Protein AF-A0A3Q1HSX6-F1 (afdb_monomer_lite)

Structure (mmCIF, N/CA/C/O backbone):
data_AF-A0A3Q1HSX6-F1
#
_entry.id   AF-A0A3Q1HSX6-F1
#
loop_
_atom_site.group_PDB
_atom_site.id
_atom_site.type_symbol
_atom_site.label_atom_id
_atom_site.label_alt_id
_atom_site.label_comp_id
_atom_site.label_asym_id
_atom_site.label_entity_id
_atom_site.label_seq_id
_atom_site.pdbx_PDB_ins_code
_atom_site.Cartn_x
_atom_site.Cartn_y
_atom_site.Cartn_z
_atom_site.occupancy
_atom_site.B_iso_or_equiv
_atom_site.auth_seq_id
_atom_site.auth_comp_id
_atom_site.auth_asym_id
_atom_site.auth_atom_id
_atom_site.pdbx_PDB_model_num
ATOM 1 N N . MET A 1 1 ? -33.221 10.785 66.964 1.00 66.50 1 MET A N 1
ATOM 2 C CA . MET A 1 1 ? -32.023 10.965 67.820 1.00 66.50 1 MET A CA 1
ATOM 3 C C . MET A 1 1 ? -31.031 11.977 67.249 1.00 66.50 1 MET A C 1
ATOM 5 O O . MET A 1 1 ? -30.765 12.954 67.931 1.00 66.50 1 MET A O 1
ATOM 9 N N . VAL A 1 2 ? -30.527 11.820 66.013 1.00 69.19 2 VAL A N 1
ATOM 10 C CA . VAL A 1 2 ? -29.562 12.775 65.408 1.00 69.19 2 VAL A CA 1
ATOM 11 C C . VAL A 1 2 ? -30.085 14.218 65.379 1.00 69.19 2 VAL A C 1
ATOM 13 O O . VAL A 1 2 ? -29.358 15.136 65.744 1.00 69.19 2 VAL A O 1
ATOM 16 N N . ASP A 1 3 ? -31.352 14.430 65.014 1.00 71.38 3 ASP A N 1
ATOM 17 C CA . ASP A 1 3 ? -31.945 15.776 65.009 1.00 71.38 3 ASP A CA 1
ATOM 18 C C . ASP A 1 3 ? -32.119 16.367 66.412 1.00 71.38 3 ASP A C 1
ATOM 20 O O . ASP A 1 3 ? -31.977 17.574 66.582 1.00 71.38 3 ASP A O 1
ATOM 24 N N . TRP A 1 4 ? -32.351 15.530 67.427 1.00 78.06 4 TRP A N 1
ATOM 25 C CA . TRP A 1 4 ? -32.390 15.960 68.827 1.00 78.06 4 TRP A CA 1
ATOM 26 C C . TRP A 1 4 ? -31.012 16.406 69.310 1.00 78.06 4 TRP A C 1
ATOM 28 O O . TRP A 1 4 ? -30.879 17.515 69.818 1.00 78.06 4 TRP A O 1
ATOM 38 N N . ALA A 1 5 ? -29.969 15.616 69.033 1.00 72.19 5 ALA A N 1
ATOM 39 C CA . ALA A 1 5 ? -28.589 15.968 69.369 1.00 72.19 5 ALA A CA 1
ATOM 40 C C . ALA A 1 5 ? -28.115 17.259 68.671 1.00 72.19 5 ALA A C 1
ATOM 42 O O . ALA A 1 5 ? -27.269 17.979 69.193 1.00 72.19 5 ALA A O 1
ATOM 43 N N . LYS A 1 6 ? -28.680 17.575 67.498 1.00 74.75 6 LYS A N 1
ATOM 44 C CA . LYS A 1 6 ? -28.429 18.823 66.759 1.00 74.75 6 LYS A CA 1
ATOM 45 C C . LYS A 1 6 ? -29.303 20.005 67.207 1.00 74.75 6 LYS A C 1
ATOM 47 O O . LYS A 1 6 ? -29.142 21.095 66.668 1.00 74.75 6 LYS A O 1
ATOM 52 N N . GLY A 1 7 ? -30.229 19.813 68.152 1.00 73.69 7 GLY A N 1
ATOM 53 C CA . GLY A 1 7 ? -31.158 20.851 68.623 1.00 73.69 7 GLY A CA 1
ATOM 54 C C . GLY A 1 7 ? -32.312 21.173 67.661 1.00 73.69 7 GLY A C 1
ATOM 55 O O . GLY A 1 7 ? -32.995 22.182 67.834 1.00 73.69 7 GLY A O 1
ATOM 56 N N . ASN A 1 8 ? -32.543 20.324 66.655 1.00 70.31 8 ASN A N 1
ATOM 57 C CA . ASN A 1 8 ? -33.535 20.514 65.592 1.00 70.31 8 ASN A CA 1
ATOM 58 C C . ASN A 1 8 ? -34.895 19.850 65.885 1.00 70.31 8 ASN A C 1
ATOM 60 O O . ASN A 1 8 ? -35.809 19.956 65.070 1.00 70.31 8 ASN A O 1
ATOM 64 N N . SER A 1 9 ? -35.044 19.146 67.012 1.00 68.88 9 SER A N 1
ATOM 65 C CA . SER A 1 9 ? -36.289 18.461 67.395 1.00 68.88 9 SER A CA 1
ATOM 66 C C . SER A 1 9 ? -36.922 19.037 68.670 1.00 68.88 9 SER A C 1
ATOM 68 O O . SER A 1 9 ? -36.547 20.114 69.125 1.00 68.88 9 SER A O 1
ATOM 70 N N . ASN A 1 10 ? -37.906 18.326 69.239 1.00 62.25 10 ASN A N 1
ATOM 71 C CA . ASN A 1 10 ? -38.688 18.761 70.399 1.00 62.25 10 ASN A CA 1
ATOM 72 C C . ASN A 1 10 ? -37.800 19.272 71.554 1.00 62.25 10 ASN A C 1
ATOM 74 O O . ASN A 1 10 ? -36.986 18.518 72.083 1.00 62.25 10 ASN A O 1
ATOM 78 N N . LYS A 1 11 ? -37.978 20.548 71.927 1.00 63.34 11 LYS A N 1
ATOM 79 C CA . LYS A 1 11 ? -37.194 21.238 72.967 1.00 63.34 11 LYS A CA 1
ATOM 80 C C . LYS A 1 11 ? -37.587 20.836 74.392 1.00 63.34 11 LYS A C 1
ATOM 82 O O . LYS A 1 11 ? -36.882 21.199 75.324 1.00 63.34 11 LYS A O 1
ATOM 87 N N . ASP A 1 12 ? -38.682 20.092 74.542 1.00 67.44 12 ASP A N 1
ATOM 88 C CA . ASP A 1 12 ? -39.203 19.648 75.839 1.00 67.44 12 ASP A CA 1
ATOM 89 C C . ASP A 1 12 ? -38.591 18.319 76.325 1.00 67.44 12 ASP A C 1
ATOM 91 O O . ASP A 1 12 ? -38.933 17.865 77.413 1.00 67.44 12 ASP A O 1
ATOM 95 N N . VAL A 1 13 ? -37.725 17.673 75.532 1.00 70.69 13 VAL A N 1
ATOM 96 C CA . VAL A 1 13 ? -37.025 16.428 75.898 1.00 70.69 13 VAL A CA 1
ATOM 97 C C . VAL A 1 13 ? -35.582 16.756 76.262 1.00 70.69 13 VAL A C 1
ATOM 99 O O . VAL A 1 13 ? -34.804 17.154 75.392 1.00 70.69 13 VAL A O 1
ATOM 102 N N . GLU A 1 14 ? -35.221 16.574 77.532 1.00 72.50 14 GLU A N 1
ATOM 103 C CA . GLU A 1 14 ? -33.885 16.913 78.044 1.00 72.50 14 GLU A CA 1
ATOM 104 C C . GLU A 1 14 ? -32.889 15.753 77.913 1.00 72.50 14 GLU A C 1
ATOM 106 O O . GLU A 1 14 ? -31.696 15.998 77.748 1.00 72.50 14 GLU A O 1
ATOM 111 N N . LEU A 1 15 ? -33.363 14.502 77.939 1.00 77.88 15 LEU A N 1
ATOM 112 C CA . LEU A 1 15 ? -32.532 13.299 77.820 1.00 77.88 15 LEU A CA 1
ATOM 113 C C . LEU A 1 15 ? -33.273 12.191 77.060 1.00 77.88 15 LEU A C 1
ATOM 115 O O . LEU A 1 15 ? -34.463 11.961 77.278 1.00 77.88 15 LEU A O 1
ATOM 119 N N . ILE A 1 16 ? -32.549 11.474 76.195 1.00 78.50 16 ILE A N 1
ATOM 120 C CA . ILE A 1 16 ? -33.041 10.275 75.504 1.00 78.50 16 ILE A CA 1
ATOM 121 C C . ILE A 1 16 ? -32.298 9.054 76.044 1.00 78.50 16 ILE A C 1
ATOM 123 O O . ILE A 1 16 ? -31.069 9.017 76.005 1.00 78.50 16 ILE A O 1
ATOM 127 N N . VAL A 1 17 ? -33.046 8.045 76.488 1.00 81.25 17 VAL A N 1
ATOM 128 C CA . VAL A 1 17 ? -32.527 6.730 76.883 1.00 81.25 17 VAL A CA 1
ATOM 129 C C . VAL A 1 17 ? -32.934 5.732 75.803 1.00 81.25 17 VAL A C 1
ATOM 131 O O . VAL A 1 17 ? -34.119 5.459 75.632 1.00 81.25 17 VAL A O 1
ATOM 134 N N . SER A 1 18 ? -31.966 5.221 75.044 1.00 83.31 18 SER A N 1
ATOM 135 C CA . SER A 1 18 ? -32.203 4.235 73.983 1.00 83.31 18 SER A CA 1
ATOM 136 C C . SER A 1 18 ? -31.735 2.864 74.445 1.00 83.31 18 SER A C 1
ATOM 138 O O . SER A 1 18 ? -30.581 2.715 74.837 1.00 83.31 18 SER A O 1
ATOM 140 N N . LEU A 1 19 ? -32.624 1.879 74.390 1.00 83.75 19 LEU A N 1
ATOM 141 C CA . LEU A 1 19 ? -32.385 0.509 74.831 1.00 83.75 19 LEU A CA 1
ATOM 142 C C . LEU A 1 19 ? -32.900 -0.465 73.773 1.00 83.75 19 LEU A C 1
ATOM 144 O O . LEU A 1 19 ? -33.815 -0.146 73.016 1.00 83.75 19 LEU A O 1
ATOM 148 N N . ASN A 1 20 ? -32.339 -1.667 73.762 1.00 83.44 20 ASN A N 1
ATOM 149 C CA . ASN A 1 20 ? -32.759 -2.750 72.886 1.00 83.44 20 ASN A CA 1
ATOM 150 C C . ASN A 1 20 ? -33.243 -3.937 73.731 1.00 83.44 20 ASN A C 1
ATOM 152 O O . ASN A 1 20 ? -32.587 -4.307 74.708 1.00 83.44 20 ASN A O 1
ATOM 156 N N . PHE A 1 21 ? -34.376 -4.548 73.372 1.00 84.19 21 PHE A N 1
ATOM 157 C CA . PHE A 1 21 ? -34.913 -5.696 74.111 1.00 84.19 21 PHE A CA 1
ATOM 158 C C . PHE A 1 21 ? -33.957 -6.897 74.154 1.00 84.19 21 PHE A C 1
ATOM 160 O O . PHE A 1 21 ? -33.945 -7.612 75.156 1.00 84.19 21 PHE A O 1
ATOM 167 N N . ARG A 1 22 ? -33.097 -7.080 73.145 1.00 83.75 22 ARG A N 1
ATOM 168 C CA . ARG A 1 22 ? -32.042 -8.104 73.153 1.00 83.75 22 ARG A CA 1
ATOM 169 C C . ARG A 1 22 ? -31.040 -7.888 74.290 1.00 83.75 22 ARG A C 1
ATOM 171 O O . ARG A 1 22 ? -30.682 -8.845 74.975 1.00 83.75 22 ARG A O 1
ATOM 178 N N . ASP A 1 23 ? -30.639 -6.643 74.539 1.00 82.56 23 ASP A N 1
ATOM 179 C CA . ASP A 1 23 ? -29.739 -6.312 75.649 1.00 82.56 23 ASP A CA 1
ATOM 180 C C . ASP A 1 23 ? -30.449 -6.483 76.998 1.00 82.56 23 ASP A C 1
ATOM 182 O O . ASP A 1 23 ? -29.859 -6.971 77.964 1.00 82.56 23 ASP A O 1
ATOM 186 N N . LEU A 1 24 ? -31.741 -6.152 77.061 1.00 85.38 24 LEU A N 1
ATOM 187 C CA . LEU A 1 24 ? -32.552 -6.304 78.272 1.00 85.38 24 LEU A CA 1
ATOM 188 C C . LEU A 1 24 ? -32.787 -7.773 78.643 1.00 85.38 24 LEU A C 1
ATOM 190 O O . LEU A 1 24 ? -32.805 -8.096 79.831 1.00 85.38 24 LEU A O 1
ATOM 194 N N . ASN A 1 25 ? -32.879 -8.678 77.661 1.00 85.31 25 ASN A N 1
ATOM 195 C CA . ASN A 1 25 ? -32.965 -10.121 77.914 1.00 85.31 25 ASN A CA 1
ATOM 196 C C . ASN A 1 25 ? -31.742 -10.638 78.694 1.00 85.31 25 ASN A C 1
ATOM 198 O O . ASN A 1 25 ? -31.884 -11.504 79.557 1.00 85.31 25 ASN A O 1
ATOM 202 N N . SER A 1 26 ? -30.545 -10.088 78.442 1.00 83.50 26 SER A N 1
ATOM 203 C CA . SER A 1 26 ? -29.321 -10.481 79.164 1.00 83.50 26 SER A CA 1
ATOM 204 C C . SER A 1 26 ? -29.343 -10.101 80.649 1.00 83.50 26 SER A C 1
ATOM 206 O O . SER A 1 26 ? -28.642 -10.707 81.456 1.00 83.50 26 SER A O 1
ATOM 208 N N . ARG A 1 27 ? -30.201 -9.140 81.016 1.00 81.62 27 ARG A N 1
ATOM 209 C CA . ARG A 1 27 ? -30.387 -8.624 82.378 1.00 81.62 27 ARG A CA 1
ATOM 210 C C . ARG A 1 27 ? -31.648 -9.158 83.057 1.00 81.62 27 ARG A C 1
ATOM 212 O O . ARG A 1 27 ? -32.076 -8.618 84.073 1.00 81.62 27 ARG A O 1
ATOM 219 N N . ARG A 1 28 ? -32.271 -10.208 82.509 1.00 80.31 28 ARG A N 1
ATOM 220 C CA . ARG A 1 28 ? -33.554 -10.747 83.000 1.00 80.31 28 ARG A CA 1
ATOM 221 C C . ARG A 1 28 ? -33.534 -11.164 84.475 1.00 80.31 28 ARG A C 1
ATOM 223 O O . ARG A 1 28 ? -34.549 -11.048 85.150 1.00 80.31 28 ARG A O 1
ATOM 230 N N . ASP A 1 29 ? -32.381 -11.634 84.952 1.00 79.75 29 ASP A N 1
ATOM 231 C CA . ASP A 1 29 ? -32.194 -12.150 86.311 1.00 79.75 29 ASP A CA 1
ATOM 232 C C . ASP A 1 29 ? -31.718 -11.050 87.290 1.00 79.75 29 ASP A C 1
ATOM 234 O O . ASP A 1 29 ? -31.552 -11.304 88.484 1.00 79.75 29 ASP A O 1
ATOM 238 N N . GLU A 1 30 ? -31.499 -9.818 86.809 1.00 85.69 30 GLU A N 1
ATOM 239 C CA . GLU A 1 30 ? -31.124 -8.680 87.650 1.00 85.69 30 GLU A CA 1
ATOM 240 C C . GLU A 1 30 ? -32.336 -8.135 88.414 1.00 85.69 30 GLU A C 1
ATOM 242 O O . GLU A 1 30 ? -33.394 -7.868 87.841 1.00 85.69 30 GLU A O 1
ATOM 247 N N . VAL A 1 31 ? -32.153 -7.900 89.715 1.00 86.94 31 VAL A N 1
ATOM 248 C CA . VAL A 1 31 ? -33.123 -7.202 90.564 1.00 86.94 31 VAL A CA 1
ATOM 249 C C . VAL A 1 31 ? -32.550 -5.838 90.917 1.00 86.94 31 VAL A C 1
ATOM 251 O O . VAL A 1 31 ? -31.549 -5.742 91.627 1.00 86.94 31 VAL A O 1
ATOM 254 N N . GLN A 1 32 ? -33.185 -4.782 90.419 1.00 88.19 32 GLN A N 1
ATOM 255 C CA . GLN A 1 32 ? -32.740 -3.404 90.625 1.00 88.19 32 GLN A CA 1
ATOM 256 C C . GLN A 1 32 ? -33.926 -2.443 90.662 1.00 88.19 32 GLN A C 1
ATOM 258 O O . GLN A 1 32 ? -35.044 -2.803 90.298 1.00 88.19 32 GLN A O 1
ATOM 263 N N . SER A 1 33 ? -33.701 -1.222 91.141 1.00 88.19 33 SER A N 1
ATOM 264 C CA . SER A 1 33 ? -34.723 -0.178 91.091 1.00 88.19 33 SER A CA 1
ATOM 265 C C . SER A 1 33 ? -34.731 0.512 89.725 1.00 88.19 33 SER A C 1
ATOM 267 O O . SER A 1 33 ? -33.700 0.570 89.051 1.00 88.19 33 SER A O 1
ATOM 269 N N . MET A 1 34 ? -35.868 1.086 89.313 1.00 84.31 34 MET A N 1
ATOM 270 C CA . MET A 1 34 ? -35.938 1.854 88.057 1.00 84.31 34 MET A CA 1
ATOM 271 C C . MET A 1 34 ? -34.944 3.025 88.060 1.00 84.31 34 MET A C 1
ATOM 273 O O . MET A 1 34 ? -34.365 3.371 87.031 1.00 84.31 34 MET A O 1
ATOM 277 N N . LYS A 1 35 ? -34.710 3.617 89.238 1.00 81.81 35 LYS A N 1
ATOM 278 C CA . LYS A 1 35 ? -33.718 4.674 89.421 1.00 81.81 35 LYS A CA 1
ATOM 279 C C . LYS A 1 35 ? -32.299 4.182 89.129 1.00 81.81 35 LYS A C 1
ATOM 281 O O . LYS A 1 35 ? -31.565 4.855 88.407 1.00 81.81 35 LYS A O 1
ATOM 286 N N . ASP A 1 36 ? -31.919 3.035 89.683 1.00 82.31 36 ASP A N 1
ATOM 287 C CA . ASP A 1 36 ? -30.578 2.471 89.497 1.00 82.31 36 ASP A CA 1
ATOM 288 C C . ASP A 1 36 ? -30.371 1.999 88.058 1.00 82.31 36 ASP A C 1
ATOM 290 O O . ASP A 1 36 ? -29.321 2.261 87.475 1.00 82.31 36 ASP A O 1
ATOM 294 N N . PHE A 1 37 ? -31.410 1.419 87.453 1.00 84.62 37 PHE A N 1
ATOM 295 C CA . PHE A 1 37 ? -31.402 1.010 86.054 1.00 84.62 37 PHE A CA 1
ATOM 296 C C . PHE A 1 37 ? -31.145 2.192 85.106 1.00 84.62 37 PHE A C 1
ATOM 298 O O . PHE A 1 37 ? -30.237 2.145 84.275 1.00 84.62 37 PHE A O 1
ATOM 305 N N . VAL A 1 38 ? -31.889 3.292 85.259 1.00 79.75 38 VAL A N 1
ATOM 306 C CA . VAL A 1 38 ? -31.696 4.501 84.438 1.00 79.75 38 VAL A CA 1
ATOM 307 C C . VAL A 1 38 ? -30.329 5.139 84.699 1.00 79.75 38 VAL A C 1
ATOM 309 O O . VAL A 1 38 ? -29.666 5.558 83.754 1.00 79.75 38 VAL A O 1
ATOM 312 N N . ASN A 1 39 ? -29.865 5.164 85.954 1.00 78.19 39 ASN A N 1
ATOM 313 C CA . ASN A 1 39 ? -28.528 5.669 86.288 1.00 78.19 39 ASN A CA 1
ATOM 314 C C . ASN A 1 39 ? -27.417 4.838 85.634 1.00 78.19 39 ASN A C 1
ATOM 316 O O . ASN A 1 39 ? -26.446 5.409 85.144 1.00 78.19 39 ASN A O 1
ATOM 320 N N . HIS A 1 40 ? -27.570 3.512 85.596 1.00 79.56 40 HIS A N 1
ATOM 321 C CA . HIS A 1 40 ? -26.648 2.619 84.898 1.00 79.56 40 HIS A CA 1
ATOM 322 C C . HIS A 1 40 ? -26.633 2.897 83.388 1.00 79.56 40 HIS A C 1
ATOM 324 O O . HIS A 1 40 ? -25.601 2.740 82.745 1.00 79.56 40 HIS A O 1
ATOM 330 N N . CYS A 1 41 ? -27.757 3.298 82.793 1.00 75.88 41 CYS A N 1
ATOM 331 C CA . CYS A 1 41 ? -27.826 3.584 81.358 1.00 75.88 41 CYS A CA 1
ATOM 332 C C . CYS A 1 41 ? -27.227 4.949 80.967 1.00 75.88 41 CYS A C 1
ATOM 334 O O . CYS A 1 41 ? -26.964 5.175 79.790 1.00 75.88 41 CYS A O 1
ATOM 336 N N . LEU A 1 42 ? -27.032 5.865 81.924 1.00 72.00 42 LEU A N 1
ATOM 337 C CA . LEU A 1 42 ? -26.632 7.260 81.679 1.00 72.00 42 LEU A CA 1
ATOM 338 C C . LEU A 1 42 ? -25.174 7.585 82.079 1.00 72.00 42 LEU A C 1
ATOM 340 O O . LEU A 1 42 ? -24.827 8.763 82.162 1.00 72.00 42 LEU A O 1
ATOM 344 N N . ASP A 1 43 ? -24.339 6.569 82.339 1.00 61.38 43 ASP A N 1
ATOM 345 C CA . ASP A 1 43 ? -22.885 6.657 82.587 1.00 61.38 43 ASP A CA 1
ATOM 346 C C . ASP A 1 43 ? -22.428 7.908 83.373 1.00 61.38 43 ASP A C 1
ATOM 348 O O . ASP A 1 43 ? -21.659 8.745 82.900 1.00 61.38 43 ASP A O 1
ATOM 352 N N . ASN A 1 44 ? -22.882 8.023 84.628 1.00 53.00 44 ASN A N 1
ATOM 353 C CA . ASN A 1 44 ? -22.411 9.016 85.608 1.00 53.00 44 ASN A CA 1
ATOM 354 C C . ASN A 1 44 ? -22.494 10.500 85.184 1.00 53.00 44 ASN A C 1
ATOM 356 O O . ASN A 1 44 ? -21.733 11.328 85.696 1.00 53.00 44 ASN A O 1
ATOM 360 N N . LEU A 1 45 ? -23.472 10.892 84.360 1.00 54.88 45 LEU A N 1
ATOM 361 C CA . LEU A 1 45 ? -24.006 12.259 84.453 1.00 54.88 45 LEU A CA 1
ATOM 362 C C . LEU A 1 45 ? -24.421 12.508 85.913 1.00 54.88 45 LEU A C 1
ATOM 364 O O . LEU A 1 45 ? -25.024 11.632 86.535 1.00 54.88 45 LEU A O 1
ATOM 368 N N . THR A 1 46 ? -24.037 13.652 86.490 1.00 51.94 46 THR A N 1
ATOM 369 C CA . THR A 1 46 ? -24.166 13.985 87.919 1.00 51.94 46 THR A CA 1
ATOM 370 C C . THR A 1 46 ? -25.540 13.585 88.454 1.00 51.94 46 THR A C 1
ATOM 372 O O . THR A 1 46 ? -26.526 14.292 88.271 1.00 51.94 46 THR A O 1
ATOM 375 N N . GLN A 1 47 ? -25.599 12.432 89.134 1.00 55.75 47 GLN A N 1
ATOM 376 C CA . GLN A 1 47 ? -26.822 11.708 89.528 1.00 55.75 47 GLN A CA 1
ATOM 377 C C . GLN A 1 47 ? -27.810 12.562 90.353 1.00 55.75 47 GLN A C 1
ATOM 379 O O . GLN A 1 47 ? -28.977 12.207 90.525 1.00 55.75 47 GLN A O 1
ATOM 384 N N . ALA A 1 48 ? -27.342 13.699 90.874 1.00 52.00 48 ALA A N 1
ATOM 385 C CA . ALA A 1 48 ? -28.128 14.696 91.578 1.00 52.00 48 ALA A CA 1
ATOM 386 C C . ALA A 1 48 ? -28.989 15.578 90.651 1.00 52.00 48 ALA A C 1
ATOM 388 O O . ALA A 1 48 ? -30.032 16.036 91.093 1.00 52.00 48 ALA A O 1
ATOM 389 N N . GLU A 1 49 ? -28.615 15.832 89.397 1.00 55.44 49 GLU A N 1
ATOM 390 C CA . GLU A 1 49 ? -29.310 16.811 88.541 1.00 55.44 49 GLU A CA 1
ATOM 391 C C . GLU A 1 49 ? -30.540 16.221 87.840 1.00 55.44 49 GLU A C 1
ATOM 393 O O . GLU A 1 49 ? -31.587 16.866 87.831 1.00 55.44 49 GLU A O 1
ATOM 398 N N . VAL A 1 50 ? -30.461 14.973 87.359 1.00 62.00 50 VAL A N 1
ATOM 399 C CA . VAL A 1 50 ? -31.581 14.277 86.687 1.00 62.00 50 VAL A CA 1
ATOM 400 C C . VAL A 1 50 ? -32.769 14.085 87.635 1.00 62.00 50 VAL A C 1
ATOM 402 O O . VAL A 1 50 ? -33.911 14.346 87.271 1.00 62.00 50 VAL A O 1
ATOM 405 N N . TRP A 1 51 ? -32.504 13.684 88.884 1.00 68.31 51 TRP A N 1
ATOM 406 C CA . TRP A 1 51 ? -33.558 13.354 89.850 1.00 68.31 51 TRP A CA 1
ATOM 407 C C . TRP A 1 51 ? -33.963 14.513 90.781 1.00 68.31 51 TRP A C 1
ATOM 409 O O . TRP A 1 51 ? -35.062 14.465 91.335 1.00 68.31 51 TRP A O 1
ATOM 419 N N . ASN A 1 52 ? -33.131 15.552 90.973 1.00 56.50 52 ASN A N 1
ATOM 420 C CA . ASN A 1 52 ? -33.518 16.733 91.773 1.00 56.50 52 ASN A CA 1
ATOM 421 C C . ASN A 1 52 ? -34.198 17.833 90.942 1.00 56.50 52 ASN A C 1
ATOM 423 O O . ASN A 1 52 ? -34.864 18.703 91.512 1.00 56.50 52 ASN A O 1
ATOM 427 N N . ASN A 1 53 ? -34.063 17.817 89.614 1.00 53.53 53 ASN A N 1
ATOM 428 C CA . ASN A 1 53 ? -34.715 18.787 88.745 1.00 53.53 53 ASN A CA 1
ATOM 429 C C . ASN A 1 53 ? -36.121 18.296 88.359 1.00 53.53 53 ASN A C 1
ATOM 431 O O . ASN A 1 53 ? -36.280 17.464 87.473 1.00 53.53 53 ASN A O 1
ATOM 435 N N . ARG A 1 54 ? -37.172 18.851 88.983 1.00 52.91 54 ARG A N 1
ATOM 436 C CA . ARG A 1 54 ? -38.591 18.515 88.699 1.00 52.91 54 ARG A CA 1
ATOM 437 C C . ARG A 1 54 ? -39.049 18.798 87.250 1.00 52.91 54 ARG A C 1
ATOM 439 O O . ARG A 1 54 ? -40.230 18.633 86.958 1.00 52.91 54 ARG A O 1
ATOM 446 N N . LYS A 1 55 ? -38.160 19.275 86.372 1.00 57.69 55 LYS A N 1
ATOM 447 C CA . LYS A 1 55 ? -38.427 19.576 84.958 1.00 57.69 55 LYS A CA 1
ATOM 448 C C . LYS A 1 55 ? -37.748 18.625 83.966 1.00 57.69 55 LYS A C 1
ATOM 450 O O . LYS A 1 55 ? -38.052 18.736 82.783 1.00 57.69 55 LYS A O 1
ATOM 455 N N . CYS A 1 56 ? -36.896 17.704 84.420 1.00 66.31 56 CYS A N 1
ATOM 456 C CA . CYS A 1 56 ? -36.219 16.783 83.513 1.00 66.31 56 CYS A CA 1
ATOM 457 C C . CYS A 1 56 ? -37.206 15.743 82.972 1.00 66.31 56 CYS A C 1
ATOM 459 O O . CYS A 1 56 ? -37.692 14.910 83.734 1.00 66.31 56 CYS A O 1
ATOM 461 N N . LYS A 1 57 ? -37.538 15.833 81.678 1.00 73.62 57 LYS A N 1
ATOM 462 C CA . LYS A 1 57 ? -38.362 14.843 80.972 1.00 73.62 57 LYS A CA 1
ATOM 463 C C . LYS A 1 57 ? -37.469 13.865 80.228 1.00 73.62 57 LYS A C 1
ATOM 465 O O . LYS A 1 57 ? -36.698 14.276 79.350 1.00 73.62 57 LYS A O 1
ATOM 470 N N . LEU A 1 58 ? -37.610 12.587 80.558 1.00 79.06 58 LEU A N 1
ATOM 471 C CA . LEU A 1 58 ? -36.929 11.498 79.874 1.00 79.06 58 LEU A CA 1
ATOM 472 C C . LEU A 1 58 ? -37.753 11.045 78.664 1.00 79.06 58 LEU A C 1
ATOM 474 O O . LEU A 1 58 ? -38.987 11.051 78.666 1.00 79.06 58 LEU A O 1
ATOM 478 N N . PHE A 1 59 ? -37.055 10.636 77.612 1.00 83.06 59 PHE A N 1
ATOM 479 C CA . PHE A 1 59 ? -37.657 9.969 76.468 1.00 83.06 59 PHE A CA 1
ATOM 480 C C . PHE A 1 59 ? -37.006 8.599 76.295 1.00 83.06 59 PHE A C 1
ATOM 482 O O . PHE A 1 59 ? -35.830 8.505 75.942 1.00 83.06 59 PHE A O 1
ATOM 489 N N . PHE A 1 60 ? -37.772 7.541 76.528 1.00 84.75 60 PHE A N 1
ATOM 490 C CA . PHE A 1 60 ? -37.332 6.163 76.352 1.00 84.75 60 PHE A CA 1
ATOM 491 C C . PHE A 1 60 ? -37.607 5.695 74.926 1.00 84.75 60 PHE A C 1
ATOM 493 O O . PHE A 1 60 ? -38.718 5.851 74.417 1.00 84.75 60 PHE A O 1
ATOM 500 N N . ILE A 1 61 ? -36.600 5.104 74.291 1.00 85.56 61 ILE A N 1
ATOM 501 C CA . ILE A 1 61 ? -36.726 4.380 73.027 1.00 85.56 61 ILE A CA 1
ATOM 502 C C . ILE A 1 61 ? -36.398 2.917 73.320 1.00 85.56 61 ILE A C 1
ATOM 504 O O . ILE A 1 61 ? -35.287 2.629 73.761 1.00 85.56 61 ILE A O 1
ATOM 508 N N . LEU A 1 62 ? -37.360 2.020 73.106 1.00 87.12 62 LEU A N 1
ATOM 509 C CA . LEU A 1 62 ? -37.174 0.572 73.219 1.00 87.12 62 LEU A CA 1
ATOM 510 C C . LEU A 1 62 ? -37.256 -0.052 71.826 1.00 87.12 62 LEU A C 1
ATOM 512 O O . LEU A 1 62 ? -38.309 0.017 71.191 1.00 87.12 62 LEU A O 1
ATOM 516 N N . ASP A 1 63 ? -36.156 -0.634 71.364 1.00 86.44 63 ASP A N 1
ATOM 517 C CA . ASP A 1 63 ? -36.026 -1.218 70.025 1.00 86.44 63 ASP A CA 1
ATOM 518 C C . ASP A 1 63 ? -36.092 -2.755 70.045 1.00 86.44 63 ASP A C 1
ATOM 520 O O . ASP A 1 63 ? -35.773 -3.373 71.065 1.00 86.44 63 ASP A O 1
ATOM 524 N N . ASP A 1 64 ? -36.484 -3.353 68.918 1.00 84.00 64 ASP A N 1
ATOM 525 C CA . ASP A 1 64 ? -36.581 -4.806 68.681 1.00 84.00 64 ASP A CA 1
ATOM 526 C C . ASP A 1 64 ? -37.539 -5.581 69.618 1.00 84.00 64 ASP A C 1
ATOM 528 O O . ASP A 1 64 ? -37.204 -6.638 70.159 1.00 84.00 64 ASP A O 1
ATOM 532 N N . LEU A 1 65 ? -38.775 -5.105 69.825 1.00 86.00 65 LEU A N 1
ATOM 533 C CA . LEU A 1 65 ? -39.762 -5.784 70.697 1.00 86.00 65 LEU A CA 1
ATOM 534 C C . LEU A 1 65 ? -40.036 -7.260 70.319 1.00 86.00 65 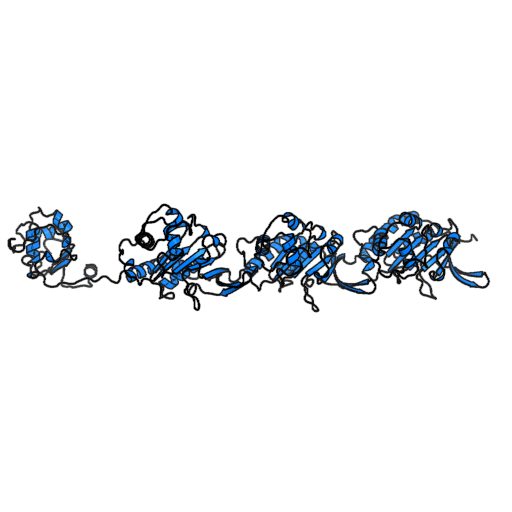LEU A C 1
ATOM 536 O O . LEU A 1 65 ? -40.327 -8.099 71.181 1.00 86.00 65 LEU A O 1
ATOM 540 N N . GLU A 1 66 ? -39.936 -7.618 69.044 1.00 83.19 66 GLU A N 1
ATOM 541 C CA . GLU A 1 66 ? -40.038 -8.994 68.549 1.00 83.19 66 GLU A CA 1
ATOM 542 C C . GLU A 1 66 ? -38.991 -9.929 69.170 1.00 83.19 66 GLU A C 1
ATOM 544 O O . GLU A 1 66 ? -39.319 -11.087 69.435 1.00 83.19 66 GLU A O 1
ATOM 549 N N . GLU A 1 67 ? -37.815 -9.409 69.528 1.00 86.19 67 GLU A N 1
ATOM 550 C CA . GLU A 1 67 ? -36.723 -10.134 70.187 1.00 86.19 67 GLU A CA 1
ATOM 551 C C . GLU A 1 67 ? -36.902 -10.205 71.716 1.00 86.19 67 GLU A C 1
ATOM 553 O O . GLU A 1 67 ? -36.112 -10.844 72.405 1.00 86.19 67 GLU A O 1
ATOM 558 N N . CYS A 1 68 ? -37.928 -9.565 72.293 1.00 85.06 68 CYS A N 1
ATOM 559 C CA . CYS A 1 68 ? -38.176 -9.618 73.737 1.00 85.06 68 CYS A CA 1
ATOM 560 C C . CYS A 1 68 ? -38.551 -11.040 74.199 1.00 85.06 68 CYS A C 1
ATOM 562 O O . CYS A 1 68 ? -39.591 -11.571 73.795 1.00 85.06 68 CYS A O 1
ATOM 564 N N . GLU A 1 69 ? -37.731 -11.625 75.076 1.00 85.44 69 GLU A N 1
ATOM 565 C CA . GLU A 1 69 ? -37.955 -12.939 75.706 1.00 85.44 69 GLU A CA 1
ATOM 566 C C . GLU A 1 69 ? -38.483 -12.818 77.147 1.00 85.44 69 GLU A C 1
ATOM 568 O O . GLU A 1 69 ? -38.820 -13.819 77.781 1.00 85.44 69 GLU A O 1
ATOM 573 N N . LEU A 1 70 ? -38.551 -11.595 77.680 1.00 85.19 70 LEU A N 1
ATOM 574 C CA . LEU A 1 70 ? -39.045 -11.322 79.026 1.00 85.19 70 LEU A CA 1
ATOM 575 C C . LEU A 1 70 ? -40.562 -11.590 79.119 1.00 85.19 70 LEU A C 1
ATOM 577 O O . LEU A 1 70 ? -41.309 -11.204 78.215 1.00 85.19 70 LEU A O 1
ATOM 581 N N . PRO A 1 71 ? -41.052 -12.198 80.216 1.00 85.00 71 PRO A N 1
ATOM 582 C CA . PRO A 1 71 ? -42.477 -12.448 80.418 1.00 85.00 71 PRO A CA 1
ATOM 583 C C . PRO A 1 71 ? -43.207 -11.153 80.811 1.00 85.00 71 PRO A C 1
ATOM 585 O O . PRO A 1 71 ? -43.488 -10.908 81.980 1.00 85.00 71 PRO A O 1
ATOM 588 N N . LEU A 1 72 ? -43.519 -10.302 79.829 1.00 86.06 72 LEU A N 1
ATOM 589 C CA . LEU A 1 72 ? -44.237 -9.039 80.041 1.00 86.06 72 LEU A CA 1
ATOM 590 C C . LEU A 1 72 ? -45.708 -9.291 80.429 1.00 86.06 72 LEU A C 1
ATOM 592 O O . LEU A 1 72 ? -46.608 -9.242 79.590 1.00 86.06 72 LEU A O 1
ATOM 596 N N . ASN A 1 73 ? -45.958 -9.588 81.707 1.00 84.56 73 ASN A N 1
ATOM 597 C CA . ASN A 1 73 ? -47.300 -9.842 82.222 1.00 84.56 73 ASN A CA 1
ATOM 598 C C . ASN A 1 73 ? -47.953 -8.554 82.748 1.00 84.56 73 ASN A C 1
ATOM 600 O O . ASN A 1 73 ? -47.681 -8.101 83.858 1.00 84.56 73 ASN A O 1
ATOM 604 N N . PHE A 1 74 ? -48.854 -7.970 81.960 1.00 86.00 74 PHE A N 1
ATOM 605 C CA . PHE A 1 74 ? -49.525 -6.715 82.304 1.00 86.00 74 PHE A CA 1
ATOM 606 C C . PHE A 1 74 ? -50.615 -6.859 83.382 1.00 86.00 74 PHE A C 1
ATOM 608 O O . PHE A 1 74 ? -50.954 -5.858 84.013 1.00 86.00 74 PHE A O 1
ATOM 615 N N . GLU A 1 75 ? -51.121 -8.064 83.653 1.00 81.19 75 GLU A N 1
ATOM 616 C CA . GLU A 1 75 ? -52.166 -8.287 84.665 1.00 81.19 75 GLU A CA 1
ATOM 617 C C . GLU A 1 75 ? -51.595 -8.714 86.024 1.00 81.19 75 GLU A C 1
ATOM 619 O O . GLU A 1 75 ? -52.026 -8.204 87.057 1.00 81.19 75 GLU A O 1
ATOM 624 N N . GLU A 1 76 ? -50.606 -9.615 86.037 1.00 80.19 76 GLU A N 1
ATOM 625 C CA . GLU A 1 76 ? -50.069 -10.195 87.279 1.00 80.19 76 GLU A CA 1
ATOM 626 C C . GLU A 1 76 ? -48.921 -9.379 87.888 1.00 80.19 76 GLU A C 1
ATOM 628 O O . GLU A 1 76 ? -48.702 -9.438 89.103 1.00 80.19 76 GLU A O 1
ATOM 633 N N . ASN A 1 77 ? -48.189 -8.596 87.083 1.00 85.44 77 ASN A N 1
ATOM 634 C CA . ASN A 1 77 ? -47.066 -7.816 87.601 1.00 85.44 77 ASN A CA 1
ATOM 635 C C . ASN A 1 77 ? -47.550 -6.698 88.529 1.00 85.44 77 ASN A C 1
ATOM 637 O O . ASN A 1 77 ? -48.371 -5.856 88.148 1.00 85.44 77 ASN A O 1
ATOM 641 N N . LYS A 1 78 ? -46.974 -6.670 89.739 1.00 83.00 78 LYS A N 1
ATOM 642 C CA . LYS A 1 78 ? -47.245 -5.666 90.774 1.00 83.00 78 LYS A CA 1
ATOM 643 C C . LYS A 1 78 ? -47.020 -4.253 90.229 1.00 83.00 78 LYS A C 1
ATOM 645 O O . LYS A 1 78 ? -45.983 -3.976 89.625 1.00 83.00 78 LYS A O 1
ATOM 650 N N . ASP A 1 79 ? -47.966 -3.357 90.502 1.00 85.25 79 ASP A N 1
ATOM 651 C CA . ASP A 1 79 ? -47.829 -1.939 90.179 1.00 85.25 79 ASP A CA 1
ATOM 652 C C . ASP A 1 79 ? -46.731 -1.298 91.047 1.00 85.25 79 ASP A C 1
ATOM 654 O O . ASP A 1 79 ? -46.814 -1.290 92.279 1.00 85.25 79 ASP A O 1
ATOM 658 N N . LEU A 1 80 ? -45.716 -0.739 90.391 1.00 83.88 80 LEU A N 1
ATOM 659 C CA . LEU A 1 80 ? -44.625 0.003 91.015 1.00 83.88 80 LEU A CA 1
ATOM 660 C C . LEU A 1 80 ? -44.859 1.503 90.834 1.00 83.88 80 LEU A C 1
ATOM 662 O O . LEU A 1 80 ? -45.031 1.984 89.715 1.00 83.88 80 LEU A O 1
ATOM 666 N N . VAL A 1 81 ? -44.849 2.244 91.943 1.00 76.69 81 VAL A N 1
ATOM 667 C CA . VAL A 1 81 ? -45.011 3.713 91.952 1.00 76.69 81 VAL A CA 1
ATOM 668 C C . VAL A 1 81 ? -43.766 4.410 92.513 1.00 76.69 81 VAL A C 1
ATOM 670 O O . VAL A 1 81 ? -43.508 5.569 92.194 1.00 76.69 81 VAL A O 1
ATOM 673 N N . ASP A 1 82 ? -42.961 3.709 93.320 1.00 80.31 82 ASP A N 1
ATOM 674 C CA . ASP A 1 82 ? -41.682 4.212 93.823 1.00 80.31 82 ASP A CA 1
ATOM 675 C C . ASP A 1 82 ? -40.532 3.760 92.914 1.00 80.31 82 ASP A C 1
ATOM 677 O O . ASP A 1 82 ? -40.277 2.570 92.740 1.00 80.31 82 ASP A O 1
ATOM 681 N N . LEU A 1 83 ? -39.787 4.728 92.380 1.00 79.69 83 LEU A N 1
ATOM 682 C CA . LEU A 1 83 ? -38.609 4.498 91.541 1.00 79.69 83 LEU A CA 1
ATOM 683 C C . LEU A 1 83 ? -37.462 3.788 92.276 1.00 79.69 83 LEU A C 1
ATOM 685 O O . LEU A 1 83 ? -36.528 3.337 91.615 1.00 79.69 83 LEU A O 1
ATOM 689 N N . LYS A 1 84 ? -37.500 3.733 93.615 1.00 81.75 84 LYS A N 1
ATOM 690 C CA . LYS A 1 84 ? -36.514 3.042 94.461 1.00 81.75 84 LYS A CA 1
ATOM 691 C C . LYS A 1 84 ? -36.888 1.595 94.783 1.00 81.75 84 LYS A C 1
ATOM 693 O O . LYS A 1 84 ? -36.069 0.889 95.368 1.00 81.75 84 LYS A O 1
ATOM 698 N N . GLU A 1 85 ? -38.098 1.155 94.447 1.00 86.25 85 GLU A N 1
ATOM 699 C CA . GLU A 1 85 ? -38.511 -0.228 94.676 1.00 86.25 85 GLU A CA 1
ATOM 700 C C . GLU A 1 85 ? -37.776 -1.155 93.700 1.00 86.25 85 GLU A C 1
ATOM 702 O O . GLU A 1 85 ? -37.788 -0.930 92.489 1.00 86.25 85 GLU A O 1
ATOM 707 N N . ALA A 1 86 ? -37.086 -2.165 94.236 1.00 88.12 86 ALA A N 1
ATOM 708 C CA . ALA A 1 86 ? -36.312 -3.107 93.439 1.00 88.12 86 ALA A CA 1
ATOM 709 C C . ALA A 1 86 ? -37.213 -4.217 92.884 1.00 88.12 86 ALA A C 1
ATOM 711 O O . ALA A 1 86 ? -37.961 -4.845 93.636 1.00 88.12 86 ALA A O 1
ATOM 712 N N . ALA A 1 87 ? -37.120 -4.470 91.581 1.00 88.94 87 ALA A N 1
ATOM 713 C CA . ALA A 1 87 ? -37.901 -5.484 90.885 1.00 88.94 87 ALA A CA 1
ATOM 714 C C . ALA A 1 87 ? -37.094 -6.106 89.736 1.00 88.94 87 ALA A C 1
ATOM 716 O O . ALA A 1 87 ? -36.022 -5.612 89.380 1.00 88.94 87 ALA A O 1
ATOM 717 N N . SER A 1 88 ? -37.600 -7.207 89.180 1.00 90.56 88 SER A N 1
ATOM 718 C CA . SER A 1 88 ? -37.040 -7.832 87.982 1.00 90.56 88 SER A CA 1
ATOM 719 C C . SER A 1 88 ? -37.307 -6.984 86.733 1.00 90.56 88 SER A C 1
ATOM 721 O O . SER A 1 88 ? -38.214 -6.144 86.704 1.00 90.56 88 SER A O 1
ATOM 723 N N . MET A 1 89 ? -36.508 -7.201 85.686 1.00 88.94 89 MET A N 1
ATOM 724 C CA . MET A 1 89 ? -36.542 -6.389 84.465 1.00 88.94 89 MET A CA 1
ATOM 725 C C . MET A 1 89 ? -37.911 -6.393 83.763 1.00 88.94 89 MET A C 1
ATOM 727 O O . MET A 1 89 ? -38.373 -5.355 83.293 1.00 88.94 89 MET A O 1
ATOM 731 N N . ASP A 1 90 ? -38.596 -7.534 83.728 1.00 88.38 90 ASP A N 1
ATOM 732 C CA . ASP A 1 90 ? -39.942 -7.669 83.162 1.00 88.38 90 ASP A CA 1
ATOM 733 C C . ASP A 1 90 ? -40.974 -6.813 83.920 1.00 88.38 90 ASP A C 1
ATOM 735 O O . ASP A 1 90 ? -41.791 -6.132 83.293 1.00 88.38 90 ASP A O 1
ATOM 739 N N . VAL A 1 91 ? -40.894 -6.765 85.255 1.00 88.31 91 VAL A N 1
ATOM 740 C CA . VAL A 1 91 ? -41.783 -5.957 86.104 1.00 88.31 91 VAL A CA 1
ATOM 741 C C . VAL A 1 91 ? -41.501 -4.464 85.923 1.00 88.31 91 VAL A C 1
ATOM 743 O O . VAL A 1 91 ? -42.448 -3.679 85.812 1.00 88.31 91 VAL A O 1
ATOM 746 N N . LEU A 1 92 ? -40.226 -4.059 85.843 1.00 88.75 92 LEU A N 1
ATOM 747 C CA . LEU A 1 92 ? -39.837 -2.667 85.577 1.00 88.75 92 LEU A CA 1
ATOM 748 C C . LEU A 1 92 ? -40.344 -2.191 84.208 1.00 88.75 92 LEU A C 1
ATOM 750 O O . LEU A 1 92 ? -40.989 -1.145 84.124 1.00 88.75 92 LEU A O 1
ATOM 754 N N . LEU A 1 93 ? -40.115 -2.976 83.149 1.00 88.00 93 LEU A N 1
ATOM 755 C CA . LEU A 1 93 ? -40.547 -2.640 81.788 1.00 88.00 93 LEU A CA 1
ATOM 756 C C . LEU A 1 93 ? -42.071 -2.622 81.661 1.00 88.00 93 LEU A C 1
ATOM 758 O O . LEU A 1 93 ? -42.619 -1.694 81.072 1.00 88.00 93 LEU A O 1
ATOM 762 N N . THR A 1 94 ? -42.768 -3.586 82.270 1.00 89.00 94 THR A N 1
ATOM 763 C CA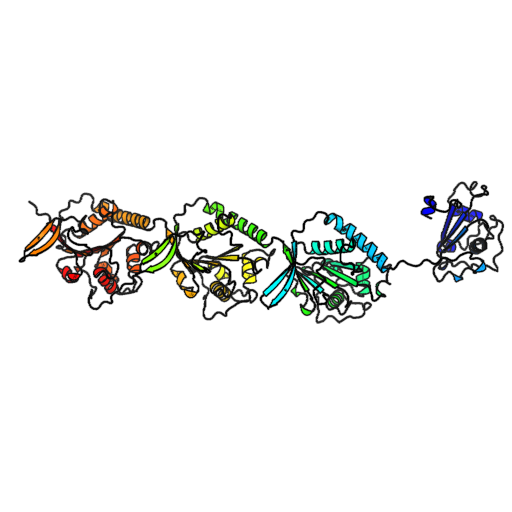 . THR A 1 94 ? -44.239 -3.602 82.293 1.00 89.00 94 THR A CA 1
ATOM 764 C C . THR A 1 94 ? -44.782 -2.330 82.948 1.00 89.00 94 THR A C 1
ATOM 766 O O . THR A 1 94 ? -45.693 -1.697 82.417 1.00 89.00 94 THR A O 1
ATOM 769 N N . ASN A 1 95 ? -44.206 -1.904 84.076 1.00 88.44 95 ASN A N 1
ATOM 770 C CA . ASN A 1 95 ? -44.642 -0.699 84.783 1.00 88.44 95 ASN A CA 1
ATOM 771 C C . ASN A 1 95 ? -44.262 0.611 84.074 1.00 88.44 95 ASN A C 1
ATOM 773 O O . ASN A 1 95 ? -45.002 1.593 84.189 1.00 88.44 95 ASN A O 1
ATOM 777 N N . LEU A 1 96 ? -43.157 0.625 83.322 1.00 87.50 96 LEU A N 1
ATOM 778 C CA . LEU A 1 96 ? -42.797 1.727 82.428 1.00 87.50 96 LEU A CA 1
ATOM 779 C C . LEU A 1 96 ? -43.800 1.844 81.270 1.00 87.50 96 LEU A C 1
ATOM 781 O O . LEU A 1 96 ? -44.291 2.935 80.993 1.00 87.50 96 LEU A O 1
ATOM 785 N N . ILE A 1 97 ? -44.170 0.722 80.641 1.00 87.44 97 ILE A N 1
ATOM 786 C CA . ILE A 1 97 ? -45.154 0.684 79.545 1.00 87.44 97 ILE A CA 1
ATOM 787 C C . ILE A 1 97 ? -46.558 1.063 80.041 1.00 87.44 97 ILE A C 1
ATOM 789 O O . ILE A 1 97 ? -47.255 1.827 79.377 1.00 87.44 97 ILE A O 1
ATOM 793 N N . LYS A 1 98 ? -46.957 0.607 81.238 1.00 86.19 98 LYS A N 1
ATOM 794 C CA . LYS A 1 98 ? -48.211 1.022 81.896 1.00 86.19 98 LYS A CA 1
ATOM 795 C C . LYS A 1 98 ? -48.253 2.522 82.234 1.00 86.19 98 LYS A C 1
ATOM 797 O O . LYS A 1 98 ? -49.312 3.024 82.607 1.00 86.19 98 LYS A O 1
ATOM 802 N N . GLY A 1 99 ? -47.115 3.222 82.193 1.00 82.25 99 GLY A N 1
ATOM 803 C CA . GLY A 1 99 ? -46.986 4.607 82.653 1.00 82.25 99 GLY A CA 1
ATOM 804 C C . GLY A 1 99 ? -47.137 4.767 84.171 1.00 82.25 99 GLY A C 1
ATOM 805 O O . GLY A 1 99 ? -47.472 5.850 84.645 1.00 82.25 99 GLY A O 1
ATOM 806 N N . LYS A 1 100 ? -46.937 3.693 84.949 1.00 83.19 100 LYS A N 1
ATOM 807 C CA . LYS A 1 100 ? -46.974 3.716 86.426 1.00 83.19 100 LYS A CA 1
ATOM 808 C C . LYS A 1 100 ? -45.659 4.233 86.996 1.00 83.19 100 LYS A C 1
ATOM 810 O O . LYS A 1 100 ? -45.657 5.037 87.928 1.00 83.19 100 LYS A O 1
ATOM 815 N N . LEU A 1 101 ? -44.559 3.825 86.369 1.00 78.44 101 LEU A N 1
ATOM 816 C CA . LEU A 1 101 ? -43.250 4.436 86.542 1.00 78.44 101 LEU A CA 1
ATOM 817 C C . LEU A 1 101 ? -43.105 5.560 85.513 1.00 78.44 101 LEU A C 1
ATOM 819 O O . LEU A 1 101 ? -43.357 5.348 84.332 1.00 78.44 101 LEU A O 1
ATOM 823 N N . LEU A 1 102 ? -42.683 6.743 85.969 1.00 77.06 102 LEU A N 1
ATOM 824 C CA . LEU A 1 102 ? -42.395 7.906 85.115 1.00 77.06 102 LEU A CA 1
ATOM 825 C C . LEU A 1 102 ? -43.582 8.370 84.225 1.00 77.06 102 LEU A C 1
ATOM 827 O O . LEU A 1 102 ? -43.439 8.512 83.014 1.00 77.06 102 LEU A O 1
ATOM 831 N N . PRO A 1 103 ? -44.759 8.688 84.804 1.00 73.06 103 PRO A N 1
ATOM 832 C CA . PRO A 1 103 ? -45.985 9.011 84.050 1.00 73.06 103 PRO A CA 1
ATOM 833 C C . PRO A 1 103 ? -45.909 10.283 83.186 1.00 73.06 103 PRO A C 1
ATOM 835 O O . PRO A 1 103 ? -46.757 10.496 82.323 1.00 73.06 103 PRO A O 1
ATOM 838 N N . SER A 1 104 ? -44.939 11.161 83.449 1.00 69.25 104 SER A N 1
ATOM 839 C CA . SER A 1 104 ? -44.747 12.429 82.729 1.00 69.25 104 SER A CA 1
ATOM 840 C C . SER A 1 104 ? -43.767 12.321 81.553 1.00 69.25 104 SER A C 1
ATOM 842 O O . SER A 1 104 ? -43.570 13.315 80.849 1.00 69.25 104 SER A O 1
ATOM 844 N N . ASP A 1 105 ? -43.156 11.148 81.368 1.00 79.12 105 ASP A N 1
ATOM 845 C CA . ASP A 1 105 ? -42.118 10.881 80.375 1.00 79.12 105 ASP A CA 1
ATOM 846 C C . ASP A 1 105 ? -42.696 10.230 79.112 1.00 79.12 105 ASP A C 1
ATOM 848 O O . ASP A 1 105 ? -43.821 9.727 79.084 1.00 79.12 105 ASP A O 1
ATOM 852 N N . HIS A 1 106 ? -41.929 10.276 78.025 1.00 82.62 106 HIS A N 1
ATOM 853 C CA . HIS A 1 106 ? -42.348 9.716 76.743 1.00 82.62 106 HIS A CA 1
ATOM 854 C C . HIS A 1 106 ? -41.687 8.361 76.500 1.00 82.62 106 HIS A C 1
ATOM 856 O O . HIS A 1 106 ? -40.485 8.209 76.695 1.00 82.62 106 HIS A O 1
ATOM 862 N N . LEU A 1 107 ? -42.465 7.394 76.016 1.00 85.00 107 LEU A N 1
ATOM 863 C CA . LEU A 1 107 ? -41.989 6.071 75.631 1.00 85.00 107 LEU A CA 1
ATOM 864 C C . LEU A 1 107 ? -42.313 5.819 74.158 1.00 85.00 107 LEU A C 1
ATOM 866 O O . LEU A 1 107 ? -43.466 5.941 73.738 1.00 85.00 107 LEU A O 1
ATOM 870 N N . TRP A 1 108 ? -41.297 5.455 73.382 1.00 85.88 108 TRP A N 1
ATOM 871 C CA . TRP A 1 108 ? -41.429 5.029 71.995 1.00 85.88 108 TRP A CA 1
ATOM 872 C C . TRP A 1 108 ? -40.893 3.611 71.851 1.00 85.88 108 TRP A C 1
ATOM 874 O O . TRP A 1 108 ? -39.742 3.339 72.174 1.00 85.88 108 TRP A O 1
ATOM 884 N N . ILE A 1 109 ? -41.743 2.709 71.371 1.00 85.25 109 ILE A N 1
ATOM 885 C CA . ILE A 1 109 ? -41.400 1.307 71.157 1.00 85.25 109 ILE A CA 1
ATOM 886 C C . ILE A 1 109 ? -41.372 1.047 69.654 1.00 85.25 109 ILE A C 1
ATOM 888 O O . ILE A 1 109 ? -42.316 1.409 68.945 1.00 85.25 109 ILE A O 1
ATOM 892 N N . ILE A 1 110 ? -40.283 0.452 69.183 1.00 83.62 110 ILE A N 1
ATOM 893 C CA . ILE A 1 110 ? -40.070 0.063 67.792 1.00 83.62 110 ILE A CA 1
ATOM 894 C C . ILE A 1 110 ? -40.189 -1.461 67.719 1.00 83.62 110 ILE A C 1
ATOM 896 O O . ILE A 1 110 ? -39.705 -2.186 68.589 1.00 83.62 110 ILE A O 1
ATOM 900 N N . SER A 1 111 ? -40.922 -1.946 66.717 1.00 80.56 111 SER A N 1
ATOM 901 C CA . SER A 1 111 ? -41.141 -3.375 66.524 1.00 80.56 111 SER A CA 1
ATOM 902 C C . SER A 1 111 ? -41.374 -3.723 65.060 1.00 80.56 111 SER A C 1
ATOM 904 O O . SER A 1 111 ? -42.067 -2.993 64.341 1.00 80.56 111 SER A O 1
ATOM 906 N N . GLY A 1 112 ? -40.854 -4.874 64.647 1.00 73.00 112 GLY A N 1
ATOM 907 C CA . GLY A 1 112 ? -41.261 -5.594 63.454 1.00 73.00 112 GLY A CA 1
ATOM 908 C C . GLY A 1 112 ? -42.677 -6.193 63.560 1.00 73.00 112 GLY A C 1
ATOM 909 O O . GLY A 1 112 ? -43.305 -6.197 64.622 1.00 73.00 112 GLY A O 1
ATOM 910 N N . PRO A 1 113 ? -43.217 -6.747 62.457 1.00 67.56 113 PRO A N 1
ATOM 911 C CA . PRO A 1 113 ? -44.620 -7.173 62.372 1.00 67.56 113 PRO A CA 1
ATOM 912 C C . PRO A 1 113 ? -45.043 -8.230 63.404 1.00 67.56 113 PRO A C 1
ATOM 914 O O . PRO A 1 113 ? -46.221 -8.324 63.743 1.00 67.56 113 PRO A O 1
ATOM 917 N N . SER A 1 114 ? -44.099 -9.035 63.897 1.00 71.81 114 SER A N 1
ATOM 918 C CA . SER A 1 114 ? -44.332 -10.132 64.842 1.00 71.81 114 SER A CA 1
ATOM 919 C C . SER A 1 114 ? -44.399 -9.694 66.311 1.00 71.81 114 SER A C 1
ATOM 921 O O . SER A 1 114 ? -44.997 -10.408 67.117 1.00 71.81 114 SER A O 1
ATOM 923 N N . GLY A 1 115 ? -43.817 -8.547 66.682 1.00 69.50 115 GLY A N 1
ATOM 924 C CA . GLY A 1 115 ? -43.755 -8.085 68.076 1.00 69.50 115 GLY A CA 1
ATOM 925 C C . GLY A 1 115 ? -44.935 -7.212 68.511 1.00 69.50 115 GLY A C 1
ATOM 926 O O . GLY A 1 115 ? -45.197 -7.096 69.707 1.00 69.50 115 GLY A O 1
ATOM 927 N N . VAL A 1 116 ? -45.710 -6.670 67.563 1.00 69.56 116 VAL A N 1
ATOM 928 C CA . VAL A 1 116 ? -46.806 -5.708 67.816 1.00 69.56 116 VAL A CA 1
ATOM 929 C C . VAL A 1 116 ? -47.874 -6.239 68.787 1.00 69.56 116 VAL A C 1
ATOM 931 O O . VAL A 1 116 ? -48.453 -5.463 69.541 1.00 69.56 116 VAL A O 1
ATOM 934 N N . ASN A 1 117 ? -48.103 -7.556 68.827 1.00 77.69 117 ASN A N 1
ATOM 935 C CA . ASN A 1 117 ? -49.106 -8.175 69.704 1.00 77.69 117 ASN A CA 1
ATOM 936 C C . ASN A 1 117 ? -48.619 -8.431 71.144 1.00 77.69 117 ASN A C 1
ATOM 938 O O . ASN A 1 117 ? -49.404 -8.901 71.964 1.00 77.69 117 ASN A O 1
ATOM 942 N N . LYS A 1 118 ? -47.345 -8.160 71.468 1.00 81.81 118 LYS A N 1
ATOM 943 C CA . LYS A 1 118 ? -46.794 -8.389 72.819 1.00 81.81 118 LYS A CA 1
ATOM 944 C C . LYS A 1 118 ? -47.228 -7.334 73.843 1.00 81.81 118 LYS A C 1
ATOM 946 O O . LYS A 1 118 ? -47.070 -7.559 75.037 1.00 81.81 118 LYS A O 1
ATOM 951 N N . ILE A 1 119 ? -47.761 -6.194 73.396 1.00 84.75 119 ILE A N 1
ATOM 952 C CA . ILE A 1 119 ? -48.227 -5.108 74.266 1.00 84.75 119 ILE A CA 1
ATOM 953 C C . ILE A 1 119 ? -49.735 -4.924 74.067 1.00 84.75 119 ILE A C 1
ATOM 955 O O . ILE A 1 119 ? -50.171 -4.716 72.932 1.00 84.75 119 ILE A O 1
ATOM 959 N N . PRO A 1 120 ? -50.546 -4.962 75.139 1.00 84.25 120 PRO A N 1
ATOM 960 C CA . PRO A 1 120 ? -51.975 -4.697 75.041 1.00 84.25 120 PRO A CA 1
ATOM 961 C C . PRO A 1 120 ? -52.257 -3.297 74.481 1.00 84.25 120 PRO A C 1
ATOM 963 O O . PRO A 1 120 ? -51.646 -2.310 74.894 1.00 84.25 120 PRO A O 1
ATOM 966 N N . SER A 1 121 ? -53.226 -3.193 73.568 1.00 83.00 121 SER A N 1
ATOM 967 C CA . SER A 1 121 ? -53.545 -1.936 72.873 1.00 83.00 121 SER A CA 1
ATOM 968 C C . SER A 1 121 ? -53.981 -0.801 73.805 1.00 83.00 121 SER A C 1
ATOM 970 O O . SER A 1 121 ? -53.857 0.362 73.439 1.00 83.00 121 SER A O 1
ATOM 972 N N . GLU A 1 122 ? -54.477 -1.121 75.003 1.00 83.88 122 GLU A N 1
ATOM 973 C CA . GLU A 1 122 ? -54.864 -0.145 76.033 1.00 83.88 122 GLU A CA 1
ATOM 974 C C . GLU A 1 122 ? -53.692 0.706 76.554 1.00 83.88 122 GLU A C 1
ATOM 976 O O . GLU A 1 122 ? -53.918 1.829 77.001 1.00 83.88 122 GLU A O 1
ATOM 981 N N . TYR A 1 123 ? -52.450 0.222 76.432 1.00 85.00 123 TYR A N 1
ATOM 982 C CA . TYR A 1 123 ? -51.236 0.959 76.813 1.00 85.00 123 TYR A CA 1
ATOM 983 C C . TYR A 1 123 ? -50.568 1.683 75.630 1.00 85.00 123 TYR A C 1
ATOM 985 O O . TYR A 1 123 ? -49.536 2.334 75.797 1.00 85.00 123 TYR A O 1
ATOM 993 N N . ILE A 1 124 ? -51.135 1.594 74.420 1.00 82.75 124 ILE A N 1
ATOM 994 C CA . ILE A 1 124 ? -50.558 2.173 73.201 1.00 82.75 124 ILE A CA 1
ATOM 995 C C . ILE A 1 124 ? -51.330 3.434 72.804 1.00 82.75 124 ILE A C 1
ATOM 997 O O . ILE A 1 124 ? -52.443 3.376 72.289 1.00 82.75 124 ILE A O 1
ATOM 1001 N N . HIS A 1 125 ? -50.701 4.599 72.969 1.00 83.44 125 HIS A N 1
ATOM 1002 C CA . HIS A 1 125 ? -51.319 5.884 72.619 1.00 83.44 125 HIS A CA 1
ATOM 1003 C C . HIS A 1 125 ? -51.362 6.170 71.109 1.00 83.44 125 HIS A C 1
ATOM 1005 O O . HIS A 1 125 ? -52.274 6.845 70.628 1.00 83.44 125 HIS A O 1
ATOM 1011 N N . LYS A 1 126 ? -50.352 5.725 70.352 1.00 82.56 126 LYS A N 1
ATOM 1012 C CA . LYS A 1 126 ? -50.222 6.001 68.914 1.00 82.56 126 LYS A CA 1
ATOM 1013 C C . LYS A 1 126 ? -49.387 4.921 68.232 1.00 82.56 126 LYS A C 1
ATOM 1015 O O . LYS A 1 126 ? -48.307 4.597 68.711 1.00 82.56 126 LYS A O 1
ATOM 1020 N N . VAL A 1 127 ? -49.852 4.446 67.076 1.00 79.44 127 VAL A N 1
ATOM 1021 C CA . VAL A 1 127 ? -49.109 3.535 66.191 1.00 79.44 127 VAL A CA 1
ATOM 1022 C C . VAL A 1 127 ? -48.720 4.278 64.912 1.00 79.44 127 VAL A C 1
ATOM 1024 O O . VAL A 1 127 ? -49.541 4.976 64.315 1.00 79.44 127 VAL A O 1
ATOM 1027 N N . THR A 1 128 ? -47.466 4.139 64.487 1.00 74.62 128 THR A N 1
ATOM 1028 C CA . THR A 1 128 ? -46.948 4.687 63.224 1.00 74.62 128 THR A CA 1
ATOM 1029 C C . THR A 1 128 ? -46.277 3.580 62.422 1.00 74.62 128 THR A C 1
ATOM 1031 O O . THR A 1 128 ? -45.416 2.892 62.959 1.00 74.62 128 THR A O 1
ATOM 1034 N N . GLN A 1 129 ? -46.646 3.423 61.148 1.00 69.50 129 GLN A N 1
ATOM 1035 C CA . GLN A 1 129 ? -46.070 2.418 60.254 1.00 69.50 129 GLN A CA 1
ATOM 1036 C C . GLN A 1 129 ? -45.018 3.055 59.337 1.00 69.50 129 GLN A C 1
ATOM 1038 O O . GLN A 1 129 ? -45.310 4.026 58.638 1.00 69.50 129 GLN A O 1
ATOM 1043 N N . CYS A 1 130 ? -43.813 2.488 59.310 1.00 55.97 130 CYS A N 1
ATOM 1044 C CA . CYS A 1 130 ? -42.794 2.826 58.319 1.00 55.97 130 CYS A CA 1
ATOM 1045 C C . CYS A 1 130 ? -43.086 2.070 57.013 1.00 55.97 130 CYS A C 1
ATOM 1047 O O . CYS A 1 130 ? -43.221 0.849 57.025 1.00 55.97 130 CYS A O 1
ATOM 1049 N N . GLN A 1 131 ? -43.202 2.785 55.892 1.00 51.19 131 GLN A N 1
ATOM 1050 C CA . GLN A 1 131 ? -43.262 2.190 54.553 1.00 51.19 131 GLN A CA 1
ATOM 1051 C C . GLN A 1 131 ? -41.899 2.362 53.875 1.00 51.19 131 GLN A C 1
ATOM 1053 O O . GLN A 1 131 ? -41.353 3.468 53.872 1.00 51.19 131 GLN A O 1
ATOM 1058 N N . GLU A 1 132 ? -41.353 1.288 53.304 1.00 49.62 132 GLU A N 1
ATOM 1059 C CA . GLU A 1 132 ? -40.119 1.353 52.519 1.00 49.62 132 GLU A CA 1
ATOM 1060 C C . GLU A 1 132 ? -40.308 2.208 51.259 1.00 49.62 132 GLU A C 1
ATOM 1062 O O . GLU A 1 132 ? -41.305 2.104 50.538 1.00 49.62 132 GLU A O 1
ATOM 1067 N N . LYS A 1 133 ? -39.318 3.058 50.965 1.00 47.56 133 LYS A N 1
ATOM 1068 C CA . LYS A 1 133 ? -39.178 3.663 49.636 1.00 47.56 133 LYS A CA 1
ATOM 1069 C C . LYS A 1 133 ? -38.862 2.548 48.638 1.00 47.56 133 LYS A C 1
ATOM 1071 O O . LYS A 1 133 ? -38.022 1.707 48.919 1.00 47.56 133 LYS A O 1
ATOM 1076 N N . ASN A 1 134 ? -39.519 2.578 47.478 1.00 63.00 134 ASN A N 1
ATOM 1077 C CA . ASN A 1 134 ? -39.381 1.619 46.377 1.00 63.00 134 ASN A CA 1
ATOM 1078 C C . ASN A 1 134 ? -37.915 1.163 46.172 1.00 63.00 134 ASN A C 1
ATOM 1080 O O . ASN A 1 134 ? -37.102 1.951 45.691 1.00 63.00 134 ASN A O 1
ATOM 1084 N N . ALA A 1 135 ? -37.601 -0.089 46.526 1.00 66.75 135 ALA A N 1
ATOM 1085 C CA . ALA A 1 135 ? -36.257 -0.686 46.538 1.00 66.75 135 ALA A CA 1
ATOM 1086 C C . ALA A 1 135 ? -35.442 -0.387 45.263 1.00 66.75 135 ALA A C 1
ATOM 1088 O O . ALA A 1 135 ? -34.318 0.110 45.319 1.00 66.75 135 ALA A O 1
ATOM 1089 N N . VAL A 1 136 ? -36.072 -0.538 44.091 1.00 70.25 136 VAL A N 1
ATOM 1090 C CA . VAL A 1 136 ? -35.449 -0.255 42.785 1.00 70.25 136 VAL A CA 1
ATOM 1091 C C . VAL A 1 136 ? -34.953 1.189 42.686 1.00 70.25 136 VAL A C 1
ATOM 1093 O O . VAL A 1 136 ? -33.881 1.428 42.141 1.00 70.25 136 VAL A O 1
ATOM 1096 N N . GLN A 1 137 ? -35.701 2.163 43.211 1.00 73.69 137 GLN A N 1
ATOM 1097 C CA . GLN A 1 137 ? -35.317 3.577 43.151 1.00 73.69 137 GLN A CA 1
ATOM 1098 C C . GLN A 1 137 ? -34.138 3.889 44.074 1.00 73.69 137 GLN A C 1
ATOM 1100 O O . GLN A 1 137 ? -33.286 4.690 43.696 1.00 73.69 137 GLN A O 1
ATOM 1105 N N . THR A 1 138 ? -34.089 3.259 45.250 1.00 75.88 138 THR A N 1
ATOM 1106 C CA . THR A 1 138 ? -32.968 3.384 46.190 1.00 75.88 138 THR A CA 1
ATOM 1107 C C . THR A 1 138 ? -31.698 2.810 45.567 1.00 75.88 138 THR A C 1
ATOM 1109 O O . THR A 1 138 ? -30.731 3.545 45.390 1.00 75.88 138 THR A O 1
ATOM 1112 N N . LEU A 1 139 ? -31.755 1.562 45.090 1.00 77.81 139 LEU A N 1
ATOM 1113 C CA . LEU A 1 139 ? -30.637 0.905 44.410 1.00 77.81 139 LEU A CA 1
ATOM 1114 C C . LEU A 1 139 ? -30.172 1.685 43.171 1.00 77.81 139 LEU A C 1
ATOM 1116 O O . LEU A 1 139 ? -28.980 1.887 42.960 1.00 77.81 139 LEU A O 1
ATOM 1120 N N . THR A 1 140 ? -31.116 2.191 42.369 1.00 81.62 140 THR A N 1
ATOM 1121 C CA . THR A 1 140 ? -30.792 3.045 41.217 1.00 81.62 140 THR A CA 1
ATOM 1122 C C . THR A 1 140 ? -30.033 4.294 41.661 1.00 81.62 140 THR A C 1
ATOM 1124 O O . THR A 1 140 ? -29.055 4.669 41.025 1.00 81.62 140 THR A O 1
ATOM 1127 N N . ALA A 1 141 ? -30.469 4.967 42.729 1.00 82.88 141 ALA A N 1
ATOM 1128 C CA . ALA A 1 141 ? -29.807 6.176 43.212 1.00 82.88 141 ALA A CA 1
ATOM 1129 C C . ALA A 1 141 ? -28.378 5.896 43.708 1.00 82.88 141 ALA A C 1
ATOM 1131 O O . ALA A 1 141 ? -27.471 6.674 43.399 1.00 82.88 141 ALA A O 1
ATOM 1132 N N . ASP A 1 142 ? -28.179 4.782 44.414 1.00 83.38 142 ASP A N 1
ATOM 1133 C CA . ASP A 1 142 ? -26.874 4.382 44.939 1.00 83.38 142 ASP A CA 1
ATOM 1134 C C . ASP A 1 142 ? -25.897 4.026 43.809 1.00 83.38 142 ASP A C 1
ATOM 1136 O O . ASP A 1 142 ? -24.803 4.593 43.748 1.00 83.38 142 ASP A O 1
ATOM 1140 N N . LEU A 1 143 ? -26.325 3.220 42.830 1.00 84.25 143 LEU A N 1
ATOM 1141 C CA . LEU A 1 143 ? -25.508 2.888 41.654 1.00 84.25 143 LEU A CA 1
ATOM 1142 C C . LEU A 1 143 ? -25.164 4.119 40.818 1.00 84.25 143 LEU A C 1
ATOM 1144 O O . LEU A 1 143 ? -24.033 4.277 40.360 1.00 84.25 143 LEU A O 1
ATOM 1148 N N . LYS A 1 144 ? -26.124 5.032 40.624 1.00 89.00 144 LYS A N 1
ATOM 1149 C CA . LYS A 1 144 ? -25.851 6.292 39.922 1.00 89.00 144 LYS A CA 1
ATOM 1150 C C . LYS A 1 144 ? -24.765 7.090 40.635 1.00 89.00 144 LYS A C 1
ATOM 1152 O O . LYS A 1 144 ? -23.875 7.621 39.978 1.00 89.00 144 LYS A O 1
ATOM 1157 N N . LYS A 1 145 ? -24.807 7.155 41.966 1.00 88.75 145 LYS A N 1
ATOM 1158 C CA . LYS A 1 145 ? -23.782 7.836 42.760 1.00 88.75 145 LYS A CA 1
ATOM 1159 C C . LYS A 1 145 ? -22.416 7.158 42.629 1.00 88.75 145 LYS A C 1
ATOM 1161 O O . LYS A 1 145 ? -21.420 7.858 42.469 1.00 88.75 145 LYS A O 1
ATOM 1166 N N . GLU A 1 146 ? -22.364 5.830 42.661 1.00 86.81 146 GLU A N 1
ATOM 1167 C CA . GLU A 1 146 ? -21.122 5.071 42.483 1.00 86.81 146 GLU A CA 1
ATOM 1168 C C . GLU A 1 146 ? -20.490 5.322 41.106 1.00 86.81 146 GLU A C 1
ATOM 1170 O O . GLU A 1 146 ? -19.311 5.665 41.016 1.00 86.81 146 GLU A O 1
ATOM 1175 N N . VAL A 1 147 ? -21.291 5.247 40.038 1.00 88.25 147 VAL A N 1
ATOM 1176 C CA . VAL A 1 147 ? -20.852 5.524 38.662 1.00 88.25 147 VAL A CA 1
ATOM 1177 C C . VAL A 1 147 ? -20.274 6.933 38.530 1.00 88.25 147 VAL A C 1
ATOM 1179 O O . VAL A 1 147 ? -19.221 7.105 37.914 1.00 88.25 147 VAL A O 1
ATOM 1182 N N . LEU A 1 148 ? -20.937 7.942 39.106 1.00 90.50 148 LEU A N 1
ATOM 1183 C CA . LEU A 1 148 ? -20.449 9.324 39.077 1.00 90.50 148 LEU A CA 1
ATOM 1184 C C . LEU A 1 148 ? -19.129 9.462 39.835 1.00 90.50 148 LEU A C 1
ATOM 1186 O O . LEU A 1 148 ? -18.170 9.988 39.281 1.00 90.50 148 LEU A O 1
ATOM 1190 N N . ASN A 1 149 ? -19.041 8.911 41.047 1.00 89.25 149 ASN A N 1
ATOM 1191 C CA . ASN A 1 149 ? -17.809 8.946 41.836 1.00 89.25 149 ASN A CA 1
ATOM 1192 C C . ASN A 1 149 ? -16.631 8.277 41.114 1.00 89.25 149 ASN A C 1
ATOM 1194 O O . ASN A 1 149 ? -15.497 8.716 41.268 1.00 89.25 149 ASN A O 1
ATOM 1198 N N . LYS A 1 150 ? -16.896 7.211 40.352 1.00 87.38 150 LYS A N 1
ATOM 1199 C CA . LYS A 1 150 ? -15.856 6.432 39.678 1.00 87.38 150 LYS A CA 1
ATOM 1200 C C . LYS A 1 150 ? -15.367 7.073 38.382 1.00 87.38 150 LYS A C 1
ATOM 1202 O O . LYS A 1 150 ? -14.178 7.014 38.107 1.00 87.38 150 LYS A O 1
ATOM 1207 N N . TYR A 1 151 ? -16.265 7.647 37.580 1.00 89.00 151 TYR A N 1
ATOM 1208 C CA . TYR A 1 151 ? -15.944 8.026 36.198 1.00 89.00 151 TYR A CA 1
ATOM 1209 C C . TYR A 1 151 ? -16.136 9.513 35.875 1.00 89.00 151 TYR A C 1
ATOM 1211 O O . TYR A 1 151 ? -15.637 9.972 34.850 1.00 89.00 151 TYR A O 1
ATOM 1219 N N . GLU A 1 152 ? -16.871 10.289 36.679 1.00 85.94 152 GLU A N 1
ATOM 1220 C CA . GLU A 1 152 ? -17.214 11.669 36.305 1.00 85.94 152 GLU A CA 1
ATOM 1221 C C . GLU A 1 152 ? -15.986 12.580 36.210 1.00 85.94 152 GLU A C 1
ATOM 1223 O O . GLU A 1 152 ? -15.855 13.312 35.229 1.00 85.94 152 GLU A O 1
ATOM 1228 N N . GLU A 1 153 ? -15.093 12.526 37.201 1.00 82.19 153 GLU A N 1
ATOM 1229 C CA . GLU A 1 153 ? -13.886 13.357 37.233 1.00 82.19 153 GLU A CA 1
ATOM 1230 C C . GLU A 1 153 ? -12.910 12.952 36.120 1.00 82.19 153 GLU A C 1
ATOM 1232 O O . GLU A 1 153 ? -12.466 13.814 35.360 1.00 82.19 153 GLU A O 1
ATOM 1237 N N . GLU A 1 154 ? -12.675 11.644 35.946 1.00 80.56 154 GLU A N 1
ATOM 1238 C CA . GLU A 1 154 ? -11.782 11.085 34.917 1.00 80.56 154 GLU A CA 1
ATOM 1239 C C . GLU A 1 154 ? -12.212 11.440 33.488 1.00 80.56 154 GLU A C 1
ATOM 1241 O O . GLU A 1 154 ? -11.368 11.640 32.616 1.00 80.56 154 GLU A O 1
ATOM 1246 N N . LEU A 1 155 ? -13.521 11.522 33.235 1.00 81.31 155 LEU A N 1
ATOM 1247 C CA . LEU A 1 155 ? -14.071 11.819 31.909 1.00 81.31 155 LEU A CA 1
ATOM 1248 C C . LEU A 1 155 ? -14.324 13.317 31.680 1.00 81.31 155 LEU A C 1
ATOM 1250 O O . LEU A 1 155 ? -14.633 13.728 30.553 1.00 81.31 155 LEU A O 1
ATOM 1254 N N . SER A 1 156 ? -14.236 14.145 32.725 1.00 73.50 156 SER A N 1
ATOM 1255 C CA . SER A 1 156 ? -14.472 15.585 32.624 1.00 73.50 156 SER A CA 1
ATOM 1256 C C . SER A 1 156 ? -13.337 16.273 31.851 1.00 73.50 156 SER A C 1
ATOM 1258 O O . SER A 1 156 ? -12.163 16.156 32.178 1.00 73.50 156 SER A O 1
ATOM 1260 N N . GLY A 1 157 ? -13.679 16.981 30.770 1.00 62.41 157 GLY A N 1
ATOM 1261 C CA . GLY A 1 157 ? -12.695 17.664 29.917 1.00 62.41 157 GLY A CA 1
ATOM 1262 C C . GLY A 1 157 ? -12.013 16.789 28.855 1.00 62.41 157 GLY A C 1
ATOM 1263 O O . GLY A 1 157 ? -11.232 17.314 28.065 1.00 62.41 157 GLY A O 1
ATOM 1264 N N . CYS A 1 158 ? -12.330 15.493 28.766 1.00 63.31 158 CYS A N 1
ATOM 1265 C CA . CYS A 1 158 ? -11.837 14.640 27.684 1.00 63.31 158 CYS A CA 1
ATOM 1266 C C . CYS A 1 158 ? -12.589 14.910 26.369 1.00 63.31 158 CYS A C 1
ATOM 1268 O O . CYS A 1 158 ? -13.782 14.605 26.236 1.00 63.31 158 CYS A O 1
ATOM 1270 N N . GLU A 1 159 ? -11.890 15.433 25.359 1.00 59.25 159 GLU A N 1
ATOM 1271 C CA . GLU A 1 159 ? -12.397 15.431 23.987 1.00 59.25 159 GLU A CA 1
ATOM 1272 C C . GLU A 1 159 ? -12.318 14.019 23.395 1.00 59.25 159 GLU A C 1
ATOM 1274 O O . GLU A 1 159 ? -11.320 13.313 23.509 1.00 59.25 159 GLU A O 1
ATOM 1279 N N . THR A 1 160 ? -13.402 13.588 22.748 1.00 61.06 160 THR A N 1
ATOM 1280 C CA . THR A 1 160 ? -13.430 12.289 22.067 1.00 61.06 160 THR A CA 1
ATOM 1281 C C . THR A 1 160 ? -12.718 12.405 20.730 1.00 61.06 160 THR A C 1
ATOM 1283 O O . THR A 1 160 ? -13.238 13.032 19.805 1.00 61.06 160 THR A O 1
ATOM 1286 N N . HIS A 1 161 ? -11.556 11.769 20.602 1.00 69.44 161 HIS A N 1
ATOM 1287 C CA . HIS A 1 161 ? -10.936 11.530 19.296 1.00 69.44 161 HIS A CA 1
ATOM 1288 C C . HIS A 1 161 ? -11.634 10.390 18.537 1.00 69.44 161 HIS A C 1
ATOM 1290 O O . HIS A 1 161 ? -11.392 10.204 17.357 1.00 69.44 161 HIS A O 1
ATOM 1296 N N . THR A 1 162 ? -12.551 9.656 19.174 1.00 76.56 162 THR A N 1
ATOM 1297 C CA . THR A 1 162 ? -13.175 8.446 18.628 1.00 76.56 162 THR A CA 1
ATOM 1298 C C . THR A 1 162 ? -14.673 8.616 18.391 1.00 76.56 162 THR A C 1
ATOM 1300 O O . THR A 1 162 ? -15.362 9.382 19.073 1.00 76.56 162 THR A O 1
ATOM 1303 N N . GLU A 1 163 ? -15.183 7.895 17.399 1.00 83.06 163 GLU A N 1
ATOM 1304 C CA . GLU A 1 163 ? -16.583 7.876 16.990 1.00 83.06 163 GLU A CA 1
ATOM 1305 C C . GLU A 1 163 ? -17.084 6.447 16.800 1.00 83.06 163 GLU A C 1
ATOM 1307 O O . GLU A 1 163 ? -16.334 5.528 16.462 1.00 83.06 163 GLU A O 1
ATOM 1312 N N . ILE A 1 164 ? -18.391 6.279 16.992 1.00 85.00 164 ILE A N 1
ATOM 1313 C CA . ILE A 1 164 ? -19.076 5.004 16.820 1.00 85.00 164 ILE A CA 1
ATOM 1314 C C . ILE A 1 164 ? -19.885 5.059 15.529 1.00 85.00 164 ILE A C 1
ATOM 1316 O O . ILE A 1 164 ? -20.649 5.994 15.288 1.00 85.00 164 ILE A O 1
ATOM 1320 N N . TYR A 1 165 ? -19.743 4.026 14.712 1.00 84.06 165 TYR A N 1
ATOM 1321 C CA . TYR A 1 165 ? -20.460 3.876 13.458 1.00 84.06 165 TYR A CA 1
ATOM 1322 C C . TYR A 1 165 ? -21.299 2.607 13.489 1.00 84.06 165 TYR A C 1
ATOM 1324 O O . TYR A 1 165 ? -20.802 1.528 13.803 1.00 84.06 165 TYR A O 1
ATOM 1332 N N . ASP A 1 166 ? -22.568 2.730 13.130 1.00 84.00 166 ASP A N 1
ATOM 1333 C CA . ASP A 1 166 ? -23.438 1.592 12.872 1.00 84.00 166 ASP A CA 1
ATOM 1334 C C . ASP A 1 166 ? -23.012 0.925 11.563 1.00 84.00 166 ASP A C 1
ATOM 1336 O O . ASP A 1 166 ? -22.820 1.604 10.550 1.00 84.00 166 ASP A O 1
ATOM 1340 N N . ILE A 1 167 ? -22.858 -0.401 11.589 1.00 80.81 167 ILE A N 1
ATOM 1341 C CA . ILE A 1 167 ? -22.515 -1.195 10.411 1.00 80.81 167 ILE A CA 1
ATOM 1342 C C . ILE A 1 167 ? 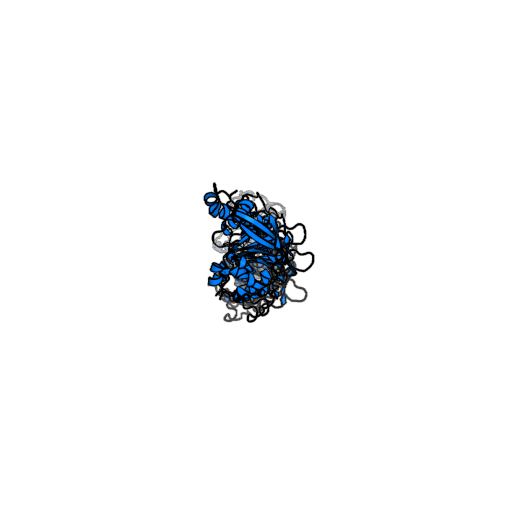-23.800 -1.804 9.857 1.00 80.81 167 ILE A C 1
ATOM 1344 O O . ILE A 1 167 ? -24.331 -2.774 10.399 1.00 80.81 167 ILE A O 1
ATOM 1348 N N . GLU A 1 168 ? -24.288 -1.253 8.750 1.00 75.69 168 GLU A N 1
ATOM 1349 C CA . GLU A 1 168 ? -25.382 -1.842 7.983 1.00 75.69 168 GLU A CA 1
ATOM 1350 C C . GLU A 1 168 ? -24.805 -2.704 6.856 1.00 75.69 168 GLU A C 1
ATOM 1352 O O . GLU A 1 168 ? -24.119 -2.216 5.950 1.00 75.69 168 GLU A O 1
ATOM 1357 N N . GLU A 1 169 ? -25.082 -4.005 6.898 1.00 66.25 169 GLU A N 1
ATOM 1358 C CA . GLU A 1 169 ? -24.728 -4.920 5.818 1.00 66.25 169 GLU A CA 1
ATOM 1359 C C . GLU A 1 169 ? -25.731 -4.754 4.665 1.00 66.25 169 GLU A C 1
ATOM 1361 O O . GLU A 1 169 ? -26.897 -5.131 4.773 1.00 66.25 169 GLU A O 1
ATOM 1366 N N . ILE A 1 170 ? -25.292 -4.132 3.565 1.00 58.31 170 ILE A N 1
ATOM 1367 C CA . ILE A 1 170 ? -26.123 -3.919 2.364 1.00 58.31 170 ILE A CA 1
ATOM 1368 C C . ILE A 1 170 ? -26.037 -5.136 1.436 1.00 58.31 170 ILE A C 1
ATOM 1370 O O . ILE A 1 170 ? -26.995 -5.487 0.750 1.00 58.31 170 ILE A O 1
ATOM 1374 N N . SER A 1 171 ? -24.865 -5.764 1.391 1.00 50.94 171 SER A N 1
ATOM 1375 C CA . SER A 1 171 ? -24.565 -6.993 0.651 1.00 50.94 171 SER A CA 1
ATOM 1376 C C . SER A 1 171 ? -23.314 -7.632 1.259 1.00 50.94 171 SER A C 1
ATOM 1378 O O . SER A 1 171 ? -22.626 -6.963 2.032 1.00 50.94 171 SER A O 1
ATOM 1380 N N . LYS A 1 172 ? -22.975 -8.867 0.861 1.00 46.75 172 LYS A N 1
ATOM 1381 C CA . LYS A 1 172 ? -21.781 -9.586 1.354 1.00 46.75 172 LYS A CA 1
ATOM 1382 C C . LYS A 1 172 ? -20.488 -8.745 1.294 1.00 46.75 172 LYS A C 1
ATOM 1384 O O . LYS A 1 172 ? -19.672 -8.809 2.214 1.00 46.75 172 LYS A O 1
ATOM 1389 N N . ASP A 1 173 ? -20.385 -7.859 0.298 1.00 41.72 173 ASP A N 1
ATOM 1390 C CA . ASP A 1 173 ? -19.145 -7.134 -0.020 1.00 41.72 173 ASP A CA 1
ATOM 1391 C C . ASP A 1 173 ? -19.240 -5.627 0.265 1.00 41.72 173 ASP A C 1
ATOM 1393 O O . ASP A 1 173 ? -18.283 -4.880 0.057 1.00 41.72 173 ASP A O 1
ATOM 1397 N N . LYS A 1 174 ? -20.401 -5.143 0.729 1.00 47.78 174 LYS A N 1
ATOM 1398 C CA . LYS A 1 174 ? -20.643 -3.709 0.927 1.00 47.78 174 LYS A CA 1
ATOM 1399 C C . LYS A 1 174 ? -21.300 -3.444 2.269 1.00 47.78 174 LYS A C 1
ATOM 1401 O O . LYS A 1 174 ? -22.480 -3.727 2.474 1.00 47.78 174 LYS A O 1
ATOM 1406 N N . GLN A 1 175 ? -20.515 -2.847 3.154 1.00 65.88 175 GLN A N 1
ATOM 1407 C CA . GLN A 1 175 ? -20.967 -2.332 4.437 1.00 65.88 175 GLN A CA 1
ATOM 1408 C C . GLN A 1 175 ? -21.133 -0.823 4.326 1.00 65.88 175 GLN A C 1
ATOM 1410 O O . GLN A 1 175 ? -20.306 -0.134 3.724 1.00 65.88 175 GLN A O 1
ATOM 1415 N N . LYS A 1 176 ? -22.224 -0.310 4.885 1.00 71.12 176 LYS A N 1
ATOM 1416 C CA . LYS A 1 176 ? -22.431 1.123 5.043 1.00 71.12 176 LYS A CA 1
ATOM 1417 C C . LYS A 1 176 ? -22.235 1.466 6.504 1.00 71.12 176 LYS A C 1
ATOM 1419 O O . LYS A 1 176 ? -22.897 0.906 7.370 1.00 71.12 176 LYS A O 1
ATOM 1424 N N . LEU A 1 177 ? -21.316 2.392 6.735 1.00 70.56 177 LEU A N 1
ATOM 1425 C CA . LEU A 1 177 ? -21.064 2.983 8.036 1.00 70.56 177 LEU A CA 1
ATOM 1426 C C . LEU A 1 177 ? -21.929 4.236 8.157 1.00 70.56 177 LEU A C 1
ATOM 1428 O O . LEU A 1 177 ? -21.815 5.155 7.343 1.00 70.56 177 LEU A O 1
ATOM 1432 N N . THR A 1 178 ? -22.804 4.271 9.154 1.00 77.00 178 THR A N 1
ATOM 1433 C CA . THR A 1 178 ? -23.550 5.480 9.518 1.00 77.00 178 THR A CA 1
ATOM 1434 C C . THR A 1 178 ? -23.147 5.906 10.912 1.00 77.00 178 THR A C 1
ATOM 1436 O O . THR A 1 178 ? -23.247 5.115 11.844 1.00 77.00 178 THR A O 1
ATOM 1439 N N . GLN A 1 179 ? -22.685 7.147 11.057 1.00 78.06 179 GLN A N 1
ATOM 1440 C CA . GLN A 1 179 ? -22.300 7.680 12.358 1.00 78.06 179 GLN A CA 1
ATOM 1441 C C . GLN A 1 179 ? -23.482 7.585 13.333 1.00 78.06 179 GLN A C 1
ATOM 1443 O O . GLN A 1 179 ? -24.600 7.992 13.007 1.00 78.06 179 GLN A O 1
ATOM 1448 N N . THR A 1 180 ? -23.222 7.045 14.520 1.00 81.81 180 THR A N 1
ATOM 1449 C CA . THR A 1 180 ? -24.161 7.002 15.641 1.00 81.81 180 THR A CA 1
ATOM 1450 C C . THR A 1 180 ? -23.522 7.644 16.869 1.00 81.81 180 THR A C 1
ATOM 1452 O O . THR A 1 180 ? -22.316 7.880 16.933 1.00 81.81 180 THR A O 1
ATOM 1455 N N . THR A 1 181 ? -24.336 7.913 17.879 1.00 82.00 181 THR A N 1
ATOM 1456 C CA . THR A 1 181 ? -23.869 8.306 19.206 1.00 82.00 181 THR A CA 1
ATOM 1457 C C . THR A 1 181 ? -24.005 7.136 20.170 1.00 82.00 181 THR A C 1
ATOM 1459 O O . THR A 1 181 ? -24.840 6.246 19.978 1.00 82.00 181 THR A O 1
ATOM 1462 N N . TYR A 1 182 ? -23.201 7.147 21.233 1.00 79.81 182 TYR A N 1
ATOM 1463 C CA . TYR A 1 182 ? -23.337 6.186 22.330 1.00 79.81 182 TYR A CA 1
ATOM 1464 C C . TYR A 1 182 ? -24.733 6.270 22.981 1.00 79.81 182 TYR A C 1
ATOM 1466 O O . TYR A 1 182 ? -25.283 5.255 23.390 1.00 79.81 182 TYR A O 1
ATOM 1474 N N . GLU A 1 183 ? -25.360 7.451 22.994 1.00 77.50 183 GLU A N 1
ATOM 1475 C CA . GLU A 1 183 ? -26.717 7.673 23.521 1.00 77.50 183 GLU A CA 1
ATOM 1476 C C . GLU A 1 183 ? -27.792 6.874 22.773 1.00 77.50 183 GLU A C 1
ATOM 1478 O O . GLU A 1 183 ? -28.745 6.385 23.373 1.00 77.50 183 GLU A O 1
ATOM 1483 N N . ASN A 1 184 ? -27.631 6.718 21.457 1.00 80.88 184 ASN A N 1
ATOM 1484 C CA . ASN A 1 184 ? -28.596 6.032 20.599 1.00 80.88 184 ASN A CA 1
ATOM 1485 C C . ASN A 1 184 ? -28.160 4.606 20.252 1.00 80.88 184 ASN A C 1
ATOM 1487 O O . ASN A 1 184 ? -28.789 3.951 19.419 1.00 80.88 184 ASN A O 1
ATOM 1491 N N . ILE A 1 185 ? -27.085 4.101 20.864 1.00 84.69 185 ILE A N 1
ATOM 1492 C CA . ILE A 1 185 ? -26.475 2.847 20.424 1.00 84.69 185 ILE A CA 1
ATOM 1493 C C . ILE A 1 185 ? -27.422 1.654 20.596 1.00 84.69 185 ILE A C 1
ATOM 1495 O O . ILE A 1 185 ? -27.507 0.804 19.711 1.00 84.69 185 ILE A O 1
ATOM 1499 N N . LEU A 1 186 ? -28.216 1.669 21.671 1.00 82.56 186 LEU A N 1
ATOM 1500 C CA . LEU A 1 186 ? -29.245 0.680 22.000 1.00 82.56 186 LEU A CA 1
ATOM 1501 C C . LEU A 1 186 ? -30.594 0.936 21.297 1.00 82.56 186 LEU A C 1
ATOM 1503 O O . LEU A 1 186 ? -31.596 0.298 21.626 1.00 82.56 186 LEU A O 1
ATOM 1507 N N . GLN A 1 187 ? -30.647 1.876 20.350 1.00 76.94 187 GLN A N 1
ATOM 1508 C CA . GLN A 1 187 ? -31.842 2.227 19.586 1.00 76.94 187 GLN A CA 1
ATOM 1509 C C . GLN A 1 187 ? -31.625 1.940 18.087 1.00 76.94 187 GLN A C 1
ATOM 1511 O O . GLN A 1 187 ? -30.523 2.079 17.549 1.00 76.94 187 GLN A O 1
ATOM 1516 N N . SER A 1 188 ? -32.685 1.527 17.383 1.00 67.06 188 SER A N 1
ATOM 1517 C CA . SER A 1 188 ? -32.692 1.463 15.913 1.00 67.06 188 SER A CA 1
ATOM 1518 C C . SER A 1 188 ? -34.058 1.830 15.338 1.00 67.06 188 SER A C 1
ATOM 1520 O O . SER A 1 188 ? -35.095 1.607 15.969 1.00 67.06 188 SER A O 1
ATOM 1522 N N . LYS A 1 189 ? -34.076 2.382 14.118 1.00 58.34 189 LYS A N 1
ATOM 1523 C CA . LYS A 1 189 ? -35.316 2.717 13.408 1.00 58.34 189 LYS A CA 1
ATOM 1524 C C . LYS A 1 189 ? -36.036 1.435 12.969 1.00 58.34 189 LYS A C 1
ATOM 1526 O O . LYS A 1 189 ? -35.673 0.826 11.970 1.00 58.34 189 LYS A O 1
ATOM 1531 N N . GLY A 1 190 ? -37.078 1.045 13.703 1.00 55.91 190 GLY A N 1
ATOM 1532 C CA . GLY A 1 190 ? -38.035 0.013 13.281 1.00 55.91 190 GLY A CA 1
ATOM 1533 C C . GLY A 1 190 ? -37.691 -1.438 13.643 1.00 55.91 190 GLY A C 1
ATOM 1534 O O . GLY A 1 190 ? -38.468 -2.324 13.296 1.00 55.91 190 GLY A O 1
ATOM 1535 N N . LYS A 1 191 ? -36.587 -1.706 14.359 1.00 65.38 191 LYS A N 1
ATOM 1536 C CA . LYS A 1 191 ? -36.258 -3.041 14.900 1.00 65.38 191 LYS A CA 1
ATOM 1537 C C . LYS A 1 191 ? -35.964 -2.978 16.402 1.00 65.38 191 LYS A C 1
ATOM 1539 O O . LYS A 1 191 ? -35.294 -2.059 16.876 1.00 65.38 191 LYS A O 1
ATOM 1544 N N . LYS A 1 192 ? -36.444 -3.974 17.157 1.00 77.12 192 LYS A N 1
ATOM 1545 C CA . LYS A 1 192 ? -36.087 -4.152 18.574 1.00 77.12 192 LYS A CA 1
ATOM 1546 C C . LYS A 1 192 ? -34.617 -4.579 18.647 1.00 77.12 192 LYS A C 1
ATOM 1548 O O . LYS A 1 192 ? -34.275 -5.664 18.188 1.00 77.12 192 LYS A O 1
ATOM 1553 N N . VAL A 1 193 ? -33.758 -3.725 19.199 1.00 84.44 193 VAL A N 1
ATOM 1554 C CA . VAL A 1 193 ? -32.338 -4.034 19.420 1.00 84.44 193 VAL A CA 1
ATOM 1555 C C . VAL A 1 193 ? -32.179 -4.547 20.842 1.00 84.44 193 VAL A C 1
ATOM 1557 O O . VAL A 1 193 ? -32.351 -3.787 21.793 1.00 84.44 193 VAL A O 1
ATOM 1560 N N . ARG A 1 194 ? -31.884 -5.842 20.980 1.00 89.00 194 ARG A N 1
ATOM 1561 C CA . ARG A 1 194 ? -31.529 -6.446 22.270 1.00 89.00 194 ARG A CA 1
ATOM 1562 C C . ARG A 1 194 ? -30.025 -6.363 22.507 1.00 89.00 194 ARG A C 1
ATOM 1564 O O . ARG A 1 194 ? -29.606 -5.780 23.496 1.00 89.00 194 ARG A O 1
ATOM 1571 N N . THR A 1 195 ? -29.244 -6.921 21.586 1.00 92.44 195 THR A N 1
ATOM 1572 C CA . THR A 1 195 ? -27.795 -7.097 21.738 1.00 92.44 195 THR A CA 1
ATOM 1573 C C . THR A 1 195 ? -27.048 -6.258 20.712 1.00 92.44 195 THR A C 1
ATOM 1575 O O . THR A 1 195 ? -27.226 -6.451 19.505 1.00 92.44 195 THR A O 1
ATOM 1578 N N . VAL A 1 196 ? -26.203 -5.352 21.195 1.00 93.38 196 VAL A N 1
ATOM 1579 C CA . VAL A 1 196 ? -25.267 -4.566 20.389 1.00 93.38 196 VAL A CA 1
ATOM 1580 C C . VAL A 1 196 ? -23.857 -5.097 20.608 1.00 93.38 196 VAL A C 1
ATOM 1582 O O . VAL A 1 196 ? -23.425 -5.206 21.751 1.00 93.38 196 VAL A O 1
ATOM 1585 N N . LEU A 1 197 ? -23.128 -5.380 19.530 1.00 93.44 197 LEU A N 1
ATOM 1586 C CA . LEU A 1 197 ? -21.694 -5.666 19.578 1.00 93.44 197 LEU A CA 1
ATOM 1587 C C . LEU A 1 197 ? -20.916 -4.479 18.999 1.00 93.44 197 LEU A C 1
ATOM 1589 O O . LEU A 1 197 ? -21.056 -4.162 17.817 1.00 93.44 197 LEU A O 1
ATOM 1593 N N . THR A 1 198 ? -20.086 -3.828 19.810 1.00 92.44 198 THR A N 1
ATOM 1594 C CA . THR A 1 198 ? -19.141 -2.802 19.355 1.00 92.44 198 THR A CA 1
ATOM 1595 C C . THR A 1 198 ? -17.765 -3.413 19.187 1.00 92.44 198 THR A C 1
ATOM 1597 O O . THR A 1 198 ? -17.121 -3.789 20.167 1.00 92.44 198 THR A O 1
ATOM 1600 N N . LYS A 1 199 ? -17.295 -3.472 17.941 1.00 88.19 199 LYS A N 1
ATOM 1601 C CA . LYS A 1 199 ? -15.928 -3.875 17.619 1.00 88.19 199 LYS A CA 1
ATOM 1602 C C . LYS A 1 199 ? -15.008 -2.669 17.459 1.00 88.19 199 LYS A C 1
ATOM 1604 O O . LYS A 1 199 ? -15.427 -1.598 17.029 1.00 88.19 199 LYS A O 1
ATOM 1609 N N . GLY A 1 200 ? -13.734 -2.854 17.762 1.00 81.94 200 GLY A N 1
ATOM 1610 C CA . GLY A 1 200 ? -12.696 -1.865 17.487 1.00 81.94 200 GLY A CA 1
ATOM 1611 C C . GLY A 1 200 ? -11.360 -2.323 18.044 1.00 81.94 200 GLY A C 1
ATOM 1612 O O . GLY A 1 200 ? -11.306 -3.140 18.962 1.00 81.94 200 GLY A O 1
ATOM 1613 N N . VAL A 1 201 ? -10.281 -1.806 17.485 1.00 74.12 201 VAL A N 1
ATOM 1614 C CA . VAL A 1 201 ? -8.899 -2.105 17.884 1.00 74.12 201 VAL A CA 1
ATOM 1615 C C . VAL A 1 201 ? -8.630 -1.809 19.367 1.00 74.12 201 VAL A C 1
ATOM 1617 O O . VAL A 1 201 ? -9.382 -1.092 20.035 1.00 74.12 201 VAL A O 1
ATOM 1620 N N . CYS A 1 202 ? -7.610 -2.449 19.939 1.00 72.44 202 CYS A N 1
ATOM 1621 C CA . CYS A 1 202 ? -7.264 -2.244 21.347 1.00 72.44 202 CYS A CA 1
ATOM 1622 C C . CYS A 1 202 ? -6.852 -0.781 21.586 1.00 72.44 202 CYS A C 1
ATOM 1624 O O . CYS A 1 202 ? -6.226 -0.164 20.729 1.00 72.44 202 CYS A O 1
ATOM 1626 N N . GLY A 1 203 ? -7.243 -0.205 22.725 1.00 70.25 203 GLY A N 1
ATOM 1627 C CA . GLY A 1 203 ? -6.899 1.177 23.081 1.00 70.25 203 GLY A CA 1
ATOM 1628 C C . GLY A 1 203 ? -7.679 2.279 22.350 1.00 70.25 203 GLY A C 1
ATOM 1629 O O . GLY A 1 203 ? -7.538 3.439 22.711 1.00 70.25 203 GLY A O 1
ATOM 1630 N N . ILE A 1 204 ? -8.565 1.955 21.399 1.00 75.25 204 ILE A N 1
ATOM 1631 C CA . ILE A 1 204 ? -9.341 2.944 20.615 1.00 75.25 204 ILE A CA 1
ATOM 1632 C C . ILE A 1 204 ? -10.460 3.653 21.404 1.00 75.25 204 ILE A C 1
ATOM 1634 O O . ILE A 1 204 ? -11.338 4.264 20.817 1.00 75.25 204 ILE A O 1
ATOM 1638 N N . GLY A 1 205 ? -10.523 3.521 22.731 1.00 79.81 205 GLY A N 1
ATOM 1639 C CA . GLY A 1 205 ? -11.552 4.197 23.534 1.00 79.81 205 GLY A CA 1
ATOM 1640 C C . GLY A 1 205 ? -12.948 3.555 23.508 1.00 79.81 205 GLY A C 1
ATOM 1641 O O . GLY A 1 205 ? -13.938 4.231 23.769 1.00 79.81 205 GLY A O 1
ATOM 1642 N N . LYS A 1 206 ? -13.075 2.245 23.240 1.00 87.06 206 LYS A N 1
ATOM 1643 C CA . LYS A 1 206 ? -14.376 1.541 23.353 1.00 87.06 206 LYS A CA 1
ATOM 1644 C C . LYS A 1 206 ? -14.960 1.649 24.770 1.00 87.06 206 LYS A C 1
ATOM 1646 O O . LYS A 1 206 ? -16.095 2.087 24.925 1.00 87.06 206 LYS A O 1
ATOM 1651 N N . THR A 1 207 ? -14.145 1.338 25.781 1.00 88.56 207 THR A N 1
ATOM 1652 C CA . THR A 1 207 ? -14.485 1.449 27.209 1.00 88.56 207 THR A CA 1
ATOM 1653 C C . THR A 1 207 ? -14.819 2.886 27.615 1.00 88.56 207 THR A C 1
ATOM 1655 O O . THR A 1 207 ? -15.740 3.117 28.389 1.00 88.56 207 THR A O 1
ATOM 1658 N N . PHE A 1 208 ? -14.146 3.881 27.027 1.00 88.44 208 PHE A N 1
ATOM 1659 C CA . PHE A 1 208 ? -14.476 5.289 27.257 1.00 88.44 208 PHE A CA 1
ATOM 1660 C C . PHE A 1 208 ? -15.938 5.592 26.875 1.00 88.44 208 PHE A C 1
ATOM 1662 O O . PHE A 1 208 ? -16.649 6.284 27.603 1.00 88.44 208 PHE A O 1
ATOM 1669 N N . HIS A 1 209 ? -16.429 5.053 25.753 1.00 89.06 209 HIS A N 1
ATOM 1670 C CA . HIS A 1 209 ? -17.806 5.294 25.318 1.00 89.06 209 HIS A CA 1
ATOM 1671 C C . HIS A 1 209 ? -18.857 4.629 26.217 1.00 89.06 209 HIS A C 1
ATOM 1673 O O . HIS A 1 209 ? -19.909 5.232 26.444 1.00 89.06 209 HIS A O 1
ATOM 1679 N N . THR A 1 210 ? -18.600 3.430 26.747 1.00 91.19 210 THR A N 1
ATOM 1680 C CA . THR A 1 210 ? -19.511 2.797 27.717 1.00 91.19 210 THR A CA 1
ATOM 1681 C C . THR A 1 210 ? -19.493 3.507 29.060 1.00 91.19 210 THR A C 1
ATOM 1683 O O . THR A 1 210 ? -20.555 3.713 29.642 1.00 91.19 210 THR A O 1
ATOM 1686 N N . GLN A 1 211 ? -18.332 3.969 29.526 1.00 90.69 211 GLN A N 1
ATOM 1687 C CA . GLN A 1 211 ? -18.252 4.781 30.741 1.00 90.69 211 GLN A CA 1
ATOM 1688 C C . GLN A 1 211 ? -19.004 6.107 30.583 1.00 90.69 211 GLN A C 1
ATOM 1690 O O . GLN A 1 211 ? -19.792 6.474 31.453 1.00 90.69 211 GLN A O 1
ATOM 1695 N N . LYS A 1 212 ? -18.865 6.784 29.436 1.00 89.50 212 LYS A N 1
ATOM 1696 C CA . LYS A 1 212 ? -19.624 8.009 29.148 1.00 89.50 212 LYS A CA 1
ATOM 1697 C C . LYS A 1 212 ? -21.135 7.761 29.100 1.00 89.50 212 LYS A C 1
ATOM 1699 O O . LYS A 1 212 ? -21.900 8.548 29.650 1.00 89.50 212 LYS A O 1
ATOM 1704 N N . PHE A 1 213 ? -21.560 6.641 28.516 1.00 90.62 213 PHE A N 1
ATOM 1705 C CA . PHE A 1 213 ? -22.956 6.200 28.550 1.00 90.62 213 PHE A CA 1
ATOM 1706 C C . PHE A 1 213 ? -23.468 5.999 29.985 1.00 90.62 213 PHE A C 1
ATOM 1708 O O . PHE A 1 213 ? -24.560 6.467 30.309 1.00 90.62 213 PHE A O 1
ATOM 1715 N N . MET A 1 214 ? -22.675 5.359 30.853 1.00 90.62 214 MET A N 1
ATOM 1716 C CA . MET A 1 214 ? -23.019 5.168 32.267 1.00 90.62 214 MET A CA 1
ATOM 1717 C C . MET A 1 214 ? -23.108 6.501 33.020 1.00 90.62 214 MET A C 1
ATOM 1719 O O . MET A 1 214 ? -24.085 6.727 33.734 1.00 90.62 214 MET A O 1
ATOM 1723 N N . VAL A 1 215 ? -22.150 7.414 32.822 1.00 90.31 215 VAL A N 1
ATOM 1724 C CA . VAL A 1 215 ? -22.168 8.748 33.447 1.00 90.31 215 VAL A CA 1
ATOM 1725 C C . VAL A 1 215 ? -23.387 9.556 33.002 1.00 90.31 215 VAL A C 1
ATOM 1727 O O . VAL A 1 215 ? -24.066 10.141 33.845 1.00 90.31 215 VAL A O 1
ATOM 1730 N N . ASP A 1 216 ? -23.731 9.562 31.712 1.00 88.88 216 ASP A N 1
ATOM 1731 C CA . ASP A 1 216 ? -24.907 10.298 31.229 1.00 88.88 216 ASP A CA 1
ATOM 1732 C C . ASP A 1 216 ? -26.233 9.693 31.722 1.00 88.88 216 ASP A C 1
ATOM 1734 O O . ASP A 1 216 ? -27.171 10.439 32.029 1.00 88.88 216 ASP A O 1
ATOM 1738 N N . TRP A 1 217 ? -26.312 8.365 31.870 1.00 91.06 217 TRP A N 1
ATOM 1739 C CA . TRP A 1 217 ? -27.432 7.705 32.551 1.00 91.06 217 TRP A CA 1
ATOM 1740 C C . TRP A 1 217 ? -27.515 8.108 34.033 1.00 91.06 217 TRP A C 1
ATOM 1742 O O . TRP A 1 217 ? -28.602 8.419 34.539 1.00 91.06 217 TRP A O 1
ATOM 1752 N N . ALA A 1 218 ? -26.373 8.177 34.724 1.00 89.25 218 ALA A N 1
ATOM 1753 C CA . ALA A 1 218 ? -26.312 8.538 36.134 1.00 89.25 218 ALA A CA 1
ATOM 1754 C C . ALA A 1 218 ? -26.683 10.002 36.401 1.00 89.25 218 ALA A C 1
ATOM 1756 O O . ALA A 1 218 ? -27.446 10.285 37.326 1.00 89.25 218 ALA A O 1
ATOM 1757 N N . LYS A 1 219 ? -26.271 10.917 35.517 1.00 88.00 219 LYS A N 1
ATOM 1758 C CA . LYS A 1 219 ? -26.718 12.323 35.516 1.00 88.00 219 LYS A CA 1
ATOM 1759 C C . LYS A 1 219 ? -28.192 12.488 35.136 1.00 88.00 219 LYS A C 1
ATOM 1761 O O . LYS A 1 219 ? -28.780 13.534 35.394 1.00 88.00 219 LYS A O 1
ATOM 1766 N N . GLY A 1 220 ? -28.802 11.474 34.517 1.00 83.94 220 GLY A N 1
ATOM 1767 C CA . GLY A 1 220 ? -30.165 11.545 33.984 1.00 83.94 220 GLY A CA 1
ATOM 1768 C C . GLY A 1 220 ? -30.277 12.334 32.674 1.00 83.94 220 GLY A C 1
ATOM 1769 O O . GLY A 1 220 ? -31.376 12.762 32.306 1.00 83.94 220 GLY A O 1
ATOM 1770 N N . ASN A 1 221 ? -29.158 12.518 31.968 1.00 81.06 221 ASN A N 1
ATOM 1771 C CA . ASN A 1 221 ? -29.086 13.222 30.688 1.00 81.06 221 ASN A CA 1
ATOM 1772 C C . ASN A 1 221 ? -29.636 12.366 29.538 1.00 81.06 221 ASN A C 1
ATOM 1774 O O . ASN A 1 221 ? -30.280 12.892 28.631 1.00 81.06 221 ASN A O 1
ATOM 1778 N N . SER A 1 222 ? -29.437 11.047 29.595 1.00 79.81 222 SER A N 1
ATOM 1779 C CA . SER A 1 222 ? -29.844 10.093 28.556 1.00 79.81 222 SER A CA 1
ATOM 1780 C C . SER A 1 222 ? -30.409 8.797 29.159 1.00 79.81 222 SER A C 1
ATOM 1782 O O . SER A 1 222 ? -30.390 8.610 30.375 1.00 79.81 222 SER A O 1
ATOM 1784 N N . ASN A 1 223 ? -30.962 7.918 28.310 1.00 78.12 223 ASN A N 1
ATOM 1785 C CA . ASN A 1 223 ? -31.403 6.559 28.675 1.00 78.12 223 ASN A CA 1
ATOM 1786 C C . ASN A 1 223 ? -32.352 6.495 29.887 1.00 78.12 223 ASN A C 1
ATOM 1788 O O . ASN A 1 223 ? -32.258 5.607 30.730 1.00 78.12 223 ASN A O 1
ATOM 1792 N N . LYS A 1 224 ? -33.291 7.449 29.973 1.00 78.81 224 LYS A N 1
ATOM 1793 C CA . LYS A 1 224 ? -34.263 7.569 31.081 1.00 78.81 224 LYS A CA 1
ATOM 1794 C C . LYS A 1 224 ? -35.220 6.380 31.196 1.00 78.81 224 LYS A C 1
ATOM 1796 O O . LYS A 1 224 ? -35.938 6.267 32.180 1.00 78.81 224 LYS A O 1
ATOM 1801 N N . ASP A 1 225 ? -35.272 5.541 30.170 1.00 80.69 225 ASP A N 1
ATOM 1802 C CA . ASP A 1 225 ? -36.046 4.310 30.123 1.00 80.69 225 ASP A CA 1
ATOM 1803 C C . ASP A 1 225 ? -35.286 3.089 30.670 1.00 80.69 225 ASP A C 1
ATOM 1805 O O . ASP A 1 225 ? -35.833 1.991 30.603 1.00 80.69 225 ASP A O 1
ATOM 1809 N N . VAL A 1 226 ? -34.050 3.255 31.154 1.00 84.44 226 VAL A N 1
ATOM 1810 C CA . VAL A 1 226 ? -33.229 2.210 31.784 1.00 84.44 226 VAL A CA 1
ATOM 1811 C C . VAL A 1 226 ? -33.251 2.388 33.298 1.00 84.44 226 VAL A C 1
ATOM 1813 O O . VAL A 1 226 ? -32.874 3.450 33.801 1.00 84.44 226 VAL A O 1
ATOM 1816 N N . ASP A 1 227 ? -33.649 1.336 34.011 1.00 83.25 227 ASP A N 1
ATOM 1817 C CA . ASP A 1 227 ? -33.736 1.361 35.470 1.00 83.25 227 ASP A CA 1
ATOM 1818 C C . ASP A 1 227 ? -32.366 1.104 36.106 1.00 83.25 227 ASP A C 1
ATOM 1820 O O . ASP A 1 227 ? -31.953 1.872 36.966 1.00 83.25 227 ASP A O 1
ATOM 1824 N N . LEU A 1 228 ? -31.629 0.084 35.645 1.00 85.50 228 LEU A N 1
ATOM 1825 C CA . LEU A 1 228 ? -30.303 -0.266 36.174 1.00 85.50 228 LEU A CA 1
ATOM 1826 C C . LEU A 1 228 ? -29.324 -0.615 35.044 1.00 85.50 228 LEU A C 1
ATOM 1828 O O . LEU A 1 228 ? -29.711 -1.185 34.018 1.00 85.50 228 LEU A O 1
ATOM 1832 N N . ILE A 1 229 ? -28.043 -0.309 35.262 1.00 87.62 229 ILE A N 1
ATOM 1833 C CA . ILE A 1 229 ? -26.932 -0.740 34.408 1.00 87.62 229 ILE A CA 1
ATOM 1834 C C . ILE A 1 229 ? -26.034 -1.678 35.213 1.00 87.62 229 ILE A C 1
ATOM 1836 O O . ILE A 1 229 ? -25.583 -1.319 36.295 1.00 87.62 229 ILE A O 1
ATOM 1840 N N . VAL A 1 230 ? -25.749 -2.854 34.657 1.00 88.25 230 VAL A N 1
ATOM 1841 C CA . VAL A 1 230 ? -24.799 -3.823 35.212 1.00 88.25 230 VAL A CA 1
ATOM 1842 C C . VAL A 1 230 ? -23.584 -3.856 34.293 1.00 88.25 230 VAL A C 1
ATOM 1844 O O . VAL A 1 230 ? -23.688 -4.268 33.136 1.00 88.25 230 VAL A O 1
ATOM 1847 N N . SER A 1 231 ? -22.434 -3.402 34.787 1.00 90.69 231 SER A N 1
ATOM 1848 C CA . SER A 1 231 ? -21.178 -3.425 34.036 1.00 90.69 231 SER A CA 1
ATOM 1849 C C . SER A 1 231 ? -20.337 -4.619 34.464 1.00 90.69 231 SER A C 1
ATOM 1851 O O . SER A 1 231 ? -19.925 -4.702 35.614 1.00 90.69 231 SER A O 1
ATOM 1853 N N . LEU A 1 232 ? -20.032 -5.511 33.526 1.00 90.69 232 LEU A N 1
ATOM 1854 C CA . LEU A 1 232 ? -19.214 -6.698 33.743 1.00 90.69 232 LEU A CA 1
ATOM 1855 C C . LEU A 1 232 ? -17.995 -6.663 32.826 1.00 90.69 232 LEU A C 1
ATOM 1857 O O . LEU A 1 232 ? -18.099 -6.333 31.644 1.00 90.69 232 LEU A O 1
ATOM 1861 N N . ASN A 1 233 ? -16.847 -7.057 33.362 1.00 90.06 233 ASN A N 1
ATOM 1862 C CA . ASN A 1 233 ? -15.632 -7.263 32.589 1.00 90.06 233 ASN A CA 1
ATOM 1863 C C . ASN A 1 233 ? -15.379 -8.767 32.446 1.00 90.06 233 ASN A C 1
ATOM 1865 O O . ASN A 1 233 ? -15.377 -9.495 33.440 1.00 90.06 233 ASN A O 1
ATOM 1869 N N . PHE A 1 234 ? -15.145 -9.250 31.225 1.00 90.50 234 PHE A N 1
ATOM 1870 C CA . PHE A 1 234 ? -14.851 -10.666 30.994 1.00 90.50 234 PHE A CA 1
ATOM 1871 C C . PHE A 1 234 ? -13.609 -11.156 31.744 1.00 90.50 234 PHE A C 1
ATOM 1873 O O . PHE A 1 234 ? -13.571 -12.318 32.149 1.00 90.50 234 PHE A O 1
ATOM 1880 N N . ARG A 1 235 ? -12.634 -10.279 31.996 1.00 89.12 235 ARG A N 1
ATOM 1881 C CA . ARG A 1 235 ? -11.464 -10.590 32.821 1.00 89.12 235 ARG A CA 1
ATOM 1882 C C . ARG A 1 235 ? -11.850 -10.965 34.250 1.00 89.12 235 ARG A C 1
ATOM 1884 O O . ARG A 1 235 ? -11.341 -11.947 34.790 1.00 89.12 235 ARG A O 1
ATOM 1891 N N . ASP A 1 236 ? -12.777 -10.218 34.838 1.00 87.75 236 ASP A N 1
ATOM 1892 C CA . ASP A 1 236 ? -13.260 -10.464 36.198 1.00 87.75 236 ASP A CA 1
ATOM 1893 C C . ASP A 1 236 ? -14.110 -11.742 36.232 1.00 87.75 236 ASP A C 1
ATOM 1895 O O . ASP A 1 236 ? -13.974 -12.568 37.134 1.00 87.75 236 ASP A O 1
ATOM 1899 N N . LEU A 1 237 ? -14.912 -11.971 35.186 1.00 89.81 237 LEU A N 1
ATOM 1900 C CA . LEU A 1 237 ? -15.720 -13.185 35.032 1.00 89.81 237 LEU A CA 1
ATOM 1901 C C . LEU A 1 237 ? -14.873 -14.459 34.922 1.00 89.81 237 LEU A C 1
ATOM 1903 O O . LEU A 1 237 ? -15.284 -15.503 35.428 1.00 89.81 237 LEU A O 1
ATOM 1907 N N . ASN A 1 238 ? -13.682 -14.388 34.321 1.00 89.56 238 ASN A N 1
ATOM 1908 C CA . ASN A 1 238 ? -12.774 -15.537 34.252 1.00 89.56 238 ASN A CA 1
ATOM 1909 C C . ASN A 1 238 ? -12.349 -16.019 35.646 1.00 89.56 238 ASN A C 1
ATOM 1911 O O . ASN A 1 238 ? -12.204 -17.223 35.861 1.00 89.56 238 ASN A O 1
ATOM 1915 N N . SER A 1 239 ? -12.196 -15.101 36.606 1.00 87.56 239 SER A N 1
ATOM 1916 C CA . SER A 1 239 ? -11.828 -15.437 37.991 1.00 87.56 239 SER A CA 1
ATOM 1917 C C . SER A 1 239 ? -12.940 -16.194 38.725 1.00 87.56 239 SER A C 1
ATOM 1919 O O . SER A 1 239 ? -12.679 -16.872 39.713 1.00 87.56 239 SER A O 1
ATOM 1921 N N . ARG A 1 240 ? -14.170 -16.110 38.207 1.00 85.06 240 ARG A N 1
ATOM 1922 C CA . ARG A 1 240 ? -15.393 -16.701 38.764 1.00 85.06 240 ARG A CA 1
ATOM 1923 C C . ARG A 1 240 ? -15.900 -17.891 37.943 1.00 85.06 240 ARG A C 1
ATOM 1925 O O . ARG A 1 240 ? -17.020 -18.350 38.135 1.00 85.06 240 ARG A O 1
ATOM 1932 N N . ARG A 1 241 ? -15.099 -18.397 36.997 1.00 83.25 241 ARG A N 1
ATOM 1933 C CA . ARG A 1 241 ? -15.532 -19.389 35.991 1.00 83.25 241 ARG A CA 1
ATOM 1934 C C . ARG A 1 241 ? -16.067 -20.702 36.568 1.00 83.25 241 ARG A C 1
ATOM 1936 O O . ARG A 1 241 ? -16.911 -21.334 35.938 1.00 83.25 241 ARG A O 1
ATOM 1943 N N . ASP A 1 242 ? -15.579 -21.087 37.744 1.00 84.50 242 ASP A N 1
ATOM 1944 C CA . ASP A 1 242 ? -15.937 -22.334 38.426 1.00 84.50 242 ASP A CA 1
ATOM 1945 C C . ASP A 1 242 ? -17.101 -22.143 39.423 1.00 84.50 242 ASP A C 1
ATOM 1947 O O . ASP A 1 242 ? -17.555 -23.104 40.044 1.00 84.50 242 ASP A O 1
ATOM 1951 N N . GLU A 1 243 ? -17.610 -20.913 39.578 1.00 88.38 243 GLU A N 1
ATOM 1952 C CA . GLU A 1 243 ? -18.758 -20.630 40.437 1.00 88.38 243 GLU A CA 1
ATOM 1953 C C . GLU A 1 243 ? -20.054 -21.175 39.834 1.00 88.38 243 GLU A C 1
ATOM 1955 O O . GLU A 1 243 ? -20.328 -21.037 38.637 1.00 88.38 243 GLU A O 1
ATOM 1960 N N . VAL A 1 244 ? -20.891 -21.741 40.702 1.00 90.75 244 VAL A N 1
ATOM 1961 C CA . VAL A 1 244 ? -22.240 -22.196 40.372 1.00 90.75 244 VAL A CA 1
ATOM 1962 C C . VAL A 1 244 ? -23.220 -21.395 41.210 1.00 90.75 244 VAL A C 1
ATOM 1964 O O . VAL A 1 244 ? -23.232 -21.505 42.433 1.00 90.75 244 VAL A O 1
ATOM 1967 N N . GLN A 1 245 ? -24.039 -20.588 40.546 1.00 89.81 245 GLN A N 1
ATOM 1968 C CA . GLN A 1 245 ? -25.024 -19.727 41.197 1.00 89.81 245 GLN A CA 1
ATOM 1969 C C . GLN A 1 245 ? -26.208 -19.478 40.264 1.00 89.81 245 GLN A C 1
ATOM 1971 O O . GLN A 1 245 ? -26.150 -19.804 39.076 1.00 89.81 245 GLN A O 1
ATOM 1976 N N . SER A 1 246 ? -27.307 -18.945 40.792 1.00 89.62 246 SER A N 1
ATOM 1977 C CA . SER A 1 246 ? -28.447 -18.573 39.954 1.00 89.62 246 SER A CA 1
ATOM 1978 C C . SER A 1 246 ? -28.206 -17.234 39.250 1.00 89.62 246 SER A C 1
ATOM 1980 O O . SER A 1 246 ? -27.370 -16.442 39.685 1.00 89.62 246 SER A O 1
ATOM 1982 N N . MET A 1 247 ? -28.946 -16.939 38.175 1.00 87.00 247 MET A N 1
ATOM 1983 C CA . MET A 1 247 ? -28.846 -15.624 37.520 1.00 87.00 247 MET A CA 1
ATOM 1984 C C . MET A 1 247 ? -29.226 -14.491 38.482 1.00 87.00 247 MET A C 1
ATOM 1986 O O . MET A 1 247 ? -28.646 -13.409 38.427 1.00 87.00 247 MET A O 1
ATOM 1990 N N . LYS A 1 248 ? -30.179 -14.751 39.386 1.00 81.44 248 LYS A N 1
ATOM 1991 C CA . LYS A 1 248 ? -30.561 -13.805 40.436 1.00 81.44 248 LYS A CA 1
ATOM 1992 C C . LYS A 1 248 ? -29.384 -13.500 41.367 1.00 81.44 248 LYS A C 1
ATOM 1994 O O . LYS A 1 248 ? -29.077 -12.332 41.590 1.00 81.44 248 LYS A O 1
ATOM 1999 N N . ASP A 1 249 ? -28.726 -14.538 41.875 1.00 82.94 249 ASP A N 1
ATOM 2000 C CA . ASP A 1 249 ? -27.609 -14.382 42.814 1.00 82.94 249 ASP A CA 1
ATOM 2001 C C . ASP A 1 249 ? -26.401 -13.743 42.126 1.00 82.94 249 ASP A C 1
ATOM 2003 O O . ASP A 1 249 ? -25.779 -12.842 42.682 1.00 82.94 249 ASP A O 1
ATOM 2007 N N . PHE A 1 250 ? -26.140 -14.130 40.873 1.00 86.12 250 PHE A N 1
ATOM 2008 C CA . PHE A 1 250 ? -25.071 -13.558 40.065 1.00 86.12 250 PHE A CA 1
ATOM 2009 C C . PHE A 1 250 ? -25.206 -12.042 39.936 1.00 86.12 250 PHE A C 1
ATOM 2011 O O . PHE A 1 250 ? -24.238 -11.325 40.186 1.00 86.12 250 PHE A O 1
ATOM 2018 N N . VAL A 1 251 ? -26.391 -11.536 39.576 1.00 81.06 251 VAL A N 1
ATOM 2019 C CA . VAL A 1 251 ? -26.570 -10.086 39.430 1.00 81.06 251 VAL A CA 1
ATOM 2020 C C . VAL A 1 251 ? -26.581 -9.382 40.784 1.00 81.06 251 VAL A C 1
ATOM 2022 O O . VAL A 1 251 ? -25.971 -8.325 40.882 1.00 81.06 251 VAL A O 1
ATOM 2025 N N . ASN A 1 252 ? -27.192 -9.956 41.826 1.00 78.44 252 ASN A N 1
ATOM 2026 C CA . ASN A 1 252 ? -27.141 -9.374 43.175 1.00 78.44 252 ASN A CA 1
ATOM 2027 C C . ASN A 1 252 ? -25.698 -9.187 43.657 1.00 78.44 252 ASN A C 1
ATOM 2029 O O . ASN A 1 252 ? -25.343 -8.113 44.132 1.00 78.44 252 ASN A O 1
ATOM 2033 N N . HIS A 1 253 ? -24.853 -10.197 43.445 1.00 79.12 253 HIS A N 1
ATOM 2034 C CA . HIS A 1 253 ? -23.435 -10.124 43.771 1.00 79.12 253 HIS A CA 1
ATOM 2035 C C . HIS A 1 253 ? -22.698 -9.064 42.939 1.00 79.12 253 HIS A C 1
ATOM 2037 O O . HIS A 1 253 ? -21.808 -8.396 43.441 1.00 79.12 253 HIS A O 1
ATOM 2043 N N . CYS A 1 254 ? -23.075 -8.868 41.671 1.00 76.75 254 CYS A N 1
ATOM 2044 C CA . CYS A 1 254 ? -22.489 -7.808 40.841 1.00 76.75 254 CYS A CA 1
ATOM 2045 C C . CYS A 1 254 ? -22.917 -6.392 41.259 1.00 76.75 254 CYS A C 1
ATOM 2047 O O . CYS A 1 254 ? -22.325 -5.428 40.784 1.00 76.75 254 CYS A O 1
ATOM 2049 N N . LEU A 1 255 ? -23.960 -6.262 42.082 1.00 72.69 255 LEU A N 1
ATOM 2050 C CA . LEU A 1 255 ? -24.494 -4.987 42.560 1.00 72.69 255 LEU A CA 1
ATOM 2051 C C . LEU A 1 255 ? -24.109 -4.693 44.021 1.00 72.69 255 LEU A C 1
ATOM 2053 O O . LEU A 1 255 ? -24.559 -3.680 44.547 1.00 72.69 255 LEU A O 1
ATOM 2057 N N . ASP A 1 256 ? -23.309 -5.559 44.662 1.00 65.38 256 ASP A N 1
ATOM 2058 C CA . ASP A 1 256 ? -22.857 -5.435 46.061 1.00 65.38 256 ASP A CA 1
ATOM 2059 C C . ASP A 1 256 ? -23.999 -5.173 47.075 1.00 65.38 256 ASP A C 1
ATOM 2061 O O . ASP A 1 256 ? -23.800 -4.556 48.124 1.00 65.38 256 ASP A O 1
ATOM 2065 N N . ASP A 1 257 ? -25.217 -5.659 46.792 1.00 58.38 257 ASP A N 1
ATOM 2066 C CA . ASP A 1 257 ? -26.391 -5.429 47.643 1.00 58.38 257 ASP A CA 1
ATOM 2067 C C . ASP A 1 257 ? -27.130 -6.734 47.989 1.00 58.38 257 ASP A C 1
ATOM 2069 O O . ASP A 1 257 ? -28.140 -7.110 47.385 1.00 58.38 257 ASP A O 1
ATOM 2073 N N . ASP A 1 258 ? -26.647 -7.412 49.035 1.00 48.84 258 ASP A N 1
ATOM 2074 C CA . ASP A 1 258 ? -27.322 -8.558 49.663 1.00 48.84 258 ASP A CA 1
ATOM 2075 C C . ASP A 1 258 ? -28.633 -8.163 50.384 1.00 48.84 258 ASP A C 1
ATOM 2077 O O . ASP A 1 258 ? -29.381 -9.037 50.836 1.00 48.84 258 ASP A O 1
ATOM 2081 N N . LYS A 1 259 ? -28.948 -6.861 50.514 1.00 46.44 259 LYS A N 1
ATOM 2082 C CA . LYS A 1 259 ? -30.084 -6.373 51.318 1.00 46.44 259 LYS A CA 1
ATOM 2083 C C . LYS A 1 259 ? -31.380 -6.177 50.532 1.00 46.44 259 LYS A C 1
ATOM 2085 O O . LYS A 1 259 ? -32.402 -5.896 51.152 1.00 46.44 259 LYS A O 1
ATOM 2090 N N . GLN A 1 260 ? -31.400 -6.369 49.209 1.00 54.38 260 GLN A N 1
ATOM 2091 C CA . GLN A 1 260 ? -32.590 -6.087 48.386 1.00 54.38 260 GLN A CA 1
ATOM 2092 C C . GLN A 1 260 ? -32.994 -7.239 47.449 1.00 54.38 260 GLN A C 1
ATOM 2094 O O . GLN A 1 260 ? -33.230 -7.067 46.251 1.00 54.38 260 GLN A O 1
ATOM 2099 N N . ALA A 1 261 ? -33.179 -8.436 48.020 1.00 47.31 261 ALA A N 1
ATOM 2100 C CA . ALA A 1 261 ? -33.622 -9.654 47.325 1.00 47.31 261 ALA A CA 1
ATOM 2101 C C . ALA A 1 261 ? -34.987 -9.552 46.589 1.00 47.31 261 ALA A C 1
ATOM 2103 O O . ALA A 1 261 ? -35.364 -10.493 45.873 1.00 47.31 261 ALA A O 1
ATOM 2104 N N . GLU A 1 262 ? -35.718 -8.441 46.734 1.00 51.66 262 GLU A N 1
ATOM 2105 C CA . GLU A 1 262 ? -37.065 -8.211 46.190 1.00 51.66 262 GLU A CA 1
ATOM 2106 C C . GLU A 1 262 ? -37.119 -7.433 44.861 1.00 51.66 262 GLU A C 1
ATOM 2108 O O . GLU A 1 262 ? -38.164 -7.443 44.205 1.00 51.66 262 GLU A O 1
ATOM 2113 N N . VAL A 1 263 ? -36.010 -6.839 44.394 1.00 55.00 263 VAL A N 1
ATOM 2114 C CA . VAL A 1 263 ? -35.950 -6.060 43.130 1.00 55.00 263 VAL A CA 1
ATOM 2115 C C . VAL A 1 263 ? -36.424 -6.876 41.913 1.00 55.00 263 VAL A C 1
ATOM 2117 O O . VAL A 1 263 ? -37.084 -6.355 41.014 1.00 55.00 263 VAL A O 1
ATOM 2120 N N . TRP A 1 264 ? -36.167 -8.186 41.929 1.00 54.00 264 TRP A N 1
ATOM 2121 C CA . TRP A 1 264 ? -36.414 -9.122 40.825 1.00 54.00 264 TRP A CA 1
ATOM 2122 C C . TRP A 1 264 ? -37.842 -9.663 40.730 1.00 54.00 264 TRP A C 1
ATOM 2124 O O . TRP A 1 264 ? -38.224 -10.206 39.695 1.00 54.00 264 TRP A O 1
ATOM 2134 N N . ASN A 1 265 ? -38.648 -9.531 41.789 1.00 49.72 265 ASN A N 1
ATOM 2135 C CA . ASN A 1 265 ? -40.030 -10.026 41.782 1.00 49.72 265 ASN A CA 1
ATOM 2136 C C . ASN A 1 265 ? -40.979 -9.101 41.000 1.00 49.72 265 ASN A C 1
ATOM 2138 O O . ASN A 1 265 ? -42.117 -9.478 40.719 1.00 49.72 265 ASN A O 1
ATOM 2142 N N . ASN A 1 266 ? -40.518 -7.904 40.621 1.00 47.62 266 ASN A N 1
ATOM 2143 C CA . ASN A 1 266 ? -41.288 -6.956 39.830 1.00 47.62 266 ASN A CA 1
ATOM 2144 C C . ASN A 1 266 ? -40.902 -7.072 38.349 1.00 47.62 266 ASN A C 1
ATOM 2146 O O . ASN A 1 266 ? -39.843 -6.625 37.919 1.00 47.62 266 ASN A O 1
ATOM 2150 N N . SER A 1 267 ? -41.806 -7.624 37.543 1.00 49.22 267 SER A N 1
ATOM 2151 C CA . SER A 1 267 ? -41.679 -7.903 36.101 1.00 49.22 267 SER A CA 1
ATOM 2152 C C . SER A 1 267 ? -41.565 -6.659 35.191 1.00 49.22 267 SER A C 1
ATOM 2154 O O . SER A 1 267 ? -41.900 -6.709 34.007 1.00 49.22 267 SER A O 1
ATOM 2156 N N . LYS A 1 268 ? -41.112 -5.521 35.733 1.00 62.09 268 LYS A N 1
ATOM 2157 C CA . LYS A 1 268 ? -41.058 -4.213 35.065 1.00 62.09 268 LYS A CA 1
ATOM 2158 C C . LYS A 1 268 ? -39.687 -3.524 35.095 1.00 62.09 268 LYS A C 1
ATOM 2160 O O . LYS A 1 268 ? -39.591 -2.461 34.492 1.00 62.09 268 LYS A O 1
ATOM 2165 N N . CYS A 1 269 ? -38.668 -4.086 35.752 1.00 73.25 269 CYS A N 1
ATOM 2166 C CA . CYS A 1 269 ? -37.323 -3.499 35.767 1.00 73.25 269 CYS A CA 1
ATOM 2167 C C . CYS A 1 269 ? -36.624 -3.714 34.413 1.00 73.25 269 CYS A C 1
ATOM 2169 O O . CYS A 1 269 ? -36.570 -4.840 33.923 1.00 73.25 269 CYS A O 1
ATOM 2171 N N . LYS A 1 270 ? -36.134 -2.639 33.789 1.00 81.62 270 LYS A N 1
ATOM 2172 C CA . LYS A 1 270 ? -35.409 -2.657 32.512 1.00 81.62 270 LYS A CA 1
ATOM 2173 C C . LYS A 1 270 ? -33.910 -2.548 32.751 1.00 81.62 270 LYS A C 1
ATOM 2175 O O . LYS A 1 270 ? -33.414 -1.466 33.082 1.00 81.62 270 LYS A O 1
ATOM 2180 N N . LEU A 1 271 ? -33.195 -3.640 32.505 1.00 85.88 271 LEU A N 1
ATOM 2181 C CA . LEU A 1 271 ? -31.755 -3.723 32.718 1.00 85.88 271 LEU A CA 1
ATOM 2182 C C . LEU A 1 271 ? -30.977 -3.498 31.420 1.00 85.88 271 LEU A C 1
ATOM 2184 O O . LEU A 1 271 ? -31.411 -3.859 30.316 1.00 85.88 271 LEU A O 1
ATOM 2188 N N . VAL A 1 272 ? -29.784 -2.929 31.571 1.00 90.12 272 VAL A N 1
ATOM 2189 C CA . VAL A 1 272 ? -28.750 -2.914 30.536 1.00 90.12 272 VAL A CA 1
ATOM 2190 C C . VAL A 1 272 ? -27.503 -3.596 31.079 1.00 90.12 272 VAL A C 1
ATOM 2192 O O . VAL A 1 272 ? -26.943 -3.155 32.077 1.00 90.12 272 VAL A O 1
ATOM 2195 N N . PHE A 1 273 ? -27.044 -4.639 30.395 1.00 92.31 273 PHE A N 1
ATOM 2196 C CA . PHE A 1 273 ? -25.759 -5.276 30.665 1.00 92.31 273 PHE A CA 1
ATOM 2197 C C . PHE A 1 273 ? -24.697 -4.712 29.728 1.00 92.31 273 PHE A C 1
ATOM 2199 O O . PHE A 1 273 ? -24.858 -4.767 28.507 1.00 92.31 273 PHE A O 1
ATOM 2206 N N . ILE A 1 274 ? -23.607 -4.199 30.287 1.00 94.62 274 ILE A N 1
ATOM 2207 C CA . ILE A 1 274 ? -22.404 -3.836 29.540 1.00 94.62 274 ILE A CA 1
ATOM 2208 C C . ILE A 1 274 ? -21.377 -4.937 29.784 1.00 94.62 274 ILE A C 1
ATOM 2210 O O . ILE A 1 274 ? -20.994 -5.166 30.924 1.00 94.62 274 ILE A O 1
ATOM 2214 N N . LEU A 1 275 ? -20.964 -5.634 28.726 1.00 94.25 275 LEU A N 1
ATOM 2215 C CA . LEU A 1 275 ? -19.955 -6.694 28.779 1.00 94.25 275 LEU A CA 1
ATOM 2216 C C . LEU A 1 275 ? -18.689 -6.196 28.078 1.00 94.25 275 LEU A C 1
ATOM 2218 O O . LEU A 1 275 ? -18.669 -6.109 26.848 1.00 94.25 275 LEU A O 1
ATOM 2222 N N . ASP A 1 276 ? -17.653 -5.851 28.838 1.00 93.75 276 ASP A N 1
ATOM 2223 C CA . ASP A 1 276 ? -16.400 -5.312 28.298 1.00 93.75 276 ASP A CA 1
ATOM 2224 C C . ASP A 1 276 ? -15.294 -6.379 28.207 1.00 93.75 276 ASP A C 1
ATOM 2226 O O . ASP A 1 276 ? -15.171 -7.238 29.083 1.00 93.75 276 ASP A O 1
ATOM 2230 N N . GLY A 1 277 ? -14.496 -6.320 27.137 1.00 91.38 277 GLY A N 1
ATOM 2231 C CA . GLY A 1 277 ? -13.297 -7.143 26.947 1.00 91.38 277 GLY A CA 1
ATOM 2232 C C . GLY A 1 277 ? -13.522 -8.582 26.464 1.00 91.38 277 GLY A C 1
ATOM 2233 O O . GLY A 1 277 ? -12.861 -9.492 26.955 1.00 91.38 277 GLY A O 1
ATOM 2234 N N . LEU A 1 278 ? -14.421 -8.841 25.502 1.00 92.50 278 LEU A N 1
ATOM 2235 C CA . LEU A 1 278 ? -14.697 -10.210 25.000 1.00 92.50 278 LEU A CA 1
ATOM 2236 C C . LEU A 1 278 ? -13.442 -10.968 24.499 1.00 92.50 278 LEU A C 1
ATOM 2238 O O . LEU A 1 278 ? -13.373 -12.203 24.536 1.00 92.50 278 LEU A O 1
ATOM 2242 N N . GLU A 1 279 ? -12.429 -10.243 24.033 1.00 88.69 279 GLU A N 1
ATOM 2243 C CA . GLU A 1 279 ? -11.111 -10.773 23.679 1.00 88.69 279 GLU A CA 1
ATOM 2244 C C . GLU A 1 279 ? -10.404 -11.474 24.839 1.00 88.69 279 GLU A C 1
ATOM 2246 O O . GLU A 1 279 ? -9.777 -12.508 24.609 1.00 88.69 279 GLU A O 1
ATOM 2251 N N . GLU A 1 280 ? -10.606 -10.998 26.066 1.00 89.88 280 GLU A N 1
ATOM 2252 C CA . GLU A 1 280 ? -10.047 -11.563 27.295 1.00 89.88 280 GLU A CA 1
ATOM 2253 C C . GLU A 1 280 ? -10.898 -12.713 27.855 1.00 89.88 280 GLU A C 1
ATOM 2255 O O . GLU A 1 280 ? -10.488 -13.360 28.809 1.00 89.88 280 GLU A O 1
ATOM 2260 N N . CYS A 1 281 ? -12.068 -13.013 27.279 1.00 91.06 281 CYS A N 1
ATOM 2261 C CA . CYS A 1 281 ? -12.932 -14.091 27.762 1.00 91.06 281 CYS A CA 1
ATOM 2262 C C . CYS A 1 281 ? -12.287 -15.477 27.563 1.00 91.06 281 CYS A C 1
ATOM 2264 O O . CYS A 1 281 ? -12.058 -15.899 26.423 1.00 91.06 281 CYS A O 1
ATOM 2266 N N . GLU A 1 282 ? -12.042 -16.186 28.666 1.00 90.94 282 GLU A N 1
ATOM 2267 C CA . GLU A 1 282 ? -11.534 -17.567 28.696 1.00 90.94 282 GLU A CA 1
ATOM 2268 C C . GLU A 1 282 ? -12.656 -18.609 28.800 1.00 90.94 282 GLU A C 1
ATOM 2270 O O . GLU A 1 282 ? -12.410 -19.808 28.654 1.00 90.94 282 GLU A O 1
ATOM 2275 N N . LEU A 1 283 ? -13.889 -18.167 29.062 1.00 88.69 283 LEU A N 1
ATOM 2276 C CA . LEU A 1 283 ? -15.047 -19.049 29.137 1.00 88.69 283 LEU A CA 1
ATOM 2277 C C . LEU A 1 283 ? -15.318 -19.698 27.765 1.00 88.69 283 LEU A C 1
ATOM 2279 O O . LEU A 1 283 ? -15.158 -19.034 26.735 1.00 88.69 283 LEU A O 1
ATOM 2283 N N . PRO A 1 284 ? -15.750 -20.973 27.721 1.00 89.06 284 PRO A N 1
ATOM 2284 C CA . PRO A 1 284 ? -16.009 -21.676 26.463 1.00 89.06 284 PRO A CA 1
ATOM 2285 C C . PRO A 1 284 ? -17.049 -21.011 25.549 1.00 89.06 284 PRO A C 1
ATOM 2287 O O . PRO A 1 284 ? -16.993 -21.206 24.336 1.00 89.06 284 PRO A O 1
ATOM 2290 N N . LEU A 1 285 ? -18.007 -20.281 26.126 1.00 91.00 285 LEU A N 1
ATOM 2291 C CA . LEU A 1 285 ? -19.180 -19.687 25.487 1.00 91.00 285 LEU A CA 1
ATOM 2292 C C . LEU A 1 285 ? -19.889 -20.674 24.552 1.00 91.00 285 LEU A C 1
ATOM 2294 O O . LEU A 1 285 ? -20.114 -20.405 23.372 1.00 91.00 285 LEU A O 1
ATOM 2298 N N . ASN A 1 286 ? -20.231 -21.857 25.069 1.00 89.88 286 ASN A N 1
ATOM 2299 C CA . ASN A 1 286 ? -20.770 -22.924 24.232 1.00 89.88 286 ASN A CA 1
ATOM 2300 C C . ASN A 1 286 ? -22.281 -22.781 23.975 1.00 89.88 286 ASN A C 1
ATOM 2302 O O . ASN A 1 286 ? -23.108 -23.399 24.644 1.00 89.88 286 ASN A O 1
ATOM 2306 N N . PHE A 1 287 ? -22.646 -22.000 22.958 1.00 91.75 287 PHE A N 1
ATOM 2307 C CA . PHE A 1 287 ? -24.046 -21.750 22.595 1.00 91.75 287 PHE A CA 1
ATOM 2308 C C . PHE A 1 287 ? -24.829 -23.006 22.163 1.00 91.75 287 PHE A C 1
ATOM 2310 O O . PHE A 1 287 ? -26.049 -23.023 22.311 1.00 91.75 287 PHE A O 1
ATOM 2317 N N . GLU A 1 288 ? -24.165 -24.059 21.678 1.00 87.88 288 GLU A N 1
ATOM 2318 C CA . GLU A 1 288 ? -24.832 -25.288 21.217 1.00 87.88 288 GLU A CA 1
ATOM 2319 C C . GLU A 1 288 ? -25.025 -26.327 22.329 1.00 87.88 288 GLU A C 1
ATOM 2321 O O . GLU A 1 288 ? -26.069 -26.971 22.400 1.00 87.88 288 GLU A O 1
ATOM 2326 N N . LYS A 1 289 ? -24.015 -26.522 23.189 1.00 88.06 289 LYS A N 1
ATOM 2327 C CA . LYS A 1 289 ? -24.035 -27.569 24.225 1.00 88.06 289 LYS A CA 1
ATOM 2328 C C . LYS A 1 289 ? -24.627 -27.104 25.547 1.00 88.06 289 LYS A C 1
ATOM 2330 O O . LYS A 1 289 ? -25.083 -27.947 26.320 1.00 88.06 289 LYS A O 1
ATOM 2335 N N . ASN A 1 290 ? -24.588 -25.805 25.838 1.00 91.81 290 ASN A N 1
ATOM 2336 C CA . ASN A 1 290 ? -25.109 -25.303 27.102 1.00 91.81 290 ASN A CA 1
ATOM 2337 C C . ASN A 1 290 ? -26.627 -25.451 27.151 1.00 91.81 290 ASN A C 1
ATOM 2339 O O . ASN A 1 290 ? -27.332 -25.058 26.220 1.00 91.81 290 ASN A O 1
ATOM 2343 N N . LYS A 1 291 ? -27.112 -25.998 28.270 1.00 91.19 291 LYS A N 1
ATOM 2344 C CA . LYS A 1 291 ? -28.539 -26.146 28.555 1.00 91.19 291 LYS A CA 1
ATOM 2345 C C . LYS A 1 291 ? -29.220 -24.776 28.513 1.00 91.19 291 LYS A C 1
ATOM 2347 O O . LYS A 1 291 ? -28.707 -23.812 29.084 1.00 91.19 291 LYS A O 1
ATOM 2352 N N . ASP A 1 292 ? -30.392 -24.716 27.889 1.00 91.00 292 ASP A N 1
ATOM 2353 C CA . ASP A 1 292 ? -31.223 -23.520 27.930 1.00 91.00 292 ASP A CA 1
ATOM 2354 C C . ASP A 1 292 ? -31.853 -23.354 29.321 1.00 91.00 292 ASP A C 1
ATOM 2356 O O . ASP A 1 292 ? -32.483 -24.269 29.860 1.00 91.00 292 ASP A O 1
ATOM 2360 N N . LEU A 1 293 ? -31.669 -22.171 29.897 1.00 88.69 293 LEU A N 1
ATOM 2361 C CA . LEU A 1 293 ? -32.198 -21.765 31.192 1.00 88.69 293 LEU A CA 1
ATOM 2362 C C . LEU A 1 293 ? -33.259 -20.688 30.996 1.00 88.69 293 LEU A C 1
ATOM 2364 O O . LEU A 1 293 ? -33.066 -19.747 30.229 1.00 88.69 293 LEU A O 1
ATOM 2368 N N . VAL A 1 294 ? -34.372 -20.822 31.715 1.00 84.31 294 VAL A N 1
ATOM 2369 C CA . VAL A 1 294 ? -35.481 -19.849 31.703 1.00 84.31 294 VAL A CA 1
ATOM 2370 C C . VAL A 1 294 ? -35.811 -19.369 33.120 1.00 84.31 294 VAL A C 1
ATOM 2372 O O . VAL A 1 294 ? -36.288 -18.250 33.299 1.00 84.31 294 VAL A O 1
ATOM 2375 N N . ASP A 1 295 ? -35.535 -20.191 34.137 1.00 81.38 295 ASP A N 1
ATOM 2376 C CA . ASP A 1 295 ? -35.725 -19.830 35.540 1.00 81.38 295 ASP A CA 1
ATOM 2377 C C . ASP A 1 295 ? -34.507 -19.065 36.077 1.00 81.38 295 ASP A C 1
ATOM 2379 O O . ASP A 1 295 ? -33.377 -19.552 36.037 1.00 81.38 295 ASP A O 1
ATOM 2383 N N . LEU A 1 296 ? -34.750 -17.873 36.627 1.00 82.88 296 LEU A N 1
ATOM 2384 C CA . LEU A 1 296 ? -33.726 -17.029 37.245 1.00 82.88 296 LEU A CA 1
ATOM 2385 C C . LEU A 1 296 ? -33.138 -17.627 38.528 1.00 82.88 296 LEU A C 1
ATOM 2387 O O . LEU A 1 296 ? -32.085 -17.163 38.963 1.00 82.88 296 LEU A O 1
ATOM 2391 N N . LYS A 1 297 ? -33.816 -18.609 39.138 1.00 84.50 297 LYS A N 1
ATOM 2392 C CA . LYS A 1 297 ? -33.389 -19.290 40.370 1.00 84.50 297 LYS A CA 1
ATOM 2393 C C . LYS A 1 297 ? -32.605 -20.575 40.111 1.00 84.50 297 LYS A C 1
ATOM 2395 O O . LYS A 1 297 ? -32.043 -21.132 41.051 1.00 84.50 297 LYS A O 1
ATOM 2400 N N . GLU A 1 298 ? -32.567 -21.061 38.871 1.00 88.06 298 GLU A N 1
ATOM 2401 C CA . GLU A 1 298 ? -31.808 -22.264 38.544 1.00 88.06 298 GLU A CA 1
ATOM 2402 C C . GLU A 1 298 ? -30.303 -21.966 38.611 1.00 88.06 298 GLU A C 1
ATOM 2404 O O . GLU A 1 298 ? -29.808 -21.063 37.936 1.00 88.06 298 GLU A O 1
ATOM 2409 N N . ALA A 1 299 ? -29.581 -22.712 39.451 1.00 92.19 299 ALA A N 1
ATOM 2410 C CA . ALA A 1 299 ? -28.145 -22.546 39.624 1.00 92.19 299 ALA A CA 1
ATOM 2411 C C . ALA A 1 299 ? -27.369 -23.200 38.473 1.00 92.19 299 ALA A C 1
ATOM 2413 O O . ALA A 1 299 ? -27.588 -24.368 38.145 1.00 92.19 299 ALA A O 1
ATOM 2414 N N . ALA A 1 300 ? -26.434 -22.457 37.885 1.00 93.06 300 ALA A N 1
ATOM 2415 C CA . ALA A 1 300 ? -25.594 -22.926 36.793 1.00 93.06 300 ALA A CA 1
ATOM 2416 C C . ALA A 1 300 ? -24.223 -22.239 36.806 1.00 93.06 300 ALA A C 1
ATOM 2418 O O . ALA A 1 300 ? -24.005 -21.258 37.514 1.00 93.06 300 ALA A O 1
ATOM 2419 N N . SER A 1 301 ? -23.284 -22.762 36.015 1.00 94.25 301 SER A N 1
ATOM 2420 C CA . SER A 1 301 ? -21.978 -22.122 35.813 1.00 94.25 301 SER A CA 1
ATOM 2421 C C . SER A 1 301 ? -22.114 -20.773 35.101 1.00 94.25 301 SER A C 1
ATOM 2423 O O . SER A 1 301 ? -23.019 -20.611 34.275 1.00 94.25 301 SER A O 1
ATOM 2425 N N . ILE A 1 302 ? -21.153 -19.868 35.304 1.00 92.62 302 ILE A N 1
ATOM 2426 C CA . ILE A 1 302 ? -21.101 -18.558 34.628 1.00 92.62 302 ILE A CA 1
ATOM 2427 C C . ILE A 1 302 ? -21.187 -18.674 33.097 1.00 92.62 302 ILE A C 1
ATOM 2429 O O . ILE A 1 302 ? -21.885 -17.887 32.462 1.00 92.62 302 ILE A O 1
ATOM 2433 N N . ASP A 1 303 ? -20.549 -19.684 32.497 1.00 93.50 303 ASP A N 1
ATOM 2434 C CA . ASP A 1 303 ? -20.610 -19.928 31.048 1.00 93.50 303 ASP A CA 1
ATOM 2435 C C . ASP A 1 303 ? -22.051 -20.160 30.550 1.00 93.50 303 ASP A C 1
ATOM 2437 O O . ASP A 1 303 ? -22.517 -19.554 29.578 1.00 93.50 303 ASP A O 1
ATOM 2441 N N . VAL A 1 304 ? -22.798 -20.996 31.274 1.00 94.19 304 VAL A N 1
ATOM 2442 C CA . VAL A 1 304 ? -24.209 -21.282 30.987 1.00 94.19 304 VAL A CA 1
ATOM 2443 C C . VAL A 1 304 ? -25.066 -20.033 31.219 1.00 94.19 304 VAL A C 1
ATOM 2445 O O . VAL A 1 304 ? -25.917 -19.731 30.384 1.00 94.19 304 VAL A O 1
ATOM 2448 N N . LEU A 1 305 ? -24.832 -19.265 32.288 1.00 93.44 305 LEU A N 1
ATOM 2449 C CA . LEU A 1 305 ? -25.578 -18.026 32.551 1.00 93.44 305 LEU A CA 1
ATOM 2450 C C . LEU A 1 305 ? -25.370 -16.981 31.442 1.00 93.44 305 LEU A C 1
ATOM 2452 O O . LEU A 1 305 ? -26.345 -16.454 30.905 1.00 93.44 305 LEU A O 1
ATOM 2456 N N . LEU A 1 306 ? -24.119 -16.719 31.045 1.00 93.12 306 LEU A N 1
ATOM 2457 C CA . LEU A 1 306 ? -23.788 -15.721 30.020 1.00 93.12 306 LEU A CA 1
ATOM 2458 C C . LEU A 1 306 ? -24.302 -16.115 28.635 1.00 93.12 306 LEU A C 1
ATOM 2460 O O . LEU A 1 306 ? -24.877 -15.281 27.934 1.00 93.12 306 LEU A O 1
ATOM 2464 N N . THR A 1 307 ? -24.146 -17.383 28.241 1.00 94.38 307 THR A N 1
ATOM 2465 C CA . THR A 1 307 ? -24.686 -17.863 26.957 1.00 94.38 307 THR A CA 1
ATOM 2466 C C . THR A 1 307 ? -26.207 -17.725 26.907 1.00 94.38 307 THR A C 1
ATOM 2468 O O . THR A 1 307 ? -26.734 -17.240 25.908 1.00 94.38 307 THR A O 1
ATOM 2471 N N . ASN A 1 308 ? -26.918 -18.043 27.993 1.00 94.12 308 ASN A N 1
ATOM 2472 C CA . ASN A 1 308 ? -28.370 -17.868 28.080 1.00 94.12 308 ASN A CA 1
ATOM 2473 C C . ASN A 1 308 ? -28.812 -16.392 28.122 1.00 94.12 308 ASN A C 1
ATOM 2475 O O . ASN A 1 308 ? -29.817 -16.026 27.506 1.00 94.12 308 ASN A O 1
ATOM 2479 N N . LEU A 1 309 ? -28.042 -15.517 28.774 1.00 92.25 309 LEU A N 1
ATOM 2480 C CA . LEU A 1 309 ? -28.278 -14.070 28.763 1.00 92.25 309 LEU A CA 1
ATOM 2481 C C . LEU A 1 309 ? -28.161 -13.491 27.340 1.00 92.25 309 LEU A C 1
ATOM 2483 O O . LEU A 1 309 ? -29.031 -12.726 26.904 1.00 92.25 309 LEU A O 1
ATOM 2487 N N . ILE A 1 310 ? -27.120 -13.896 26.600 1.00 92.44 310 ILE A N 1
ATOM 2488 C CA . ILE A 1 310 ? -26.864 -13.472 25.213 1.00 92.44 310 ILE A CA 1
ATOM 2489 C C . ILE A 1 310 ? -27.916 -14.049 24.253 1.00 92.44 310 ILE A C 1
ATOM 2491 O O . ILE A 1 310 ? -28.459 -13.294 23.443 1.00 92.44 310 ILE A O 1
ATOM 2495 N N . LYS A 1 311 ? -28.261 -15.343 24.379 1.00 91.69 311 LYS A N 1
ATOM 2496 C CA . LYS A 1 311 ? -29.371 -15.980 23.638 1.00 91.69 311 LYS A CA 1
ATOM 2497 C C . LYS A 1 311 ? -30.703 -15.263 23.874 1.00 91.69 311 LYS A C 1
ATOM 2499 O O . LYS A 1 311 ? -31.549 -15.210 22.986 1.00 91.69 311 LYS A O 1
ATOM 2504 N N . GLY A 1 312 ? -30.884 -14.714 25.075 1.00 88.38 312 GLY A N 1
ATOM 2505 C CA . GLY A 1 312 ? -32.131 -14.104 25.520 1.00 88.38 312 GLY A CA 1
ATOM 2506 C C . GLY A 1 312 ? -33.159 -15.098 26.044 1.00 88.38 312 GLY A C 1
ATOM 2507 O O . GLY A 1 312 ? -34.331 -14.748 26.142 1.00 88.38 312 GLY A O 1
ATOM 2508 N N . THR A 1 313 ? -32.735 -16.312 26.393 1.00 88.81 313 THR A N 1
ATOM 2509 C CA . THR A 1 313 ? -33.547 -17.288 27.137 1.00 88.81 313 THR A CA 1
ATOM 2510 C C . THR A 1 313 ? -33.708 -16.851 28.594 1.00 88.81 313 THR A C 1
ATOM 2512 O O . THR A 1 313 ? -34.815 -16.894 29.132 1.00 88.81 313 THR A O 1
ATOM 2515 N N . LEU A 1 314 ? -32.637 -16.306 29.186 1.00 87.06 314 LEU A N 1
ATOM 2516 C CA . LEU A 1 314 ? -32.685 -15.556 30.437 1.00 87.06 314 LEU A CA 1
ATOM 2517 C C . LEU A 1 314 ? -32.826 -14.058 30.153 1.00 87.06 314 LEU A C 1
ATOM 2519 O O . LEU A 1 314 ? -32.141 -13.496 29.294 1.00 87.06 314 LEU A O 1
ATOM 2523 N N . LEU A 1 315 ? -33.703 -13.402 30.918 1.00 84.50 315 LEU A N 1
ATOM 2524 C CA . LEU A 1 315 ? -33.906 -11.951 30.877 1.00 84.50 315 LEU A CA 1
ATOM 2525 C C . LEU A 1 315 ? -34.236 -11.400 29.467 1.00 84.50 315 LEU A C 1
ATOM 2527 O O . LEU A 1 315 ? -33.570 -10.475 29.005 1.00 84.50 315 LEU A O 1
ATOM 2531 N N . PRO A 1 316 ? -35.261 -11.916 28.751 1.00 82.81 316 PRO A N 1
ATOM 2532 C CA . PRO A 1 316 ? -35.538 -11.648 27.320 1.00 82.81 316 PRO A CA 1
ATOM 2533 C C . PRO A 1 316 ? -35.898 -10.192 26.963 1.00 82.81 316 PRO A C 1
ATOM 2535 O O . PRO A 1 316 ? -35.898 -9.801 25.788 1.00 82.81 316 PRO A O 1
ATOM 2538 N N . SER A 1 317 ? -36.239 -9.375 27.958 1.00 81.25 317 SER A N 1
ATOM 2539 C CA . SER A 1 317 ? -36.592 -7.963 27.766 1.00 81.25 317 SER A CA 1
ATOM 2540 C C . SER A 1 317 ? -35.401 -7.014 27.893 1.00 81.25 317 SER A C 1
ATOM 2542 O O . SER A 1 317 ? -35.482 -5.895 27.386 1.00 81.25 317 SER A O 1
ATOM 2544 N N . ASP A 1 318 ? -34.309 -7.467 28.508 1.00 85.38 318 ASP A N 1
ATOM 2545 C CA . ASP A 1 318 ? -33.152 -6.630 28.826 1.00 85.38 318 ASP A CA 1
ATOM 2546 C C . ASP A 1 318 ? -32.231 -6.410 27.630 1.00 85.38 318 ASP A C 1
ATOM 2548 O O . ASP A 1 318 ? -32.292 -7.127 26.628 1.00 85.38 318 ASP A O 1
ATOM 2552 N N . ARG A 1 319 ? -31.402 -5.372 27.703 1.00 90.00 319 ARG A N 1
ATOM 2553 C CA . ARG A 1 319 ? -30.500 -4.989 26.612 1.00 90.00 319 ARG A CA 1
ATOM 2554 C C . ARG A 1 319 ? -29.057 -5.308 26.972 1.00 90.00 319 ARG A C 1
ATOM 2556 O O . ARG A 1 319 ? -28.668 -5.229 28.131 1.00 90.00 319 ARG A O 1
ATOM 2563 N N . LEU A 1 320 ? -28.271 -5.663 25.966 1.00 93.88 320 LEU A N 1
ATOM 2564 C CA . LEU A 1 320 ? -26.862 -5.993 26.102 1.00 93.88 320 LEU A CA 1
ATOM 2565 C C . LEU A 1 320 ? -26.036 -5.096 25.186 1.00 93.88 320 LEU A C 1
ATOM 2567 O O . LEU A 1 320 ? -26.350 -4.945 24.003 1.00 93.88 320 LEU A O 1
ATOM 2571 N N . TRP A 1 321 ? -24.944 -4.567 25.721 1.00 95.00 321 TRP A N 1
ATOM 2572 C CA . TRP A 1 321 ? -23.900 -3.900 24.965 1.00 95.00 321 TRP A CA 1
ATOM 2573 C C . TRP A 1 321 ? -22.567 -4.602 25.221 1.00 95.00 321 TRP A C 1
ATOM 2575 O O . TRP A 1 321 ? -21.986 -4.503 26.295 1.00 95.00 321 TRP A O 1
ATOM 2585 N N . ILE A 1 322 ? -22.099 -5.338 24.219 1.00 95.00 322 ILE A N 1
ATOM 2586 C CA . ILE A 1 322 ? -20.858 -6.104 24.258 1.00 95.00 322 ILE A CA 1
ATOM 2587 C C . ILE A 1 322 ? -19.769 -5.304 23.547 1.00 95.00 322 ILE A C 1
ATOM 2589 O O . ILE A 1 322 ? -19.959 -4.882 22.405 1.00 95.00 322 ILE A O 1
ATOM 2593 N N . ILE A 1 323 ? -18.627 -5.110 24.199 1.00 94.00 323 ILE A N 1
ATOM 2594 C CA . ILE A 1 323 ? -17.428 -4.522 23.603 1.00 94.00 323 ILE A CA 1
ATOM 2595 C C . ILE A 1 323 ? -16.433 -5.636 23.282 1.00 94.00 323 ILE A C 1
ATOM 2597 O O . ILE A 1 323 ? -16.181 -6.523 24.098 1.00 94.00 323 ILE A O 1
ATOM 2601 N N . SER A 1 324 ? -15.845 -5.582 22.084 1.00 90.75 324 SER A N 1
ATOM 2602 C CA . SER A 1 324 ? -14.856 -6.568 21.658 1.00 90.75 324 SER A CA 1
ATOM 2603 C C . SER A 1 324 ? -13.756 -5.996 20.758 1.00 90.75 324 SER A C 1
ATOM 2605 O O . SER A 1 324 ? -13.972 -5.093 19.945 1.00 90.75 324 SER A O 1
ATOM 2607 N N . GLY A 1 325 ? -12.555 -6.551 20.882 1.00 85.12 325 GLY A N 1
ATOM 2608 C CA . GLY A 1 325 ? -11.499 -6.486 19.882 1.00 85.12 325 GLY A CA 1
ATOM 2609 C C . GLY A 1 325 ? -11.853 -7.275 18.609 1.00 85.12 325 GLY A C 1
ATOM 2610 O O . GLY A 1 325 ? -12.655 -8.209 18.656 1.00 85.12 325 GLY A O 1
ATOM 2611 N N . PRO A 1 326 ? -11.247 -6.966 17.447 1.00 76.50 326 PRO A N 1
ATOM 2612 C CA . PRO A 1 326 ? -11.599 -7.612 16.178 1.00 76.50 326 PRO A CA 1
ATOM 2613 C C . PRO A 1 326 ? -11.400 -9.135 16.182 1.00 76.50 326 PRO A C 1
ATOM 2615 O O . PRO A 1 326 ? -12.107 -9.852 15.478 1.00 76.50 326 PRO A O 1
ATOM 2618 N N . SER A 1 327 ? -10.461 -9.632 16.990 1.00 75.62 327 SER A N 1
ATOM 2619 C CA . SER A 1 327 ? -10.098 -11.049 17.088 1.00 75.62 327 SER A CA 1
ATOM 2620 C C . SER A 1 327 ? -11.158 -11.927 17.760 1.00 75.62 327 SER A C 1
ATOM 2622 O O . SER A 1 327 ? -11.158 -13.136 17.541 1.00 75.62 327 SER A O 1
ATOM 2624 N N . ALA A 1 328 ? -12.060 -11.352 18.560 1.00 82.56 328 ALA A N 1
ATOM 2625 C CA . ALA A 1 328 ? -12.985 -12.117 19.399 1.00 82.56 328 ALA A CA 1
ATOM 2626 C C . ALA A 1 328 ? -14.461 -11.981 19.013 1.00 82.56 328 ALA A C 1
ATOM 2628 O O . ALA A 1 328 ? -15.303 -12.677 19.575 1.00 82.56 328 ALA A O 1
ATOM 2629 N N . VAL A 1 329 ? -14.768 -11.176 17.993 1.00 84.38 329 VAL A N 1
ATOM 2630 C CA . VAL A 1 329 ? -16.127 -10.991 17.452 1.00 84.38 329 VAL A CA 1
ATOM 2631 C C . VAL A 1 329 ? -16.790 -12.324 17.085 1.00 84.38 329 VAL A C 1
ATOM 2633 O O . VAL A 1 329 ? -17.982 -12.498 17.311 1.00 84.38 329 VAL A O 1
ATOM 2636 N N . ASN A 1 330 ? -16.014 -13.288 16.582 1.00 84.12 330 ASN A N 1
ATOM 2637 C CA . ASN A 1 330 ? -16.523 -14.594 16.155 1.00 84.12 330 ASN A CA 1
ATOM 2638 C C . ASN A 1 330 ? -16.796 -15.571 17.314 1.00 84.12 330 ASN A C 1
ATOM 2640 O O . ASN A 1 330 ? -17.301 -16.662 17.059 1.00 84.12 330 ASN A O 1
ATOM 2644 N N . LYS A 1 331 ? -16.476 -15.217 18.571 1.00 87.69 331 LYS A N 1
ATOM 2645 C CA . LYS A 1 331 ? -16.833 -16.042 19.741 1.00 87.69 331 LYS A CA 1
ATOM 2646 C C . LYS A 1 331 ? -18.348 -16.084 19.973 1.00 87.69 331 LYS A C 1
ATOM 2648 O O . LYS A 1 331 ? -18.836 -17.019 20.595 1.00 87.69 331 LYS A O 1
ATOM 2653 N N . ILE A 1 332 ? -19.086 -15.083 19.486 1.00 91.75 332 ILE A N 1
ATOM 2654 C CA . ILE A 1 332 ? -20.544 -15.003 19.604 1.00 91.75 332 ILE A CA 1
ATOM 2655 C C . ILE A 1 332 ? -21.160 -15.204 18.212 1.00 91.75 332 ILE A C 1
ATOM 2657 O O . ILE A 1 332 ? -20.846 -14.436 17.299 1.00 91.75 332 ILE A O 1
ATOM 2661 N N . PRO A 1 333 ? -22.050 -16.195 18.025 1.00 90.88 333 PRO A N 1
ATOM 2662 C CA . PRO A 1 333 ? -22.753 -16.384 16.762 1.00 90.88 333 PRO A CA 1
ATOM 2663 C C . PRO A 1 333 ? -23.558 -15.141 16.354 1.00 90.88 333 PRO A C 1
ATOM 2665 O O . PRO A 1 333 ? -24.232 -14.517 17.177 1.00 90.88 333 PRO A O 1
ATOM 2668 N N . SER A 1 334 ? -23.517 -14.791 15.065 1.00 88.88 334 SER A N 1
ATOM 2669 C CA . SER A 1 334 ? -24.144 -13.566 14.543 1.00 88.88 334 SER A CA 1
ATOM 2670 C C . SER A 1 334 ? -25.666 -13.536 14.701 1.00 88.88 334 SER A C 1
ATOM 2672 O O . SER A 1 334 ? -26.240 -12.456 14.785 1.00 88.88 334 SER A O 1
ATOM 2674 N N . GLU A 1 335 ? -26.318 -14.696 14.807 1.00 89.12 335 GLU A N 1
ATOM 2675 C CA . GLU A 1 335 ? -27.760 -14.831 15.055 1.00 89.12 335 GLU A CA 1
ATOM 2676 C C . GLU A 1 335 ? -28.224 -14.231 16.394 1.00 89.12 335 GLU A C 1
ATOM 2678 O O . GLU A 1 335 ? -29.376 -13.814 16.505 1.00 89.12 335 GLU A O 1
ATOM 2683 N N . TYR A 1 336 ? -27.331 -14.110 17.386 1.00 90.81 336 TYR A N 1
ATOM 2684 C CA . TYR A 1 336 ? -27.638 -13.492 18.684 1.00 90.81 336 TYR A CA 1
ATOM 2685 C C . TYR A 1 336 ? -27.309 -11.991 18.734 1.00 90.81 336 TYR A C 1
ATOM 2687 O O . TYR A 1 336 ? -27.643 -11.297 19.703 1.00 90.81 336 TYR A O 1
ATOM 2695 N N . ILE A 1 337 ? -26.678 -11.453 17.686 1.00 90.81 337 ILE A N 1
ATOM 2696 C CA . ILE A 1 337 ? -26.268 -10.051 17.599 1.00 90.81 337 ILE A CA 1
ATOM 2697 C C . ILE A 1 337 ? -27.269 -9.294 16.729 1.00 90.81 337 ILE A C 1
ATOM 2699 O O . ILE A 1 337 ? -27.413 -9.541 15.536 1.00 90.81 337 ILE A O 1
ATOM 2703 N N . HIS A 1 338 ? -27.954 -8.319 17.324 1.00 89.94 338 HIS A N 1
ATOM 2704 C CA . HIS A 1 338 ? -29.003 -7.566 16.633 1.00 89.94 338 HIS A CA 1
ATOM 2705 C C . HIS A 1 338 ? -28.454 -6.344 15.894 1.00 89.94 338 HIS A C 1
ATOM 2707 O O . HIS A 1 338 ? -29.054 -5.878 14.925 1.00 89.94 338 HIS A O 1
ATOM 2713 N N . LYS A 1 339 ? -27.337 -5.795 16.380 1.00 89.44 339 LYS A N 1
ATOM 2714 C CA . LYS A 1 339 ? -26.693 -4.601 15.835 1.00 89.44 339 LYS A CA 1
ATOM 2715 C C . LYS A 1 339 ? -25.182 -4.701 16.026 1.00 89.44 339 LYS A C 1
ATOM 2717 O O . LYS A 1 339 ? -24.721 -4.998 17.125 1.00 89.44 339 LYS A O 1
ATOM 2722 N N . VAL A 1 340 ? -24.419 -4.426 14.970 1.00 88.81 340 VAL A N 1
ATOM 2723 C CA . VAL A 1 340 ? -22.954 -4.338 15.025 1.00 88.81 340 VAL A CA 1
ATOM 2724 C C . VAL A 1 340 ? -22.547 -2.885 14.829 1.00 88.81 340 VAL A C 1
ATOM 2726 O O . VAL A 1 340 ? -23.041 -2.208 13.928 1.00 88.81 340 VAL A O 1
ATOM 2729 N N . THR A 1 341 ? -21.640 -2.410 15.672 1.00 89.06 341 THR A N 1
ATOM 2730 C CA . THR A 1 341 ? -21.071 -1.064 15.582 1.00 89.06 341 THR A CA 1
ATOM 2731 C C . THR A 1 341 ? -19.547 -1.133 15.577 1.00 89.06 341 THR A C 1
ATOM 2733 O O . THR A 1 341 ? -18.961 -2.104 16.061 1.00 89.06 341 THR A O 1
ATOM 2736 N N . GLN A 1 342 ? -18.898 -0.121 15.011 1.00 86.88 342 GLN A N 1
ATOM 2737 C CA . GLN A 1 342 ? -17.447 0.010 14.952 1.00 86.88 342 GLN A CA 1
ATOM 2738 C C . GLN A 1 342 ? -17.011 1.293 15.647 1.00 86.88 342 GLN A C 1
ATOM 2740 O O . GLN A 1 342 ? -17.486 2.370 15.295 1.00 86.88 342 GLN A O 1
ATOM 2745 N N . CYS A 1 343 ? -16.114 1.168 16.621 1.00 85.00 343 CYS A N 1
ATOM 2746 C CA . CYS A 1 343 ? -15.417 2.304 17.208 1.00 85.00 343 CYS A CA 1
ATOM 2747 C C . CYS A 1 343 ? -14.135 2.566 16.413 1.00 85.00 343 CYS A C 1
ATOM 2749 O O . CYS A 1 343 ? -13.316 1.655 16.251 1.00 85.00 343 CYS A O 1
ATOM 2751 N N . GLN A 1 344 ? -13.975 3.787 15.914 1.00 78.06 344 GLN A N 1
ATOM 2752 C CA . GLN A 1 344 ? -12.808 4.211 15.144 1.00 78.06 344 GLN A CA 1
ATOM 2753 C C . GLN A 1 344 ? -12.450 5.665 15.454 1.00 78.06 344 GLN A C 1
ATOM 2755 O O . GLN A 1 344 ? -13.293 6.440 15.902 1.00 78.06 344 GLN A O 1
ATOM 2760 N N . ASP A 1 345 ? -11.196 6.035 15.218 1.00 74.00 345 ASP A N 1
ATOM 2761 C CA . ASP A 1 345 ? -10.737 7.419 15.338 1.00 74.00 345 ASP A CA 1
ATOM 2762 C C . ASP A 1 345 ? -11.429 8.301 14.275 1.00 74.00 345 ASP A C 1
ATOM 2764 O O . ASP A 1 345 ? -11.574 7.896 13.116 1.00 74.00 345 ASP A O 1
ATOM 2768 N N . LYS A 1 346 ? -11.847 9.511 14.665 1.00 66.88 346 LYS A N 1
ATOM 2769 C CA . LYS A 1 346 ? -12.425 10.549 13.790 1.00 66.88 346 LYS A CA 1
ATOM 2770 C C . LYS A 1 346 ? -11.548 10.828 12.577 1.00 66.88 346 LYS A C 1
ATOM 2772 O O . LYS A 1 346 ? -12.060 11.136 11.503 1.00 66.88 346 LYS A O 1
ATOM 2777 N N . ASN A 1 347 ? -10.235 10.714 12.767 1.00 68.69 347 ASN A N 1
ATOM 2778 C CA . ASN A 1 347 ? -9.229 10.997 11.756 1.00 68.69 347 ASN A CA 1
ATOM 2779 C C . ASN A 1 347 ? -8.376 9.767 11.416 1.00 68.69 347 ASN A C 1
ATOM 2781 O O . ASN A 1 347 ? -7.216 9.918 11.044 1.00 68.69 347 ASN A O 1
ATOM 2785 N N . ALA A 1 348 ? -8.920 8.552 11.544 1.00 68.81 348 ALA A N 1
ATOM 2786 C CA . ALA A 1 348 ? -8.142 7.320 11.396 1.00 68.81 348 ALA A CA 1
ATOM 2787 C C . ALA A 1 348 ? -7.319 7.273 10.091 1.00 68.81 348 ALA A C 1
ATOM 2789 O O . ALA A 1 348 ? -6.119 7.013 10.121 1.00 68.81 348 ALA A O 1
ATOM 2790 N N . VAL A 1 349 ? -7.927 7.625 8.947 1.00 73.50 349 VAL A N 1
ATOM 2791 C CA . VAL A 1 349 ? -7.207 7.684 7.661 1.00 73.50 349 VAL A CA 1
ATOM 2792 C C . VAL A 1 349 ? -6.075 8.708 7.726 1.00 73.50 349 VAL A C 1
ATOM 2794 O O . VAL A 1 349 ? -4.973 8.401 7.297 1.00 73.50 349 VAL A O 1
ATOM 2797 N N . GLN A 1 350 ? -6.305 9.900 8.284 1.00 76.50 350 GLN A N 1
ATOM 2798 C CA . GLN A 1 350 ? -5.280 10.939 8.392 1.00 76.50 350 GLN A CA 1
ATOM 2799 C C . GLN A 1 350 ? -4.142 10.538 9.337 1.00 76.50 350 GLN A C 1
ATOM 2801 O O . GLN A 1 350 ? -2.990 10.832 9.024 1.00 76.50 350 GLN A O 1
ATOM 2806 N N . THR A 1 351 ? -4.444 9.868 10.453 1.00 77.81 351 THR A N 1
ATOM 2807 C CA . THR A 1 351 ? -3.445 9.341 11.394 1.00 77.81 351 THR A CA 1
ATOM 2808 C C . THR A 1 351 ? -2.579 8.287 10.707 1.00 77.81 351 THR A C 1
ATOM 2810 O O . THR A 1 351 ? -1.361 8.439 10.664 1.00 77.81 351 THR A O 1
ATOM 2813 N N . LEU A 1 352 ? -3.200 7.294 10.059 1.00 79.25 352 LEU A N 1
ATOM 2814 C CA . LEU A 1 352 ? -2.492 6.276 9.278 1.00 79.25 352 LEU A CA 1
ATOM 2815 C C . LEU A 1 352 ? -1.660 6.899 8.147 1.00 79.25 352 LEU A C 1
ATOM 2817 O O . LEU A 1 352 ? -0.501 6.542 7.944 1.00 79.25 352 LEU A O 1
ATOM 2821 N N . THR A 1 353 ? -2.226 7.863 7.416 1.00 83.88 353 THR A N 1
ATOM 2822 C CA . THR A 1 353 ? -1.496 8.610 6.389 1.00 83.88 353 THR A CA 1
ATOM 2823 C C . THR A 1 353 ? -0.288 9.316 7.004 1.00 83.88 353 THR A C 1
ATOM 2825 O O . THR A 1 353 ? 0.790 9.250 6.425 1.00 83.88 353 THR A O 1
ATOM 2828 N N . ALA A 1 354 ? -0.422 9.979 8.155 1.00 85.25 354 ALA A N 1
ATOM 2829 C CA . ALA A 1 354 ? 0.682 10.680 8.809 1.00 85.25 354 ALA A CA 1
ATOM 2830 C C . ALA A 1 354 ? 1.811 9.729 9.240 1.00 85.25 354 ALA A C 1
ATOM 2832 O O . ALA A 1 354 ? 2.981 10.034 8.987 1.00 85.25 354 ALA A O 1
ATOM 2833 N N . ASP A 1 355 ? 1.468 8.573 9.810 1.00 84.94 355 ASP A N 1
ATOM 2834 C CA . ASP A 1 355 ? 2.436 7.547 10.209 1.00 84.94 355 ASP A CA 1
ATOM 2835 C C . ASP A 1 355 ? 3.187 6.990 8.989 1.00 84.94 355 ASP A C 1
ATOM 2837 O O . ASP A 1 355 ? 4.418 7.027 8.944 1.00 84.94 355 ASP A O 1
ATOM 2841 N N . LEU A 1 356 ? 2.473 6.621 7.919 1.00 87.00 356 LEU A N 1
ATOM 2842 C CA . LEU A 1 356 ? 3.099 6.157 6.673 1.00 87.00 356 LEU A CA 1
ATOM 2843 C C . LEU A 1 356 ? 3.971 7.228 6.014 1.00 87.00 356 LEU A C 1
ATOM 2845 O O . LEU A 1 356 ? 5.043 6.926 5.486 1.00 87.00 356 LEU A O 1
ATOM 2849 N N . LYS A 1 357 ? 3.528 8.492 6.020 1.00 90.50 357 LYS A N 1
ATOM 2850 C CA . LYS A 1 357 ? 4.334 9.608 5.511 1.00 90.50 357 LYS A CA 1
ATOM 2851 C C . LYS A 1 357 ? 5.641 9.711 6.294 1.00 90.50 357 LYS A C 1
ATOM 2853 O O . LYS A 1 357 ? 6.699 9.833 5.680 1.00 90.50 357 LYS A O 1
ATOM 2858 N N . LYS A 1 358 ? 5.586 9.616 7.624 1.00 91.00 358 LYS A N 1
ATOM 2859 C CA . LYS A 1 358 ? 6.773 9.628 8.486 1.00 91.00 358 LYS A CA 1
ATOM 2860 C C . LYS A 1 358 ? 7.715 8.465 8.165 1.00 91.00 358 LYS A C 1
ATOM 2862 O O . LYS A 1 358 ? 8.912 8.698 8.008 1.00 91.00 358 LYS A O 1
ATOM 2867 N N . ASP A 1 359 ? 7.195 7.253 7.992 1.00 89.06 359 ASP A N 1
ATOM 2868 C CA . ASP A 1 359 ? 8.007 6.079 7.649 1.00 89.06 359 ASP A CA 1
ATOM 2869 C C . ASP A 1 359 ? 8.688 6.214 6.284 1.00 89.06 359 ASP A C 1
ATOM 2871 O O . ASP A 1 359 ? 9.873 5.905 6.137 1.00 89.06 359 ASP A O 1
ATOM 2875 N N . VAL A 1 360 ? 7.974 6.743 5.288 1.00 90.94 360 VAL A N 1
ATOM 2876 C CA . VAL A 1 360 ? 8.534 7.041 3.962 1.00 90.94 360 VAL A CA 1
ATOM 2877 C C . VAL A 1 360 ? 9.673 8.058 4.052 1.00 90.94 360 VAL A C 1
ATOM 2879 O O . VAL A 1 360 ? 10.711 7.858 3.415 1.00 90.94 360 VAL A O 1
ATOM 2882 N N . LEU A 1 361 ? 9.500 9.136 4.824 1.00 92.69 361 LEU A N 1
ATOM 2883 C CA . LEU A 1 361 ? 10.538 10.157 5.004 1.00 92.69 361 LEU A CA 1
ATOM 2884 C C . LEU A 1 361 ? 11.761 9.575 5.712 1.00 92.69 361 LEU A C 1
ATOM 2886 O O . LEU A 1 361 ? 12.867 9.682 5.186 1.00 92.69 361 LEU A O 1
ATOM 2890 N N . ASN A 1 362 ? 11.558 8.863 6.822 1.00 91.88 362 ASN A N 1
ATOM 2891 C CA . ASN A 1 362 ? 12.638 8.207 7.561 1.00 91.88 362 ASN A CA 1
ATOM 2892 C C . ASN A 1 362 ? 13.431 7.231 6.685 1.00 91.88 362 ASN A C 1
ATOM 2894 O O . ASN A 1 362 ? 14.646 7.118 6.821 1.00 91.88 362 ASN A O 1
ATOM 2898 N N . LYS A 1 363 ? 12.746 6.516 5.787 1.00 90.25 363 LYS A N 1
ATOM 2899 C CA . LYS A 1 363 ? 13.368 5.493 4.948 1.00 90.25 363 LYS A CA 1
ATOM 2900 C C . LYS A 1 363 ? 14.126 6.061 3.751 1.00 90.25 363 LYS A C 1
ATOM 2902 O O . LYS A 1 363 ? 15.152 5.499 3.387 1.00 90.25 363 LYS A O 1
ATOM 2907 N N . TYR A 1 364 ? 13.615 7.114 3.111 1.00 89.56 364 TYR A N 1
ATOM 2908 C CA . TYR A 1 364 ? 14.103 7.537 1.791 1.00 89.56 364 TYR A CA 1
ATOM 2909 C C . TYR A 1 364 ? 14.588 8.991 1.714 1.00 89.56 364 TYR A C 1
ATOM 2911 O O . TYR A 1 364 ? 15.269 9.342 0.754 1.00 89.56 364 TYR A O 1
ATOM 2919 N N . GLU A 1 365 ? 14.240 9.875 2.653 1.00 87.06 365 GLU A N 1
ATOM 2920 C CA . GLU A 1 365 ? 14.531 11.308 2.506 1.00 87.06 365 GLU A CA 1
ATOM 2921 C C . GLU A 1 365 ? 16.033 11.610 2.488 1.00 87.06 365 GLU A C 1
ATOM 2923 O O . GLU A 1 365 ? 16.500 12.286 1.565 1.00 87.06 365 GLU A O 1
ATOM 2928 N N . GLU A 1 366 ? 16.780 11.100 3.471 1.00 82.56 366 GLU A N 1
ATOM 2929 C CA . GLU A 1 366 ? 18.228 11.312 3.556 1.00 82.56 366 GLU A CA 1
ATOM 2930 C C . GLU A 1 366 ? 18.944 10.701 2.351 1.00 82.56 366 GLU A C 1
ATOM 2932 O O . GLU A 1 366 ? 19.719 11.400 1.693 1.00 82.56 366 GLU A O 1
ATOM 2937 N N . GLU A 1 367 ? 18.609 9.450 2.004 1.00 81.06 367 GLU A N 1
ATOM 2938 C CA . GLU A 1 367 ? 19.177 8.729 0.858 1.00 81.06 367 GLU A CA 1
ATOM 2939 C C . GLU A 1 367 ? 19.003 9.525 -0.442 1.00 81.06 367 GLU A C 1
ATOM 2941 O O . GLU A 1 367 ? 19.942 9.645 -1.218 1.00 81.06 367 GLU A O 1
ATOM 2946 N N . LEU A 1 368 ? 17.836 10.139 -0.668 1.00 81.56 368 LEU A N 1
ATOM 2947 C CA . LEU A 1 368 ? 17.511 10.840 -1.917 1.00 81.56 368 LEU A CA 1
ATOM 2948 C C . LEU A 1 368 ? 17.906 12.329 -1.945 1.00 81.56 368 LEU A C 1
ATOM 2950 O O . LEU A 1 368 ? 17.677 12.995 -2.965 1.00 81.56 368 LEU A O 1
ATOM 2954 N N . SER A 1 369 ? 18.428 12.884 -0.848 1.00 69.94 369 SER A N 1
ATOM 2955 C CA . SER A 1 369 ? 18.747 14.317 -0.717 1.00 69.94 369 SER A CA 1
ATOM 2956 C C . SER A 1 369 ? 20.056 14.725 -1.418 1.00 69.94 369 SER A C 1
ATOM 2958 O O . SER A 1 369 ? 20.202 15.886 -1.800 1.00 69.94 369 SER A O 1
ATOM 2960 N N . GLY A 1 370 ? 20.970 13.772 -1.651 1.00 60.16 370 GLY A N 1
ATOM 2961 C CA . GLY A 1 370 ? 22.294 14.000 -2.252 1.00 60.16 370 GLY A CA 1
ATOM 2962 C C . GLY A 1 370 ? 22.452 13.570 -3.716 1.00 60.16 370 GLY A C 1
ATOM 2963 O O . GLY A 1 370 ? 23.527 13.755 -4.282 1.00 60.16 370 GLY A O 1
ATOM 2964 N N . PHE A 1 371 ? 21.418 12.999 -4.345 1.00 60.91 371 PHE A N 1
ATOM 2965 C CA . PHE A 1 371 ? 21.499 12.520 -5.731 1.00 60.91 371 PHE A CA 1
ATOM 2966 C C . PHE A 1 371 ? 20.859 13.503 -6.713 1.00 60.91 371 PHE A C 1
ATOM 2968 O O . PHE A 1 371 ? 19.657 13.781 -6.650 1.00 60.91 371 PHE A O 1
ATOM 2975 N N . GLU A 1 372 ? 21.646 13.978 -7.680 1.00 56.81 372 GLU A N 1
ATOM 2976 C CA . GLU A 1 372 ? 21.098 14.627 -8.868 1.00 56.81 372 GLU A CA 1
ATOM 2977 C C . GLU A 1 372 ? 20.373 13.598 -9.742 1.00 56.81 372 GLU A C 1
ATOM 2979 O O . GLU A 1 372 ? 20.846 12.485 -9.982 1.00 56.81 372 GLU A O 1
ATOM 2984 N N . THR A 1 373 ? 19.194 13.968 -10.243 1.00 59.78 373 THR A N 1
ATOM 2985 C CA . THR A 1 373 ? 18.416 13.087 -11.112 1.00 59.78 373 THR A CA 1
ATOM 2986 C C . THR A 1 373 ? 19.052 13.045 -12.500 1.00 59.78 373 THR A C 1
ATOM 2988 O O . THR A 1 373 ? 18.687 13.818 -13.389 1.00 59.78 373 THR A O 1
ATOM 2991 N N . HIS A 1 374 ? 19.970 12.107 -12.721 1.00 68.75 374 HIS A N 1
ATOM 2992 C CA . HIS A 1 374 ? 20.468 11.773 -14.061 1.00 68.75 374 HIS A CA 1
ATOM 2993 C C . HIS A 1 374 ? 19.419 11.027 -14.899 1.00 68.75 374 HIS A C 1
ATOM 2995 O O . HIS A 1 374 ? 19.760 10.437 -15.910 1.00 68.75 374 HIS A O 1
ATOM 3001 N N . THR A 1 375 ? 18.147 10.987 -14.488 1.00 75.81 375 THR A N 1
ATOM 3002 C CA . THR A 1 375 ? 17.108 10.147 -15.094 1.00 75.81 375 THR A CA 1
ATOM 3003 C C . THR A 1 375 ? 15.831 10.945 -15.325 1.00 75.81 375 THR A C 1
ATOM 3005 O O . THR A 1 375 ? 15.450 11.791 -14.514 1.00 75.81 375 THR A O 1
ATOM 3008 N N . GLU A 1 376 ? 15.172 10.679 -16.448 1.00 81.19 376 GLU A N 1
ATOM 3009 C CA . GLU A 1 376 ? 13.949 11.342 -16.887 1.00 81.19 376 GLU A CA 1
ATOM 3010 C C . GLU A 1 376 ? 12.905 10.309 -17.314 1.00 81.19 376 GLU A C 1
ATOM 3012 O O . GLU A 1 376 ? 13.228 9.208 -17.770 1.00 81.19 376 GLU A O 1
ATOM 3017 N N . ILE A 1 377 ? 11.633 10.677 -17.161 1.00 83.56 377 ILE A N 1
ATOM 3018 C CA . ILE A 1 377 ? 10.499 9.837 -17.537 1.00 83.56 377 ILE A CA 1
ATOM 3019 C C . ILE A 1 377 ? 9.826 10.444 -18.762 1.00 83.56 377 ILE A C 1
ATOM 3021 O O . ILE A 1 377 ? 9.512 11.633 -18.796 1.00 83.56 377 ILE A O 1
ATOM 3025 N N . TYR A 1 378 ? 9.557 9.601 -19.749 1.00 81.31 378 TYR A N 1
ATOM 3026 C CA . TYR A 1 378 ? 8.870 9.977 -20.973 1.00 81.31 378 TYR A CA 1
ATOM 3027 C C . TYR A 1 378 ? 7.573 9.188 -21.126 1.00 81.31 378 TYR A C 1
ATOM 3029 O O . TYR A 1 378 ? 7.554 7.968 -20.955 1.00 81.31 378 TYR A O 1
ATOM 3037 N N . ASP A 1 379 ? 6.494 9.881 -21.470 1.00 81.69 379 ASP A N 1
ATOM 3038 C CA . ASP A 1 379 ? 5.224 9.275 -21.846 1.00 81.69 379 ASP A CA 1
ATOM 3039 C C . ASP A 1 379 ? 5.315 8.762 -23.290 1.00 81.69 379 ASP A C 1
ATOM 3041 O O . ASP A 1 379 ? 5.741 9.489 -24.190 1.00 81.69 379 ASP A O 1
ATOM 3045 N N . ILE A 1 380 ? 4.919 7.506 -23.521 1.00 78.12 380 ILE A N 1
ATOM 3046 C CA . ILE A 1 380 ? 4.842 6.922 -24.865 1.00 78.12 380 ILE A CA 1
ATOM 3047 C C . ILE A 1 380 ? 3.416 7.146 -25.384 1.00 78.12 380 ILE A C 1
ATOM 3049 O O . ILE A 1 380 ? 2.504 6.395 -25.039 1.00 78.12 380 ILE A O 1
ATOM 3053 N N . GLU A 1 381 ? 3.212 8.204 -26.178 1.00 65.62 381 GLU A N 1
ATOM 3054 C CA . GLU A 1 381 ? 1.873 8.597 -26.654 1.00 65.62 381 GLU A CA 1
ATOM 3055 C C . GLU A 1 381 ? 1.394 7.759 -27.847 1.00 65.62 381 GLU A C 1
ATOM 3057 O O . GLU A 1 381 ? 0.238 7.341 -27.881 1.00 65.62 381 GLU A O 1
ATOM 3062 N N . GLU A 1 382 ? 2.262 7.542 -28.840 1.00 58.16 382 GLU A N 1
ATOM 3063 C CA . GLU A 1 382 ? 1.895 6.912 -30.112 1.00 58.16 382 GLU A CA 1
ATOM 3064 C C . GLU A 1 382 ? 3.143 6.398 -30.856 1.00 58.16 382 GLU A C 1
ATOM 3066 O O . GLU A 1 382 ? 4.219 7.002 -30.778 1.00 58.16 382 GLU A O 1
ATOM 3071 N N . ILE A 1 383 ? 3.010 5.284 -31.585 1.00 55.41 383 ILE A N 1
ATOM 3072 C CA . ILE A 1 383 ? 4.036 4.786 -32.515 1.00 55.41 383 ILE A CA 1
ATOM 3073 C C . ILE A 1 383 ? 3.657 5.300 -33.906 1.00 55.41 383 ILE A C 1
ATOM 3075 O O . ILE A 1 383 ? 2.741 4.773 -34.531 1.00 55.41 383 ILE A O 1
ATOM 3079 N N . ILE A 1 384 ? 4.341 6.338 -34.391 1.00 48.00 384 ILE A N 1
ATOM 3080 C CA . ILE A 1 384 ? 4.096 6.907 -35.722 1.00 48.00 384 ILE A CA 1
ATOM 3081 C C . ILE A 1 384 ? 5.274 6.529 -36.618 1.00 48.00 384 ILE A C 1
ATOM 3083 O O . ILE A 1 384 ? 6.382 7.021 -36.411 1.00 48.00 384 ILE A O 1
ATOM 3087 N N . LYS A 1 385 ? 5.035 5.686 -37.636 1.00 44.56 385 LYS A N 1
ATOM 3088 C CA . LYS A 1 385 ? 6.070 5.231 -38.593 1.00 44.56 385 LYS A CA 1
ATOM 3089 C C . LYS A 1 385 ? 7.335 4.731 -37.877 1.00 44.56 385 LYS A C 1
ATOM 3091 O O . LYS A 1 385 ? 8.435 5.213 -38.143 1.00 44.56 385 LYS A O 1
ATOM 3096 N N . ASP A 1 386 ? 7.134 3.872 -36.878 1.00 50.03 386 ASP A N 1
ATOM 3097 C CA . ASP A 1 386 ? 8.189 3.220 -36.086 1.00 50.03 386 ASP A CA 1
ATOM 3098 C C . ASP A 1 386 ? 9.042 4.146 -35.207 1.00 50.03 386 ASP A C 1
ATOM 3100 O O . ASP A 1 386 ? 9.909 3.681 -34.466 1.00 50.03 386 ASP A O 1
ATOM 3104 N N . LYS A 1 387 ? 8.713 5.444 -35.174 1.00 49.69 387 LYS A N 1
ATOM 3105 C CA . LYS A 1 387 ? 9.211 6.396 -34.180 1.00 49.69 387 LYS A CA 1
ATOM 3106 C C . LYS A 1 387 ? 8.220 6.516 -33.030 1.00 49.69 387 LYS A C 1
ATOM 3108 O O . LYS A 1 387 ? 7.035 6.792 -33.227 1.00 49.69 387 LYS A O 1
ATOM 3113 N N . GLN A 1 388 ? 8.716 6.314 -31.813 1.00 61.91 388 GLN A N 1
ATOM 3114 C CA . GLN A 1 388 ? 7.943 6.588 -30.605 1.00 61.91 388 GLN A CA 1
ATOM 3115 C C . GLN A 1 388 ? 7.871 8.097 -30.409 1.00 61.91 388 GLN A C 1
ATOM 3117 O O . GLN A 1 388 ? 8.901 8.760 -30.285 1.00 61.91 388 GLN A O 1
ATOM 3122 N N . LYS A 1 389 ? 6.658 8.651 -30.369 1.00 65.19 389 LYS A N 1
ATOM 3123 C CA . LYS A 1 389 ? 6.483 10.026 -29.915 1.00 65.19 389 LYS A CA 1
ATOM 3124 C C . LYS A 1 389 ? 6.581 10.034 -28.392 1.00 65.19 389 LYS A C 1
ATOM 3126 O O . LYS A 1 389 ? 5.645 9.622 -27.706 1.00 65.19 389 LYS A O 1
ATOM 3131 N N . LEU A 1 390 ? 7.733 10.473 -27.895 1.00 65.75 390 LEU A N 1
ATOM 3132 C CA . LEU A 1 390 ? 7.986 10.678 -26.477 1.00 65.75 390 LEU A CA 1
ATOM 3133 C C . LEU A 1 390 ? 7.646 12.115 -26.091 1.00 65.75 390 LEU A C 1
ATOM 3135 O O . LEU A 1 390 ? 8.142 13.063 -26.704 1.00 65.75 390 LEU A O 1
ATOM 3139 N N . THR A 1 391 ? 6.829 12.277 -25.059 1.00 70.06 391 THR A N 1
ATOM 3140 C CA . THR A 1 391 ? 6.647 13.566 -24.390 1.00 70.06 391 THR A CA 1
ATOM 3141 C C . THR A 1 391 ? 7.254 13.478 -23.002 1.00 70.06 391 THR A C 1
ATOM 3143 O O . THR A 1 391 ? 6.978 12.547 -22.247 1.00 70.06 391 THR A O 1
ATOM 3146 N N . GLN A 1 392 ? 8.154 14.410 -22.681 1.00 70.56 392 GLN A N 1
ATOM 3147 C CA . GLN A 1 392 ? 8.752 14.447 -21.352 1.00 70.56 392 GLN A CA 1
ATOM 3148 C C . GLN A 1 392 ? 7.637 14.632 -20.323 1.00 70.56 392 GLN A C 1
ATOM 3150 O O . GLN A 1 392 ? 6.785 15.514 -20.458 1.00 70.56 392 GLN A O 1
ATOM 3155 N N . THR A 1 393 ? 7.648 13.785 -19.304 1.00 76.31 393 THR A N 1
ATOM 3156 C CA . THR A 1 393 ? 6.710 13.838 -18.193 1.00 76.31 393 THR A CA 1
ATOM 3157 C C . THR A 1 393 ? 7.478 13.898 -16.882 1.00 76.31 393 THR A C 1
ATOM 3159 O O . THR A 1 393 ? 8.704 13.799 -16.837 1.00 76.31 393 THR A O 1
ATOM 3162 N N . THR A 1 394 ? 6.753 14.062 -15.788 1.00 77.81 394 THR A N 1
ATOM 3163 C CA . THR A 1 394 ? 7.331 14.030 -14.448 1.00 77.81 394 THR A CA 1
ATOM 3164 C C . THR A 1 394 ? 6.688 12.918 -13.644 1.00 77.81 394 THR A C 1
ATOM 3166 O O . THR A 1 394 ? 5.499 12.630 -13.800 1.00 77.81 394 THR A O 1
ATOM 3169 N N . TYR A 1 395 ? 7.459 12.324 -12.731 1.00 74.44 395 TYR A N 1
ATOM 3170 C CA . TYR A 1 395 ? 6.934 11.346 -11.777 1.00 74.44 395 TYR A CA 1
ATOM 3171 C C . TYR A 1 395 ? 5.716 11.902 -11.015 1.00 74.44 395 TYR A C 1
ATOM 3173 O O . TYR A 1 395 ? 4.756 11.180 -10.771 1.00 74.44 395 TYR A O 1
ATOM 3181 N N . LYS A 1 396 ? 5.695 13.216 -10.739 1.00 73.56 396 LYS A N 1
ATOM 3182 C CA . LYS A 1 396 ? 4.593 13.919 -10.059 1.00 73.56 396 LYS A CA 1
ATOM 3183 C C . LYS A 1 396 ? 3.243 13.770 -10.756 1.00 73.56 396 LYS A C 1
ATOM 3185 O O . LYS A 1 396 ? 2.232 13.674 -10.077 1.00 73.56 396 LYS A O 1
ATOM 3190 N N . ASN A 1 397 ? 3.230 13.734 -12.086 1.00 74.38 397 ASN A N 1
ATOM 3191 C CA . ASN A 1 397 ? 2.004 13.662 -12.880 1.00 74.38 397 ASN A CA 1
ATOM 3192 C C . ASN A 1 397 ? 1.821 12.291 -13.532 1.00 74.38 397 ASN A C 1
ATOM 3194 O O . ASN A 1 397 ? 0.970 12.135 -14.406 1.00 74.38 397 ASN A O 1
ATOM 3198 N N . ILE A 1 398 ? 2.619 11.287 -13.159 1.00 76.81 398 ILE A N 1
ATOM 3199 C CA . ILE A 1 398 ? 2.695 10.055 -13.942 1.00 76.81 398 ILE A CA 1
ATOM 3200 C C . ILE A 1 398 ? 1.363 9.296 -13.953 1.00 76.81 398 ILE A C 1
ATOM 3202 O O . ILE A 1 398 ? 0.981 8.743 -14.985 1.00 76.81 398 ILE A O 1
ATOM 3206 N N . ILE A 1 399 ? 0.626 9.378 -12.842 1.00 74.62 399 ILE A N 1
ATOM 3207 C CA . ILE A 1 399 ? -0.679 8.743 -12.623 1.00 74.62 399 ILE A CA 1
ATOM 3208 C C . ILE A 1 399 ? -1.851 9.693 -12.962 1.00 74.62 399 ILE A C 1
ATOM 3210 O O . ILE A 1 399 ? -3.016 9.304 -12.924 1.00 74.62 399 ILE A O 1
ATOM 3214 N N . GLN A 1 400 ? -1.571 10.943 -13.344 1.00 68.75 400 GLN A N 1
ATOM 3215 C CA . GLN A 1 400 ? -2.582 11.934 -13.715 1.00 68.75 400 GLN A CA 1
ATOM 3216 C C . GLN A 1 400 ? -2.596 12.148 -15.241 1.00 68.75 400 GLN A C 1
ATOM 3218 O O . GLN A 1 400 ? -1.560 12.257 -15.894 1.00 68.75 400 GLN A O 1
ATOM 3223 N N . SER A 1 401 ? -3.784 12.217 -15.848 1.00 65.00 401 SER A N 1
ATOM 3224 C CA . SER A 1 401 ? -3.939 12.520 -17.279 1.00 65.00 401 SER A CA 1
ATOM 3225 C C . SER A 1 401 ? -5.171 13.376 -17.532 1.00 65.00 401 SER A C 1
ATOM 3227 O O . SER A 1 401 ? -6.253 13.093 -17.025 1.00 65.00 401 SER A O 1
ATOM 3229 N N . LYS A 1 402 ? -5.011 14.413 -18.365 1.00 55.84 402 LYS A N 1
ATOM 3230 C CA . LYS A 1 402 ? -6.094 15.335 -18.751 1.00 55.84 402 LYS A CA 1
ATOM 3231 C C . LYS A 1 402 ? -7.062 14.749 -19.789 1.00 55.84 402 LYS A C 1
ATOM 3233 O O . LYS A 1 402 ? -8.128 15.315 -19.992 1.00 55.84 402 LYS A O 1
ATOM 3238 N N . LYS A 1 403 ? -6.686 13.666 -20.486 1.00 57.34 403 LYS A N 1
ATOM 3239 C CA . LYS A 1 403 ? -7.422 13.152 -21.663 1.00 57.34 403 LYS A CA 1
ATOM 3240 C C . LYS A 1 403 ? -8.167 11.836 -21.422 1.00 57.34 403 LYS A C 1
ATOM 3242 O O . LYS A 1 403 ? -9.145 11.575 -22.113 1.00 57.34 403 LYS A O 1
ATOM 3247 N N . LYS A 1 404 ? -7.699 10.990 -20.497 1.00 64.88 404 LYS A N 1
ATOM 3248 C CA . LYS A 1 404 ? -8.280 9.669 -20.188 1.00 64.88 404 LYS A CA 1
ATOM 3249 C C . LYS A 1 404 ? -8.068 9.334 -18.712 1.00 64.88 404 LYS A C 1
ATOM 3251 O O . LYS A 1 404 ? -7.051 9.726 -18.147 1.00 64.88 404 LYS A O 1
ATOM 3256 N N . LYS A 1 405 ? -8.987 8.572 -18.106 1.00 76.88 405 LYS A N 1
ATOM 3257 C CA . LYS A 1 405 ? -8.791 8.005 -16.762 1.00 76.88 405 LYS A CA 1
ATOM 3258 C C . LYS A 1 405 ? -7.623 7.013 -16.822 1.00 76.88 405 LYS A C 1
ATOM 3260 O O . LYS A 1 405 ? -7.715 5.998 -17.505 1.00 76.88 405 LYS A O 1
ATOM 3265 N N . VAL A 1 406 ? -6.520 7.326 -16.145 1.00 85.06 406 VAL A N 1
ATOM 3266 C CA . VAL A 1 406 ? -5.340 6.454 -16.057 1.00 85.06 406 VAL A CA 1
ATOM 3267 C C . VAL A 1 406 ? -5.405 5.711 -14.732 1.00 85.06 406 VAL A C 1
ATOM 3269 O O . VAL A 1 406 ? -5.253 6.316 -13.675 1.00 85.06 406 VAL A O 1
ATOM 3272 N N . ARG A 1 407 ? -5.677 4.405 -14.798 1.00 89.88 407 ARG A N 1
ATOM 3273 C CA . ARG A 1 407 ? -5.628 3.513 -13.634 1.00 89.88 407 ARG A CA 1
ATOM 3274 C C . ARG A 1 407 ? -4.231 2.928 -13.459 1.00 89.88 407 ARG A C 1
ATOM 3276 O O . ARG A 1 407 ? -3.637 3.089 -12.404 1.00 89.88 407 ARG A O 1
ATOM 3283 N N . THR A 1 408 ? -3.725 2.276 -14.504 1.00 93.31 408 THR A N 1
ATOM 3284 C CA . THR A 1 408 ? -2.476 1.504 -14.462 1.00 93.31 408 THR A CA 1
ATOM 3285 C C . THR A 1 408 ? -1.427 2.139 -15.361 1.00 93.31 408 THR A C 1
ATOM 3287 O O . THR A 1 408 ? -1.627 2.242 -16.577 1.00 93.31 408 THR A O 1
ATOM 3290 N N . VAL A 1 409 ? -0.308 2.534 -14.764 1.00 93.81 409 VAL A N 1
ATOM 3291 C CA . VAL A 1 409 ? 0.891 3.026 -15.445 1.00 93.81 409 VAL A CA 1
ATOM 3292 C C . VAL A 1 409 ? 1.958 1.938 -15.403 1.00 93.81 409 VAL A C 1
ATOM 3294 O O . VAL A 1 409 ? 2.265 1.436 -14.326 1.00 93.81 409 VAL A O 1
ATOM 3297 N N . LEU A 1 410 ? 2.552 1.600 -16.547 1.00 94.31 410 LEU A N 1
ATOM 3298 C CA . LEU A 1 410 ? 3.729 0.734 -16.618 1.00 94.31 410 LEU A CA 1
ATOM 3299 C C . LEU A 1 410 ? 4.948 1.546 -17.066 1.00 94.31 410 LEU A C 1
ATOM 3301 O O . LEU A 1 410 ? 5.001 1.996 -18.211 1.00 94.31 410 LEU A O 1
ATOM 3305 N N . THR A 1 411 ? 5.940 1.706 -16.191 1.00 92.94 411 THR A N 1
ATOM 3306 C CA . THR A 1 411 ? 7.229 2.316 -16.538 1.00 92.94 411 THR A CA 1
ATOM 3307 C C . THR A 1 411 ? 8.257 1.248 -16.852 1.00 92.94 411 THR A C 1
ATOM 3309 O O . THR A 1 411 ? 8.616 0.440 -15.996 1.00 92.94 411 THR A O 1
ATOM 3312 N N . LYS A 1 412 ? 8.797 1.283 -18.068 1.00 88.94 412 LYS A N 1
ATOM 3313 C CA . LYS A 1 412 ? 9.902 0.414 -18.477 1.00 88.94 412 LYS A CA 1
ATOM 3314 C C . LYS A 1 412 ? 11.238 1.158 -18.483 1.00 88.94 412 LYS A C 1
ATOM 3316 O O . LYS A 1 412 ? 11.287 2.362 -18.714 1.00 88.94 412 LYS A O 1
ATOM 3321 N N . GLY A 1 413 ? 12.338 0.444 -18.276 1.00 83.56 413 GLY A N 1
ATOM 3322 C CA . GLY A 1 413 ? 13.689 1.008 -18.367 1.00 83.56 413 GLY A CA 1
ATOM 3323 C C . GLY A 1 413 ? 14.756 -0.012 -17.989 1.00 83.56 413 GLY A C 1
ATOM 3324 O O . GLY A 1 413 ? 14.469 -0.969 -17.266 1.00 83.56 413 GLY A O 1
ATOM 3325 N N . VAL A 1 414 ? 15.985 0.169 -18.466 1.00 77.75 414 VAL A N 1
ATOM 3326 C CA . VAL A 1 414 ? 17.091 -0.775 -18.222 1.00 77.75 414 VAL A CA 1
ATOM 3327 C C . VAL A 1 414 ? 17.449 -0.890 -16.733 1.00 77.75 414 VAL A C 1
ATOM 3329 O O . VAL A 1 414 ? 16.970 -0.125 -15.890 1.00 77.75 414 VAL A O 1
ATOM 3332 N N . SER A 1 415 ? 18.251 -1.892 -16.377 1.00 76.31 415 SER A N 1
ATOM 3333 C CA . SER A 1 415 ? 18.726 -2.053 -14.997 1.00 76.31 415 SER A CA 1
ATOM 3334 C C . SER A 1 415 ? 19.558 -0.843 -14.558 1.00 76.31 415 SER A C 1
ATOM 3336 O O . SER A 1 415 ? 20.294 -0.285 -15.363 1.00 76.31 415 SER A O 1
ATOM 3338 N N . GLY A 1 416 ? 19.436 -0.424 -13.296 1.00 73.50 416 GLY A N 1
ATOM 3339 C CA . GLY A 1 416 ? 20.224 0.684 -12.737 1.00 73.50 416 GLY A CA 1
ATOM 3340 C C . GLY A 1 416 ? 19.829 2.094 -13.198 1.00 73.50 416 GLY A C 1
ATOM 3341 O O . GLY A 1 416 ? 20.328 3.058 -12.637 1.00 73.50 416 GLY A O 1
ATOM 3342 N N . ILE A 1 417 ? 18.883 2.248 -14.134 1.00 77.12 417 ILE A N 1
ATOM 3343 C CA . ILE A 1 417 ? 18.471 3.555 -14.693 1.00 77.12 417 ILE A CA 1
ATOM 3344 C C . ILE A 1 417 ? 17.632 4.428 -13.741 1.00 77.12 417 ILE A C 1
ATOM 3346 O O . ILE A 1 417 ? 16.946 5.338 -14.179 1.00 77.12 417 ILE A O 1
ATOM 3350 N N . GLY A 1 418 ? 17.574 4.114 -12.446 1.00 82.19 418 GLY A N 1
ATOM 3351 C CA . GLY A 1 418 ? 16.837 4.925 -11.469 1.00 82.19 418 GLY A CA 1
ATOM 3352 C C . GLY A 1 418 ? 15.304 4.817 -11.506 1.00 82.19 418 GLY A C 1
ATOM 3353 O O . GLY A 1 418 ? 14.633 5.707 -11.004 1.00 82.19 418 GLY A O 1
ATOM 3354 N N . LYS A 1 419 ? 14.704 3.740 -12.044 1.00 88.81 419 LYS A N 1
ATOM 3355 C CA . LYS A 1 419 ? 13.236 3.524 -11.951 1.00 88.81 419 LYS A CA 1
ATOM 3356 C C . LYS A 1 419 ? 12.734 3.547 -10.500 1.00 88.81 419 LYS A C 1
ATOM 3358 O O . LYS A 1 419 ? 11.815 4.295 -10.191 1.00 88.81 419 LYS A O 1
ATOM 3363 N N . THR A 1 420 ? 13.379 2.772 -9.627 1.00 90.06 420 THR A N 1
ATOM 3364 C CA . THR A 1 420 ? 13.068 2.706 -8.191 1.00 90.06 420 THR A CA 1
ATOM 3365 C C . THR A 1 420 ? 13.308 4.052 -7.505 1.00 90.06 420 THR A C 1
ATOM 3367 O O . THR A 1 420 ? 12.495 4.491 -6.699 1.00 90.06 420 THR A O 1
ATOM 3370 N N . PHE A 1 421 ? 14.362 4.773 -7.900 1.00 88.69 421 PHE A N 1
ATOM 3371 C CA . PHE A 1 421 ? 14.611 6.137 -7.428 1.00 88.69 421 PHE A CA 1
ATOM 3372 C C . PHE A 1 421 ? 13.428 7.071 -7.750 1.00 88.69 421 PHE A C 1
ATOM 3374 O O . PHE A 1 421 ? 12.993 7.838 -6.895 1.00 88.69 421 PHE A O 1
ATOM 3381 N N . GLN A 1 422 ? 12.848 6.986 -8.954 1.00 88.81 422 GLN A N 1
ATOM 3382 C CA . GLN A 1 422 ? 11.701 7.817 -9.347 1.00 88.81 422 GLN A CA 1
ATOM 3383 C C . GLN A 1 422 ? 10.439 7.514 -8.524 1.00 88.81 422 GLN A C 1
ATOM 3385 O O . GLN A 1 422 ? 9.732 8.439 -8.118 1.00 88.81 422 GLN A O 1
ATOM 3390 N N . THR A 1 423 ? 10.154 6.238 -8.246 1.00 91.94 423 THR A N 1
ATOM 3391 C CA . THR A 1 423 ? 9.016 5.855 -7.393 1.00 91.94 423 THR A CA 1
ATOM 3392 C C . THR A 1 423 ? 9.238 6.263 -5.939 1.00 91.94 423 THR A C 1
ATOM 3394 O O . THR A 1 423 ? 8.308 6.733 -5.289 1.00 91.94 423 THR A O 1
ATOM 3397 N N . GLN A 1 424 ? 10.468 6.167 -5.427 1.00 91.50 424 GLN A N 1
ATOM 3398 C CA . GLN A 1 424 ? 10.798 6.648 -4.083 1.00 91.50 424 GLN A CA 1
ATOM 3399 C C . GLN A 1 424 ? 10.702 8.176 -3.984 1.00 91.50 424 GLN A C 1
ATOM 3401 O O . GLN A 1 424 ? 10.127 8.687 -3.026 1.00 91.50 424 GLN A O 1
ATOM 3406 N N . LYS A 1 425 ? 11.161 8.924 -4.999 1.00 89.56 425 LYS A N 1
ATOM 3407 C CA . LYS A 1 425 ? 11.005 10.389 -5.038 1.00 89.56 425 LYS A CA 1
ATOM 3408 C C . LYS A 1 425 ? 9.536 10.806 -5.071 1.00 89.56 425 LYS A C 1
ATOM 3410 O O . LYS A 1 425 ? 9.162 11.769 -4.408 1.00 89.56 425 LYS A O 1
ATOM 3415 N N . PHE A 1 426 ? 8.698 10.059 -5.792 1.00 91.00 426 PHE A N 1
ATOM 3416 C CA . PHE A 1 426 ? 7.246 10.233 -5.763 1.00 91.00 426 PHE A CA 1
ATOM 3417 C C . PHE A 1 426 ? 6.666 10.023 -4.360 1.00 91.00 426 PHE A C 1
ATOM 3419 O O . PHE A 1 426 ? 5.886 10.859 -3.911 1.00 91.00 426 PHE A O 1
ATOM 3426 N N . MET A 1 427 ? 7.077 8.963 -3.655 1.00 92.38 427 MET A N 1
ATOM 3427 C CA . MET A 1 427 ? 6.645 8.707 -2.276 1.00 92.38 427 MET A CA 1
ATOM 3428 C C . MET A 1 427 ? 7.100 9.816 -1.320 1.00 92.38 427 MET A C 1
ATOM 3430 O O . MET A 1 427 ? 6.285 10.317 -0.553 1.00 92.38 427 MET A O 1
ATOM 3434 N N . VAL A 1 428 ? 8.357 10.266 -1.402 1.00 91.75 428 VAL A N 1
ATOM 3435 C CA . VAL A 1 428 ? 8.865 11.372 -0.569 1.00 91.75 428 VAL A CA 1
ATOM 3436 C C . VAL A 1 428 ? 8.123 12.678 -0.855 1.00 91.75 428 VAL A C 1
ATOM 3438 O O . VAL A 1 428 ? 7.745 13.381 0.077 1.00 91.75 428 VAL A O 1
ATOM 3441 N N . ASP A 1 429 ? 7.855 13.012 -2.120 1.00 89.56 429 ASP A N 1
ATOM 3442 C CA . ASP A 1 429 ? 7.094 14.222 -2.450 1.00 89.56 429 ASP A CA 1
ATOM 3443 C C . ASP A 1 429 ? 5.614 14.130 -2.050 1.00 89.56 429 ASP A C 1
ATOM 3445 O O . ASP A 1 429 ? 5.011 15.161 -1.750 1.00 89.56 429 ASP A O 1
ATOM 3449 N N . TRP A 1 430 ? 5.020 12.934 -2.046 1.00 92.19 430 TRP A N 1
ATOM 3450 C CA . TRP A 1 430 ? 3.707 12.696 -1.438 1.00 92.19 430 TRP A CA 1
ATOM 3451 C C . TRP A 1 430 ? 3.767 12.895 0.083 1.00 92.19 430 TRP A C 1
ATOM 3453 O O . TRP A 1 430 ? 2.921 13.593 0.644 1.00 92.19 430 TRP A O 1
ATOM 3463 N N . ALA A 1 431 ? 4.808 12.378 0.742 1.00 91.19 431 ALA A N 1
ATOM 3464 C CA . ALA A 1 431 ? 4.970 12.483 2.187 1.00 91.19 431 ALA A CA 1
ATOM 3465 C C . ALA A 1 431 ? 5.246 13.906 2.684 1.00 91.19 431 ALA A C 1
ATOM 3467 O O . ALA A 1 431 ? 4.722 14.306 3.719 1.00 91.19 431 ALA A O 1
ATOM 3468 N N . LYS A 1 432 ? 5.971 14.708 1.899 1.00 89.94 432 LYS A N 1
ATOM 3469 C CA . LYS A 1 432 ? 6.159 16.151 2.130 1.00 89.94 432 LYS A CA 1
ATOM 3470 C C . LYS A 1 432 ? 4.970 17.011 1.700 1.00 89.94 432 LYS A C 1
ATOM 3472 O O . LYS A 1 432 ? 5.034 18.230 1.807 1.00 89.94 432 LYS A O 1
ATOM 3477 N N . GLU A 1 433 ? 3.923 16.406 1.140 1.00 85.31 433 GLU A N 1
ATOM 3478 C CA . GLU A 1 433 ? 2.764 17.105 0.569 1.00 85.31 433 GLU A CA 1
ATOM 3479 C C . GLU A 1 433 ? 3.107 18.080 -0.572 1.00 85.31 433 GLU A C 1
ATOM 3481 O O . GLU A 1 433 ? 2.346 18.997 -0.901 1.00 85.31 433 GLU A O 1
ATOM 3486 N N . ASN A 1 434 ? 4.239 17.852 -1.238 1.00 83.12 434 ASN A N 1
ATOM 3487 C CA . ASN A 1 434 ? 4.693 18.629 -2.388 1.00 83.12 434 ASN A CA 1
ATOM 3488 C C . ASN A 1 434 ? 3.929 18.270 -3.674 1.00 83.12 434 ASN A C 1
ATOM 3490 O O . ASN A 1 434 ? 3.963 19.024 -4.650 1.00 83.12 434 ASN A O 1
ATOM 3494 N N . SER A 1 435 ? 3.289 17.097 -3.724 1.00 79.00 435 SER A N 1
ATOM 3495 C CA . SER A 1 435 ? 2.519 16.612 -4.877 1.00 79.00 435 SER A CA 1
ATOM 3496 C C . SER A 1 435 ? 1.493 15.546 -4.473 1.00 79.00 435 SER A C 1
ATOM 3498 O O . SER A 1 435 ? 1.519 15.072 -3.343 1.00 79.00 435 SER A O 1
ATOM 3500 N N . ASN A 1 436 ? 0.605 15.159 -5.401 1.00 77.56 436 ASN A N 1
ATOM 3501 C CA . ASN A 1 436 ? -0.318 14.022 -5.241 1.00 77.56 436 ASN A CA 1
ATOM 3502 C C . ASN A 1 436 ? -1.213 14.094 -3.991 1.00 77.56 436 ASN A C 1
ATOM 3504 O O . ASN A 1 436 ? -1.508 13.080 -3.369 1.00 77.56 436 ASN A O 1
ATOM 3508 N N . LYS A 1 437 ? -1.686 15.301 -3.650 1.00 78.19 437 LYS A N 1
ATOM 3509 C CA . LYS A 1 437 ? -2.599 15.548 -2.517 1.00 78.19 437 LYS A CA 1
ATOM 3510 C C . LYS A 1 437 ? -3.962 14.861 -2.661 1.00 78.19 437 LYS A C 1
ATOM 3512 O O . LYS A 1 437 ? -4.741 14.854 -1.721 1.00 78.19 437 LYS A O 1
ATOM 3517 N N . ASP A 1 438 ? -4.271 14.332 -3.847 1.00 80.50 438 ASP A N 1
ATOM 3518 C CA . ASP A 1 438 ? -5.468 13.537 -4.113 1.00 80.50 438 ASP A CA 1
ATOM 3519 C C . ASP A 1 438 ? -5.317 12.052 -3.745 1.00 80.50 438 ASP A C 1
ATOM 3521 O O . ASP A 1 438 ? -6.263 11.304 -3.982 1.00 80.50 438 ASP A O 1
ATOM 3525 N N . VAL A 1 439 ? -4.157 11.631 -3.228 1.00 85.81 439 VAL A N 1
ATOM 3526 C CA . VAL A 1 439 ? -3.844 10.254 -2.816 1.00 85.81 439 VAL A CA 1
ATOM 3527 C C . VAL A 1 439 ? -3.803 10.168 -1.294 1.00 85.81 439 VAL A C 1
ATOM 3529 O O . VAL A 1 439 ? -3.006 10.863 -0.661 1.00 85.81 439 VAL A O 1
ATOM 3532 N N . ASP A 1 440 ? -4.609 9.273 -0.727 1.00 86.38 440 ASP A N 1
ATOM 3533 C CA . ASP A 1 440 ? -4.707 9.109 0.725 1.00 86.38 440 ASP A CA 1
ATOM 3534 C C . ASP A 1 440 ? -3.599 8.193 1.257 1.00 86.38 440 ASP A C 1
ATOM 3536 O O . ASP A 1 440 ? -2.967 8.504 2.265 1.00 86.38 440 ASP A O 1
ATOM 3540 N N . LEU A 1 441 ? -3.324 7.087 0.556 1.00 88.69 441 LEU A N 1
ATOM 3541 C CA . LEU A 1 441 ? -2.376 6.056 0.987 1.00 88.69 441 LEU A CA 1
ATOM 3542 C C . LEU A 1 441 ? -1.563 5.510 -0.199 1.00 88.69 441 LEU A C 1
ATOM 3544 O O . LEU A 1 441 ? -2.097 5.302 -1.294 1.00 88.69 441 LEU A O 1
ATOM 3548 N N . ILE A 1 442 ? -0.275 5.233 0.029 1.00 90.88 442 ILE A N 1
ATOM 3549 C CA . ILE A 1 442 ? 0.603 4.550 -0.932 1.00 90.88 442 ILE A CA 1
ATOM 3550 C C . ILE A 1 442 ? 1.020 3.196 -0.362 1.00 90.88 442 ILE A C 1
ATOM 3552 O O . ILE A 1 442 ? 1.596 3.124 0.719 1.00 90.88 442 ILE A O 1
ATOM 3556 N N . VAL A 1 443 ? 0.793 2.132 -1.130 1.00 91.69 443 VAL A N 1
ATOM 3557 C CA . VAL A 1 443 ? 1.260 0.778 -0.821 1.00 91.69 443 VAL A CA 1
ATOM 3558 C C . VAL A 1 443 ? 2.378 0.422 -1.797 1.00 91.69 443 VAL A C 1
ATOM 3560 O O . VAL A 1 443 ? 2.135 0.226 -2.989 1.00 91.69 443 VAL A O 1
ATOM 3563 N N . SER A 1 444 ? 3.614 0.356 -1.304 1.00 93.19 444 SER A N 1
ATOM 3564 C CA . SER A 1 444 ? 4.785 -0.011 -2.107 1.00 93.19 444 SER A CA 1
ATOM 3565 C C . SER A 1 444 ? 5.121 -1.486 -1.920 1.00 93.19 444 SER A C 1
ATOM 3567 O O . SER A 1 444 ? 5.396 -1.925 -0.807 1.00 93.19 444 SER A O 1
ATOM 3569 N N . LEU A 1 445 ? 5.143 -2.245 -3.012 1.00 93.44 445 LEU A N 1
ATOM 3570 C CA . LEU A 1 445 ? 5.399 -3.683 -3.031 1.00 93.44 445 LEU A CA 1
ATOM 3571 C C . LEU A 1 445 ? 6.508 -4.008 -4.028 1.00 93.44 445 LEU A C 1
ATOM 3573 O O . LEU A 1 445 ? 6.616 -3.386 -5.085 1.00 93.44 445 LEU A O 1
ATOM 3577 N N . ASN A 1 446 ? 7.288 -5.039 -3.723 1.00 92.88 446 ASN A N 1
ATOM 3578 C CA . ASN A 1 446 ? 8.260 -5.611 -4.643 1.00 92.88 446 ASN A CA 1
ATOM 3579 C C . ASN A 1 446 ? 7.797 -7.008 -5.074 1.00 92.88 446 ASN A C 1
ATOM 3581 O O . ASN A 1 446 ? 7.436 -7.829 -4.231 1.00 92.88 446 ASN A O 1
ATOM 3585 N N . PHE A 1 447 ? 7.820 -7.310 -6.374 1.00 93.62 447 PHE A N 1
ATOM 3586 C CA . PHE A 1 447 ? 7.427 -8.628 -6.883 1.00 93.62 447 PHE A CA 1
ATOM 3587 C C . PHE A 1 447 ? 8.263 -9.777 -6.310 1.00 93.62 447 PHE A C 1
ATOM 3589 O O . PHE A 1 447 ? 7.728 -10.871 -6.130 1.00 93.62 447 PHE A O 1
ATOM 3596 N N . ARG A 1 448 ? 9.527 -9.533 -5.947 1.00 91.44 448 ARG A N 1
ATOM 3597 C CA . ARG A 1 448 ? 10.360 -10.511 -5.236 1.00 91.44 448 ARG A CA 1
ATOM 3598 C C . ARG A 1 448 ? 9.744 -10.904 -3.891 1.00 91.44 448 ARG A C 1
ATOM 3600 O O . ARG A 1 448 ? 9.663 -12.090 -3.577 1.00 91.44 448 ARG A O 1
ATOM 3607 N N . ASP A 1 449 ? 9.242 -9.930 -3.138 1.00 89.62 449 ASP A N 1
ATOM 3608 C CA . ASP A 1 449 ? 8.586 -10.173 -1.851 1.00 89.62 449 ASP A CA 1
ATOM 3609 C C . ASP A 1 449 ? 7.227 -10.855 -2.051 1.00 89.62 449 ASP A C 1
ATOM 3611 O O . ASP A 1 449 ? 6.837 -11.721 -1.266 1.00 89.62 449 ASP A O 1
ATOM 3615 N N . LEU A 1 450 ? 6.517 -10.532 -3.136 1.00 92.56 450 LEU A N 1
ATOM 3616 C CA . LEU A 1 450 ? 5.249 -11.181 -3.486 1.00 92.56 450 LEU A CA 1
ATOM 3617 C C . LEU A 1 450 ? 5.432 -12.663 -3.839 1.00 92.56 450 LEU A C 1
ATOM 3619 O O . LEU A 1 450 ? 4.582 -13.478 -3.472 1.00 92.56 450 LEU A O 1
ATOM 3623 N N . ASN A 1 451 ? 6.550 -13.037 -4.470 1.00 91.94 451 ASN A N 1
ATOM 3624 C CA . ASN A 1 451 ? 6.865 -14.439 -4.767 1.00 91.94 451 ASN A CA 1
ATOM 3625 C C . ASN A 1 451 ? 6.958 -15.289 -3.489 1.00 91.94 451 ASN A C 1
ATOM 3627 O O . ASN A 1 451 ? 6.493 -16.429 -3.477 1.00 91.94 451 ASN A O 1
ATOM 3631 N N . SER A 1 452 ? 7.481 -14.728 -2.391 1.00 89.50 452 SER A N 1
ATOM 3632 C CA . SER A 1 452 ? 7.570 -15.428 -1.096 1.00 89.50 452 SER A CA 1
ATOM 3633 C C . SER A 1 452 ? 6.201 -15.775 -0.491 1.00 89.50 452 SER A C 1
ATOM 3635 O O . SER A 1 452 ? 6.095 -16.643 0.372 1.00 89.50 452 SER A O 1
ATOM 3637 N N . ARG A 1 453 ? 5.133 -15.127 -0.974 1.00 87.81 453 ARG A N 1
ATOM 3638 C CA . ARG A 1 453 ? 3.749 -15.301 -0.513 1.00 87.81 453 ARG A CA 1
ATOM 3639 C C . ARG A 1 453 ? 2.889 -16.101 -1.492 1.00 87.81 453 ARG A C 1
ATOM 3641 O O . ARG A 1 453 ? 1.674 -16.148 -1.314 1.00 87.81 453 ARG A O 1
ATOM 3648 N N . ARG A 1 454 ? 3.482 -16.722 -2.519 1.00 86.38 454 ARG A N 1
ATOM 3649 C CA . ARG A 1 454 ? 2.750 -17.415 -3.598 1.00 86.38 454 ARG A CA 1
ATOM 3650 C C . ARG A 1 454 ? 1.804 -18.514 -3.102 1.00 86.38 454 ARG A C 1
ATOM 3652 O O . ARG A 1 454 ? 0.718 -18.667 -3.653 1.00 86.38 454 ARG A O 1
ATOM 3659 N N . ASP A 1 455 ? 2.203 -19.218 -2.044 1.00 84.62 455 ASP A N 1
ATOM 3660 C CA . ASP A 1 455 ? 1.471 -20.355 -1.475 1.00 84.62 455 ASP A CA 1
ATOM 3661 C C . ASP A 1 455 ? 0.496 -19.925 -0.360 1.00 84.62 455 ASP A C 1
ATOM 3663 O O . ASP A 1 455 ? -0.286 -20.732 0.142 1.00 84.62 455 ASP A O 1
ATOM 3667 N N . LYS A 1 456 ? 0.509 -18.642 0.029 1.00 89.62 456 LYS A N 1
ATOM 3668 C CA . LYS A 1 456 ? -0.378 -18.110 1.065 1.00 89.62 456 LYS A CA 1
ATOM 3669 C C . LYS A 1 456 ? -1.765 -17.850 0.479 1.00 89.62 456 LYS A C 1
ATOM 3671 O O . LYS A 1 456 ? -1.914 -17.103 -0.489 1.00 89.62 456 LYS A O 1
ATOM 3676 N N . VAL A 1 457 ? -2.783 -18.422 1.115 1.00 92.31 457 VAL A N 1
ATOM 3677 C CA . VAL A 1 457 ? -4.192 -18.114 0.848 1.00 92.31 457 VAL A CA 1
ATOM 3678 C C . VAL A 1 457 ? -4.638 -17.042 1.833 1.00 92.31 457 VAL A C 1
ATOM 3680 O O . VAL A 1 457 ? -4.590 -17.247 3.043 1.00 92.31 457 VAL A O 1
ATOM 3683 N N . GLN A 1 458 ? -5.022 -15.880 1.318 1.00 91.69 458 GLN A N 1
ATOM 3684 C CA . GLN A 1 458 ? -5.493 -14.747 2.119 1.00 91.69 458 GLN A CA 1
ATOM 3685 C C . GLN A 1 458 ? -6.425 -13.872 1.279 1.00 91.69 458 GLN A C 1
ATOM 3687 O O . GLN A 1 458 ? -6.466 -14.003 0.055 1.00 91.69 458 GLN A O 1
ATOM 3692 N N . SER A 1 459 ? -7.186 -12.993 1.922 1.00 91.12 459 SER A N 1
ATOM 3693 C CA . SER A 1 459 ? -8.022 -12.028 1.211 1.00 91.12 459 SER A CA 1
ATOM 3694 C C . SER A 1 459 ? -7.213 -10.797 0.774 1.00 91.12 459 SER A C 1
ATOM 3696 O O . SER A 1 459 ? -6.124 -10.538 1.298 1.00 91.12 459 SER A O 1
ATOM 3698 N N . MET A 1 460 ? -7.732 -10.015 -0.181 1.00 90.44 460 MET A N 1
ATOM 3699 C CA . MET A 1 460 ? -7.102 -8.739 -0.558 1.00 90.44 460 MET A CA 1
ATOM 3700 C C . MET A 1 460 ? -7.087 -7.769 0.626 1.00 90.44 460 MET A C 1
ATOM 3702 O O . MET A 1 460 ? -6.120 -7.032 0.818 1.00 90.44 460 MET A O 1
ATOM 3706 N N . LYS A 1 461 ? -8.142 -7.813 1.445 1.00 84.88 461 LYS A N 1
ATOM 3707 C CA . LYS A 1 461 ? -8.253 -7.031 2.670 1.00 84.88 461 LYS A CA 1
ATOM 3708 C C . LYS A 1 461 ? -7.100 -7.331 3.632 1.00 84.88 461 LYS A C 1
ATOM 3710 O O . LYS A 1 461 ? -6.400 -6.416 4.061 1.00 84.88 461 LYS A O 1
ATOM 3715 N N . ASP A 1 462 ? -6.887 -8.609 3.933 1.00 84.44 462 ASP A N 1
ATOM 3716 C CA . ASP A 1 462 ? -5.846 -9.039 4.875 1.00 84.44 462 ASP A CA 1
ATOM 3717 C C . ASP A 1 462 ? -4.448 -8.766 4.322 1.00 84.44 462 ASP A C 1
ATOM 3719 O O . ASP A 1 462 ? -3.544 -8.387 5.065 1.00 84.44 462 ASP A O 1
ATOM 3723 N N . PHE A 1 463 ? -4.273 -8.922 3.006 1.00 88.44 463 PHE A N 1
ATOM 3724 C CA . PHE A 1 463 ? -3.012 -8.623 2.346 1.00 88.44 463 PHE A CA 1
ATOM 3725 C C . PHE A 1 463 ? -2.618 -7.150 2.503 1.00 88.44 463 PHE A C 1
ATOM 3727 O O . PHE A 1 463 ? -1.503 -6.875 2.939 1.00 88.44 463 PHE A O 1
ATOM 3734 N N . VAL A 1 464 ? -3.525 -6.215 2.202 1.00 87.06 464 VAL A N 1
ATOM 3735 C CA . VAL A 1 464 ? -3.239 -4.777 2.331 1.00 87.06 464 VAL A CA 1
ATOM 3736 C C . VAL A 1 464 ? -3.058 -4.380 3.794 1.00 87.06 464 VAL A C 1
ATOM 3738 O O . VAL A 1 464 ? -2.102 -3.671 4.086 1.00 87.06 464 VAL A O 1
ATOM 3741 N N . ASN A 1 465 ? -3.894 -4.877 4.716 1.00 81.38 465 ASN A N 1
ATOM 3742 C CA . ASN A 1 465 ? -3.717 -4.626 6.155 1.00 81.38 465 ASN A CA 1
ATOM 3743 C C . ASN A 1 465 ? -2.315 -5.028 6.627 1.00 81.38 465 ASN A C 1
ATOM 3745 O O . ASN A 1 465 ? -1.645 -4.268 7.315 1.00 81.38 465 ASN A O 1
ATOM 3749 N N . HIS A 1 466 ? -1.845 -6.197 6.195 1.00 83.19 466 HIS A N 1
ATOM 3750 C CA . HIS A 1 466 ? -0.510 -6.668 6.532 1.00 83.19 466 HIS A CA 1
ATOM 3751 C C . HIS A 1 466 ? 0.607 -5.833 5.885 1.00 83.19 466 HIS A C 1
ATOM 3753 O O . HIS A 1 466 ? 1.679 -5.698 6.460 1.00 83.19 466 HIS A O 1
ATOM 3759 N N . CYS A 1 467 ? 0.390 -5.278 4.690 1.00 82.31 467 CYS A N 1
ATOM 3760 C CA . CYS A 1 467 ? 1.360 -4.385 4.048 1.00 82.31 467 CYS A CA 1
ATOM 3761 C C . CYS A 1 467 ? 1.462 -3.012 4.719 1.00 82.31 467 CYS A C 1
ATOM 3763 O O . CYS A 1 467 ? 2.490 -2.359 4.576 1.00 82.31 467 CYS A O 1
ATOM 3765 N N . LEU A 1 468 ? 0.405 -2.577 5.404 1.00 77.88 468 LEU A N 1
ATOM 3766 C CA . LEU A 1 468 ? 0.364 -1.313 6.136 1.00 77.88 468 LEU A CA 1
ATOM 3767 C C . LEU A 1 468 ? 0.892 -1.442 7.576 1.00 77.88 468 LEU A C 1
ATOM 3769 O O . LEU A 1 468 ? 0.944 -0.437 8.269 1.00 77.88 468 LEU A O 1
ATOM 3773 N N . ASP A 1 469 ? 1.290 -2.652 7.994 1.00 65.19 469 ASP A N 1
ATOM 3774 C CA . ASP A 1 469 ? 1.874 -2.975 9.307 1.00 65.19 469 ASP A CA 1
ATOM 3775 C C . ASP A 1 469 ? 1.061 -2.444 10.502 1.00 65.19 469 ASP A C 1
ATOM 3777 O O . ASP A 1 469 ? 1.607 -2.041 11.527 1.00 65.19 469 ASP A O 1
ATOM 3781 N N . ASP A 1 470 ? -0.269 -2.423 10.361 1.00 55.31 470 ASP A N 1
ATOM 3782 C CA . ASP A 1 470 ? -1.145 -1.785 11.339 1.00 55.31 470 ASP A CA 1
ATOM 3783 C C . ASP A 1 470 ? -2.202 -2.745 11.904 1.00 55.31 470 ASP A C 1
ATOM 3785 O O . ASP A 1 470 ? -3.372 -2.760 11.505 1.00 55.31 470 ASP A O 1
ATOM 3789 N N . ASP A 1 471 ? -1.793 -3.525 12.910 1.00 47.62 471 ASP A N 1
ATOM 3790 C CA . ASP A 1 471 ? -2.712 -4.247 13.802 1.00 47.62 471 ASP A CA 1
ATOM 3791 C C . ASP A 1 471 ? -3.606 -3.282 14.622 1.00 47.62 471 ASP A C 1
ATOM 3793 O O . ASP A 1 471 ? -4.600 -3.710 15.220 1.00 47.62 471 ASP A O 1
ATOM 3797 N N . LYS A 1 472 ? -3.296 -1.972 14.648 1.00 49.34 472 LYS A N 1
ATOM 3798 C CA . LYS A 1 472 ? -4.054 -0.938 15.370 1.00 49.34 472 LYS A CA 1
ATOM 3799 C C . LYS A 1 472 ? -5.094 -0.228 14.506 1.00 49.34 472 LYS A C 1
ATOM 3801 O O . LYS A 1 472 ? -5.913 0.470 15.091 1.00 49.34 472 LYS A O 1
ATOM 3806 N N . GLN A 1 473 ? -5.147 -0.415 13.181 1.00 55.22 473 GLN A N 1
ATOM 3807 C CA . GLN A 1 473 ? -6.160 0.229 12.314 1.00 55.22 473 GLN A CA 1
ATOM 3808 C C . GLN A 1 473 ? -6.658 -0.637 11.143 1.00 55.22 473 GLN A C 1
ATOM 3810 O O . GLN A 1 473 ? -7.071 -0.132 10.090 1.00 55.22 473 GLN A O 1
ATOM 3815 N N . ALA A 1 474 ? -6.679 -1.960 11.321 1.00 50.75 474 ALA A N 1
ATOM 3816 C CA . ALA A 1 474 ? -7.321 -2.865 10.374 1.00 50.75 474 ALA A CA 1
ATOM 3817 C C . ALA A 1 474 ? -8.745 -2.368 10.031 1.00 50.75 474 ALA A C 1
ATOM 3819 O O . ALA A 1 474 ? -9.550 -2.123 10.926 1.00 50.75 474 ALA A O 1
ATOM 3820 N N . GLU A 1 475 ? -9.055 -2.271 8.730 1.00 59.50 475 GLU A N 1
ATOM 3821 C CA . GLU A 1 475 ? -10.339 -1.827 8.135 1.00 59.50 475 GLU A CA 1
ATOM 3822 C C . GLU A 1 475 ? -10.495 -0.336 7.778 1.00 59.50 475 GLU A C 1
ATOM 3824 O O . GLU A 1 475 ? -11.434 -0.018 7.046 1.00 59.50 475 GLU A O 1
ATOM 3829 N N . VAL A 1 476 ? -9.579 0.557 8.168 1.00 63.91 476 VAL A N 1
ATOM 3830 C CA . VAL A 1 476 ? -9.729 2.012 7.931 1.00 63.91 476 VAL A CA 1
ATOM 3831 C C . VAL A 1 476 ? -9.716 2.392 6.441 1.00 63.91 476 VAL A C 1
ATOM 3833 O O . VAL A 1 476 ? -10.539 3.188 5.987 1.00 63.91 476 VAL A O 1
ATOM 3836 N N . TRP A 1 477 ? -8.842 1.774 5.643 1.00 71.00 477 TRP A N 1
ATOM 3837 C CA . TRP A 1 477 ? -8.737 2.047 4.202 1.00 71.00 477 TRP A CA 1
ATOM 3838 C C . TRP A 1 477 ? -9.865 1.411 3.371 1.00 71.00 477 TRP A C 1
ATOM 3840 O O . TRP A 1 477 ? -10.133 1.853 2.259 1.00 71.00 477 TRP A O 1
ATOM 3850 N N . ASN A 1 478 ? -10.550 0.386 3.896 1.00 62.97 478 ASN A N 1
ATOM 3851 C CA . ASN A 1 478 ? -11.629 -0.320 3.191 1.00 62.97 478 ASN A CA 1
ATOM 3852 C C . ASN A 1 478 ? -12.948 0.482 3.170 1.00 62.97 478 ASN A C 1
ATOM 3854 O O . ASN A 1 478 ? -13.975 0.024 2.666 1.00 62.97 478 ASN A O 1
ATOM 3858 N N . ASN A 1 479 ? -12.959 1.696 3.723 1.00 57.31 479 ASN A N 1
ATOM 3859 C CA . ASN A 1 479 ? -14.075 2.600 3.520 1.00 57.31 479 ASN A CA 1
ATOM 3860 C C . ASN A 1 479 ? -14.039 3.143 2.082 1.00 57.31 479 ASN A C 1
ATOM 3862 O O . ASN A 1 479 ? -13.004 3.584 1.590 1.00 57.31 479 ASN A O 1
ATOM 3866 N N . SER A 1 480 ? -15.196 3.154 1.421 1.00 51.28 480 SER A N 1
ATOM 3867 C CA . SER A 1 480 ? -15.400 3.483 -0.004 1.00 51.28 480 SER A CA 1
ATOM 3868 C C . SER A 1 480 ? -14.911 4.866 -0.495 1.00 51.28 480 SER A C 1
ATOM 3870 O O . SER A 1 480 ? -15.159 5.223 -1.647 1.00 51.28 480 SER A O 1
ATOM 3872 N N . GLN A 1 481 ? -14.232 5.646 0.349 1.00 62.62 481 GLN A N 1
ATOM 3873 C CA . GLN A 1 481 ? -13.721 6.989 0.069 1.00 62.62 481 GLN A CA 1
ATOM 3874 C C . GLN A 1 481 ? -12.185 7.093 0.057 1.00 62.62 481 GLN A C 1
ATOM 3876 O O . GLN A 1 481 ? -11.685 8.115 -0.407 1.00 62.62 481 GLN A O 1
ATOM 3881 N N . CYS A 1 482 ? -11.445 6.074 0.514 1.00 76.06 482 CYS A N 1
ATOM 3882 C CA . CYS A 1 482 ? -9.979 6.097 0.529 1.00 76.06 482 CYS A CA 1
ATOM 3883 C C . CYS A 1 482 ? -9.405 5.802 -0.869 1.00 76.06 482 CYS A C 1
ATOM 3885 O O . CYS A 1 482 ? -9.805 4.836 -1.518 1.00 76.06 482 CYS A O 1
ATOM 3887 N N . LYS A 1 483 ? -8.479 6.638 -1.345 1.00 84.44 483 LYS A N 1
ATOM 3888 C CA . LYS A 1 483 ? -7.797 6.504 -2.638 1.00 84.44 483 LYS A CA 1
ATOM 3889 C C . LYS A 1 483 ? -6.395 5.947 -2.444 1.00 84.44 483 LYS A C 1
ATOM 3891 O O . LYS A 1 483 ? -5.483 6.663 -2.016 1.00 84.44 483 LYS A O 1
ATOM 3896 N N . LEU A 1 484 ? -6.215 4.695 -2.844 1.00 88.81 484 LEU A N 1
ATOM 3897 C CA . LEU A 1 484 ? -4.940 3.996 -2.777 1.00 88.81 484 LEU A CA 1
ATOM 3898 C C . LEU A 1 484 ? -4.147 4.137 -4.079 1.00 88.81 484 LEU A C 1
ATOM 3900 O O . LEU A 1 484 ? -4.684 4.110 -5.195 1.00 88.81 484 LEU A O 1
ATOM 3904 N N . VAL A 1 485 ? -2.828 4.219 -3.929 1.00 92.50 485 VAL A N 1
ATOM 3905 C CA . VAL A 1 485 ? -1.866 4.023 -5.016 1.00 92.50 485 VAL A CA 1
ATOM 3906 C C . VAL A 1 485 ? -0.984 2.828 -4.684 1.00 92.50 485 VAL A C 1
ATOM 3908 O O . VAL A 1 485 ? -0.275 2.831 -3.684 1.00 92.50 485 VAL A O 1
ATOM 3911 N N . PHE A 1 486 ? -0.982 1.826 -5.557 1.00 94.75 486 PHE A N 1
ATOM 3912 C CA . PHE A 1 486 ? -0.060 0.698 -5.480 1.00 94.75 486 PHE A CA 1
ATOM 3913 C C . PHE A 1 486 ? 1.163 0.965 -6.351 1.00 94.75 486 PHE A C 1
ATOM 3915 O O . PHE A 1 486 ? 1.029 1.163 -7.560 1.00 94.75 486 PHE A O 1
ATOM 3922 N N . ILE A 1 487 ? 2.351 0.930 -5.756 1.00 96.25 487 ILE A N 1
ATOM 3923 C CA . ILE A 1 487 ? 3.622 0.933 -6.481 1.00 96.25 487 ILE A CA 1
ATOM 3924 C C . ILE A 1 487 ? 4.137 -0.503 -6.496 1.00 96.25 487 ILE A C 1
ATOM 3926 O O . ILE A 1 487 ? 4.364 -1.080 -5.438 1.00 96.25 487 ILE A O 1
ATOM 3930 N N . LEU A 1 488 ? 4.298 -1.089 -7.682 1.00 95.94 488 LEU A N 1
ATOM 3931 C CA . LEU A 1 488 ? 4.786 -2.458 -7.856 1.00 95.94 488 LEU A CA 1
ATOM 3932 C C . LEU A 1 488 ? 6.153 -2.433 -8.551 1.00 95.94 488 LEU A C 1
ATOM 3934 O O . LEU A 1 488 ? 6.233 -2.139 -9.747 1.00 95.94 488 LEU A O 1
ATOM 3938 N N . ASP A 1 489 ? 7.216 -2.746 -7.812 1.00 95.19 489 ASP A N 1
ATOM 3939 C CA . ASP A 1 489 ? 8.593 -2.771 -8.318 1.00 95.19 489 ASP A CA 1
ATOM 3940 C C . ASP A 1 489 ? 9.040 -4.182 -8.728 1.00 95.19 489 ASP A C 1
ATOM 3942 O O . ASP A 1 489 ? 8.736 -5.167 -8.054 1.00 95.19 489 ASP A O 1
ATOM 3946 N N . GLY A 1 490 ? 9.776 -4.275 -9.837 1.00 93.75 490 GLY A N 1
ATOM 3947 C CA . GLY A 1 490 ? 10.482 -5.484 -10.252 1.00 93.75 490 GLY A CA 1
ATOM 3948 C C . GLY A 1 490 ? 9.638 -6.532 -10.978 1.00 93.75 490 GLY A C 1
ATOM 3949 O O . GLY A 1 490 ? 9.855 -7.722 -10.773 1.00 93.75 490 GLY A O 1
ATOM 3950 N N . LEU A 1 491 ? 8.688 -6.151 -11.844 1.00 95.06 491 LEU A N 1
ATOM 3951 C CA . LEU A 1 491 ? 7.822 -7.119 -12.559 1.00 95.06 491 LEU A CA 1
ATOM 3952 C C . LEU A 1 491 ? 8.603 -8.208 -13.332 1.00 95.06 491 LEU A C 1
ATOM 3954 O O . LEU A 1 491 ? 8.134 -9.343 -13.477 1.00 95.06 491 LEU A O 1
ATOM 3958 N N . GLU A 1 492 ? 9.815 -7.914 -13.805 1.00 92.38 492 GLU A N 1
ATOM 3959 C CA . GLU A 1 492 ? 10.694 -8.903 -14.438 1.00 92.38 492 GLU A CA 1
ATOM 3960 C C . GLU A 1 492 ? 11.049 -10.071 -13.507 1.00 92.38 492 GLU A C 1
ATOM 3962 O O . GLU A 1 492 ? 11.220 -11.188 -13.993 1.00 92.38 492 GLU A O 1
ATOM 3967 N N . GLU A 1 493 ? 11.055 -9.843 -12.194 1.00 93.06 493 GLU A N 1
ATOM 3968 C CA . GLU A 1 493 ? 11.346 -10.828 -11.147 1.00 93.06 493 GLU A CA 1
ATOM 3969 C C . GLU A 1 493 ? 10.093 -11.574 -10.665 1.00 93.06 493 GLU A C 1
ATOM 3971 O O . GLU A 1 493 ? 10.194 -12.479 -9.847 1.00 93.06 493 GLU A O 1
ATOM 3976 N N . CYS A 1 494 ? 8.900 -11.233 -11.165 1.00 94.12 494 CYS A N 1
ATOM 3977 C CA . CYS A 1 494 ? 7.668 -11.939 -10.811 1.00 94.12 494 CYS A CA 1
ATOM 3978 C C . CYS A 1 494 ? 7.707 -13.404 -11.286 1.00 94.12 494 CYS A C 1
ATOM 3980 O O . CYS A 1 494 ? 7.797 -13.662 -12.490 1.00 94.12 494 CYS A O 1
ATOM 3982 N N . GLU A 1 495 ? 7.621 -14.348 -10.350 1.00 94.00 495 GLU A N 1
ATOM 3983 C CA . GLU A 1 495 ? 7.563 -15.795 -10.611 1.00 94.00 495 GLU A CA 1
ATOM 3984 C C . GLU A 1 495 ? 6.123 -16.318 -10.656 1.00 94.00 495 GLU A C 1
ATOM 3986 O O . GLU A 1 495 ? 5.880 -17.460 -11.049 1.00 94.00 495 GLU A O 1
ATOM 3991 N N . LEU A 1 496 ? 5.157 -15.489 -10.253 1.00 92.00 496 LEU A N 1
ATOM 3992 C CA . LEU A 1 496 ? 3.745 -15.839 -10.297 1.00 92.00 496 LEU A CA 1
ATOM 3993 C C . LEU A 1 496 ? 3.287 -16.013 -11.759 1.00 92.00 496 LEU A C 1
ATOM 3995 O O . LEU A 1 496 ? 3.720 -15.250 -12.629 1.00 92.00 496 LEU A O 1
ATOM 3999 N N . PRO A 1 497 ? 2.397 -16.980 -12.055 1.00 91.94 497 PRO A N 1
ATOM 4000 C CA . PRO A 1 497 ? 1.928 -17.238 -13.418 1.00 91.94 497 PRO A CA 1
ATOM 4001 C C . PRO A 1 497 ? 1.268 -16.041 -14.120 1.00 91.94 497 PRO A C 1
ATOM 4003 O O . PRO A 1 497 ? 1.247 -15.995 -15.349 1.00 91.94 497 PRO A O 1
ATOM 4006 N N . LEU A 1 498 ? 0.691 -15.115 -13.350 1.00 92.94 498 LEU A N 1
ATOM 4007 C CA . LEU A 1 498 ? -0.129 -13.983 -13.771 1.00 92.94 498 LEU A CA 1
ATOM 4008 C C . LEU A 1 498 ? -1.178 -14.387 -14.810 1.00 92.94 498 LEU A C 1
ATOM 4010 O O . LEU A 1 498 ? -1.271 -13.821 -15.902 1.00 92.94 498 LEU A O 1
ATOM 4014 N N . ASN A 1 499 ? -1.985 -15.403 -14.491 1.00 92.25 499 ASN A N 1
ATOM 4015 C CA . ASN A 1 499 ? -2.918 -15.962 -15.465 1.00 92.25 499 ASN A CA 1
ATOM 4016 C C . ASN A 1 499 ? -4.224 -15.159 -15.582 1.00 92.25 499 ASN A C 1
ATOM 4018 O O . ASN A 1 499 ? -5.281 -15.569 -15.102 1.00 92.25 499 ASN A O 1
ATOM 4022 N N . PHE A 1 500 ? -4.174 -14.041 -16.307 1.00 93.25 500 PHE A N 1
ATOM 4023 C CA . PHE A 1 500 ? -5.322 -13.150 -16.523 1.00 93.25 500 PHE A CA 1
ATOM 4024 C C . PHE A 1 500 ? -6.556 -13.827 -17.147 1.00 93.25 500 PHE A C 1
ATOM 4026 O O . PHE A 1 500 ? -7.667 -13.340 -16.955 1.00 93.25 500 PHE A O 1
ATOM 4033 N N . LYS A 1 501 ? -6.393 -14.946 -17.868 1.00 90.19 501 LYS A N 1
ATOM 4034 C CA . LYS A 1 501 ? -7.508 -15.655 -18.522 1.00 90.19 501 LYS A CA 1
ATOM 4035 C C . LYS A 1 501 ? -8.128 -16.754 -17.661 1.00 90.19 501 LYS A C 1
ATOM 4037 O O . LYS A 1 501 ? -9.331 -16.961 -17.746 1.00 90.19 501 LYS A O 1
ATOM 4042 N N . LYS A 1 502 ? -7.320 -17.496 -16.894 1.00 90.81 502 LYS A N 1
ATOM 4043 C CA . LYS A 1 502 ? -7.807 -18.630 -16.084 1.00 90.81 502 LYS A CA 1
ATOM 4044 C C . LYS A 1 502 ? -8.204 -18.233 -14.667 1.00 90.81 502 LYS A C 1
ATOM 4046 O O . LYS A 1 502 ? -9.020 -18.928 -14.069 1.00 90.81 502 LYS A O 1
ATOM 4051 N N . ASN A 1 503 ? -7.615 -17.174 -14.118 1.00 93.94 503 ASN A N 1
ATOM 4052 C CA . ASN A 1 503 ? -7.908 -16.770 -12.750 1.00 93.94 503 ASN A CA 1
ATOM 4053 C C . ASN A 1 503 ? -9.344 -16.265 -12.643 1.00 93.94 503 ASN A C 1
ATOM 4055 O O . ASN A 1 503 ? -9.766 -15.434 -13.451 1.00 93.94 503 ASN A O 1
ATOM 4059 N N . LYS A 1 504 ? -10.062 -16.766 -11.629 1.00 92.75 504 LYS A N 1
ATOM 4060 C CA . LYS A 1 504 ? -11.413 -16.308 -11.295 1.00 92.75 504 LYS A CA 1
ATOM 4061 C C . LYS A 1 504 ? -11.412 -14.803 -11.051 1.00 92.75 504 LYS A C 1
ATOM 4063 O O . LYS A 1 504 ? -10.471 -14.273 -10.451 1.00 92.75 504 LYS A O 1
ATOM 4068 N N . ASP A 1 505 ? -12.465 -14.139 -11.504 1.00 92.25 505 ASP A N 1
ATOM 4069 C CA . ASP A 1 505 ? -12.664 -12.734 -11.192 1.00 92.25 505 ASP A CA 1
ATOM 4070 C C . ASP A 1 505 ? -13.147 -12.608 -9.744 1.00 92.25 505 ASP A C 1
ATOM 4072 O O . ASP A 1 505 ? -14.089 -13.280 -9.329 1.00 92.25 505 ASP A O 1
ATOM 4076 N N . LEU A 1 506 ? -12.459 -11.769 -8.980 1.00 91.38 506 LEU A N 1
ATOM 4077 C CA . LEU A 1 506 ? -12.771 -11.444 -7.597 1.00 91.38 506 LEU A CA 1
ATOM 4078 C C . LEU A 1 506 ? -13.275 -10.010 -7.523 1.00 91.38 506 LEU A C 1
ATOM 4080 O O . LEU A 1 506 ? -12.658 -9.104 -8.081 1.00 91.38 506 LEU A O 1
ATOM 4084 N N . VAL A 1 507 ? -14.376 -9.821 -6.804 1.00 86.69 507 VAL A N 1
ATOM 4085 C CA . VAL A 1 507 ? -14.948 -8.501 -6.498 1.00 86.69 507 VAL A CA 1
ATOM 4086 C C . VAL A 1 507 ? -15.024 -8.251 -4.992 1.00 86.69 507 VAL A C 1
ATOM 4088 O O . VAL A 1 507 ? -14.908 -7.104 -4.567 1.00 86.69 507 VAL A O 1
ATOM 4091 N N . ASP A 1 508 ? -15.147 -9.314 -4.191 1.00 81.38 508 ASP A N 1
ATOM 4092 C CA . ASP A 1 508 ? -15.126 -9.243 -2.734 1.00 81.38 508 ASP A CA 1
ATOM 4093 C C . ASP A 1 508 ? -13.686 -9.142 -2.215 1.00 81.38 508 ASP A C 1
ATOM 4095 O O . ASP A 1 508 ? -12.825 -9.976 -2.507 1.00 81.38 508 ASP A O 1
ATOM 4099 N N . LEU A 1 509 ? -13.429 -8.126 -1.391 1.00 85.56 509 LEU A N 1
ATOM 4100 C CA . LEU A 1 509 ? -12.138 -7.923 -0.737 1.00 85.56 509 LEU A CA 1
ATOM 4101 C C . LEU A 1 509 ? -11.857 -8.945 0.368 1.00 85.56 509 LEU A C 1
ATOM 4103 O O . LEU A 1 509 ? -10.691 -9.091 0.740 1.00 85.56 509 LEU A O 1
ATOM 4107 N N . LYS A 1 510 ? -12.887 -9.624 0.893 1.00 84.25 510 LYS A N 1
ATOM 4108 C CA . LYS A 1 510 ? -12.778 -10.651 1.942 1.00 84.25 510 LYS A CA 1
ATOM 4109 C C . LYS A 1 510 ? -12.617 -12.062 1.380 1.00 84.25 510 LYS A C 1
ATOM 4111 O O . LYS A 1 510 ? -12.232 -12.963 2.124 1.00 84.25 510 LYS A O 1
ATOM 4116 N N . GLU A 1 511 ? -12.875 -12.269 0.092 1.00 87.50 511 GLU A N 1
ATOM 4117 C CA . GLU A 1 511 ? -12.719 -13.583 -0.519 1.00 87.50 511 GLU A CA 1
ATOM 4118 C C . GLU A 1 511 ? -11.238 -13.984 -0.544 1.00 87.50 511 GLU A C 1
ATOM 4120 O O . GLU A 1 511 ? -10.389 -13.319 -1.143 1.00 87.50 511 GLU A O 1
ATOM 4125 N N . ALA A 1 512 ? -10.919 -15.087 0.133 1.00 92.56 512 ALA A N 1
ATOM 4126 C CA . ALA A 1 512 ? -9.559 -15.592 0.206 1.00 92.56 512 ALA A CA 1
ATOM 4127 C C . ALA A 1 512 ? -9.142 -16.258 -1.114 1.00 92.56 512 ALA A C 1
ATOM 4129 O O . ALA A 1 512 ? -9.868 -17.077 -1.693 1.00 92.56 512 ALA A O 1
ATOM 4130 N N . ALA A 1 513 ? -7.945 -15.925 -1.589 1.00 94.38 513 ALA A N 1
ATOM 4131 C CA . ALA A 1 513 ? -7.384 -16.475 -2.813 1.00 94.38 513 ALA A CA 1
ATOM 4132 C C . ALA A 1 513 ? -5.850 -16.522 -2.761 1.00 94.38 513 ALA A C 1
ATOM 4134 O O . ALA A 1 513 ? -5.225 -16.034 -1.820 1.00 94.38 513 ALA A O 1
ATOM 4135 N N . SER A 1 514 ? -5.239 -17.141 -3.773 1.00 95.31 514 SER A N 1
ATOM 4136 C CA . SER A 1 514 ? -3.784 -17.125 -3.933 1.00 95.31 514 SER A CA 1
ATOM 4137 C C . SER A 1 514 ? -3.295 -15.750 -4.390 1.00 95.31 514 SER A C 1
ATOM 4139 O O . SER A 1 514 ? -4.033 -14.991 -5.025 1.00 95.31 514 SER A O 1
ATOM 4141 N N . MET A 1 515 ? -2.018 -15.453 -4.138 1.00 95.06 515 MET A N 1
ATOM 4142 C CA . MET A 1 515 ? -1.403 -14.183 -4.544 1.00 95.06 515 MET A CA 1
ATOM 4143 C C . MET A 1 515 ? -1.520 -13.916 -6.055 1.00 95.06 515 MET A C 1
ATOM 4145 O O . MET A 1 515 ? -1.746 -12.782 -6.469 1.00 95.06 515 MET A O 1
ATOM 4149 N N . ASP A 1 516 ? -1.435 -14.962 -6.883 1.00 95.12 516 ASP A N 1
ATOM 4150 C CA . ASP A 1 516 ? -1.611 -14.852 -8.335 1.00 95.12 516 ASP A CA 1
ATOM 4151 C C . ASP A 1 516 ? -3.008 -14.329 -8.716 1.00 95.12 516 ASP A C 1
ATOM 4153 O O . ASP A 1 516 ? -3.159 -13.414 -9.532 1.00 95.12 516 ASP A O 1
ATOM 4157 N N . VAL A 1 517 ? -4.047 -14.869 -8.071 1.00 95.81 517 VAL A N 1
ATOM 4158 C CA . VAL A 1 517 ? -5.434 -14.443 -8.285 1.00 95.81 517 VAL A CA 1
ATOM 4159 C C . VAL A 1 517 ? -5.634 -13.018 -7.763 1.00 95.81 517 VAL A C 1
ATOM 4161 O O . VAL A 1 517 ? -6.224 -12.205 -8.471 1.00 95.81 517 VAL A O 1
ATOM 4164 N N . LEU A 1 518 ? -5.104 -12.673 -6.585 1.00 95.75 518 LEU A N 1
ATOM 4165 C CA . LEU A 1 518 ? -5.224 -11.319 -6.028 1.00 95.75 518 LEU A CA 1
ATOM 4166 C C . LEU A 1 518 ? -4.577 -10.260 -6.938 1.00 95.75 518 LEU A C 1
ATOM 4168 O O . LEU A 1 518 ? -5.223 -9.272 -7.288 1.00 95.75 518 LEU A O 1
ATOM 4172 N N . LEU A 1 519 ? -3.333 -10.479 -7.381 1.00 95.25 519 LEU A N 1
ATOM 4173 C CA . LEU A 1 519 ? -2.607 -9.514 -8.216 1.00 95.25 519 LEU A CA 1
ATOM 4174 C C . LEU A 1 519 ? -3.224 -9.358 -9.605 1.00 95.25 519 LEU A C 1
ATOM 4176 O O . LEU A 1 519 ? -3.352 -8.236 -10.096 1.00 95.25 519 LEU A O 1
ATOM 4180 N N . THR A 1 520 ? -3.636 -10.460 -10.238 1.00 96.06 520 THR A N 1
ATOM 4181 C CA . THR A 1 520 ? -4.312 -10.378 -11.543 1.00 96.06 520 THR A CA 1
ATOM 4182 C C . THR A 1 520 ? -5.620 -9.598 -11.443 1.00 96.06 520 THR A C 1
ATOM 4184 O O . THR A 1 520 ? -5.878 -8.759 -12.302 1.00 96.06 520 THR A O 1
ATOM 4187 N N . ASN A 1 521 ? -6.403 -9.787 -10.377 1.00 96.19 521 ASN A N 1
ATOM 4188 C CA . ASN A 1 521 ? -7.638 -9.036 -10.145 1.00 96.19 521 ASN A CA 1
ATOM 4189 C C . ASN A 1 521 ? -7.402 -7.555 -9.793 1.00 96.19 521 ASN A C 1
ATOM 4191 O O . ASN A 1 521 ? -8.125 -6.684 -10.280 1.00 96.19 521 ASN A O 1
ATOM 4195 N N . LEU A 1 522 ? -6.350 -7.240 -9.030 1.00 95.19 522 LEU A N 1
ATOM 4196 C CA . LEU A 1 522 ? -5.944 -5.856 -8.760 1.00 95.19 522 LEU A CA 1
ATOM 4197 C C . LEU A 1 522 ? -5.567 -5.110 -10.055 1.00 95.19 522 LEU A C 1
ATOM 4199 O O . LEU A 1 522 ? -6.014 -3.979 -10.282 1.00 95.19 522 LEU A O 1
ATOM 4203 N N . ILE A 1 523 ? -4.781 -5.761 -10.923 1.00 94.88 523 ILE A N 1
ATOM 4204 C CA . ILE A 1 523 ? -4.336 -5.211 -12.214 1.00 94.88 523 ILE A CA 1
ATOM 4205 C C . ILE A 1 523 ? -5.508 -5.088 -13.201 1.00 94.88 523 ILE A C 1
ATOM 4207 O O . ILE A 1 523 ? -5.638 -4.045 -13.845 1.00 94.88 523 ILE A O 1
ATOM 4211 N N . LYS A 1 524 ? -6.386 -6.103 -13.283 1.00 93.75 524 LYS A N 1
ATOM 4212 C CA . LYS A 1 524 ? -7.646 -6.048 -14.053 1.00 93.75 524 LYS A CA 1
ATOM 4213 C C . LYS A 1 524 ? -8.544 -4.896 -13.600 1.00 93.75 524 LYS A C 1
ATOM 4215 O O . LYS A 1 524 ? -9.253 -4.309 -14.412 1.00 93.75 524 LYS A O 1
ATOM 4220 N N . GLY A 1 525 ? -8.507 -4.582 -12.306 1.00 91.06 525 GLY A N 1
ATOM 4221 C CA . GLY A 1 525 ? -9.398 -3.622 -11.667 1.00 91.06 525 GLY A CA 1
ATOM 4222 C C . GLY A 1 525 ? -10.760 -4.192 -11.292 1.00 91.06 525 GLY A C 1
ATOM 4223 O O . GLY A 1 525 ? -11.686 -3.420 -11.081 1.00 91.06 525 GLY A O 1
ATOM 4224 N N . THR A 1 526 ? -10.888 -5.515 -11.203 1.00 91.00 526 THR A N 1
ATOM 4225 C CA . THR A 1 526 ? -12.051 -6.189 -10.602 1.00 91.00 526 THR A CA 1
ATOM 4226 C C . THR A 1 526 ? -12.029 -6.036 -9.080 1.00 91.00 526 THR A C 1
ATOM 4228 O O . THR A 1 526 ? -13.052 -5.713 -8.480 1.00 91.00 526 THR A O 1
ATOM 4231 N N . LEU A 1 527 ? -10.835 -6.127 -8.479 1.00 90.50 527 LEU A N 1
ATOM 4232 C CA . LEU A 1 527 ? -10.572 -5.671 -7.118 1.00 90.50 527 LEU A CA 1
ATOM 4233 C C . LEU A 1 527 ? -10.062 -4.229 -7.135 1.00 90.50 527 LEU A C 1
ATOM 4235 O O . LEU A 1 527 ? -9.199 -3.865 -7.940 1.00 90.50 527 LEU A O 1
ATOM 4239 N N . LEU A 1 528 ? -10.569 -3.421 -6.200 1.00 87.94 528 LEU A N 1
ATOM 4240 C CA . LEU A 1 528 ? -10.130 -2.038 -5.988 1.00 87.94 528 LEU A CA 1
ATOM 4241 C C . LEU A 1 528 ? -10.240 -1.151 -7.247 1.00 87.94 528 LEU A C 1
ATOM 4243 O O . LEU A 1 528 ? -9.263 -0.501 -7.608 1.00 87.94 528 LEU A O 1
ATOM 4247 N N . PRO A 1 529 ? -11.396 -1.092 -7.948 1.00 87.00 529 PRO A N 1
ATOM 4248 C CA . PRO A 1 529 ? -11.563 -0.487 -9.288 1.00 87.00 529 PRO A CA 1
ATOM 4249 C C . PRO A 1 529 ? -11.298 1.028 -9.378 1.00 87.00 529 PRO A C 1
ATOM 4251 O O . PRO A 1 529 ? -11.103 1.576 -10.471 1.00 87.00 529 PRO A O 1
ATOM 4254 N N . SER A 1 530 ? -11.309 1.728 -8.246 1.00 84.56 530 SER A N 1
ATOM 4255 C CA . SER A 1 530 ? -11.058 3.173 -8.178 1.00 84.56 530 SER A CA 1
ATOM 4256 C C . SER A 1 530 ? -9.588 3.519 -7.951 1.00 84.56 530 SER A C 1
ATOM 4258 O O . SER A 1 530 ? -9.174 4.625 -8.303 1.00 84.56 530 SER A O 1
ATOM 4260 N N . ASP A 1 531 ? -8.811 2.570 -7.431 1.00 88.12 531 ASP A N 1
ATOM 4261 C CA . ASP A 1 531 ? -7.420 2.777 -7.034 1.00 88.12 531 ASP A CA 1
ATOM 4262 C C . ASP A 1 531 ? -6.470 2.804 -8.227 1.00 88.12 531 ASP A C 1
ATOM 4264 O O . ASP A 1 531 ? -6.825 2.438 -9.351 1.00 88.12 531 ASP A O 1
ATOM 4268 N N . ARG A 1 532 ? -5.258 3.303 -8.019 1.00 91.50 532 ARG A N 1
ATOM 4269 C CA . ARG A 1 532 ? -4.286 3.491 -9.100 1.00 91.50 532 ARG A CA 1
ATOM 4270 C C . ARG A 1 532 ? -3.080 2.585 -8.902 1.00 91.50 532 ARG A C 1
ATOM 4272 O O . ARG A 1 532 ? -2.702 2.266 -7.782 1.00 91.50 532 ARG A O 1
ATOM 4279 N N . LEU A 1 533 ? -2.467 2.185 -10.007 1.00 95.19 533 LEU A N 1
ATOM 4280 C CA . LEU A 1 533 ? -1.297 1.323 -10.032 1.00 95.19 533 LEU A CA 1
ATOM 4281 C C . LEU A 1 533 ? -0.167 1.999 -10.802 1.00 95.19 533 LEU A C 1
ATOM 4283 O O . LEU A 1 533 ? -0.362 2.464 -11.928 1.00 95.19 533 LEU A O 1
ATOM 4287 N N . TRP A 1 534 ? 1.029 1.964 -10.231 1.00 96.06 534 TRP A N 1
ATOM 4288 C CA . TRP A 1 534 ? 2.269 2.277 -10.916 1.00 96.06 534 TRP A CA 1
ATOM 4289 C C . TRP A 1 534 ? 3.212 1.079 -10.836 1.00 96.06 534 TRP A C 1
ATOM 4291 O O . TRP A 1 534 ? 3.784 0.768 -9.799 1.00 96.06 534 TRP A O 1
ATOM 4301 N N . ILE A 1 535 ? 3.352 0.388 -11.960 1.00 96.38 535 ILE A N 1
ATOM 4302 C CA . ILE A 1 535 ? 4.193 -0.793 -12.110 1.00 96.38 535 ILE A CA 1
ATOM 4303 C C . ILE A 1 535 ? 5.493 -0.367 -12.781 1.00 96.38 535 ILE A C 1
ATOM 4305 O O . ILE A 1 535 ? 5.458 0.324 -13.801 1.00 96.38 535 ILE A O 1
ATOM 4309 N N . ILE A 1 536 ? 6.638 -0.788 -12.251 1.00 95.06 536 ILE A N 1
ATOM 4310 C CA . ILE A 1 536 ? 7.941 -0.539 -12.868 1.00 95.06 536 ILE A CA 1
ATOM 4311 C C . ILE A 1 536 ? 8.636 -1.855 -13.227 1.00 95.06 536 ILE A C 1
ATOM 4313 O O . ILE A 1 536 ? 8.539 -2.852 -12.513 1.00 95.06 536 ILE A O 1
ATOM 4317 N N . SER A 1 537 ? 9.295 -1.885 -14.389 1.00 93.81 537 SER A N 1
ATOM 4318 C CA . SER A 1 537 ? 9.932 -3.106 -14.891 1.00 93.81 537 SER A CA 1
ATOM 4319 C C . SER A 1 537 ? 11.102 -2.862 -15.843 1.00 93.81 537 SER A C 1
ATOM 4321 O O . SER A 1 537 ? 11.224 -1.808 -16.475 1.00 93.81 537 SER A O 1
ATOM 4323 N N . ARG A 1 538 ? 11.969 -3.863 -15.997 1.00 88.56 538 ARG A N 1
ATOM 4324 C CA . ARG A 1 538 ? 12.858 -3.989 -17.161 1.00 88.56 538 ARG A CA 1
ATOM 4325 C C . ARG A 1 538 ? 12.070 -4.344 -18.425 1.00 88.56 538 ARG A C 1
ATOM 4327 O O . ARG A 1 538 ? 11.014 -4.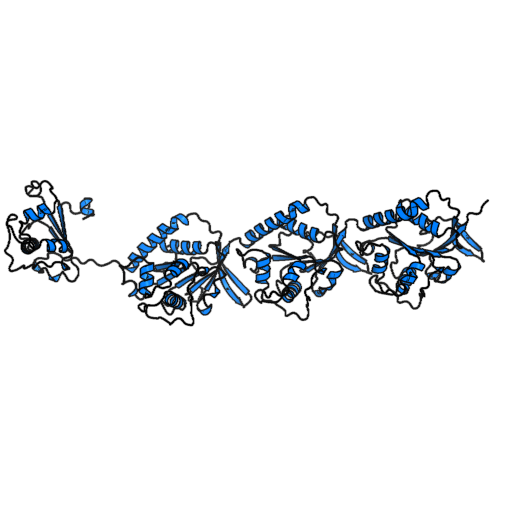966 -18.333 1.00 88.56 538 ARG A O 1
ATOM 4334 N N . PRO A 1 539 ? 12.600 -4.043 -19.627 1.00 82.88 539 PRO A N 1
ATOM 4335 C CA . PRO A 1 539 ? 11.959 -4.434 -20.884 1.00 82.88 539 PRO A CA 1
ATOM 4336 C C . PRO A 1 539 ? 11.599 -5.926 -20.970 1.00 82.88 539 PRO A C 1
ATOM 4338 O O . PRO A 1 539 ? 10.581 -6.265 -21.564 1.00 82.88 539 PRO A O 1
ATOM 4341 N N . SER A 1 540 ? 12.378 -6.806 -20.329 1.00 80.19 540 SER A N 1
ATOM 4342 C CA . SER A 1 540 ? 12.121 -8.250 -20.277 1.00 80.19 540 SER A CA 1
ATOM 4343 C C . SER A 1 540 ? 10.844 -8.643 -19.521 1.00 80.19 540 SER A C 1
ATOM 4345 O O . SER A 1 540 ? 10.278 -9.693 -19.813 1.00 80.19 540 SER A O 1
ATOM 4347 N N . GLY A 1 541 ? 10.373 -7.831 -18.567 1.00 83.75 541 GLY A N 1
ATOM 4348 C CA . GLY A 1 541 ? 9.181 -8.122 -17.759 1.00 83.75 541 GLY A CA 1
ATOM 4349 C C . GLY A 1 541 ? 7.873 -7.560 -18.321 1.00 83.75 541 GLY A C 1
ATOM 4350 O O . GLY A 1 541 ? 6.800 -8.036 -17.960 1.00 83.75 541 GLY A O 1
ATOM 4351 N N . VAL A 1 542 ? 7.943 -6.588 -19.238 1.00 86.19 542 VAL A N 1
ATOM 4352 C CA . VAL A 1 542 ? 6.786 -5.810 -19.729 1.00 86.19 542 VAL A CA 1
ATOM 4353 C C . VAL A 1 542 ? 5.688 -6.682 -20.348 1.00 86.19 542 VAL A C 1
ATOM 4355 O O . VAL A 1 542 ? 4.510 -6.384 -20.187 1.00 86.19 542 VAL A O 1
ATOM 4358 N N . ASN A 1 543 ? 6.056 -7.782 -21.009 1.00 86.31 543 ASN A N 1
ATOM 4359 C CA . ASN A 1 543 ? 5.102 -8.650 -21.707 1.00 86.31 543 ASN A CA 1
ATOM 4360 C C . ASN A 1 543 ? 4.334 -9.610 -20.781 1.00 86.31 543 ASN A C 1
ATOM 4362 O O . ASN A 1 543 ? 3.468 -10.339 -21.259 1.00 86.31 543 ASN A O 1
ATOM 4366 N N . LYS A 1 544 ? 4.631 -9.629 -19.473 1.00 91.25 544 LYS A N 1
ATOM 4367 C CA . LYS A 1 544 ? 3.895 -10.457 -18.503 1.00 91.25 544 LYS A CA 1
ATOM 4368 C C . LYS A 1 544 ? 2.472 -9.949 -18.250 1.00 91.25 544 LYS A C 1
ATOM 4370 O O . LYS A 1 544 ? 1.623 -10.724 -17.824 1.00 91.25 544 LYS A O 1
ATOM 4375 N N . ILE A 1 545 ? 2.204 -8.666 -18.509 1.00 93.94 545 ILE A N 1
ATOM 4376 C CA . ILE A 1 545 ? 0.880 -8.055 -18.349 1.00 93.94 545 ILE A CA 1
ATOM 4377 C C . ILE A 1 545 ? 0.316 -7.728 -19.739 1.00 93.94 545 ILE A C 1
ATOM 4379 O O . ILE A 1 545 ? 0.959 -6.994 -20.494 1.00 93.94 545 ILE A O 1
ATOM 4383 N N . PRO A 1 546 ? -0.880 -8.230 -20.097 1.00 92.94 546 PRO A N 1
ATOM 4384 C CA . PRO A 1 546 ? -1.541 -7.870 -21.346 1.00 92.94 546 PRO A CA 1
ATOM 4385 C C . PRO A 1 546 ? -1.770 -6.356 -21.468 1.00 92.94 546 PRO A C 1
ATOM 4387 O O . PRO A 1 546 ? -2.161 -5.694 -20.505 1.00 92.94 546 PRO A O 1
ATOM 4390 N N . SER A 1 547 ? -1.571 -5.807 -22.670 1.00 89.75 547 SER A N 1
ATOM 4391 C CA . SER A 1 547 ? -1.669 -4.362 -22.922 1.00 89.75 547 SER A CA 1
ATOM 4392 C C . SER A 1 547 ? -3.057 -3.776 -22.650 1.00 89.75 547 SER A C 1
ATOM 4394 O O . SER A 1 547 ? -3.155 -2.595 -22.338 1.00 89.75 547 SER A O 1
ATOM 4396 N N . GLU A 1 548 ? -4.116 -4.588 -22.704 1.00 90.12 548 GLU A N 1
ATOM 4397 C CA . GLU A 1 548 ? -5.496 -4.190 -22.382 1.00 90.12 548 GLU A CA 1
ATOM 4398 C C . GLU A 1 548 ? -5.685 -3.724 -20.926 1.00 90.12 548 GLU A C 1
ATOM 4400 O O . GLU A 1 548 ? -6.570 -2.913 -20.662 1.00 90.12 548 GLU A O 1
ATOM 4405 N N . TYR A 1 549 ? -4.825 -4.159 -19.994 1.00 92.31 549 TYR A N 1
ATOM 4406 C CA . TYR A 1 549 ? -4.862 -3.732 -18.585 1.00 92.31 549 TYR A CA 1
ATOM 4407 C C . TYR A 1 549 ? -3.928 -2.548 -18.283 1.00 92.31 549 TYR A C 1
ATOM 4409 O O . TYR A 1 549 ? -3.918 -2.017 -17.167 1.00 92.31 549 TYR A O 1
ATOM 4417 N N . ILE A 1 550 ? -3.142 -2.101 -19.268 1.00 91.69 550 ILE A N 1
ATOM 4418 C CA . ILE A 1 550 ? -2.184 -1.002 -19.129 1.00 91.69 550 ILE A CA 1
ATOM 4419 C C . ILE A 1 550 ? -2.753 0.241 -19.810 1.00 91.69 550 ILE A C 1
ATOM 4421 O O . ILE A 1 550 ? -2.928 0.294 -21.023 1.00 91.69 550 ILE A O 1
ATOM 4425 N N . HIS A 1 551 ? -3.006 1.285 -19.024 1.00 90.12 551 HIS A N 1
ATOM 4426 C CA . HIS A 1 551 ? -3.638 2.510 -19.519 1.00 90.12 551 HIS A CA 1
ATOM 4427 C C . HIS A 1 551 ? -2.618 3.525 -20.036 1.00 90.12 551 HIS A C 1
ATOM 4429 O O . HIS A 1 551 ? -2.945 4.376 -20.866 1.00 90.12 551 HIS A O 1
ATOM 4435 N N . LYS A 1 552 ? -1.393 3.464 -19.511 1.00 88.94 552 LYS A N 1
ATOM 4436 C CA . LYS A 1 552 ? -0.302 4.374 -19.847 1.00 88.94 552 LYS A CA 1
ATOM 4437 C C . LYS A 1 552 ? 1.027 3.631 -19.767 1.00 88.94 552 LYS A C 1
ATOM 4439 O O . LYS A 1 552 ? 1.301 2.975 -18.765 1.00 88.94 552 LYS A O 1
ATOM 4444 N N . VAL A 1 553 ? 1.856 3.755 -20.801 1.00 88.31 553 VAL A N 1
ATOM 4445 C CA . VAL A 1 553 ? 3.229 3.234 -20.798 1.00 88.31 553 VAL A CA 1
ATOM 4446 C C . VAL A 1 553 ? 4.188 4.411 -20.767 1.00 88.31 553 VAL A C 1
ATOM 4448 O O . VAL A 1 553 ? 4.064 5.344 -21.562 1.00 88.31 553 VAL A O 1
ATOM 4451 N N . THR A 1 554 ? 5.144 4.361 -19.852 1.00 88.69 554 THR A N 1
ATOM 4452 C CA . THR A 1 554 ? 6.198 5.365 -19.737 1.00 88.69 554 THR A CA 1
ATOM 4453 C C . THR A 1 554 ? 7.565 4.706 -19.791 1.00 88.69 554 THR A C 1
ATOM 4455 O O . THR A 1 554 ? 7.709 3.496 -19.590 1.00 88.69 554 THR A O 1
ATOM 4458 N N . GLN A 1 555 ? 8.586 5.490 -20.106 1.00 86.50 555 GLN A N 1
ATOM 4459 C CA . GLN A 1 555 ? 9.953 5.015 -20.202 1.00 86.50 555 GLN A CA 1
ATOM 4460 C C . GLN A 1 555 ? 10.879 5.860 -19.339 1.00 86.50 555 GLN A C 1
ATOM 4462 O O . GLN A 1 555 ? 10.903 7.078 -19.478 1.00 86.50 555 GLN A O 1
ATOM 4467 N N . CYS A 1 556 ? 11.648 5.198 -18.477 1.00 85.38 556 CYS A N 1
ATOM 4468 C CA . CYS A 1 556 ? 12.727 5.821 -17.723 1.00 85.38 556 CYS A CA 1
ATOM 4469 C C . CYS A 1 556 ? 14.035 5.686 -18.512 1.00 85.38 556 CYS A C 1
ATOM 4471 O O . CYS A 1 556 ? 14.406 4.574 -18.909 1.00 85.38 556 CYS A O 1
ATOM 4473 N N . GLN A 1 557 ? 14.704 6.809 -18.758 1.00 78.06 557 GLN A N 1
ATOM 4474 C CA . GLN A 1 557 ? 15.979 6.886 -19.473 1.00 78.06 557 GLN A CA 1
ATOM 4475 C C . GLN A 1 557 ? 16.920 7.863 -18.769 1.00 78.06 557 GLN A C 1
ATOM 4477 O O . GLN A 1 557 ? 16.481 8.688 -17.970 1.00 78.06 557 GLN A O 1
ATOM 4482 N N . GLU A 1 558 ? 18.211 7.783 -19.077 1.00 74.69 558 GLU A N 1
ATOM 4483 C CA . GLU A 1 558 ? 19.183 8.761 -18.602 1.00 74.69 558 GLU A CA 1
ATOM 4484 C C . GLU A 1 558 ? 18.934 10.131 -19.250 1.00 74.69 558 GLU A C 1
ATOM 4486 O O . GLU A 1 558 ? 18.565 10.242 -20.425 1.00 74.69 558 GLU A O 1
ATOM 4491 N N . LYS A 1 559 ? 19.151 11.194 -18.483 1.00 69.50 559 LYS A N 1
ATOM 4492 C CA . LYS A 1 559 ? 19.138 12.566 -18.973 1.00 69.50 559 LYS A CA 1
ATOM 4493 C C . LYS A 1 559 ? 20.291 12.724 -19.959 1.00 69.50 559 LYS A C 1
ATOM 4495 O O . LYS A 1 559 ? 21.426 12.419 -19.620 1.00 69.50 559 LYS A O 1
ATOM 4500 N N . ASN A 1 560 ? 20.009 13.217 -21.165 1.00 70.25 560 ASN A N 1
ATOM 4501 C CA . ASN A 1 560 ? 21.000 13.319 -22.243 1.00 70.25 560 ASN A CA 1
ATOM 4502 C C . ASN A 1 560 ? 21.624 11.969 -22.670 1.00 70.25 560 ASN A C 1
ATOM 4504 O O . ASN A 1 560 ? 22.784 11.929 -23.077 1.00 70.25 560 ASN A O 1
ATOM 4508 N N . ALA A 1 561 ? 20.867 10.865 -22.614 1.00 70.44 561 ALA A N 1
ATOM 4509 C CA . ALA A 1 561 ? 21.376 9.527 -22.942 1.00 70.44 561 ALA A CA 1
ATOM 4510 C C . ALA A 1 561 ? 22.096 9.444 -24.306 1.00 70.44 561 ALA A C 1
ATOM 4512 O O . ALA A 1 561 ? 23.128 8.790 -24.422 1.00 70.44 561 ALA A O 1
ATOM 4513 N N . VAL A 1 562 ? 21.605 10.146 -25.340 1.00 73.88 562 VAL A N 1
ATOM 4514 C CA . VAL A 1 562 ? 22.276 10.184 -26.656 1.00 73.88 562 VAL A CA 1
ATOM 4515 C C . VAL A 1 562 ? 23.668 10.800 -26.525 1.00 73.88 562 VAL A C 1
ATOM 4517 O O . VAL A 1 562 ? 24.621 10.251 -27.062 1.00 73.88 562 VAL A O 1
ATOM 4520 N N . GLN A 1 563 ? 23.809 11.907 -25.791 1.00 76.94 563 GLN A N 1
ATOM 4521 C CA . GLN A 1 563 ? 25.099 12.564 -25.594 1.00 76.94 563 GLN A CA 1
ATOM 4522 C C . GLN A 1 563 ? 26.073 11.690 -24.796 1.00 76.94 563 GLN A C 1
ATOM 4524 O O . GLN A 1 563 ? 27.252 11.656 -25.150 1.00 76.94 563 GLN A O 1
ATOM 4529 N N . THR A 1 564 ? 25.597 10.976 -23.770 1.00 77.44 564 THR A N 1
ATOM 4530 C CA . THR A 1 564 ? 26.416 10.028 -22.996 1.00 77.44 564 THR A CA 1
ATOM 4531 C C . THR A 1 564 ? 26.917 8.894 -23.889 1.00 77.44 564 THR A C 1
ATOM 4533 O O . THR A 1 564 ? 28.126 8.694 -23.999 1.00 77.44 564 THR A O 1
ATOM 4536 N N . LEU A 1 565 ? 26.020 8.238 -24.636 1.00 78.62 565 LEU A N 1
ATOM 4537 C CA . LEU A 1 565 ? 26.385 7.187 -25.593 1.00 78.62 565 LEU A CA 1
ATOM 4538 C C . LEU A 1 565 ? 27.366 7.687 -26.659 1.00 78.62 565 LEU A C 1
ATOM 4540 O O . LEU A 1 565 ? 28.356 7.025 -26.971 1.00 78.62 565 LEU A O 1
ATOM 4544 N N . THR A 1 566 ? 27.117 8.875 -27.216 1.00 82.94 566 THR A N 1
ATOM 4545 C CA . THR A 1 566 ? 28.035 9.503 -28.165 1.00 82.94 566 THR A CA 1
ATOM 4546 C C . THR A 1 566 ? 29.402 9.725 -27.516 1.00 82.94 566 THR A C 1
ATOM 4548 O O . THR A 1 566 ? 30.409 9.428 -28.148 1.00 82.94 566 THR A O 1
ATOM 4551 N N . ALA A 1 567 ? 29.480 10.220 -26.277 1.00 84.62 567 ALA A N 1
ATOM 4552 C CA . ALA A 1 567 ? 30.753 10.438 -25.589 1.00 84.62 567 ALA A CA 1
ATOM 4553 C C . ALA A 1 567 ? 31.534 9.129 -25.374 1.00 84.62 567 ALA A C 1
ATOM 4555 O O . ALA A 1 567 ? 32.734 9.088 -25.667 1.00 84.62 567 ALA A O 1
ATOM 4556 N N . ASP A 1 568 ? 30.858 8.060 -24.951 1.00 84.38 568 ASP A N 1
ATOM 4557 C CA . ASP A 1 568 ? 31.470 6.744 -24.739 1.00 84.38 568 ASP A CA 1
ATOM 4558 C C . ASP A 1 568 ? 32.000 6.144 -26.047 1.00 84.38 568 ASP A C 1
ATOM 4560 O O . ASP A 1 568 ? 33.165 5.742 -26.122 1.00 84.38 568 ASP A O 1
ATOM 4564 N N . LEU A 1 569 ? 31.202 6.179 -27.119 1.00 86.06 569 LEU A N 1
ATOM 4565 C CA . LEU A 1 569 ? 31.631 5.712 -28.442 1.00 86.06 569 LEU A CA 1
ATOM 4566 C C . LEU A 1 569 ? 32.793 6.538 -28.991 1.00 86.06 569 LEU A C 1
ATOM 4568 O O . LEU A 1 569 ? 33.730 5.991 -29.574 1.00 86.06 569 LEU A O 1
ATOM 4572 N N . LYS A 1 570 ? 32.764 7.863 -28.807 1.00 89.44 570 LYS A N 1
ATOM 4573 C CA . LYS A 1 570 ? 33.882 8.727 -29.201 1.00 89.44 570 LYS A CA 1
ATOM 4574 C C . LYS A 1 570 ? 35.156 8.327 -28.464 1.00 89.44 570 LYS A C 1
ATOM 4576 O O . LYS A 1 570 ? 36.199 8.211 -29.102 1.00 89.44 570 LYS A O 1
ATOM 4581 N N . LYS A 1 571 ? 35.074 8.054 -27.160 1.00 90.31 571 LYS A N 1
ATOM 4582 C CA . LYS A 1 571 ? 36.209 7.578 -26.361 1.00 90.31 571 LYS A CA 1
ATOM 4583 C C . LYS A 1 571 ? 36.733 6.227 -26.856 1.00 90.31 571 LYS A C 1
ATOM 4585 O O . LYS A 1 571 ? 37.942 6.084 -27.015 1.00 90.31 571 LYS A O 1
ATOM 4590 N N . GLU A 1 572 ? 35.857 5.266 -27.156 1.00 88.81 572 GLU A N 1
ATOM 4591 C CA . GLU A 1 572 ? 36.257 3.962 -27.712 1.00 88.81 572 GLU A CA 1
ATOM 4592 C C . GLU A 1 572 ? 36.996 4.116 -29.051 1.00 88.81 572 GLU A C 1
ATOM 4594 O O . GLU A 1 572 ? 38.056 3.524 -29.259 1.00 88.81 572 GLU A O 1
ATOM 4599 N N . VAL A 1 573 ? 36.475 4.962 -29.944 1.00 89.88 573 VAL A N 1
ATOM 4600 C CA . VAL A 1 573 ? 37.093 5.246 -31.247 1.00 89.88 573 VAL A CA 1
ATOM 4601 C C . VAL A 1 573 ? 38.477 5.875 -31.096 1.00 89.88 573 VAL A C 1
ATOM 4603 O O . VAL A 1 573 ? 39.400 5.471 -31.807 1.00 89.88 573 VAL A O 1
ATOM 4606 N N . LEU A 1 574 ? 38.630 6.849 -30.193 1.00 91.69 574 LEU A N 1
ATOM 4607 C CA . LEU A 1 574 ? 39.921 7.492 -29.931 1.00 91.69 574 LEU A CA 1
ATOM 4608 C C . LEU A 1 574 ? 40.924 6.485 -29.367 1.00 91.69 574 LEU A C 1
ATOM 4610 O O . LEU A 1 574 ? 41.995 6.321 -29.943 1.00 91.69 574 LEU A O 1
ATOM 4614 N N . ASN A 1 575 ? 40.534 5.721 -28.344 1.00 91.00 575 ASN A N 1
ATOM 4615 C CA . ASN A 1 575 ? 41.388 4.689 -27.753 1.00 91.00 575 ASN A CA 1
ATOM 4616 C C . ASN A 1 575 ? 41.858 3.651 -28.781 1.00 91.00 575 ASN A C 1
ATOM 4618 O O . ASN A 1 575 ? 42.965 3.135 -28.675 1.00 91.00 575 ASN A O 1
ATOM 4622 N N . LYS A 1 576 ? 41.014 3.323 -29.765 1.00 89.06 576 LYS A N 1
ATOM 4623 C CA . LYS A 1 576 ? 41.312 2.283 -30.752 1.00 89.06 576 LYS A CA 1
ATOM 4624 C C . LYS A 1 576 ? 42.196 2.754 -31.904 1.00 89.06 576 LYS A C 1
ATOM 4626 O O . LYS A 1 576 ? 42.971 1.957 -32.413 1.00 89.06 576 LYS A O 1
ATOM 4631 N N . TYR A 1 577 ? 42.036 3.994 -32.368 1.00 89.31 577 TYR A N 1
ATOM 4632 C CA . TYR A 1 577 ? 42.637 4.435 -33.634 1.00 89.31 577 TYR A CA 1
ATOM 4633 C C . TYR A 1 577 ? 43.512 5.688 -33.526 1.00 89.31 577 TYR A C 1
ATOM 4635 O O . TYR A 1 577 ? 44.226 5.995 -34.477 1.00 89.31 577 TYR A O 1
ATOM 4643 N N . GLU A 1 578 ? 43.454 6.458 -32.437 1.00 86.31 578 GLU A N 1
ATOM 4644 C CA . GLU A 1 578 ? 44.154 7.747 -32.366 1.00 86.31 578 GLU A CA 1
ATOM 4645 C C . GLU A 1 578 ? 45.678 7.594 -32.380 1.00 86.31 578 GLU A C 1
ATOM 4647 O O . GLU A 1 578 ? 46.338 8.258 -33.182 1.00 86.31 578 GLU A O 1
ATOM 4652 N N . GLU A 1 579 ? 46.225 6.709 -31.543 1.00 82.19 579 GLU A N 1
ATOM 4653 C CA . GLU A 1 579 ? 47.671 6.462 -31.487 1.00 82.19 579 GLU A CA 1
ATOM 4654 C C . GLU A 1 579 ? 48.184 5.868 -32.804 1.00 82.19 579 GLU A C 1
ATOM 4656 O O . GLU A 1 579 ? 49.150 6.386 -33.366 1.00 82.19 579 GLU A O 1
ATOM 4661 N N . GLU A 1 580 ? 47.482 4.866 -33.353 1.00 80.62 580 GLU A N 1
ATOM 4662 C CA . GLU A 1 580 ? 47.839 4.195 -34.616 1.00 80.62 580 GLU A CA 1
ATOM 4663 C C . GLU A 1 580 ? 47.897 5.151 -35.818 1.00 80.62 580 GLU A C 1
ATOM 4665 O O . GLU A 1 580 ? 48.653 4.925 -36.761 1.00 80.62 580 GLU A O 1
ATOM 4670 N N . LEU A 1 581 ? 47.084 6.211 -35.810 1.00 81.31 581 LEU A N 1
ATOM 4671 C CA . LEU A 1 581 ? 46.998 7.179 -36.906 1.00 81.31 581 LEU A CA 1
ATOM 4672 C C . LEU A 1 581 ? 47.850 8.435 -36.678 1.00 81.31 581 LEU A C 1
ATOM 4674 O O . LEU A 1 581 ? 47.969 9.267 -37.588 1.00 81.31 581 LEU A O 1
ATOM 4678 N N . SER A 1 582 ? 48.410 8.611 -35.480 1.00 71.94 582 SER A N 1
ATOM 4679 C CA . SER A 1 582 ? 49.253 9.758 -35.153 1.00 71.94 582 SER A CA 1
ATOM 4680 C C . SER A 1 582 ? 50.583 9.681 -35.921 1.00 71.94 582 SER A C 1
ATOM 4682 O O . SER A 1 582 ? 51.272 8.669 -35.919 1.00 71.94 582 SER A O 1
ATOM 4684 N N . GLY A 1 583 ? 50.926 10.739 -36.665 1.00 63.50 583 GLY A N 1
ATOM 4685 C CA . GLY A 1 583 ? 52.153 10.786 -37.476 1.00 63.50 583 GLY A CA 1
ATOM 4686 C C . GLY A 1 583 ? 52.084 10.112 -38.857 1.00 63.50 583 GLY A C 1
ATOM 4687 O O . GLY A 1 583 ? 53.050 10.198 -39.609 1.00 63.50 583 GLY A O 1
ATOM 4688 N N . CYS A 1 584 ? 50.960 9.499 -39.250 1.00 66.25 584 CYS A N 1
ATOM 4689 C CA . CYS A 1 584 ? 50.808 8.941 -40.598 1.00 66.25 584 CYS A CA 1
ATOM 4690 C C . CYS A 1 584 ? 50.469 10.022 -41.645 1.00 66.25 584 CYS A C 1
ATOM 4692 O O . CYS A 1 584 ? 49.405 10.654 -41.593 1.00 66.25 584 CYS A O 1
ATOM 4694 N N . GLU A 1 585 ? 51.326 10.188 -42.657 1.00 61.69 585 GLU A N 1
ATOM 4695 C CA . GLU A 1 585 ? 51.013 11.010 -43.828 1.00 61.69 585 GLU A CA 1
ATOM 4696 C C . GLU A 1 585 ? 49.979 10.327 -44.738 1.00 61.69 585 GLU A C 1
ATOM 4698 O O . GLU A 1 585 ? 50.002 9.121 -44.984 1.00 61.69 585 GLU A O 1
ATOM 4703 N N . THR A 1 586 ? 49.031 11.104 -45.272 1.00 61.91 586 THR A N 1
ATOM 4704 C CA . THR A 1 586 ? 48.046 10.581 -46.227 1.00 61.91 586 THR A CA 1
ATOM 4705 C C . THR A 1 586 ? 48.705 10.359 -47.588 1.00 61.91 586 THR A C 1
ATOM 4707 O O . THR A 1 586 ? 48.849 11.304 -48.359 1.00 61.91 586 THR A O 1
ATOM 4710 N N . HIS A 1 587 ? 49.031 9.118 -47.949 1.00 70.56 587 HIS A N 1
ATOM 4711 C CA . HIS A 1 587 ? 49.459 8.758 -49.316 1.00 70.56 587 HIS A CA 1
ATOM 4712 C C . HIS A 1 587 ? 48.282 8.506 -50.276 1.00 70.56 587 HIS A C 1
ATOM 4714 O O . HIS A 1 587 ? 48.459 7.966 -51.365 1.00 70.56 587 HIS A O 1
ATOM 4720 N N . THR A 1 588 ? 47.074 8.918 -49.889 1.00 80.88 588 THR A N 1
ATOM 4721 C CA . THR A 1 588 ? 45.819 8.548 -50.544 1.00 80.88 588 THR A CA 1
ATOM 4722 C C . THR A 1 588 ? 44.881 9.747 -50.655 1.00 80.88 588 THR A C 1
ATOM 4724 O O . THR A 1 588 ? 44.724 10.514 -49.702 1.00 80.88 588 THR A O 1
ATOM 4727 N N . GLU A 1 589 ? 44.200 9.854 -51.790 1.00 85.25 589 GLU A N 1
ATOM 4728 C CA . GLU A 1 589 ? 43.209 10.877 -52.119 1.00 85.25 589 GLU A CA 1
ATOM 4729 C C . GLU A 1 589 ? 41.868 10.238 -52.494 1.00 85.25 589 GLU A C 1
ATOM 4731 O O . GLU A 1 589 ? 41.805 9.104 -52.977 1.00 85.25 589 GLU A O 1
ATOM 4736 N N . ILE A 1 590 ? 40.781 10.975 -52.264 1.00 86.88 590 ILE A N 1
ATOM 4737 C CA . ILE A 1 590 ? 39.426 10.544 -52.602 1.00 86.88 590 ILE A CA 1
ATOM 4738 C C . ILE A 1 590 ? 38.890 11.468 -53.693 1.00 86.88 590 ILE A C 1
ATOM 4740 O O . ILE A 1 590 ? 38.971 12.688 -53.577 1.00 86.88 590 ILE A O 1
ATOM 4744 N N . TYR A 1 591 ? 38.313 10.885 -54.736 1.00 87.38 591 TYR A N 1
ATOM 4745 C CA . TYR A 1 591 ? 37.708 11.605 -55.850 1.00 87.38 591 TYR A CA 1
ATOM 4746 C C . TYR A 1 591 ? 36.226 11.261 -55.965 1.00 87.38 591 TYR A C 1
ATOM 4748 O O . TYR A 1 591 ? 35.859 10.087 -55.983 1.00 87.38 591 TYR A O 1
ATOM 4756 N N . ASP A 1 592 ? 35.374 12.272 -56.068 1.00 85.06 592 ASP A N 1
ATOM 4757 C CA . ASP A 1 592 ? 33.960 12.121 -56.398 1.00 85.06 592 ASP A CA 1
ATOM 4758 C C . ASP A 1 592 ? 33.818 11.840 -57.901 1.00 85.06 592 ASP A C 1
ATOM 4760 O O . ASP A 1 592 ? 34.365 12.574 -58.726 1.00 85.06 592 ASP A O 1
ATOM 4764 N N . ILE A 1 593 ? 33.081 10.784 -58.262 1.00 84.25 593 ILE A N 1
ATOM 4765 C CA . ILE A 1 593 ? 32.754 10.460 -59.657 1.00 84.25 593 ILE A CA 1
ATOM 4766 C C . ILE A 1 593 ? 31.408 11.115 -59.981 1.00 84.25 593 ILE A C 1
ATOM 4768 O O . ILE A 1 593 ? 30.358 10.615 -59.573 1.00 84.25 593 ILE A O 1
ATOM 4772 N N . GLU A 1 594 ? 31.433 12.255 -60.675 1.00 69.44 594 GLU A N 1
ATOM 4773 C CA . GLU A 1 594 ? 30.216 13.035 -60.949 1.00 69.44 594 GLU A CA 1
ATOM 4774 C C . GLU A 1 594 ? 29.425 12.510 -62.151 1.00 69.44 594 GLU A C 1
ATOM 4776 O O . GLU A 1 594 ? 28.197 12.486 -62.108 1.00 69.44 594 GLU A O 1
ATOM 4781 N N . GLU A 1 595 ? 30.116 12.117 -63.223 1.00 63.38 595 GLU A N 1
ATOM 4782 C CA . GLU A 1 595 ? 29.494 11.773 -64.503 1.00 63.38 595 GLU A CA 1
ATOM 4783 C C . GLU A 1 595 ? 30.451 10.922 -65.353 1.00 63.38 595 GLU A C 1
ATOM 4785 O O . GLU A 1 595 ? 31.670 11.134 -65.330 1.00 63.38 595 GLU A O 1
ATOM 4790 N N . ILE A 1 596 ? 29.907 9.956 -66.100 1.00 60.16 596 ILE A N 1
ATOM 4791 C CA . ILE A 1 596 ? 30.646 9.175 -67.101 1.00 60.16 596 ILE A CA 1
ATOM 4792 C C . ILE A 1 596 ? 30.229 9.714 -68.470 1.00 60.16 596 ILE A C 1
ATOM 4794 O O . ILE A 1 596 ? 29.140 9.407 -68.947 1.00 60.16 596 ILE A O 1
ATOM 4798 N N . ILE A 1 597 ? 31.074 10.539 -69.093 1.00 50.06 597 ILE A N 1
ATOM 4799 C CA . ILE A 1 597 ? 30.806 11.118 -70.416 1.00 50.06 597 ILE A CA 1
ATOM 4800 C C . ILE A 1 597 ? 31.778 10.485 -71.411 1.00 50.06 597 ILE A C 1
ATOM 4802 O O . ILE A 1 597 ? 32.985 10.700 -71.304 1.00 50.06 597 ILE A O 1
ATOM 4806 N N . LYS A 1 598 ? 31.261 9.731 -72.394 1.00 43.91 598 LYS A N 1
ATOM 4807 C CA . LYS A 1 598 ? 32.057 9.096 -73.469 1.00 43.91 598 LYS A CA 1
ATOM 4808 C C . LYS A 1 598 ? 33.289 8.344 -72.927 1.00 43.91 598 LYS A C 1
ATOM 4810 O O . LYS A 1 598 ? 34.419 8.656 -73.294 1.00 43.91 598 LYS A O 1
ATOM 4815 N N . ASP A 1 599 ? 33.063 7.436 -71.977 1.00 54.94 599 ASP A N 1
ATOM 4816 C CA . ASP A 1 599 ? 34.089 6.628 -71.292 1.00 54.94 599 ASP A CA 1
ATOM 4817 C C . ASP A 1 599 ? 35.155 7.402 -70.488 1.00 54.94 599 ASP A C 1
ATOM 4819 O O . ASP A 1 599 ? 36.072 6.801 -69.924 1.00 54.94 599 ASP A O 1
ATOM 4823 N N . LYS A 1 600 ? 35.017 8.728 -70.336 1.00 56.03 600 LYS A N 1
ATOM 4824 C CA . LYS A 1 600 ? 35.844 9.546 -69.437 1.00 56.03 600 LYS A CA 1
ATOM 4825 C C . LYS A 1 600 ? 35.063 9.905 -68.173 1.00 56.03 600 LYS A C 1
ATOM 4827 O O . LYS A 1 600 ? 33.971 10.469 -68.229 1.00 56.03 600 LYS A O 1
ATOM 4832 N N . GLN A 1 601 ? 35.635 9.573 -67.016 1.00 68.19 601 GLN A N 1
ATOM 4833 C CA . GLN A 1 601 ? 35.081 9.924 -65.707 1.00 68.19 601 GLN A CA 1
ATOM 4834 C C . GLN A 1 601 ? 35.450 11.366 -65.355 1.00 68.19 601 GLN A C 1
ATOM 4836 O O . GLN A 1 601 ? 36.632 11.715 -65.332 1.00 68.19 601 GLN A O 1
ATOM 4841 N N . LYS A 1 602 ? 34.452 12.196 -65.034 1.00 75.06 602 LYS A N 1
ATOM 4842 C CA . LYS A 1 602 ? 34.704 13.495 -64.405 1.00 75.06 602 LYS A CA 1
ATOM 4843 C C . LYS A 1 602 ? 34.965 13.280 -62.913 1.00 75.06 602 LYS A C 1
ATOM 4845 O O . LYS A 1 602 ? 34.050 12.917 -62.174 1.00 75.06 602 LYS A O 1
ATOM 4850 N N . LEU A 1 603 ? 36.217 13.486 -62.506 1.00 76.19 603 LEU A N 1
ATOM 4851 C CA . LEU A 1 603 ? 36.681 13.337 -61.129 1.00 76.19 603 LEU A CA 1
ATOM 4852 C C . LEU A 1 603 ? 36.841 14.711 -60.476 1.00 76.19 603 LEU A C 1
ATOM 4854 O O . LEU A 1 603 ? 37.576 15.556 -60.987 1.00 76.19 603 LEU A O 1
ATOM 4858 N N . THR A 1 604 ? 36.197 14.905 -59.330 1.00 79.88 604 THR A N 1
ATOM 4859 C CA . THR A 1 604 ? 36.392 16.091 -58.486 1.00 79.88 604 THR A CA 1
ATOM 4860 C C . THR A 1 604 ? 37.059 15.649 -57.191 1.00 79.88 604 THR A C 1
ATOM 4862 O O . THR A 1 604 ? 36.552 14.754 -56.518 1.00 79.88 604 THR A O 1
ATOM 4865 N N . GLN A 1 605 ? 38.203 16.236 -56.833 1.00 80.06 605 GLN A N 1
ATOM 4866 C CA . GLN A 1 605 ? 38.872 15.887 -55.579 1.00 80.06 605 GLN A CA 1
ATOM 4867 C C . GLN A 1 605 ? 37.962 16.222 -54.389 1.00 80.06 605 GLN A C 1
ATOM 4869 O O . GLN A 1 605 ? 37.378 17.304 -54.314 1.00 80.06 605 GLN A O 1
ATOM 4874 N N . THR A 1 606 ? 37.839 15.279 -53.460 1.00 83.56 606 THR A N 1
ATOM 4875 C CA . THR A 1 606 ? 37.067 15.415 -52.227 1.00 83.56 606 THR A CA 1
ATOM 4876 C C . THR A 1 606 ? 37.900 14.959 -51.032 1.00 83.56 606 THR A C 1
ATOM 4878 O O . THR A 1 606 ? 39.043 14.519 -51.162 1.00 83.56 606 THR A O 1
ATOM 4881 N N . THR A 1 607 ? 37.327 15.050 -49.839 1.00 84.19 607 THR A N 1
ATOM 4882 C CA . THR A 1 607 ? 37.960 14.578 -48.608 1.00 84.19 607 THR A CA 1
ATOM 4883 C C . THR A 1 607 ? 37.038 13.618 -47.880 1.00 84.19 607 THR A C 1
ATOM 4885 O O . THR A 1 607 ? 35.816 13.667 -48.033 1.00 84.19 607 THR A O 1
ATOM 4888 N N . TYR A 1 608 ? 37.616 12.766 -47.034 1.00 81.75 608 TYR A N 1
ATOM 4889 C CA . TYR A 1 608 ? 36.836 11.894 -46.158 1.00 81.75 608 TYR A CA 1
ATOM 4890 C C . TYR A 1 608 ? 35.864 12.706 -45.282 1.00 81.75 608 TYR A C 1
ATOM 4892 O O . TYR A 1 608 ? 34.734 12.280 -45.076 1.00 81.75 608 TYR A O 1
ATOM 4900 N N . LYS A 1 609 ? 36.241 13.924 -44.856 1.00 83.94 609 LYS A N 1
ATOM 4901 C CA . LYS A 1 609 ? 35.393 14.821 -44.046 1.00 83.94 609 LYS A CA 1
ATOM 4902 C C . LYS A 1 609 ? 34.078 15.195 -44.729 1.00 83.94 609 LYS A C 1
ATOM 4904 O O . LYS A 1 609 ? 33.074 15.339 -44.045 1.00 83.94 609 LYS A O 1
ATOM 4909 N N . ASN A 1 610 ? 34.082 15.321 -46.056 1.00 84.94 610 ASN A N 1
ATOM 4910 C CA . ASN A 1 610 ? 32.929 15.765 -46.842 1.00 84.94 610 ASN A CA 1
ATOM 4911 C C . ASN A 1 610 ? 32.281 14.616 -47.629 1.00 84.94 610 ASN A C 1
ATOM 4913 O O . ASN A 1 610 ? 31.489 14.850 -48.545 1.00 84.94 610 ASN A O 1
ATOM 4917 N N . ILE A 1 611 ? 32.615 13.362 -47.304 1.00 86.25 611 ILE A N 1
ATOM 4918 C CA . ILE A 1 611 ? 32.208 12.209 -48.110 1.00 86.25 611 ILE A CA 1
ATOM 4919 C C . ILE A 1 611 ? 30.684 12.065 -48.179 1.00 86.25 611 ILE A C 1
ATOM 4921 O O . ILE A 1 611 ? 30.150 11.782 -49.251 1.00 86.25 611 ILE A O 1
ATOM 4925 N N . LEU A 1 612 ? 29.994 12.388 -47.080 1.00 86.06 612 LEU A N 1
ATOM 4926 C CA . LEU A 1 612 ? 28.535 12.354 -46.932 1.00 86.06 612 LEU A CA 1
ATOM 4927 C C . LEU A 1 612 ? 27.824 13.612 -47.466 1.00 86.06 612 LEU A C 1
ATOM 4929 O O . LEU A 1 612 ? 26.600 13.706 -47.402 1.00 86.06 612 LEU A O 1
ATOM 4933 N N . GLN A 1 613 ? 28.565 14.590 -47.992 1.00 82.62 613 GLN A N 1
ATOM 4934 C CA . GLN A 1 613 ? 28.020 15.858 -48.478 1.00 82.62 613 GLN A CA 1
ATOM 4935 C C . GLN A 1 613 ? 28.055 15.932 -50.014 1.00 82.62 613 GLN A C 1
ATOM 4937 O O . GLN A 1 613 ? 28.952 15.401 -50.680 1.00 82.62 613 GLN A O 1
ATOM 4942 N N . SER A 1 614 ? 27.066 16.613 -50.600 1.00 73.38 614 SER A N 1
ATOM 4943 C CA . SER A 1 614 ? 27.054 16.990 -52.019 1.00 73.38 614 SER A CA 1
ATOM 4944 C C . SER A 1 614 ? 26.315 18.307 -52.224 1.00 73.38 614 SER A C 1
ATOM 4946 O O . SER A 1 614 ? 25.305 18.565 -51.577 1.00 73.38 614 SER A O 1
ATOM 4948 N N . LYS A 1 615 ? 26.799 19.118 -53.172 1.00 64.75 615 LYS A N 1
ATOM 4949 C CA . LYS A 1 615 ? 26.182 20.397 -53.557 1.00 64.75 615 LYS A CA 1
ATOM 4950 C C . LYS A 1 615 ? 24.963 20.244 -54.480 1.00 64.75 615 LYS A C 1
ATOM 4952 O O . LYS A 1 615 ? 24.222 21.203 -54.642 1.00 64.75 615 LYS A O 1
ATOM 4957 N N . LYS A 1 616 ? 24.778 19.081 -55.123 1.00 61.78 616 LYS A N 1
ATOM 4958 C CA . LYS A 1 616 ? 23.809 18.897 -56.228 1.00 61.78 616 LYS A CA 1
ATOM 4959 C C . LYS A 1 616 ? 22.576 18.061 -55.863 1.00 61.78 616 LYS A C 1
ATOM 4961 O O . LYS A 1 616 ? 21.553 18.188 -56.523 1.00 61.78 616 LYS A O 1
ATOM 4966 N N . LYS A 1 617 ? 22.666 17.177 -54.863 1.00 69.56 617 LYS A N 1
ATOM 4967 C CA . LYS A 1 617 ? 21.583 16.255 -54.473 1.00 69.56 617 LYS A CA 1
ATOM 4968 C C . LYS A 1 617 ? 21.738 15.778 -53.031 1.00 69.56 617 LYS A C 1
ATOM 4970 O O . LYS A 1 617 ? 22.856 15.731 -52.522 1.00 69.56 617 LYS A O 1
ATOM 4975 N N . LYS A 1 618 ? 20.631 15.378 -52.393 1.00 80.00 618 LYS A N 1
ATOM 4976 C CA . LYS A 1 618 ? 20.660 14.722 -51.076 1.00 80.00 618 LYS A CA 1
ATOM 4977 C C . LYS A 1 618 ? 21.417 13.396 -51.202 1.00 80.00 618 LYS A C 1
ATOM 4979 O O . LYS A 1 618 ? 21.051 12.542 -52.005 1.00 80.00 618 LYS A O 1
ATOM 4984 N N . VAL A 1 619 ? 22.488 13.243 -50.433 1.00 85.06 619 VAL A N 1
ATOM 4985 C CA . VAL A 1 619 ? 23.297 12.020 -50.399 1.00 85.06 619 VAL A CA 1
ATOM 4986 C C . VAL A 1 619 ? 22.848 11.207 -49.202 1.00 85.06 619 VAL A C 1
ATOM 4988 O O . VAL A 1 619 ? 22.897 11.715 -48.092 1.00 85.06 619 VAL A O 1
ATOM 4991 N N . ARG A 1 620 ? 22.389 9.978 -49.443 1.00 89.94 620 ARG A N 1
ATOM 4992 C CA . ARG A 1 620 ? 22.135 8.976 -48.399 1.00 89.94 620 ARG A CA 1
ATOM 4993 C C . ARG A 1 620 ? 23.236 7.922 -48.408 1.00 89.94 620 ARG A C 1
ATOM 4995 O O . ARG A 1 620 ? 23.900 7.708 -47.404 1.00 89.94 620 ARG A O 1
ATOM 5002 N N . THR A 1 621 ? 23.433 7.293 -49.565 1.00 93.06 621 THR A N 1
ATOM 5003 C CA . THR A 1 621 ? 24.360 6.167 -49.725 1.00 93.06 621 THR A CA 1
ATOM 5004 C C . THR A 1 621 ? 25.563 6.565 -50.569 1.00 93.06 621 THR A C 1
ATOM 5006 O O . THR A 1 621 ? 25.411 6.953 -51.733 1.00 93.06 621 THR A O 1
ATOM 5009 N N . VAL A 1 622 ? 26.756 6.435 -49.999 1.00 93.75 622 VAL A N 1
ATOM 5010 C CA . VAL A 1 622 ? 28.043 6.661 -50.656 1.00 93.75 622 VAL A CA 1
ATOM 5011 C C . VAL A 1 622 ? 28.751 5.326 -50.839 1.00 93.75 622 VAL A C 1
ATOM 5013 O O . VAL A 1 622 ? 28.915 4.591 -49.872 1.00 93.75 622 VAL A O 1
ATOM 5016 N N . LEU A 1 623 ? 29.213 5.023 -52.051 1.00 93.81 623 LEU A N 1
ATOM 5017 C CA . LEU A 1 623 ? 30.048 3.857 -52.339 1.00 93.81 623 LEU A CA 1
ATOM 5018 C C . LEU A 1 623 ? 31.463 4.298 -52.711 1.00 93.81 623 LEU A C 1
ATOM 5020 O O . LEU A 1 623 ? 31.676 4.897 -53.765 1.00 93.81 623 LEU A O 1
ATOM 5024 N N . THR A 1 624 ? 32.440 3.971 -51.873 1.00 93.56 624 THR A N 1
ATOM 5025 C CA . THR A 1 624 ? 33.858 4.222 -52.138 1.00 93.56 624 THR A CA 1
ATOM 5026 C C . THR A 1 624 ? 34.529 2.974 -52.683 1.00 93.56 624 THR A C 1
ATOM 5028 O O . THR A 1 624 ? 34.640 1.966 -51.986 1.00 93.56 624 THR A O 1
ATOM 5031 N N . LYS A 1 625 ? 35.043 3.057 -53.914 1.00 92.38 625 LYS A N 1
ATOM 5032 C CA . LYS A 1 625 ? 35.813 1.984 -54.552 1.00 92.38 625 LYS A CA 1
ATOM 5033 C C . LYS A 1 625 ? 37.308 2.290 -54.594 1.00 92.38 625 LYS A C 1
ATOM 5035 O O . LYS A 1 625 ? 37.717 3.433 -54.764 1.00 92.38 625 LYS A O 1
ATOM 5040 N N . GLY A 1 626 ? 38.147 1.267 -54.496 1.00 89.88 626 GLY A N 1
ATOM 5041 C CA . GLY A 1 626 ? 39.597 1.416 -54.657 1.00 89.88 626 GLY A CA 1
ATOM 5042 C C . GLY A 1 626 ? 40.324 0.081 -54.579 1.00 89.88 626 GLY A C 1
ATOM 5043 O O . GLY A 1 626 ? 39.820 -0.863 -53.966 1.00 89.88 626 GLY A O 1
ATOM 5044 N N . VAL A 1 627 ? 41.503 -0.013 -55.194 1.00 87.62 627 VAL A N 1
ATOM 5045 C CA . VAL A 1 627 ? 42.295 -1.255 -55.224 1.00 87.62 627 VAL A CA 1
ATOM 5046 C C . VAL A 1 627 ? 42.718 -1.702 -53.817 1.00 87.62 627 VAL A C 1
ATOM 5048 O O . VAL A 1 627 ? 42.576 -0.962 -52.836 1.00 87.62 627 VAL A O 1
ATOM 5051 N N . SER A 1 628 ? 43.157 -2.955 -53.685 1.00 84.75 628 SER A N 1
ATOM 5052 C CA . SER A 1 628 ? 43.639 -3.481 -52.400 1.00 84.75 628 SER A CA 1
ATOM 5053 C C . SER A 1 628 ? 44.809 -2.641 -51.875 1.00 84.75 628 SER A C 1
ATOM 5055 O O . SER A 1 628 ? 45.597 -2.135 -52.667 1.00 84.75 628 SER A O 1
ATOM 5057 N N . GLY A 1 629 ? 44.898 -2.452 -50.557 1.00 81.44 629 GLY A N 1
ATOM 5058 C CA . GLY A 1 629 ? 45.998 -1.711 -49.924 1.00 81.44 629 GLY A CA 1
ATOM 5059 C C . GLY A 1 629 ? 46.016 -0.191 -50.148 1.00 81.44 629 GLY A C 1
ATOM 5060 O O . GLY A 1 629 ? 46.819 0.486 -49.527 1.00 81.44 629 GLY A O 1
ATOM 5061 N N . ILE A 1 630 ? 45.112 0.386 -50.955 1.00 84.88 630 ILE A N 1
ATOM 5062 C CA . ILE A 1 630 ? 45.183 1.812 -51.351 1.00 84.88 630 ILE A CA 1
ATOM 5063 C C . ILE A 1 630 ? 44.889 2.826 -50.225 1.00 84.88 630 ILE A C 1
ATOM 5065 O O . ILE A 1 630 ? 44.902 4.027 -50.466 1.00 84.88 630 ILE A O 1
ATOM 5069 N N . GLY A 1 631 ? 44.568 2.372 -49.008 1.00 84.25 631 GLY A N 1
ATOM 5070 C CA . GLY A 1 631 ? 44.263 3.246 -47.864 1.00 84.25 631 GLY A CA 1
ATOM 5071 C C . GLY A 1 631 ? 42.774 3.537 -47.620 1.00 84.25 631 GLY A C 1
ATOM 5072 O O . GLY A 1 631 ? 42.447 4.492 -46.926 1.00 84.25 631 GLY A O 1
ATOM 5073 N N . LYS A 1 632 ? 41.837 2.734 -48.150 1.00 88.69 632 LYS A N 1
ATOM 5074 C CA . LYS A 1 632 ? 40.387 2.911 -47.885 1.00 88.69 632 LYS A CA 1
ATOM 5075 C C . LYS A 1 632 ? 40.042 2.838 -46.389 1.00 88.69 632 LYS A C 1
ATOM 5077 O O . LYS A 1 632 ? 39.364 3.722 -45.876 1.00 88.69 632 LYS A O 1
ATOM 5082 N N . THR A 1 633 ? 40.553 1.821 -45.695 1.00 85.38 633 THR A N 1
ATOM 5083 C CA . THR A 1 633 ? 40.339 1.629 -44.252 1.00 85.38 633 THR A CA 1
ATOM 5084 C C . THR A 1 633 ? 40.958 2.765 -43.439 1.00 85.38 633 THR A C 1
ATOM 5086 O O . THR A 1 633 ? 40.316 3.270 -42.526 1.00 85.38 633 THR A O 1
ATOM 5089 N N . PHE A 1 634 ? 42.128 3.266 -43.849 1.00 87.75 634 PHE A N 1
ATOM 5090 C CA . PHE A 1 634 ? 42.747 4.447 -43.244 1.00 87.75 634 PHE A CA 1
ATOM 5091 C C . PHE A 1 634 ? 41.832 5.685 -43.332 1.00 87.75 634 PHE A C 1
ATOM 5093 O O . PHE A 1 634 ? 41.631 6.384 -42.343 1.00 87.75 634 PHE A O 1
ATOM 5100 N N . GLN A 1 635 ? 41.204 5.937 -44.490 1.00 89.00 635 GLN A N 1
ATOM 5101 C CA . GLN A 1 635 ? 40.258 7.054 -44.656 1.00 89.00 635 GLN A CA 1
ATOM 5102 C C . GLN A 1 635 ? 39.013 6.901 -43.769 1.00 89.00 635 GLN A C 1
ATOM 5104 O O . GLN A 1 635 ? 38.550 7.879 -43.181 1.00 89.00 635 GLN A O 1
ATOM 5109 N N . LYS A 1 636 ? 38.490 5.674 -43.641 1.00 91.56 636 LYS A N 1
ATOM 5110 C CA . LYS A 1 636 ? 37.406 5.341 -42.704 1.00 91.56 636 LYS A CA 1
ATOM 5111 C C . LYS A 1 636 ? 37.799 5.645 -41.259 1.00 91.56 636 LYS A C 1
ATOM 5113 O O . LYS A 1 636 ? 37.048 6.318 -40.559 1.00 91.56 636 LYS A O 1
ATOM 5118 N N . GLN A 1 637 ? 38.959 5.170 -40.809 1.00 91.25 637 GLN A N 1
ATOM 5119 C CA . GLN A 1 637 ? 39.394 5.369 -39.425 1.00 91.25 637 GLN A CA 1
ATOM 5120 C C . GLN A 1 637 ? 39.640 6.856 -39.140 1.00 91.25 637 GLN A C 1
ATOM 5122 O O . GLN A 1 637 ? 39.185 7.368 -38.121 1.00 91.25 637 GLN A O 1
ATOM 5127 N N . LYS A 1 638 ? 40.250 7.591 -40.081 1.00 89.62 638 LYS A N 1
ATOM 5128 C CA . LYS A 1 638 ? 40.466 9.039 -39.949 1.00 89.62 638 LYS A CA 1
ATOM 5129 C C . LYS A 1 638 ? 39.157 9.831 -39.885 1.00 89.62 638 LYS A C 1
ATOM 5131 O O . LYS A 1 638 ? 39.059 10.780 -39.112 1.00 89.62 638 LYS A O 1
ATOM 5136 N N . PHE A 1 639 ? 38.136 9.419 -40.641 1.00 91.62 639 PHE A N 1
ATOM 5137 C CA . PHE A 1 639 ? 36.781 9.963 -40.519 1.00 91.62 639 PHE A CA 1
ATOM 5138 C C . PHE A 1 639 ? 36.205 9.752 -39.116 1.00 91.62 639 PHE A C 1
ATOM 5140 O O . PHE A 1 639 ? 35.698 10.701 -38.520 1.00 91.62 639 PHE A O 1
ATOM 5147 N N . MET A 1 640 ? 36.322 8.536 -38.573 1.00 92.31 640 MET A N 1
ATOM 5148 C CA . MET A 1 640 ? 35.827 8.213 -37.232 1.00 92.31 640 MET A CA 1
ATOM 5149 C C . MET A 1 640 ? 36.574 8.995 -36.140 1.00 92.31 640 MET A C 1
ATOM 5151 O O . MET A 1 640 ? 35.929 9.561 -35.263 1.00 92.31 640 MET A O 1
ATOM 5155 N N . VAL A 1 641 ? 37.906 9.109 -36.221 1.00 91.94 641 VAL A N 1
ATOM 5156 C CA . VAL A 1 641 ? 38.708 9.896 -35.264 1.00 91.94 641 VAL A CA 1
ATOM 5157 C C . VAL A 1 641 ? 38.364 11.385 -35.331 1.00 91.94 641 VAL A C 1
ATOM 5159 O O . VAL A 1 641 ? 38.174 12.013 -34.294 1.00 91.94 641 VAL A O 1
ATOM 5162 N N . ASP A 1 642 ? 38.223 11.970 -36.524 1.00 90.25 642 ASP A N 1
ATOM 5163 C CA . ASP A 1 642 ? 37.844 13.384 -36.640 1.00 90.25 642 ASP A CA 1
ATOM 5164 C C . ASP A 1 642 ? 36.404 13.657 -36.183 1.00 90.25 642 ASP A C 1
ATOM 5166 O O . ASP A 1 642 ? 36.130 14.743 -35.668 1.00 90.25 642 ASP A O 1
ATOM 5170 N N . TRP A 1 643 ? 35.483 12.704 -36.352 1.00 92.75 643 TRP A N 1
ATOM 5171 C CA . TRP A 1 643 ? 34.159 12.767 -35.724 1.00 92.75 643 TRP A CA 1
ATOM 5172 C C . TRP A 1 643 ? 34.274 12.710 -34.194 1.00 92.75 643 TRP A C 1
ATOM 5174 O O . TRP A 1 643 ? 33.660 13.524 -33.498 1.00 92.75 643 TRP A O 1
ATOM 5184 N N . ALA A 1 644 ? 35.121 11.824 -33.663 1.00 91.12 644 ALA A N 1
ATOM 5185 C CA . ALA A 1 644 ? 35.302 11.665 -32.227 1.00 91.12 644 ALA A CA 1
ATOM 5186 C C . ALA A 1 644 ? 35.937 12.883 -31.546 1.00 91.12 644 ALA A C 1
ATOM 5188 O O . ALA A 1 644 ? 35.472 13.307 -30.490 1.00 91.12 644 ALA A O 1
ATOM 5189 N N . LYS A 1 645 ? 36.895 13.538 -32.208 1.00 89.75 645 LYS A N 1
ATOM 5190 C CA . LYS A 1 645 ? 37.467 14.824 -31.769 1.00 89.75 645 LYS A CA 1
ATOM 5191 C C . LYS A 1 645 ? 36.519 16.016 -31.946 1.00 89.75 645 LYS A C 1
ATOM 5193 O O . LYS A 1 645 ? 36.803 17.103 -31.457 1.00 89.75 645 LYS A O 1
ATOM 5198 N N . GLY A 1 646 ? 35.409 15.850 -32.672 1.00 86.06 646 GLY A N 1
ATOM 5199 C CA . GLY A 1 646 ? 34.497 16.948 -33.016 1.00 86.06 646 GLY A CA 1
ATOM 5200 C C . GLY A 1 646 ? 35.031 17.890 -34.105 1.00 86.06 646 GLY A C 1
ATOM 5201 O O . GLY A 1 646 ? 34.509 18.993 -34.284 1.00 86.06 646 GLY A O 1
ATOM 5202 N N . ASN A 1 647 ? 36.044 17.460 -34.860 1.00 84.44 647 ASN A N 1
ATOM 5203 C CA . ASN A 1 647 ? 36.680 18.231 -35.932 1.00 84.44 647 ASN A CA 1
ATOM 5204 C C . ASN A 1 647 ? 35.863 18.242 -37.235 1.00 84.44 647 ASN A C 1
ATOM 5206 O O . ASN A 1 647 ? 36.107 19.071 -38.113 1.00 84.44 647 ASN A O 1
ATOM 5210 N N . SER A 1 648 ? 34.934 17.298 -37.411 1.00 80.88 648 SER A N 1
ATOM 5211 C CA . SER A 1 648 ? 34.093 17.178 -38.610 1.00 80.88 648 SER A CA 1
ATOM 5212 C C . SER A 1 648 ? 32.783 16.443 -38.312 1.00 80.88 648 SER A C 1
ATOM 5214 O O . SER A 1 648 ? 32.675 15.799 -37.273 1.00 80.88 648 SER A O 1
ATOM 5216 N N . ASN A 1 649 ? 31.809 16.527 -39.230 1.00 81.25 649 ASN A N 1
ATOM 5217 C CA . ASN A 1 649 ? 30.545 15.774 -39.169 1.00 81.25 649 ASN A CA 1
ATOM 5218 C C . ASN A 1 649 ? 29.781 15.975 -37.847 1.00 81.25 649 ASN A C 1
ATOM 5220 O O . ASN A 1 649 ? 29.276 15.027 -37.255 1.00 81.25 649 ASN A O 1
ATOM 5224 N N . LYS A 1 650 ? 29.718 17.229 -37.371 1.00 79.94 650 LYS A N 1
ATOM 5225 C CA . LYS A 1 650 ? 29.052 17.607 -36.109 1.00 79.94 650 LYS A CA 1
ATOM 5226 C C . LYS A 1 650 ? 27.541 17.358 -36.120 1.00 79.94 650 LYS A C 1
ATOM 5228 O O . LYS A 1 650 ? 26.922 17.371 -35.068 1.00 79.94 650 LYS A O 1
ATOM 5233 N N . ASP A 1 651 ? 26.966 17.176 -37.304 1.00 81.31 651 ASP A N 1
ATOM 5234 C CA . ASP A 1 651 ? 25.566 16.830 -37.528 1.00 81.31 651 ASP A CA 1
ATOM 5235 C C . ASP A 1 651 ? 25.279 15.325 -37.386 1.00 81.31 651 ASP A C 1
ATOM 5237 O O . ASP A 1 651 ? 24.133 14.925 -37.561 1.00 81.31 651 ASP A O 1
ATOM 5241 N N . VAL A 1 652 ? 26.301 14.498 -37.133 1.00 86.25 652 VAL A N 1
ATOM 5242 C CA . VAL A 1 652 ? 26.192 13.048 -36.926 1.00 86.25 652 VAL A CA 1
ATOM 5243 C C . VAL A 1 652 ? 26.282 12.733 -35.439 1.00 86.25 652 VAL A C 1
ATOM 5245 O O . VAL A 1 652 ? 27.305 12.998 -34.802 1.00 86.25 652 VAL A O 1
ATOM 5248 N N . ASP A 1 653 ? 25.246 12.086 -34.917 1.00 85.88 653 ASP A N 1
ATOM 5249 C CA . ASP A 1 653 ? 25.151 11.753 -33.498 1.00 85.88 653 ASP A CA 1
ATOM 5250 C C . ASP A 1 653 ? 25.879 10.446 -33.167 1.00 85.88 653 ASP A C 1
ATOM 5252 O O . ASP A 1 653 ? 26.599 10.376 -32.170 1.00 85.88 653 ASP A O 1
ATOM 5256 N N . LEU A 1 654 ? 25.732 9.418 -34.014 1.00 88.31 654 LEU A N 1
ATOM 5257 C CA . LEU A 1 654 ? 26.299 8.082 -33.793 1.00 88.31 654 LEU A CA 1
ATOM 5258 C C . LEU A 1 654 ? 26.894 7.496 -35.082 1.00 88.31 654 LEU A C 1
ATOM 5260 O O . LEU A 1 654 ? 26.331 7.643 -36.170 1.00 88.31 654 LEU A O 1
ATOM 5264 N N . ILE A 1 655 ? 28.011 6.774 -34.951 1.00 90.69 655 ILE A N 1
ATOM 5265 C CA . ILE A 1 655 ? 28.625 6.001 -36.038 1.00 90.69 655 ILE A CA 1
ATOM 5266 C C . ILE A 1 655 ? 28.553 4.510 -35.707 1.00 90.69 655 ILE A C 1
ATOM 5268 O O . ILE A 1 655 ? 29.091 4.066 -34.698 1.00 90.69 655 ILE A O 1
ATOM 5272 N N . VAL A 1 656 ? 27.967 3.728 -36.614 1.00 90.69 656 VAL A N 1
ATOM 5273 C CA . VAL A 1 656 ? 27.957 2.263 -36.565 1.00 90.69 656 VAL A CA 1
ATOM 5274 C C . VAL A 1 656 ? 28.906 1.743 -37.642 1.00 90.69 656 VAL A C 1
ATOM 5276 O O . VAL A 1 656 ? 28.598 1.775 -38.834 1.00 90.69 656 VAL A O 1
ATOM 5279 N N . SER A 1 657 ? 30.088 1.278 -37.240 1.00 91.62 657 SER A N 1
ATOM 5280 C CA . SER A 1 657 ? 31.088 0.720 -38.157 1.00 91.62 657 SER A CA 1
ATOM 5281 C C . SER A 1 657 ? 31.014 -0.805 -38.177 1.00 91.62 657 SER A C 1
ATOM 5283 O O . SER A 1 657 ? 31.273 -1.449 -37.165 1.00 91.62 657 SER A O 1
ATOM 5285 N N . LEU A 1 658 ? 30.760 -1.380 -39.350 1.00 90.81 658 LEU A N 1
ATOM 5286 C CA . LEU A 1 658 ? 30.643 -2.820 -39.569 1.00 90.81 658 LEU A CA 1
ATOM 5287 C C . LEU A 1 658 ? 31.615 -3.289 -40.651 1.00 90.81 658 LEU A C 1
ATOM 5289 O O . LEU A 1 658 ? 31.999 -2.533 -41.549 1.00 90.81 658 LEU A O 1
ATOM 5293 N N . ASN A 1 659 ? 31.988 -4.561 -40.572 1.00 90.62 659 ASN A N 1
ATOM 5294 C CA . ASN A 1 659 ? 32.707 -5.266 -41.621 1.00 90.62 659 ASN A CA 1
ATOM 5295 C C . ASN A 1 659 ? 31.805 -6.373 -42.177 1.00 90.62 659 ASN A C 1
ATOM 5297 O O . ASN A 1 659 ? 31.216 -7.134 -41.408 1.00 90.62 659 ASN A O 1
ATOM 5301 N N . PHE A 1 660 ? 31.693 -6.485 -43.501 1.00 91.12 660 PHE A N 1
ATOM 5302 C CA . PHE A 1 660 ? 30.900 -7.547 -44.123 1.00 91.12 660 PHE A CA 1
ATOM 5303 C C . PHE A 1 660 ? 31.383 -8.954 -43.755 1.00 91.12 660 PHE A C 1
ATOM 5305 O O . PHE A 1 660 ? 30.555 -9.855 -43.635 1.00 91.12 660 PHE A O 1
ATOM 5312 N N . ARG A 1 661 ? 32.681 -9.131 -43.482 1.00 89.94 661 ARG A N 1
ATOM 5313 C CA . ARG A 1 661 ? 33.228 -10.387 -42.956 1.00 89.94 661 ARG A CA 1
ATOM 5314 C C . ARG A 1 661 ? 32.579 -10.778 -41.627 1.00 89.94 661 ARG A C 1
ATOM 5316 O O . ARG A 1 661 ? 32.166 -11.922 -41.457 1.00 89.94 661 ARG A O 1
ATOM 5323 N N . ASP A 1 662 ? 32.425 -9.820 -40.716 1.00 87.75 662 ASP A N 1
ATOM 5324 C CA . ASP A 1 662 ? 31.798 -10.054 -39.411 1.00 87.75 662 ASP A CA 1
ATOM 5325 C C . ASP A 1 662 ? 30.299 -10.342 -39.572 1.00 87.75 662 ASP A C 1
ATOM 5327 O O . ASP A 1 662 ? 29.734 -11.164 -38.849 1.00 87.75 662 ASP A O 1
ATOM 5331 N N . LEU A 1 663 ? 29.648 -9.716 -40.558 1.00 90.00 663 LEU A N 1
ATOM 5332 C CA . LEU A 1 663 ? 28.233 -9.949 -40.860 1.00 90.00 663 LEU A CA 1
ATOM 5333 C C . LEU A 1 663 ? 27.974 -11.356 -41.412 1.00 90.00 663 LEU A C 1
ATOM 5335 O O . LEU A 1 663 ? 26.945 -11.945 -41.078 1.00 90.00 663 LEU A O 1
ATOM 5339 N N . ASN A 1 664 ? 28.913 -11.932 -42.170 1.00 90.12 664 ASN A N 1
ATOM 5340 C CA . ASN A 1 664 ? 28.793 -13.307 -42.669 1.00 90.12 664 ASN A CA 1
ATOM 5341 C C . ASN A 1 664 ? 28.665 -14.321 -41.519 1.00 90.12 664 ASN A C 1
ATOM 5343 O O . ASN A 1 664 ? 27.869 -15.254 -41.610 1.00 90.12 664 ASN A O 1
ATOM 5347 N N . SER A 1 665 ? 29.373 -14.100 -40.402 1.00 87.00 665 SER A N 1
ATOM 5348 C CA . SER A 1 665 ? 29.298 -14.970 -39.214 1.00 87.00 665 SER A CA 1
ATOM 5349 C C . SER A 1 665 ? 27.924 -14.968 -38.528 1.00 87.00 665 SER A C 1
ATOM 5351 O O . SER A 1 665 ? 27.627 -15.842 -37.719 1.00 87.00 665 SER A O 1
ATOM 5353 N N . ARG A 1 666 ? 27.066 -13.994 -38.859 1.00 84.81 666 ARG A N 1
ATOM 5354 C CA . ARG A 1 666 ? 25.731 -13.802 -38.272 1.00 84.81 666 ARG A CA 1
ATOM 5355 C C . ARG A 1 666 ? 24.603 -14.043 -39.274 1.00 84.81 666 ARG A C 1
ATOM 5357 O O . ARG A 1 666 ? 23.462 -13.694 -38.981 1.00 84.81 666 ARG A O 1
ATOM 5364 N N . ARG A 1 667 ? 24.897 -14.619 -40.445 1.00 82.56 667 ARG A N 1
ATOM 5365 C CA . ARG A 1 667 ? 23.950 -14.756 -41.568 1.00 82.56 667 ARG A CA 1
ATOM 5366 C C . ARG A 1 667 ? 22.650 -15.488 -41.216 1.00 82.56 667 ARG A C 1
ATOM 5368 O O . ARG A 1 667 ? 21.600 -15.121 -41.734 1.00 82.56 667 ARG A O 1
ATOM 5375 N N . ASP A 1 668 ? 22.722 -16.452 -40.300 1.00 83.69 668 ASP A N 1
ATOM 5376 C CA . ASP A 1 668 ? 21.585 -17.280 -39.879 1.00 83.69 668 ASP A CA 1
ATOM 5377 C C . ASP A 1 668 ? 20.825 -16.685 -38.674 1.00 83.69 668 ASP A C 1
ATOM 5379 O O . ASP A 1 668 ? 19.806 -17.224 -38.241 1.00 83.69 668 ASP A O 1
ATOM 5383 N N . LYS A 1 669 ? 21.295 -15.557 -38.117 1.00 87.25 669 LYS A N 1
ATOM 5384 C CA . LYS A 1 669 ? 20.642 -14.894 -36.983 1.00 87.25 669 LYS A CA 1
ATOM 5385 C C . LYS A 1 669 ? 19.386 -14.163 -37.459 1.00 87.25 669 LYS A C 1
ATOM 5387 O O . LYS A 1 669 ? 19.449 -13.318 -38.353 1.00 87.25 669 LYS A O 1
ATOM 5392 N N . VAL A 1 670 ? 18.264 -14.446 -36.802 1.00 90.75 670 VAL A N 1
ATOM 5393 C CA . VAL A 1 670 ? 17.004 -13.712 -36.965 1.00 90.75 670 VAL A CA 1
ATOM 5394 C C . VAL A 1 670 ? 16.869 -12.727 -35.814 1.00 90.75 670 VAL A C 1
ATOM 5396 O O . VAL A 1 670 ? 16.867 -13.122 -34.650 1.00 90.75 670 VAL A O 1
ATOM 5399 N N . GLN A 1 671 ? 16.799 -11.441 -36.135 1.00 89.31 671 GLN A N 1
ATOM 5400 C CA . GLN A 1 671 ? 16.636 -10.368 -35.154 1.00 89.31 671 GLN A CA 1
ATOM 5401 C C . GLN A 1 671 ? 16.035 -9.133 -35.823 1.00 89.31 671 GLN A C 1
ATOM 5403 O O . GLN A 1 671 ? 15.991 -9.044 -37.049 1.00 89.31 671 GLN A O 1
ATOM 5408 N N . SER A 1 672 ? 15.558 -8.180 -35.030 1.00 89.69 672 SER A N 1
ATOM 5409 C CA . SER A 1 672 ? 15.051 -6.921 -35.570 1.00 89.69 672 SER A CA 1
ATOM 5410 C C . SER A 1 672 ? 16.190 -5.967 -35.954 1.00 89.69 672 SER A C 1
ATOM 5412 O O . SER A 1 672 ? 17.324 -6.118 -35.486 1.00 89.69 672 SER A O 1
ATOM 5414 N N . MET A 1 673 ? 15.907 -4.957 -36.787 1.00 88.69 673 MET A N 1
ATOM 5415 C CA . MET A 1 673 ? 16.893 -3.907 -37.093 1.00 88.69 673 MET A CA 1
ATOM 5416 C C . MET A 1 673 ? 17.321 -3.172 -35.822 1.00 88.69 673 MET A C 1
ATOM 5418 O O . MET A 1 673 ? 18.492 -2.831 -35.657 1.00 88.69 673 MET A O 1
ATOM 5422 N N . LYS A 1 674 ? 16.372 -2.973 -34.902 1.00 81.25 674 LYS A N 1
ATOM 5423 C CA . LYS A 1 674 ? 16.635 -2.382 -33.596 1.00 81.25 674 LYS A CA 1
ATOM 5424 C C . LYS A 1 674 ? 17.670 -3.195 -32.816 1.00 81.25 674 LYS A C 1
ATOM 5426 O O . LYS A 1 674 ? 18.692 -2.651 -32.402 1.00 81.25 674 LYS A O 1
ATOM 5431 N N . ASP A 1 675 ? 17.430 -4.495 -32.663 1.00 82.06 675 ASP A N 1
ATOM 5432 C CA . ASP A 1 675 ? 18.321 -5.384 -31.908 1.00 82.06 675 ASP A CA 1
ATOM 5433 C C . ASP A 1 675 ? 19.690 -5.516 -32.581 1.00 82.06 675 ASP A C 1
ATOM 5435 O O . ASP A 1 675 ? 20.715 -5.555 -31.902 1.00 82.06 675 ASP A O 1
ATOM 5439 N N . PHE A 1 676 ? 19.722 -5.525 -33.918 1.00 87.00 676 PHE A N 1
ATOM 5440 C CA . PHE A 1 676 ? 20.964 -5.539 -34.684 1.00 87.00 676 PHE A CA 1
ATOM 5441 C C . PHE A 1 676 ? 21.844 -4.325 -34.370 1.00 87.00 676 PHE A C 1
ATOM 5443 O O . PHE A 1 676 ? 23.013 -4.504 -34.034 1.00 87.00 676 PHE A O 1
ATOM 5450 N N . VAL A 1 677 ? 21.295 -3.107 -34.427 1.00 85.44 677 VAL A N 1
ATOM 5451 C CA . VAL A 1 677 ? 22.056 -1.883 -34.127 1.00 85.44 677 VAL A CA 1
ATOM 5452 C C . VAL A 1 677 ? 22.480 -1.839 -32.660 1.00 85.44 677 VAL A C 1
ATOM 5454 O O . VAL A 1 677 ? 23.630 -1.515 -32.383 1.00 85.44 677 VAL A O 1
ATOM 5457 N N . ASN A 1 678 ? 21.600 -2.220 -31.729 1.00 79.56 678 ASN A N 1
ATOM 5458 C CA . ASN A 1 678 ? 21.930 -2.265 -30.300 1.00 79.56 678 ASN A CA 1
ATOM 5459 C C . ASN A 1 678 ? 23.106 -3.198 -30.011 1.00 79.56 678 ASN A C 1
ATOM 5461 O O . ASN A 1 678 ? 24.037 -2.817 -29.308 1.00 79.56 678 ASN A O 1
ATOM 5465 N N . HIS A 1 679 ? 23.100 -4.387 -30.623 1.00 80.06 679 HIS A N 1
ATOM 5466 C CA . HIS A 1 679 ? 24.223 -5.318 -30.540 1.00 80.06 679 HIS A CA 1
ATOM 5467 C C . HIS A 1 679 ? 25.506 -4.669 -31.069 1.00 80.06 679 HIS A C 1
ATOM 5469 O O . HIS A 1 679 ? 26.570 -4.828 -30.482 1.00 80.06 679 HIS A O 1
ATOM 5475 N N . CYS A 1 680 ? 25.430 -3.952 -32.190 1.00 80.38 680 CYS A N 1
ATOM 5476 C CA . CYS A 1 680 ? 26.594 -3.308 -32.800 1.00 80.38 680 CYS A CA 1
ATOM 5477 C C . CYS A 1 680 ? 27.178 -2.159 -31.968 1.00 80.38 680 CYS A C 1
ATOM 5479 O O . CYS A 1 680 ? 28.362 -1.872 -32.114 1.00 80.38 680 CYS A O 1
ATOM 5481 N N . LEU A 1 681 ? 26.374 -1.518 -31.120 1.00 76.38 681 LEU A N 1
ATOM 5482 C CA . LEU A 1 681 ? 26.813 -0.443 -30.230 1.00 76.38 681 LEU A CA 1
ATOM 5483 C C . LEU A 1 681 ? 27.383 -0.958 -28.894 1.00 76.38 681 LEU A C 1
ATOM 5485 O O . LEU A 1 681 ? 27.796 -0.143 -28.080 1.00 76.38 681 LEU A O 1
ATOM 5489 N N . ASN A 1 682 ? 27.436 -2.284 -28.678 1.00 62.38 682 ASN A N 1
ATOM 5490 C CA . ASN A 1 682 ? 27.987 -2.936 -27.478 1.00 62.38 682 ASN A CA 1
ATOM 5491 C C . ASN A 1 682 ? 27.432 -2.403 -26.142 1.00 62.38 682 ASN A C 1
ATOM 5493 O O . ASN A 1 682 ? 28.104 -2.494 -25.116 1.00 62.38 682 ASN A O 1
ATOM 5497 N N . ASP A 1 683 ? 26.204 -1.880 -26.132 1.00 54.78 683 ASP A N 1
ATOM 5498 C CA . ASP A 1 683 ? 25.608 -1.320 -24.923 1.00 54.78 683 ASP A CA 1
ATOM 5499 C C . ASP A 1 683 ? 24.195 -1.860 -24.673 1.00 54.78 683 ASP A C 1
ATOM 5501 O O . ASP A 1 683 ? 23.178 -1.270 -25.054 1.00 54.78 683 ASP A O 1
ATOM 5505 N N . ASP A 1 684 ? 24.128 -2.988 -23.960 1.00 48.38 684 ASP A N 1
ATOM 5506 C CA . ASP A 1 684 ? 22.877 -3.524 -23.406 1.00 48.38 684 ASP A CA 1
ATOM 5507 C C . ASP A 1 684 ? 22.205 -2.534 -22.429 1.00 48.38 684 ASP A C 1
ATOM 5509 O O . ASP A 1 684 ? 21.016 -2.676 -22.121 1.00 48.38 684 ASP A O 1
ATOM 5513 N N . LYS A 1 685 ? 22.922 -1.500 -21.953 1.00 50.06 685 LYS A N 1
ATOM 5514 C CA . LYS A 1 685 ? 22.360 -0.458 -21.085 1.00 50.06 685 LYS A CA 1
ATOM 5515 C C . LYS A 1 685 ? 21.598 0.614 -21.872 1.00 50.06 685 LYS A C 1
ATOM 5517 O O . LYS A 1 685 ? 20.829 1.347 -21.261 1.00 50.06 685 LYS A O 1
ATOM 5522 N N . GLN A 1 686 ? 21.715 0.703 -23.203 1.00 54.69 686 GLN A N 1
ATOM 5523 C CA . GLN A 1 686 ? 21.155 1.842 -23.962 1.00 54.69 686 GLN A CA 1
ATOM 5524 C C . GLN A 1 686 ? 20.381 1.470 -25.237 1.00 54.69 686 GLN A C 1
ATOM 5526 O O . GLN A 1 686 ? 20.146 2.307 -26.111 1.00 54.69 686 GLN A O 1
ATOM 5531 N N . ALA A 1 687 ? 19.864 0.240 -25.293 1.00 52.00 687 ALA A N 1
ATOM 5532 C CA . ALA A 1 687 ? 19.141 -0.378 -26.413 1.00 52.00 687 ALA A CA 1
ATOM 5533 C C . ALA A 1 687 ? 17.879 0.359 -26.959 1.00 52.00 687 ALA A C 1
ATOM 5535 O O . ALA A 1 687 ? 17.182 -0.143 -27.846 1.00 52.00 687 ALA A O 1
ATOM 5536 N N . GLU A 1 688 ? 17.524 1.540 -26.449 1.00 58.53 688 GLU A N 1
ATOM 5537 C CA . GLU A 1 688 ? 16.364 2.322 -26.913 1.00 58.53 688 GLU A CA 1
ATOM 5538 C C . GLU A 1 688 ? 16.659 3.819 -27.135 1.00 58.53 688 GLU A C 1
ATOM 5540 O O . GLU A 1 688 ? 15.752 4.569 -27.491 1.00 58.53 688 GLU A O 1
ATOM 5545 N N . VAL A 1 689 ? 17.911 4.261 -26.966 1.00 64.19 689 VAL A N 1
ATOM 5546 C CA . VAL A 1 689 ? 18.280 5.690 -26.956 1.00 64.19 689 VAL A CA 1
ATOM 5547 C C . VAL A 1 689 ? 18.270 6.311 -28.361 1.00 64.19 689 VAL A C 1
ATOM 5549 O O . VAL A 1 689 ? 17.678 7.371 -28.575 1.00 64.19 689 VAL A O 1
ATOM 5552 N N . TRP A 1 690 ? 18.857 5.629 -29.349 1.00 70.69 690 TRP A N 1
ATOM 5553 C CA . TRP A 1 690 ? 18.961 6.125 -30.731 1.00 70.69 690 TRP A CA 1
ATOM 5554 C C . TRP A 1 690 ? 17.651 5.990 -31.523 1.00 70.69 690 TRP A C 1
ATOM 5556 O O . TRP A 1 690 ? 17.371 6.790 -32.409 1.00 70.69 690 TRP A O 1
ATOM 5566 N N . ASN A 1 691 ? 16.820 5.001 -31.181 1.00 63.81 691 ASN A N 1
ATOM 5567 C CA . ASN A 1 691 ? 15.546 4.740 -31.858 1.00 63.81 691 ASN A CA 1
ATOM 5568 C C . ASN A 1 691 ? 14.459 5.780 -31.513 1.00 63.81 691 ASN A C 1
ATOM 5570 O O . ASN A 1 691 ? 13.526 6.001 -32.283 1.00 63.81 691 ASN A O 1
ATOM 5574 N N . ASN A 1 692 ? 14.566 6.400 -30.337 1.00 53.53 692 ASN A N 1
ATOM 5575 C CA . ASN A 1 692 ? 13.532 7.272 -29.779 1.00 53.53 692 ASN A CA 1
ATOM 5576 C C . ASN A 1 692 ? 13.836 8.773 -29.944 1.00 53.53 692 ASN A C 1
ATOM 5578 O O . ASN A 1 692 ? 12.972 9.612 -29.694 1.00 53.53 692 ASN A O 1
ATOM 5582 N N . SER A 1 693 ? 15.048 9.120 -30.374 1.00 52.91 693 SER A N 1
ATOM 5583 C CA . SER A 1 693 ? 15.509 10.493 -30.587 1.00 52.91 693 SER A CA 1
ATOM 5584 C C . SER A 1 693 ? 15.571 10.817 -32.087 1.00 52.91 693 SER A C 1
ATOM 5586 O O . SER A 1 693 ? 15.579 9.925 -32.936 1.00 52.91 693 SER A O 1
ATOM 5588 N N . GLN A 1 694 ? 15.612 12.099 -32.468 1.00 63.06 694 GLN A N 1
ATOM 5589 C CA . GLN A 1 694 ? 15.949 12.513 -33.843 1.00 63.06 694 GLN A CA 1
ATOM 5590 C C . GLN A 1 694 ? 17.449 12.294 -34.131 1.00 63.06 694 GLN A C 1
ATOM 5592 O O . GLN A 1 694 ? 18.105 13.165 -34.687 1.00 63.06 694 GLN A O 1
ATOM 5597 N N . CYS A 1 695 ? 17.986 11.148 -33.709 1.00 75.19 695 CYS A N 1
ATOM 5598 C CA . CYS A 1 695 ? 19.382 10.782 -33.836 1.00 75.19 695 CYS A CA 1
ATOM 5599 C C . CYS A 1 695 ? 19.708 10.514 -35.305 1.00 75.19 695 CYS A C 1
ATOM 5601 O O . CYS A 1 695 ? 18.986 9.779 -35.983 1.00 75.19 695 CYS A O 1
ATOM 5603 N N . LYS A 1 696 ? 20.784 11.124 -35.796 1.00 84.81 696 LYS A N 1
ATOM 5604 C CA . LYS A 1 696 ? 21.319 10.890 -37.132 1.00 84.81 696 LYS A CA 1
ATOM 5605 C C . LYS A 1 696 ? 22.460 9.885 -37.057 1.00 84.81 696 LYS A C 1
ATOM 5607 O O . LYS A 1 696 ? 23.554 10.205 -36.581 1.00 84.81 696 LYS A O 1
ATOM 5612 N N . LEU A 1 697 ? 22.213 8.686 -37.570 1.00 88.38 697 LEU A N 1
ATOM 5613 C CA . LEU A 1 697 ? 23.197 7.614 -37.628 1.00 88.38 697 LEU A CA 1
ATOM 5614 C C . LEU A 1 697 ? 23.976 7.644 -38.947 1.00 88.38 697 LEU A C 1
ATOM 5616 O O . LEU A 1 697 ? 23.455 7.973 -40.019 1.00 88.38 697 LEU A O 1
ATOM 5620 N N . VAL A 1 698 ? 25.243 7.242 -38.870 1.00 92.56 698 VAL A N 1
ATOM 5621 C CA . VAL A 1 698 ? 26.062 6.889 -40.033 1.00 92.56 698 VAL A CA 1
ATOM 5622 C C . VAL A 1 698 ? 26.462 5.427 -39.923 1.00 92.56 698 VAL A C 1
ATOM 5624 O O . VAL A 1 698 ? 27.190 5.040 -39.011 1.00 92.56 698 VAL A O 1
ATOM 5627 N N . PHE A 1 699 ? 26.046 4.623 -40.893 1.00 94.25 699 PHE A N 1
ATOM 5628 C CA . PHE A 1 699 ? 26.522 3.256 -41.055 1.00 94.25 699 PHE A CA 1
ATOM 5629 C C . PHE A 1 699 ? 27.745 3.249 -41.968 1.00 94.25 699 PHE A C 1
ATOM 5631 O O . PHE A 1 699 ? 27.666 3.707 -43.106 1.00 94.25 699 PHE A O 1
ATOM 5638 N N . ILE A 1 700 ? 28.869 2.711 -41.499 1.00 95.31 700 ILE A N 1
ATOM 5639 C CA . ILE A 1 700 ? 30.061 2.493 -42.324 1.00 95.31 700 ILE A CA 1
ATOM 5640 C C . ILE A 1 700 ? 30.226 0.992 -42.539 1.00 95.31 700 ILE A C 1
ATOM 5642 O O . ILE A 1 700 ? 30.580 0.279 -41.604 1.00 95.31 700 ILE A O 1
ATOM 5646 N N . LEU A 1 701 ? 29.987 0.515 -43.760 1.00 94.38 701 LEU A N 1
ATOM 5647 C CA . LEU A 1 701 ? 30.105 -0.896 -44.128 1.00 94.38 701 LEU A CA 1
ATOM 5648 C C . LEU A 1 701 ? 31.386 -1.116 -44.935 1.00 94.38 701 LEU A C 1
ATOM 5650 O O . LEU A 1 701 ? 31.482 -0.677 -46.082 1.00 94.38 701 LEU A O 1
ATOM 5654 N N . ASP A 1 702 ? 32.368 -1.789 -44.343 1.00 93.88 702 ASP A N 1
ATOM 5655 C CA . ASP A 1 702 ? 33.662 -2.053 -44.980 1.00 93.88 702 ASP A CA 1
ATOM 5656 C C . ASP A 1 702 ? 33.750 -3.481 -45.539 1.00 93.88 702 ASP A C 1
ATOM 5658 O O . ASP A 1 702 ? 33.218 -4.422 -44.948 1.00 93.88 702 ASP A O 1
ATOM 5662 N N . GLY A 1 703 ? 34.424 -3.632 -46.681 1.00 93.31 703 GLY A N 1
ATOM 5663 C CA . GLY A 1 703 ? 34.716 -4.926 -47.302 1.00 93.31 703 GLY A CA 1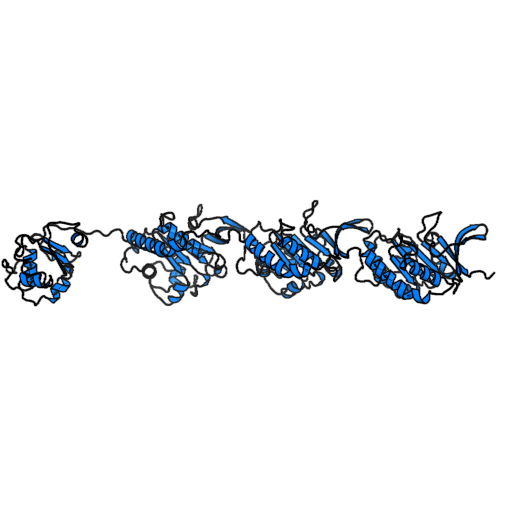
ATOM 5664 C C . GLY A 1 703 ? 33.562 -5.575 -48.072 1.00 93.31 703 GLY A C 1
ATOM 5665 O O . GLY A 1 703 ? 33.411 -6.790 -48.005 1.00 93.31 703 GLY A O 1
ATOM 5666 N N . LEU A 1 704 ? 32.742 -4.826 -48.824 1.00 94.06 704 LEU A N 1
ATOM 5667 C CA . LEU A 1 704 ? 31.601 -5.394 -49.583 1.00 94.06 704 LEU A CA 1
ATOM 5668 C C . LEU A 1 704 ? 31.988 -6.558 -50.524 1.00 94.06 704 LEU A C 1
ATOM 5670 O O . LEU A 1 704 ? 31.193 -7.474 -50.765 1.00 94.06 704 LEU A O 1
ATOM 5674 N N . GLU A 1 705 ? 33.218 -6.576 -51.040 1.00 92.69 705 GLU A N 1
ATOM 5675 C CA . GLU A 1 705 ? 33.733 -7.694 -51.836 1.00 92.69 705 GLU A CA 1
ATOM 5676 C C . GLU A 1 705 ? 33.724 -9.025 -51.069 1.00 92.69 705 GLU A C 1
ATOM 5678 O O . GLU A 1 705 ? 33.507 -10.065 -51.688 1.00 92.69 705 GLU A O 1
ATOM 5683 N N . GLU A 1 706 ? 33.848 -8.983 -49.742 1.00 92.56 706 GLU A N 1
ATOM 5684 C CA . GLU A 1 706 ? 33.857 -10.138 -48.836 1.00 92.56 706 GLU A CA 1
ATOM 5685 C C . GLU A 1 706 ? 32.449 -10.537 -48.361 1.00 92.56 706 GLU A C 1
ATOM 5687 O O . GLU A 1 706 ? 32.301 -11.504 -47.625 1.00 92.56 706 GLU A O 1
ATOM 5692 N N . CYS A 1 707 ? 31.396 -9.820 -48.766 1.00 93.12 707 CYS A N 1
ATOM 5693 C CA . CYS A 1 707 ? 30.023 -10.164 -48.396 1.00 93.12 707 CYS A CA 1
ATOM 5694 C C . CYS A 1 707 ? 29.579 -11.491 -49.039 1.00 93.12 707 CYS A C 1
ATOM 5696 O O . CYS A 1 707 ? 29.558 -11.602 -50.268 1.00 93.12 707 CYS A O 1
ATOM 5698 N N . GLU A 1 708 ? 29.198 -12.468 -48.216 1.00 92.75 708 GLU A N 1
ATOM 5699 C CA . GLU A 1 708 ? 28.653 -13.769 -48.644 1.00 92.75 708 GLU A CA 1
ATOM 5700 C C . GLU A 1 708 ? 27.120 -13.801 -48.632 1.00 92.75 708 GLU A C 1
ATOM 5702 O O . GLU A 1 708 ? 26.508 -14.764 -49.093 1.00 92.75 708 GLU A O 1
ATOM 5707 N N . LEU A 1 709 ? 26.487 -12.755 -48.096 1.00 90.62 709 LEU A N 1
ATOM 5708 C CA . LEU A 1 709 ? 25.035 -12.646 -48.066 1.00 90.62 709 LEU A CA 1
ATOM 5709 C C . LEU A 1 709 ? 24.488 -12.491 -49.499 1.00 90.62 709 LEU A C 1
ATOM 5711 O O . LEU A 1 709 ? 25.107 -11.795 -50.310 1.00 90.62 709 LEU A O 1
ATOM 5715 N N . PRO A 1 710 ? 23.333 -13.101 -49.829 1.00 91.06 710 PRO A N 1
ATOM 5716 C CA . PRO A 1 710 ? 22.758 -13.033 -51.175 1.00 91.06 710 PRO A CA 1
ATOM 5717 C C . PRO A 1 710 ? 22.467 -11.614 -51.686 1.00 91.06 710 PRO A C 1
ATOM 5719 O O . PRO A 1 710 ? 22.437 -11.402 -52.897 1.00 91.06 710 PRO A O 1
ATOM 5722 N N . LEU A 1 711 ? 22.207 -10.669 -50.778 1.00 90.94 711 LEU A N 1
ATOM 5723 C CA . LEU A 1 711 ? 21.780 -9.293 -51.024 1.00 90.94 711 LEU A CA 1
ATOM 5724 C C . LEU A 1 711 ? 20.664 -9.213 -52.071 1.00 90.94 711 LEU A C 1
ATOM 5726 O O . LEU A 1 711 ? 20.745 -8.476 -53.055 1.00 90.94 711 LEU A O 1
ATOM 5730 N N . ASN A 1 712 ? 19.600 -10.000 -51.886 1.00 90.81 712 ASN A N 1
ATOM 5731 C CA . ASN A 1 712 ? 18.547 -10.099 -52.891 1.00 90.81 712 ASN A CA 1
ATOM 5732 C C . ASN A 1 712 ? 17.538 -8.944 -52.804 1.00 90.81 712 ASN A C 1
ATOM 5734 O O . ASN A 1 712 ? 16.425 -9.093 -52.299 1.00 90.81 712 ASN A O 1
ATOM 5738 N N . PHE A 1 713 ? 17.899 -7.796 -53.380 1.00 91.62 713 PHE A N 1
ATOM 5739 C CA . PHE A 1 713 ? 17.068 -6.586 -53.393 1.00 91.62 713 PHE A CA 1
ATOM 5740 C C . PHE A 1 713 ? 15.665 -6.775 -54.001 1.00 91.62 713 PHE A C 1
ATOM 5742 O O . PHE A 1 713 ? 14.765 -6.008 -53.671 1.00 91.62 713 PHE A O 1
ATOM 5749 N N . LYS A 1 714 ? 15.452 -7.782 -54.860 1.00 88.38 714 LYS A N 1
ATOM 5750 C CA . LYS A 1 714 ? 14.148 -8.032 -55.502 1.00 88.38 714 LYS A CA 1
ATOM 5751 C C . LYS A 1 714 ? 13.252 -8.988 -54.716 1.00 88.38 714 LYS A C 1
ATOM 5753 O O . LYS A 1 714 ? 12.042 -8.804 -54.726 1.00 88.38 714 LYS A O 1
ATOM 5758 N N . LYS A 1 715 ? 13.821 -10.028 -54.097 1.00 89.81 715 LYS A N 1
ATOM 5759 C CA . LYS A 1 715 ? 13.044 -11.062 -53.385 1.00 89.81 715 LYS A CA 1
ATOM 5760 C C . LYS A 1 715 ? 12.867 -10.774 -51.898 1.00 89.81 715 LYS A C 1
ATOM 5762 O O . LYS A 1 715 ? 11.917 -11.282 -51.310 1.00 89.81 715 LYS A O 1
ATOM 5767 N N . ASN A 1 716 ? 13.772 -10.013 -51.289 1.00 92.94 716 ASN A N 1
ATOM 5768 C CA . ASN A 1 716 ? 13.684 -9.727 -49.863 1.00 92.94 716 ASN A CA 1
ATOM 5769 C C . ASN A 1 716 ? 12.459 -8.866 -49.565 1.00 92.94 716 ASN A C 1
ATOM 5771 O O . ASN A 1 716 ? 12.231 -7.858 -50.236 1.00 92.94 716 ASN A O 1
ATOM 5775 N N . LYS A 1 717 ? 11.700 -9.277 -48.542 1.00 91.50 717 LYS A N 1
ATOM 5776 C CA . LYS A 1 717 ? 10.536 -8.544 -48.042 1.00 91.50 717 LYS A CA 1
ATOM 5777 C C . LYS A 1 717 ? 10.952 -7.121 -47.669 1.00 91.50 717 LYS A C 1
ATOM 5779 O O . LYS A 1 717 ? 11.968 -6.931 -46.996 1.00 91.50 717 LYS A O 1
ATOM 5784 N N . ASP A 1 718 ? 10.155 -6.143 -48.085 1.00 90.62 718 ASP A N 1
ATOM 5785 C CA . ASP A 1 718 ? 10.341 -4.769 -47.644 1.00 90.62 718 ASP A CA 1
ATOM 5786 C C . ASP A 1 718 ? 9.908 -4.635 -46.182 1.00 90.62 718 ASP A C 1
ATOM 5788 O O . ASP A 1 718 ? 8.788 -4.989 -45.804 1.00 90.62 718 ASP A O 1
ATOM 5792 N N . LEU A 1 719 ? 10.828 -4.141 -45.364 1.00 88.81 719 LEU A N 1
ATOM 5793 C CA . LEU A 1 719 ? 10.626 -3.869 -43.953 1.00 88.81 719 LEU A CA 1
ATOM 5794 C C . LEU A 1 719 ? 10.524 -2.365 -43.752 1.00 88.81 719 LEU A C 1
ATOM 5796 O O . LEU A 1 719 ? 11.366 -1.607 -44.234 1.00 88.81 719 LEU A O 1
ATOM 5800 N N . VAL A 1 720 ? 9.499 -1.958 -43.014 1.00 82.00 720 VAL A N 1
ATOM 5801 C CA . VAL A 1 720 ? 9.334 -0.580 -42.534 1.00 82.00 720 VAL A CA 1
ATOM 5802 C C . VAL A 1 720 ? 9.476 -0.517 -41.014 1.00 82.00 720 VAL A C 1
ATOM 5804 O O . VAL A 1 720 ? 10.119 0.401 -40.515 1.00 82.00 720 VAL A O 1
ATOM 5807 N N . ASP A 1 721 ? 9.004 -1.552 -40.307 1.00 79.62 721 ASP A N 1
ATOM 5808 C CA . ASP A 1 721 ? 9.098 -1.652 -38.852 1.00 79.62 721 ASP A CA 1
ATOM 5809 C C . ASP A 1 721 ? 10.485 -2.120 -38.397 1.00 79.62 721 ASP A C 1
ATOM 5811 O O . ASP A 1 721 ? 10.951 -3.210 -38.735 1.00 79.62 721 ASP A O 1
ATOM 5815 N N . LEU A 1 722 ? 11.132 -1.295 -37.570 1.00 83.50 722 LEU A N 1
ATOM 5816 C CA . LEU A 1 722 ? 12.437 -1.574 -36.968 1.00 83.50 722 LEU A CA 1
ATOM 5817 C C . LEU A 1 722 ? 12.420 -2.756 -35.991 1.00 83.50 722 LEU A C 1
ATOM 5819 O O . LEU A 1 722 ? 13.495 -3.267 -35.667 1.00 83.50 722 LEU A O 1
ATOM 5823 N N . LYS A 1 723 ? 11.241 -3.168 -35.511 1.00 82.12 723 LYS A N 1
ATOM 5824 C CA . LYS A 1 723 ? 11.031 -4.304 -34.601 1.00 82.12 723 LYS A CA 1
ATOM 5825 C C . LYS A 1 723 ? 10.717 -5.606 -35.328 1.00 82.12 723 LYS A C 1
ATOM 5827 O O . LYS A 1 723 ? 10.751 -6.658 -34.690 1.00 82.12 723 LYS A O 1
ATOM 5832 N N . GLU A 1 724 ? 10.412 -5.560 -36.623 1.00 85.06 724 GLU A N 1
ATOM 5833 C CA . GLU A 1 724 ? 10.158 -6.783 -37.374 1.00 85.06 724 GLU A CA 1
ATOM 5834 C C . GLU A 1 724 ? 11.449 -7.609 -37.450 1.00 85.06 724 GLU A C 1
ATOM 5836 O O . GLU A 1 724 ? 12.485 -7.140 -37.927 1.00 85.06 724 GLU A O 1
ATOM 5841 N N . ALA A 1 725 ? 11.404 -8.836 -36.926 1.00 90.88 725 ALA A N 1
ATOM 5842 C CA . ALA A 1 725 ? 12.555 -9.723 -36.904 1.00 90.88 725 ALA A CA 1
ATOM 5843 C C . ALA A 1 725 ? 12.765 -10.369 -38.278 1.00 90.88 725 ALA A C 1
ATOM 5845 O O . ALA A 1 725 ? 11.856 -10.986 -38.833 1.00 90.88 725 ALA A O 1
ATOM 5846 N N . ALA A 1 726 ? 13.981 -10.260 -38.809 1.00 93.00 726 ALA A N 1
ATOM 5847 C CA . ALA A 1 726 ? 14.349 -10.809 -40.107 1.00 93.00 726 ALA A CA 1
ATOM 5848 C C . ALA A 1 726 ? 15.814 -11.269 -40.124 1.00 93.00 726 ALA A C 1
ATOM 5850 O O . ALA A 1 726 ? 16.563 -11.060 -39.167 1.00 93.00 726 ALA A O 1
ATOM 5851 N N . SER A 1 727 ? 16.230 -11.924 -41.209 1.00 94.25 727 SER A N 1
ATOM 5852 C CA . SER A 1 727 ? 17.638 -12.278 -41.405 1.00 94.25 727 SER A CA 1
ATOM 5853 C C . SER A 1 727 ? 18.486 -11.034 -41.688 1.00 94.25 727 SER A C 1
ATOM 5855 O O . SER A 1 727 ? 17.988 -10.027 -42.198 1.00 94.25 727 SER A O 1
ATOM 5857 N N . ILE A 1 728 ? 19.793 -11.118 -41.424 1.00 93.00 728 ILE A N 1
ATOM 5858 C CA . ILE A 1 728 ? 20.742 -10.024 -41.704 1.00 93.00 728 ILE A CA 1
ATOM 5859 C C . ILE A 1 728 ? 20.694 -9.586 -43.175 1.00 93.00 728 ILE A C 1
ATOM 5861 O O . ILE A 1 728 ? 20.798 -8.397 -43.463 1.00 93.00 728 ILE A O 1
ATOM 5865 N N . ASP A 1 729 ? 20.482 -10.520 -44.105 1.00 93.94 729 ASP A N 1
ATOM 5866 C CA . ASP A 1 729 ? 20.341 -10.215 -45.533 1.00 93.94 729 ASP A CA 1
ATOM 5867 C C . ASP A 1 729 ? 19.146 -9.284 -45.817 1.00 93.94 729 ASP A C 1
ATOM 5869 O O . ASP A 1 729 ? 19.269 -8.265 -46.508 1.00 93.94 729 ASP A O 1
ATOM 5873 N N . VAL A 1 730 ? 17.991 -9.587 -45.216 1.00 94.75 730 VAL A N 1
ATOM 5874 C CA . VAL A 1 730 ? 16.790 -8.753 -45.326 1.00 94.75 730 VAL A CA 1
ATOM 5875 C C . VAL A 1 730 ? 17.021 -7.394 -44.658 1.00 94.75 730 VAL A C 1
ATOM 5877 O O . VAL A 1 730 ? 16.695 -6.369 -45.255 1.00 94.75 730 VAL A O 1
ATOM 5880 N N . LEU A 1 731 ? 17.644 -7.346 -43.476 1.00 94.50 731 LEU A N 1
ATOM 5881 C CA . LEU A 1 731 ? 17.934 -6.081 -42.786 1.00 94.50 731 LEU A CA 1
ATOM 5882 C C . LEU A 1 731 ? 18.859 -5.165 -43.607 1.00 94.50 731 LEU A C 1
ATOM 5884 O O . LEU A 1 731 ? 18.552 -3.987 -43.797 1.00 94.50 731 LEU A O 1
ATOM 5888 N N . LEU A 1 732 ? 19.965 -5.695 -44.143 1.00 93.62 732 LEU A N 1
ATOM 5889 C CA . LEU A 1 732 ? 20.940 -4.908 -44.909 1.00 93.62 732 LEU A CA 1
ATOM 5890 C C . LEU A 1 732 ? 20.374 -4.414 -46.239 1.00 93.62 732 LEU A C 1
ATOM 5892 O O . LEU A 1 732 ? 20.587 -3.257 -46.602 1.00 93.62 732 LEU A O 1
ATOM 5896 N N . THR A 1 733 ? 19.634 -5.260 -46.960 1.00 94.81 733 THR A N 1
ATOM 5897 C CA . THR A 1 733 ? 18.987 -4.837 -48.212 1.00 94.81 733 THR A CA 1
ATOM 5898 C C . THR A 1 733 ? 17.979 -3.717 -47.966 1.00 94.81 733 THR A C 1
ATOM 5900 O O . THR A 1 733 ? 17.973 -2.741 -48.713 1.00 94.81 733 THR A O 1
ATOM 5903 N N . ASN A 1 734 ? 17.202 -3.788 -46.883 1.00 94.69 734 ASN A N 1
ATOM 5904 C CA . ASN A 1 734 ? 16.263 -2.733 -46.500 1.00 94.69 734 ASN A CA 1
ATOM 5905 C C . ASN A 1 734 ? 16.954 -1.444 -46.010 1.00 94.69 734 ASN A C 1
ATOM 5907 O O . ASN A 1 734 ? 16.529 -0.342 -46.365 1.00 94.69 734 ASN A O 1
ATOM 5911 N N . LEU A 1 735 ? 18.068 -1.552 -45.277 1.00 93.31 735 LEU A N 1
ATOM 5912 C CA . LEU A 1 735 ? 18.892 -0.395 -44.900 1.00 93.31 735 LEU A CA 1
ATOM 5913 C C . LEU A 1 735 ? 19.446 0.334 -46.138 1.00 93.31 735 LEU A C 1
ATOM 5915 O O . LEU A 1 735 ? 19.371 1.564 -46.224 1.00 93.31 735 LEU A O 1
ATOM 5919 N N . ILE A 1 736 ? 19.970 -0.423 -47.110 1.00 93.38 736 ILE A N 1
ATOM 5920 C CA . ILE A 1 736 ? 20.531 0.105 -48.365 1.00 93.38 736 ILE A CA 1
ATOM 5921 C C . ILE A 1 736 ? 19.436 0.727 -49.244 1.00 93.38 736 ILE A C 1
ATOM 5923 O O . ILE A 1 736 ? 19.627 1.841 -49.735 1.00 93.38 736 ILE A O 1
ATOM 5927 N N . LYS A 1 737 ? 18.283 0.054 -49.399 1.00 92.56 737 LYS A N 1
ATOM 5928 C CA . LYS A 1 737 ? 17.094 0.599 -50.086 1.00 92.56 737 LYS A CA 1
ATOM 5929 C C . LYS A 1 737 ? 16.617 1.906 -49.454 1.00 92.56 737 LYS A C 1
ATOM 5931 O O . LYS A 1 737 ? 16.098 2.778 -50.145 1.00 92.56 737 LYS A O 1
ATOM 5936 N N . GLY A 1 738 ? 16.797 2.034 -48.141 1.00 88.38 738 GLY A N 1
ATOM 5937 C CA . GLY A 1 738 ? 16.268 3.136 -47.349 1.00 88.38 738 GLY A CA 1
ATOM 5938 C C . GLY A 1 738 ? 14.810 2.966 -46.952 1.00 88.38 738 GLY A C 1
ATOM 5939 O O . GLY A 1 738 ? 14.180 3.946 -46.573 1.00 88.38 738 GLY A O 1
ATOM 5940 N N . THR A 1 739 ? 14.281 1.744 -47.016 1.00 88.88 739 THR A N 1
ATOM 5941 C CA . THR A 1 739 ? 12.984 1.390 -46.418 1.00 88.88 739 THR A CA 1
ATOM 5942 C C . THR A 1 739 ? 13.085 1.377 -44.893 1.00 88.88 739 THR A C 1
ATOM 5944 O O . THR A 1 739 ? 12.216 1.924 -44.219 1.00 88.88 739 THR A O 1
ATOM 5947 N N . LEU A 1 740 ? 14.210 0.884 -44.358 1.00 88.88 740 LEU A N 1
ATOM 5948 C CA . LEU A 1 740 ? 14.600 1.066 -42.961 1.00 88.88 740 LEU A CA 1
ATOM 5949 C C . LEU A 1 740 ? 15.560 2.253 -42.820 1.00 88.88 740 LEU A C 1
ATOM 5951 O O . LEU A 1 740 ? 16.506 2.409 -43.598 1.00 88.88 740 LEU A O 1
ATOM 5955 N N . LEU A 1 741 ? 15.337 3.068 -41.784 1.00 86.56 741 LEU A N 1
ATOM 5956 C CA . LEU A 1 741 ? 16.194 4.205 -41.420 1.00 86.56 741 LEU A CA 1
ATOM 5957 C C . LEU A 1 741 ? 16.418 5.215 -42.569 1.00 86.56 741 LEU A C 1
ATOM 5959 O O . LEU A 1 741 ? 17.566 5.523 -42.881 1.00 86.56 741 LEU A O 1
ATOM 5963 N N . PRO A 1 742 ? 15.360 5.749 -43.226 1.00 86.25 742 PRO A N 1
ATOM 5964 C CA . PRO A 1 742 ? 15.429 6.542 -44.473 1.00 86.25 742 PRO A CA 1
ATOM 5965 C C . PRO A 1 742 ? 16.182 7.883 -44.378 1.00 86.25 742 PRO A C 1
ATOM 5967 O O . PRO A 1 742 ? 16.564 8.464 -45.400 1.00 86.25 742 PRO A O 1
ATOM 5970 N N . SER A 1 743 ? 16.401 8.395 -43.168 1.00 83.81 743 SER A N 1
ATOM 5971 C CA . SER A 1 743 ? 17.091 9.671 -42.940 1.00 83.81 743 SER A CA 1
ATOM 5972 C C . SER A 1 743 ? 18.587 9.521 -42.664 1.00 83.81 743 SER A C 1
ATOM 5974 O O . SER A 1 743 ? 19.306 10.516 -42.746 1.00 83.81 743 SER A O 1
ATOM 5976 N N . ASP A 1 744 ? 19.037 8.303 -42.370 1.00 87.75 744 ASP A N 1
ATOM 5977 C CA . ASP A 1 744 ? 20.405 8.005 -41.951 1.00 87.75 744 ASP A CA 1
ATOM 5978 C C . ASP A 1 744 ? 21.353 7.825 -43.135 1.00 87.75 744 ASP A C 1
ATOM 5980 O O . ASP A 1 744 ? 20.938 7.529 -44.259 1.00 87.75 744 ASP A O 1
ATOM 5984 N N . HIS A 1 745 ? 22.642 8.031 -42.891 1.00 91.56 745 HIS A N 1
ATOM 5985 C CA . HIS A 1 745 ? 23.665 7.948 -43.929 1.00 91.56 745 HIS A CA 1
ATOM 5986 C C . HIS A 1 745 ? 24.306 6.569 -43.967 1.00 91.56 745 HIS A C 1
ATOM 5988 O O . HIS A 1 745 ? 24.505 5.922 -42.940 1.00 91.56 745 HIS A O 1
ATOM 5994 N N . LEU A 1 746 ? 24.696 6.149 -45.165 1.00 94.81 746 LEU A N 1
ATOM 5995 C CA . LEU A 1 746 ? 25.371 4.886 -45.402 1.00 94.81 746 LEU A CA 1
ATOM 5996 C C . LEU A 1 746 ? 26.638 5.122 -46.222 1.00 94.81 746 LEU A C 1
ATOM 5998 O O . LEU A 1 746 ? 26.584 5.641 -47.335 1.00 94.81 746 LEU A O 1
ATOM 6002 N N . TRP A 1 747 ? 27.782 4.711 -45.691 1.00 95.69 747 TRP A N 1
ATOM 6003 C CA . TRP A 1 747 ? 29.061 4.740 -46.383 1.00 95.69 747 TRP A CA 1
ATOM 6004 C C . TRP A 1 747 ? 29.587 3.319 -46.569 1.00 95.69 747 TRP A C 1
ATOM 6006 O O . TRP A 1 747 ? 30.007 2.657 -45.626 1.00 95.69 747 TRP A O 1
ATOM 6016 N N . ILE A 1 748 ? 29.547 2.845 -47.808 1.00 95.44 748 ILE A N 1
ATOM 6017 C CA . ILE A 1 748 ? 29.969 1.506 -48.203 1.00 95.44 748 ILE A CA 1
ATOM 6018 C C . ILE A 1 748 ? 31.353 1.594 -48.834 1.00 95.44 748 ILE A C 1
ATOM 6020 O O . ILE A 1 748 ? 31.593 2.419 -49.717 1.00 95.44 748 ILE A O 1
ATOM 6024 N N . ILE A 1 749 ? 32.265 0.729 -48.409 1.00 94.50 749 ILE A N 1
ATOM 6025 C CA . ILE A 1 749 ? 33.646 0.687 -48.879 1.00 94.50 749 ILE A CA 1
ATOM 6026 C C . ILE A 1 749 ? 33.890 -0.667 -49.539 1.00 94.50 749 ILE A C 1
ATOM 6028 O O . ILE A 1 749 ? 33.557 -1.716 -48.986 1.00 94.50 749 ILE A O 1
ATOM 6032 N N . SER A 1 750 ? 34.458 -0.651 -50.748 1.00 94.19 750 SER A N 1
ATOM 6033 C CA . SER A 1 750 ? 34.713 -1.882 -51.493 1.00 94.19 750 SER A CA 1
ATOM 6034 C C . SER A 1 750 ? 35.914 -1.817 -52.434 1.00 94.19 750 SER A C 1
ATOM 6036 O O . SER A 1 750 ? 36.386 -0.750 -52.842 1.00 94.19 750 SER A O 1
ATOM 6038 N N . ARG A 1 751 ? 36.413 -2.985 -52.832 1.00 92.50 751 ARG A N 1
ATOM 6039 C CA . ARG A 1 751 ? 37.195 -3.151 -54.064 1.00 92.50 751 ARG A CA 1
ATOM 6040 C C . ARG A 1 751 ? 36.292 -3.069 -55.300 1.00 92.50 751 ARG A C 1
ATOM 6042 O O . ARG A 1 751 ? 35.103 -3.361 -55.212 1.00 92.50 751 ARG A O 1
ATOM 6049 N N . PRO A 1 752 ? 36.845 -2.753 -56.486 1.00 89.00 752 PRO A N 1
ATOM 6050 C CA . PRO A 1 752 ? 36.073 -2.756 -57.729 1.00 89.00 752 PRO A CA 1
ATOM 6051 C C . PRO A 1 752 ? 35.288 -4.055 -57.982 1.00 89.00 752 PRO A C 1
ATOM 6053 O O . PRO A 1 752 ? 34.194 -3.993 -58.528 1.00 89.00 752 PRO A O 1
ATOM 6056 N N . SER A 1 753 ? 35.799 -5.207 -57.529 1.00 87.81 753 SER A N 1
ATOM 6057 C CA . SER A 1 753 ? 35.137 -6.511 -57.658 1.00 87.81 753 SER A CA 1
ATOM 6058 C C . SER A 1 753 ? 33.825 -6.643 -56.873 1.00 87.81 753 SER A C 1
ATOM 6060 O O . SER A 1 753 ? 32.981 -7.446 -57.256 1.00 87.81 753 SER A O 1
ATOM 6062 N N . GLY A 1 754 ? 33.630 -5.880 -55.791 1.00 86.56 754 GLY A N 1
ATOM 6063 C CA . GLY A 1 754 ? 32.423 -5.946 -54.957 1.00 86.56 754 GLY A CA 1
ATOM 6064 C C . GLY A 1 754 ? 31.319 -4.963 -55.356 1.00 86.56 754 GLY A C 1
ATOM 6065 O O . GLY A 1 754 ? 30.171 -5.148 -54.965 1.00 86.56 754 GLY A O 1
ATOM 6066 N N . VAL A 1 755 ? 31.636 -3.943 -56.161 1.00 87.88 755 VAL A N 1
ATOM 6067 C CA . VAL A 1 755 ? 30.738 -2.812 -56.476 1.00 87.88 755 VAL A CA 1
ATOM 6068 C C . VAL A 1 755 ? 29.421 -3.254 -57.122 1.00 87.88 755 VAL A C 1
ATOM 6070 O O . VAL A 1 755 ? 28.379 -2.679 -56.826 1.00 87.88 755 VAL A O 1
ATOM 6073 N N . ASN A 1 756 ? 29.447 -4.301 -57.949 1.00 87.56 756 ASN A N 1
ATOM 6074 C CA . ASN A 1 756 ? 28.269 -4.767 -58.689 1.00 87.56 756 ASN A CA 1
ATOM 6075 C C . ASN A 1 756 ? 27.280 -5.585 -57.839 1.00 87.56 756 ASN A C 1
ATOM 6077 O O . ASN A 1 756 ? 26.221 -5.952 -58.342 1.00 87.56 756 ASN A O 1
ATOM 6081 N N . LYS A 1 757 ? 27.595 -5.872 -56.566 1.00 90.25 757 LYS A N 1
ATOM 6082 C CA . LYS A 1 757 ? 26.666 -6.556 -55.649 1.00 90.25 757 LYS A CA 1
ATOM 6083 C C . LYS A 1 757 ? 25.482 -5.674 -55.239 1.00 90.25 757 LYS A C 1
ATOM 6085 O O . LYS A 1 757 ? 24.462 -6.199 -54.808 1.00 90.25 757 LYS A O 1
ATOM 6090 N N . ILE A 1 758 ? 25.607 -4.349 -55.362 1.00 93.25 758 ILE A N 1
ATOM 6091 C CA . ILE A 1 758 ? 24.543 -3.395 -55.032 1.00 93.25 758 ILE A CA 1
ATOM 6092 C C . ILE A 1 758 ? 24.083 -2.698 -56.319 1.00 93.25 758 ILE A C 1
ATOM 6094 O O . ILE A 1 758 ? 24.908 -2.080 -56.996 1.00 93.25 758 ILE A O 1
ATOM 6098 N N . PRO A 1 759 ? 22.783 -2.752 -56.660 1.00 92.75 759 PRO A N 1
ATOM 6099 C CA . PRO A 1 759 ? 22.235 -2.013 -57.792 1.00 92.75 759 PRO A CA 1
ATOM 6100 C C . PRO A 1 759 ? 22.505 -0.506 -57.692 1.00 92.75 759 PRO A C 1
ATOM 6102 O O . PRO A 1 759 ? 22.356 0.098 -56.627 1.00 92.75 759 PRO A O 1
ATOM 6105 N N . SER A 1 760 ? 22.862 0.125 -58.814 1.00 89.62 760 SER A N 1
ATOM 6106 C CA . SER A 1 760 ? 23.239 1.546 -58.852 1.00 89.62 760 SER A CA 1
ATOM 6107 C C . SER A 1 760 ? 22.114 2.495 -58.430 1.00 89.62 760 SER A C 1
ATOM 6109 O O . SER A 1 760 ? 22.400 3.594 -57.969 1.00 89.62 760 SER A O 1
ATOM 6111 N N . GLU A 1 761 ? 20.853 2.073 -58.548 1.00 90.38 761 GLU A N 1
ATOM 6112 C CA . GLU A 1 761 ? 19.669 2.830 -58.114 1.00 90.38 761 GLU A CA 1
ATOM 6113 C C . GLU A 1 761 ? 19.654 3.139 -56.606 1.00 90.38 761 GLU A C 1
ATOM 6115 O O . GLU A 1 761 ? 19.086 4.151 -56.202 1.00 90.38 761 GLU A O 1
ATOM 6120 N N . TYR A 1 762 ? 20.337 2.337 -55.777 1.00 91.75 762 TYR A N 1
ATOM 6121 C CA . TYR A 1 762 ? 20.439 2.568 -54.328 1.00 91.75 762 TYR A CA 1
ATOM 6122 C C . TYR A 1 762 ? 21.690 3.367 -53.922 1.00 91.75 762 TYR A C 1
ATOM 6124 O O . TYR A 1 762 ? 21.857 3.731 -52.753 1.00 91.75 762 TYR A O 1
ATOM 6132 N N . ILE A 1 763 ? 22.583 3.669 -54.872 1.00 91.25 763 ILE A N 1
ATOM 6133 C CA . ILE A 1 763 ? 23.830 4.400 -54.631 1.00 91.25 763 ILE A CA 1
ATOM 6134 C C . ILE A 1 763 ? 23.680 5.850 -55.089 1.00 91.25 763 ILE A C 1
ATOM 6136 O O . ILE A 1 763 ? 23.538 6.155 -56.269 1.00 91.25 763 ILE A O 1
ATOM 6140 N N . HIS A 1 764 ? 23.780 6.782 -54.143 1.00 90.25 764 HIS A N 1
ATOM 6141 C CA . HIS A 1 764 ? 23.590 8.203 -54.424 1.00 90.25 764 HIS A CA 1
ATOM 6142 C C . HIS A 1 764 ? 24.887 8.870 -54.883 1.00 90.25 764 HIS A C 1
ATOM 6144 O O . HIS A 1 764 ? 24.861 9.787 -55.705 1.00 90.25 764 HIS A O 1
ATOM 6150 N N . LYS A 1 765 ? 26.029 8.427 -54.357 1.00 89.94 765 LYS A N 1
ATOM 6151 C CA . LYS A 1 765 ? 27.345 9.003 -54.641 1.00 89.94 765 LYS A CA 1
ATOM 6152 C C . LYS A 1 765 ? 28.375 7.886 -54.770 1.00 89.94 765 LYS A C 1
ATOM 6154 O O . LYS A 1 765 ? 28.424 7.005 -53.919 1.00 89.94 765 LYS A O 1
ATOM 6159 N N . VAL A 1 766 ? 29.208 7.932 -55.807 1.00 90.25 766 VAL A N 1
ATOM 6160 C CA . VAL A 1 766 ? 30.338 7.009 -55.970 1.00 90.25 766 VAL A CA 1
ATOM 6161 C C . VAL A 1 766 ? 31.625 7.802 -55.835 1.00 90.25 766 VAL A C 1
ATOM 6163 O O . VAL A 1 766 ? 31.790 8.830 -56.491 1.00 90.25 766 VAL A O 1
ATOM 6166 N N . THR A 1 767 ? 32.537 7.324 -54.997 1.00 90.75 767 THR A N 1
ATOM 6167 C CA . THR A 1 767 ? 33.861 7.924 -54.835 1.00 90.75 767 THR A CA 1
ATOM 6168 C C . THR A 1 767 ? 34.953 6.899 -55.106 1.00 90.75 767 THR A C 1
ATOM 6170 O O . THR A 1 767 ? 34.747 5.691 -54.970 1.00 90.75 767 THR A O 1
ATOM 6173 N N . GLN A 1 768 ? 36.119 7.364 -55.540 1.00 90.31 768 GLN A N 1
ATOM 6174 C CA . GLN A 1 768 ? 37.273 6.524 -55.815 1.00 90.31 768 GLN A CA 1
ATOM 6175 C C . GLN A 1 768 ? 38.452 6.927 -54.944 1.00 90.31 768 GLN A C 1
ATOM 6177 O O . GLN A 1 768 ? 38.857 8.083 -54.923 1.00 90.31 768 GLN A O 1
ATOM 6182 N N . CYS A 1 769 ? 39.014 5.941 -54.259 1.00 88.69 769 CYS A N 1
ATOM 6183 C CA . CYS A 1 769 ? 40.221 6.072 -53.465 1.00 88.69 769 CYS A CA 1
ATOM 6184 C C . CYS A 1 769 ? 41.436 5.749 -54.351 1.00 88.69 769 CYS A C 1
ATOM 6186 O O . CYS A 1 769 ? 41.503 4.650 -54.916 1.00 88.69 769 CYS A O 1
ATOM 6188 N N . GLN A 1 770 ? 42.361 6.696 -54.505 1.00 86.25 770 GLN A N 1
ATOM 6189 C CA . GLN A 1 770 ? 43.565 6.572 -55.336 1.00 86.25 770 GLN A CA 1
ATOM 6190 C C . GLN A 1 770 ? 44.807 6.986 -54.537 1.00 86.25 770 GLN A C 1
ATOM 6192 O O . GLN A 1 770 ? 44.708 7.782 -53.608 1.00 86.25 770 GLN A O 1
ATOM 6197 N N . GLY A 1 771 ? 45.976 6.448 -54.882 1.00 80.19 771 GLY A N 1
ATOM 6198 C CA . GLY A 1 771 ? 47.240 6.900 -54.298 1.00 80.19 771 GLY A CA 1
ATOM 6199 C C . GLY A 1 771 ? 47.585 8.306 -54.791 1.00 80.19 771 GLY A C 1
ATOM 6200 O O . GLY A 1 771 ? 47.257 8.650 -55.929 1.00 80.19 771 GLY A O 1
ATOM 6201 N N . LYS A 1 772 ? 48.252 9.111 -53.958 1.00 74.31 772 LYS A N 1
ATOM 6202 C CA . LYS A 1 772 ? 48.844 10.378 -54.408 1.00 74.31 772 LYS A CA 1
ATOM 6203 C C . LYS A 1 772 ? 49.827 10.076 -55.537 1.00 74.31 772 LYS A C 1
ATOM 6205 O O . LYS A 1 772 ? 50.701 9.226 -55.377 1.00 74.31 772 LYS A O 1
ATOM 6210 N N . LYS A 1 773 ? 49.694 10.758 -56.676 1.00 58.44 773 LYS A N 1
ATOM 6211 C CA . LYS A 1 773 ? 50.734 10.716 -57.709 1.00 58.44 773 LYS A CA 1
ATOM 6212 C C . LYS A 1 773 ? 51.982 11.380 -57.128 1.00 58.44 773 LYS A C 1
ATOM 6214 O O . LYS A 1 773 ? 51.929 12.555 -56.778 1.00 58.44 773 LYS A O 1
ATOM 6219 N N . SER A 1 774 ? 53.071 10.628 -56.998 1.00 47.19 774 SER A N 1
ATOM 6220 C CA . SER A 1 774 ? 54.402 11.211 -56.832 1.00 47.19 774 SER A CA 1
ATOM 6221 C C . SER A 1 774 ? 54.671 12.098 -58.048 1.00 47.19 774 SER A C 1
ATOM 6223 O O . SER A 1 774 ? 54.537 11.620 -59.178 1.00 47.19 774 SER A O 1
ATOM 6225 N N . LEU A 1 775 ? 54.944 13.380 -57.801 1.00 34.47 775 LEU A N 1
ATOM 6226 C CA . LEU A 1 775 ? 55.422 14.324 -58.812 1.00 34.47 775 LEU A CA 1
ATOM 6227 C C . LEU A 1 775 ? 56.799 13.904 -59.324 1.00 34.47 775 LEU A C 1
ATOM 6229 O O . LEU A 1 775 ? 57.615 13.473 -58.477 1.00 34.47 775 LEU A O 1
#

Radius of gyration: 51.95 Å; chains: 1; bounding box: 110×49×168 Å

Secondary structure (DSSP, 8-state):
-HHHHTT-S-TT--EEEEEEHHHHHHTTT-EEEHHHHHHHHTTTS-HHHHHH-TT--EEEEEE-GGG--S---TTTSPPP--TT-EEEHHHHHHHHHTTSSSTTSEEEE---TTTGGGS-GGG-S---PPPPP-HHHHHHHHHHHHHHHHHHHHHTT----EEEEEEEEEETTEEEEEEE-GGGTT--SSS---EEEEE--TTSSHHHHHHHHHHHHHHTSS-TT--EEEEEEHHHHHHTTT-EEEHHHHHHHHTT-TT-TTGGGSTT--EEEEEE-GGG--S---TTTSPP---TT-EEEHHHHHHHHHHTSSSTT-EEEEEE-TTTGGGS-GGG-SEEEEEEETTHHHHHHHHHHHHHHHHHHHHHHS----EEEEEEEEEETTEEEEEEE-GGGTT--SSS---EEEEE--TTSSHHHHHHHHHHHHHTTSS-TT-SEEEEEEHHHHHTTTT-EE-HHHHHHHHTT-TTSTTSTTSTT--EEEEEE-GGG--S---TTTSPP---TT--EEHHHHHHHHHHTSSSTT-EEEEEE-TTTGGGS-GGG-SEEEEEEETTHHHHHHHHHHHHHHHHHHHHHTT----EEEEEEEEEETTEEEEEEE-GGGTT--SSS---EEEEE--TTSSHHHHHHHHHHHHHTTSS-TT--EEEEEEHHHHHTTTT-EEEHHHHHHHHTT-TT-TTHHHHTT--EEEEEE-GGG--S---TTTSPP---TT-EEEHHHHHHHHHHTSSSTTSEEEEEE-GGGGGGS-GGG-SEEEEEEEPPP-

Organism: Anabas testudineus (NCBI:txid64144)

Foldseek 3Di:
DVCVVVVNDDPQAPEEQEEELLVLVVQQVPWFFLLVVVVVRVPCPPSCPCVVPPRHAYEYEYEALVNHPHPQDLPPQDQDQDSGHIDGSSSSVNNVLQCSPVVVYHYHYYYDPNRPVVDDCVSPPDDDDDDDDDLLQVLLLVLLVVLCVVPVVVLPPDDQLKFKWWWDPPDPFDTDTDTDALQCQCPDDPDRFAEEEEEAFPPLCPVVRVSVVSNCVSVVVGDVQASEEQEEELLVLVVQQPDWFFLLVVRCVSSVHPPCSPPPVDPRHEYEYEYEELVNHPQQLPLPPQDADQDRGHIDGPSNSVNNVLQCSYVVRYHYYYYYYPVRPVSDDCVSGPIYMYMDGPCNLVVLLLVQLVVLCVVPVVVLVPDDQLKWKWWQDDQDLQAGDTDTDALQCQCPDPPDNFFEEEEAAAPPLCPVVRVSVNSNCVSVVVGDPVASEEQEEELLVLQVQQPPWFFLQVVVCVSSVPSNRRPPCVPPRHEYEYEYEELLNHPQQLPLPPQDADQRRGHIDGSSNSVNNVLQCSYVVRYHYYYYYYPNRVVSDDCVSGPIYMYMHGNPNLVVLLLVQLVVLCVVPVVVLPPDDPQKWKWWFDDQDPNDTDTDTDALQCQCDDPPDHFAEEEEAEAPPLCLVVSVSVNSNCVSVVVGDVVASEEQEEELLVLVVQQPPWFFLLVVSCVSSVDPNCSCPCSHDPHAYEYEYEELVNHPQQLPLPPQDADSHRGHIDGPSNSVNNVLQCSYPVRYHYYYYYYPNRVVSDDCVSGPIYMYMHGDDDD

pLDDT: mean 81.68, std 12.04, range [34.47, 96.38]

Sequence (775 aa):
MVDWAKGNSNKDVELIVSLNFRDLNSRRDEVQSMKDFVNHCLDNLTQAEVWNNRKCKLFFILDDLEECELPL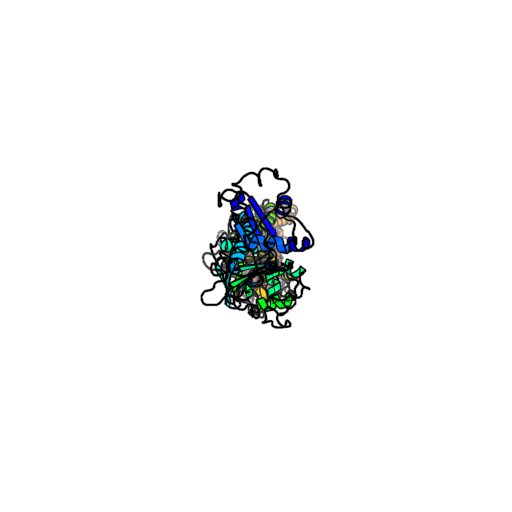NFEENKDLVDLKEAASMDVLLTNLIKGKLLPSDHLWIISGPSGVNKIPSEYIHKVTQCQEKNAVQTLTADLKKEVLNKYEEELSGCETHTEIYDIEEISKDKQKLTQTTYENILQSKGKKVRTVLTKGVCGIGKTFHTQKFMVDWAKGNSNKDVDLIVSLNFRDLNSRRDEVQSMKDFVNHCLDDDKQAEVWNNSKCKLVFILDGLEECELPLNFEKNKDLVDLKEAASIDVLLTNLIKGTLLPSDRLWIISGPSAVNKIPSEYIHKVTQCQDKNAVQTLTADLKKDVLNKYEEELSGFETHTEIYDIEEIIKDKQKLTQTTYKNIIQSKKKKVRTVLTKGVSGIGKTFQTQKFMVDWAKENSNKDVDLIVSLNFRDLNSRRDKVQSMKDFVNHCLDDDKQAEVWNNSQCKLVFILDGLEECELPLNFKKNKDLVDLKEAASMDVLLTNLIKGTLLPSDRLWIISRPSGVNKIPSEYIHKVTQCQEKNAVQTLTADLKKEVLNKYEEELSGCETHTEIYDIEEIIKDKQKLTQTTYKNILQSKKKKVRTVLTKGVSGIGKTFQKQKFMVDWAKGNSNKDVDLIVSLNFRDLNSRRDKVQSMKDFVNHCLNDDKQAEVWNNSQCKLVFILDGLEECELPLNFKKNKDLVDLKEAASIDVLLTNLIKGTLLPSDHLWIISRPSGVNKIPSEYIHKVTQCQGKKSL

InterPro domains:
  IPR007111 NACHT nucleoside triphosphatase [PF05729] (1-151)
  IPR007111 NACHT nucleoside triphosphatase [PF05729] (194-364)
  IPR007111 NACHT nucleoside triphosphatase [PF05729] (407-577)
  IPR007111 NACHT nucleoside triphosphatase [PF05729] (620-764)
  IPR027417 P-loop containing nucleoside triphosphate hydrolase [G3DSA:3.40.50.300] (1-128)
  IPR027417 P-loop containing nucleoside triphosphate hydrolase [G3DSA:3.40.50.300] (129-340)
  IPR027417 P-loop containing nucleoside triphosphate hydrolase [G3DSA:3.40.50.300] (344-553)
  IPR027417 P-loop containing nucleoside triphosphate hydrolase [G3DSA:3.40.50.300] (555-764)
  IPR051261 NOD-like receptor [PTHR24106] (578-771)